Protein 3GAS (pdb70)

CATH classification: 3.20.180.10 (+1 more: 2.30.110.10)

InterPro domains:
  IPR011576 Pyridoxamine 5'-phosphate oxidase, N-terminal [PF01243] (88-221)
  IPR012349 FMN-binding split barrel [G3DSA:2.30.110.10] (81-251)
  IPR019595 Domain of unknown function DUF2470 [PF10615] (3-74)
  IPR026324 Haem oxygenase, HugZ [TIGR04109] (4-246)
  IPR037119 Haem oxygenase HugZ-like superfamily [G3DSA:3.20.180.10] (1-80)
  IPR052019 F420H(2)-dependent biliverdin reductase/Heme oxygenase [PTHR35176] (86-247)

Organism: Helicobacter pylori (strain ATCC 700392 / 26695) (NCBI:txid85962)

B-factor: mean 26.65, std 10.26, range [6.8, 74.03]

Foldseek 3Di:
DVVLQVCLVPQQVLCLCCCFAVVDNDWAPWTWDDWAQFWGWIDTDPGDIDTDGQLAGNPDPVCGSVSVVCSSCCSVVLFPVVVVVVVVVVQVVVAQKKWKWFAAPVGDIDIGMFGWDDVPWMKTKFFPVDRRVRRCVVVQQAMKMGWADCVVARHPVATKDKMFRKHKDWDDDDDVNCNRLVVSCVVVVNDDCSVVVVPPRMTIMIIDGAWMWTGHDVQRIWIDGVPDIDRDRPNHDPPPVPD/DVVLQVCLPPQQVLCLCCCFPVVDNDWAPWGWDDWAQFWGWIATDPRDIDTDGQLAGNPDPVCRSVSVVCSSVCSVVLVPVVVVLVVVVVQVVPAQKKWKWFQAPVRDIDIGMFGWDDVPWMKGKDFPVDRRVRRCVVVQQAMKMGWADCVVARHPVATKDKMFRWHKDWDDDDDVLVNRLVVSCVVVVNDDCSVVSVPPRMTIMIIDGAWMWTGHDVQRIWIDGDSDIDRDPPVHDPPPVD/DVVLQVVLPPQQVLCLCCCFAVVDNDWAPWTWDAWAQFWGWIATDPGDIDTDGQLAGNPDPVCRSVSHVVSSCCSVVLPPVVVVLVVVVVQVVPAQKKWKWFQAPVRDIDTGMFGWDDPPWMKTKDFPVDRRVRRCVPVQQAMKMGWADCVVASHPVATKDKMFRWHKDWDDDDDVNCSRLVVSCVVPVNDDCSVVSVPPRMTIMIIDGAWMWTGHDVQRIWIDGVSDIDRPAPSHDPPPVDD/DVLQVCLPPQQVLCLCCCFVVVDNDWDPWGWDDWAQFWTWIATDPRDIDTDGQLAGNPDPVCRSVSVVVNSCVSVVLPPVVVVVVVVVVQVVPAQKKWKWFAAPVGDIDIGMFGWDDPPWMKTKDFPVDRRVRRCVPVQQAMKMGWADCVVARHPVATKDKMFRKHKDWDDDDDVLVNVLVVSCVVVVNDDCSVVVSPPRMTIMIIDGAWMWTDHDDQRIWIDGDPDIDRDPPVHDPPPVDD/DVLQVCLPPQQVLCLCCCFAVVDNDWAPWGWDDWAQFWTWIATDDGDIDTDGQLAGRDDPVCRSVSVVVSSCCSVVLPPVVVVLVVVVVQVVVAQKKWKWFQAPVRDIDIGMFGWDQVPWMKTKDFPPDRRVRRCVPVQQAMKMGWADCVVARHPVATKDKMFRWHKDWDDDDDVNCSGLVVSCVVPVNDDCSVVSVPPRMTIMITDGAWMWTDHDVQRIWIDGDSDIDRDPPNHDPPPVD/DVVLQVVLPPQQVLCLCCCFVVVDNDWAPWGWDDFAQFWTWIATDDGDIDTDGQLAGNPDPVCRNVSVVCSSCCSVVLPPVVVVLVVVVVQVVVAQKKWKWFAAPVGDIDTGMFGWDDVPWMKTKFFPPDRRVRRCVPVQQAMKMGWADCVVARHPVATKDKMFRKHKDWDDDDDVLVNRLVVSCVSVVNDDCSVVSSPPRMTIMIIDGAWMWTDHDVQRIWIDGDSDIGRDPPVHDPPPVDD

Nearest PDB structures (foldseek):
  3gas-assembly1_B  TM=9.998E-01  e=1.143E-46  Helicobacter pylori NCTC 11639
  3swj-assembly1_A  TM=9.331E-01  e=2.039E-28  Campylobacter jejuni RM1221
  1vl7-assembly1_B  TM=8.869E-01  e=8.922E-11  Nostoc sp. PCC 7120 = FACHB-418
  3tgv-assembly2_D  TM=8.739E-01  e=3.429E-10  Vibrio cholerae O395
  5bnc-assembly1_B  TM=8.483E-01  e=2.459E-08  Mycolicibacterium smegmatis MC2 155

Secondary structure (DSSP, 8-state):
-HHHHH---S-S---HHHHHHH---S--S-EEEEEETTEEEEEETTTEEEEEE-SS----GGGHHHHHHHHHHHHHHTT-HHHHHHHHHHHHHT-SEEEEEEE-TTS-EEEEEEE--BTTBEEEEEETTSHHHHHHHHSTTSEE--B--TTTSSBTTB--EEEEEEEEEEE-SSHHHHHHHHHHHHHH-STTTHHHHH---EEEEEEEEEEEEEEEETTEEEEEETTEEEES-TT---GGG--/-HHHHH---S-S---HHHHHHH---S--S-EEEEEETTEEEEEETTTEEEEEE-SS----GGGHHHHHHHHHHHHHHTT-HHHHHHHHHHHHHT-SEEEEEEE-TTS-EEEEEEE--BTTBEEEEEETTSHHHHHHHHSTTSEE--B--TTTSSBTTB--EEEEEEEEEEE-SSHHHHHHHHHHHHHH-STTTHHHHH---EEEEEEEEEEEEEEEETTEEEEEETTEEEES-TT---TTT-/-HHHHH---S-S---HHHHHHH---S--S-EEEEEETTEEEEEETTTEEEEEE-SS---SGGGHHHHHHHHHHHHHHTT-HHHHHHHHHHHHHT-SEEEEEEE-TTS-EEEEEEE--BTTBEEEEEETTSHHHHHHHHSTTSEE--B--TTTSSBTTB--EEEEEEEEEEE-SSHHHHHHHHHHHHHH-STTTHHHHH---EEEEEEEEEEEEEEEETTEEEEEETTEEEES-TT---TTT--/-HHHH---S-S---HHHHHHH---S--S-EEEEEETTEEEEEETTTEEEEEE-SS---SGGGHHHHHHHHHHHHHHTT-HHHHHHHHHHHHHT-SEEEEEEE-TTS-EEEEEEE--BTTBEEEEEETTSTHHHHHHHSTTSEE--B--TTTSSBTTB--EEEEEEEEEEE-SSHHHHHHHHHHHHHH-STTTHHHHH---EEEEEEEEEEEEEEEETTEEEEEETTEEEES-TT----TT--/-HHHH---S-S---HHHHHHH---S--S-EEEEEETTEEEEEETTTEEEEEE-SS---SGGGHHHHHHHHHHHHHHTT-HHHHHHHHHHHHHT-SEEEEEEE-TTS-EEEEEEE--BTTBEEEEEETTSHHHHHHHHSTTSEE--B--TTTSSBTTB--EEEEEEEEEEE-SSHHHHHHHHHHHHHH-STTTHHHHH---EEEEEEEEEEEEEEEETTEEEEEETTEEEES-TT----TT-/-HHHHH---S-S---HHHHHHH---S--S-EEEEEETTEEEEEETTTEEEEEE-SS---SGGGHHHHHHHHHHHHHHTT-HHHHHHHHHHHHHT-SEEEEEEE-TTS-EEEEEEE--BTTBEEEEEETTSTHHHHHHHSTTSEE--B--TTTSSBTTB--EEEEEEEEEEE-SSHHHHHHHHHHHHHH-STTTHHHHH---EEEEEEEEEEEEEEEETTEEEEEETTEEEES-TT----TT--

GO terms:
  GO:0005737 cytoplasm (C, EXP)

Sequence (1454 aa):
LNRIIEHNAHHVEDKGLLKKFGQVHHAENVAFKSVDSQGIVIGYNNNQTLRIEFNHEVKDPKDYKNATIELCQSVEKTHDLKGVEEEVKAFKEGFDSVCLATLHPNGHVVCSYAPLSDGKQYYIYVSEVAEHFAGLKNNPHNVEVFLEDESKAKSAILRKRLRYKTNTRFIERGAEFDKAFDSFIEKTGGAGGIKTIRAQDFHLIALDFKEGRFVKGFGQAYDILGDKIAYVGDKGNPHNFAHLNRIIEHNAHHVEDKGLLKKFGQVHHAENVAFKSVDSQGIVIGYNNNQTLRIEFNHEVKDPKDYKNATIELCQSVEKTHDLKGVEEEVKAFKEGFDSVCLATLHPNGHVVCSYAPLSDGKQYYIYVSEVAEHFAGLKNNPHNVEVFLEDESKAKSAILRKRLRYKTNTRFIERGAEFDKAFDSFIEKTGGAGGIKTIRAQDFHLIALDFKEGRFVKGFGQAYDILGDKIAYVGDKGNPHNFALNRIIEHNAHHVEDKGLLKKFGQVHHAENVAFKSVDSQGIVIGYNNNQTLRIEFNHEVKDPKDYKNATIELCQSVEKTHDLKGVEEEVKAFKEGFDSVCLATLHPNGHVVCSYAPLSDGKQYYIYVSEVAEHFAGLKNNPHNVEVFLEDESKAKSAILRKRLRYKTNTRFIERGAEFDKAFDSFIEKTGGAGGIKTIRAQDFHLIALDFKEGRFVKGFGQAYDILGDKIAYVGDKGNPHNFAHNRIIEHNAHHVEDKGLLKKFGQVHHAENVAFKSVDSQGIVIGYNNNQTLRIEFNHEVKDPKDYKNATIELCQSVEKTHDLKGVEEEVKAFKEGFDSVCLATLHPNGHVVCSYAPLSDGKQYYIYVSEVAEHFAGLKNNPHNVEVFLEDESKAKSAILRKRLRYKTNTRFIERGAEFDKAFDSFIEKTGGAGGIKTIRAQDFHLIALDFKEGRFVKGFGQAYDILGDKIAYVGDKGNPHNFAHNRIIEHNAHHVEDKGLLKKFGQVHHAENVAFKSVDSQGIVIGYNNNQTLRIEFNHEVKDPKDYKNATIELCQSVEKTHDLKGVEEEVKAFKEGFDSVCLATLHPNGHVVCSYAPLSDGKQYYIYVSEVAEHFAGLKNNPHNVEVFLEDESKAKSAILRKRLRYKTNTRFIERGAEFDKAFDSFIEKTGGAGGIKTIRAQDFHLIALDFKEGRFVKGFGQAYDILGDKIAYVGDKGNPHNFALNRIIEHNAHHVEDKGLLKKFGQVHHAENVAFKSVDSQGIVIGYNNNQTLRIEFNHEVKDPKDYKNATIELCQSVEKTHDLKGVEEEVKAFKEGFDSVCLATLHPNGHVVCSYAPLSDGKQYYIYVSEVAEHFAGLKNNPHNVEVFLEDESKAKSAILRKRLRYKTNTRFIERGAEFDKAFDSFIEKTGGAGGIKTIRAQDFHLIALDFKEGRFVKGFGQAYDILGDKIAYVGDKGNPHNFAH

Structure (mmCIF, N/CA/C/O backbone):
data_3GAS
#
_entry.id   3GAS
#
_cell.length_a   88.330
_cell.length_b   139.340
_cell.length_c   152.900
_cell.angle_alpha   90.000
_cell.angle_beta   90.000
_cell.angle_gamma   90.000
#
_symmetry.space_group_name_H-M   'P 21 21 21'
#
loop_
_entity.id
_entity.type
_entity.pdbx_description
1 polymer 'heme oxygenase'
2 non-polymer 'PROTOPORPHYRIN IX CONTAINING FE'
3 non-polymer 'AZIDE ION'
4 non-polymer 1,2-ETHANEDIOL
5 water water
#
loop_
_atom_site.group_PDB
_atom_site.id
_atom_site.type_symbol
_atom_site.label_atom_id
_atom_site.label_alt_id
_atom_site.label_comp_id
_atom_site.label_asym_id
_atom_site.label_entity_id
_atom_site.label_seq_id
_atom_site.pdbx_PDB_ins_code
_atom_site.Cartn_x
_atom_site.Cartn_y
_atom_site.Cartn_z
_atom_site.occupancy
_atom_site.B_iso_or_equiv
_atom_site.auth_seq_id
_atom_site.auth_comp_id
_atom_site.auth_asym_id
_atom_site.auth_atom_id
_atom_site.pdbx_PDB_model_num
ATOM 1 N N . LEU A 1 2 ? 42.332 60.294 21.452 1.00 45.02 2 LEU A N 1
ATOM 2 C CA . LEU A 1 2 ? 40.934 60.653 21.074 1.00 44.14 2 LEU A CA 1
ATOM 3 C C . LEU A 1 2 ? 40.828 61.253 19.667 1.00 42.47 2 LEU A C 1
ATOM 4 O O . LEU A 1 2 ? 39.849 61.009 18.960 1.00 40.06 2 LEU A O 1
ATOM 9 N N . ASN A 1 3 ? 41.833 62.031 19.262 1.00 39.07 3 ASN A N 1
ATOM 10 C CA . ASN A 1 3 ? 41.828 62.651 17.935 1.00 36.42 3 ASN A CA 1
ATOM 11 C C . ASN A 1 3 ? 41.665 61.602 16.830 1.00 32.57 3 ASN A C 1
ATOM 12 O O . ASN A 1 3 ? 40.877 61.793 15.899 1.00 29.05 3 ASN A O 1
ATOM 17 N N . ARG A 1 4 ? 42.403 60.496 16.919 1.00 29.40 4 ARG A N 1
ATOM 18 C CA . ARG A 1 4 ? 42.293 59.472 15.875 1.00 28.97 4 ARG A CA 1
ATOM 19 C C . ARG A 1 4 ? 40.925 58.785 15.870 1.00 28.30 4 ARG A C 1
ATOM 20 O O . ARG A 1 4 ? 40.385 58.474 14.803 1.00 25.96 4 ARG A O 1
ATOM 28 N N . ILE A 1 5 ? 40.370 58.553 17.056 1.00 26.02 5 ILE A N 1
ATOM 29 C CA . ILE A 1 5 ? 39.065 57.911 17.138 1.00 26.88 5 ILE A CA 1
ATOM 30 C C . ILE A 1 5 ? 37.994 58.826 16.549 1.00 24.82 5 ILE A C 1
ATOM 31 O O . ILE A 1 5 ? 37.135 58.373 15.806 1.00 26.46 5 ILE A O 1
ATOM 36 N N . ILE A 1 6 ? 38.053 60.114 16.871 1.00 25.75 6 ILE A N 1
ATOM 37 C CA . ILE A 1 6 ? 37.070 61.058 16.349 1.00 26.53 6 ILE A CA 1
ATOM 38 C C . ILE A 1 6 ? 37.134 61.061 14.826 1.00 28.02 6 ILE A C 1
ATOM 39 O O . ILE A 1 6 ? 36.118 60.961 14.131 1.00 27.33 6 ILE A O 1
ATOM 44 N N . GLU A 1 7 ? 38.359 61.146 14.320 1.00 29.53 7 GLU A N 1
ATOM 45 C CA . GLU A 1 7 ? 38.623 61.178 12.890 1.00 29.21 7 GLU A CA 1
ATOM 46 C C . GLU A 1 7 ? 38.074 59.919 12.226 1.00 27.51 7 GLU A C 1
ATOM 47 O O . GLU A 1 7 ? 37.478 59.981 11.151 1.00 28.69 7 GLU A O 1
ATOM 53 N N . HIS A 1 8 ? 38.260 58.779 12.883 1.00 26.65 8 HIS A N 1
ATOM 54 C CA . HIS A 1 8 ? 37.791 57.516 12.340 1.00 27.01 8 HIS A CA 1
ATOM 55 C C . HIS A 1 8 ? 36.266 57.469 12.268 1.00 25.31 8 HIS A C 1
ATOM 56 O O . HIS A 1 8 ? 35.688 57.080 11.257 1.00 22.57 8 HIS A O 1
ATOM 71 N N . ASN A 1 10 ? 34.137 59.959 12.304 1.00 24.97 10 ASN A N 1
ATOM 72 C CA . ASN A 1 10 ? 33.612 60.977 11.399 1.00 26.00 10 ASN A CA 1
ATOM 73 C C . ASN A 1 10 ? 33.775 60.608 9.934 1.00 28.24 10 ASN A C 1
ATOM 74 O O . ASN A 1 10 ? 33.025 61.076 9.078 1.00 26.69 10 ASN A O 1
ATOM 79 N N . ALA A 1 11 ? 34.740 59.743 9.649 1.00 28.02 11 ALA A N 1
ATOM 80 C CA . ALA A 1 11 ? 34.981 59.316 8.283 1.00 30.76 11 ALA A CA 1
ATOM 81 C C . ALA A 1 11 ? 34.219 58.055 7.926 1.00 32.26 11 ALA A C 1
ATOM 82 O O . ALA A 1 11 ? 33.835 57.861 6.774 1.00 35.01 11 ALA A O 1
ATOM 84 N N . HIS A 1 12 ? 33.971 57.197 8.906 1.00 31.13 12 HIS A N 1
ATOM 85 C CA . HIS A 1 12 ? 33.339 55.929 8.588 1.00 31.10 12 HIS A CA 1
ATOM 86 C C . HIS A 1 12 ? 31.988 55.584 9.177 1.00 28.95 12 HIS A C 1
ATOM 87 O O . HIS A 1 12 ? 31.318 54.674 8.673 1.00 29.00 12 HIS A O 1
ATOM 94 N N . HIS A 1 13 ? 31.582 56.292 10.222 1.00 25.99 13 HIS A N 1
ATOM 95 C CA . HIS A 1 13 ? 30.322 55.979 10.884 1.00 25.84 13 HIS A CA 1
ATOM 96 C C . HIS A 1 13 ? 29.339 57.141 11.020 1.00 26.05 13 HIS A C 1
ATOM 97 O O . HIS A 1 13 ? 28.554 57.176 11.966 1.00 26.81 13 HIS A O 1
ATOM 104 N N . VAL A 1 14 ? 29.352 58.081 10.079 1.00 24.62 14 VAL A N 1
ATOM 105 C CA . VAL A 1 14 ? 28.416 59.191 10.204 1.00 25.86 14 VAL A CA 1
ATOM 106 C C . VAL A 1 14 ? 26.984 58.687 10.184 1.00 24.11 14 VAL A C 1
ATOM 107 O O . VAL A 1 14 ? 26.172 59.082 11.022 1.00 23.24 14 VAL A O 1
ATOM 111 N N . GLU A 1 15 ? 26.671 57.807 9.239 1.00 22.01 15 GLU A N 1
ATOM 112 C CA . GLU A 1 15 ? 25.309 57.278 9.156 1.00 25.80 15 GLU A CA 1
ATOM 113 C C . GLU A 1 15 ? 24.939 56.494 10.410 1.00 24.25 15 GLU A C 1
ATOM 114 O O . GLU A 1 15 ? 23.799 56.566 10.888 1.00 23.09 15 GLU A O 1
ATOM 120 N N . ASP A 1 16 ? 25.893 55.732 10.940 1.00 22.75 16 ASP A N 1
ATOM 121 C CA . ASP A 1 16 ? 25.622 54.981 12.164 1.00 23.00 16 ASP A CA 1
ATOM 122 C C . ASP A 1 16 ? 25.332 55.941 13.316 1.00 20.11 16 ASP A C 1
ATOM 123 O O . ASP A 1 16 ? 24.453 55.695 14.133 1.00 21.17 16 ASP A O 1
ATOM 136 N N . LYS A 1 18 ? 24.010 58.858 13.109 1.00 20.42 18 LYS A N 1
ATOM 137 C CA . LYS A 1 18 ? 22.667 59.399 12.929 1.00 22.59 18 LYS A CA 1
ATOM 138 C C . LYS A 1 18 ? 21.687 58.326 13.399 1.00 20.24 18 LYS A C 1
ATOM 139 O O . LYS A 1 18 ? 20.686 58.636 14.034 1.00 23.43 18 LYS A O 1
ATOM 145 N N . GLY A 1 19 ? 21.989 57.065 13.084 1.00 20.98 19 GLY A N 1
ATOM 146 C CA . GLY A 1 19 ? 21.137 55.960 13.505 1.00 19.22 19 GLY A CA 1
ATOM 147 C C . GLY A 1 19 ? 21.049 55.862 15.019 1.00 20.37 19 GLY A C 1
ATOM 148 O O . GLY A 1 19 ? 19.971 55.577 15.572 1.00 21.02 19 GLY A O 1
ATOM 149 N N . LEU A 1 20 ? 22.183 56.065 15.696 1.00 18.77 20 LEU A N 1
ATOM 150 C CA . LEU A 1 20 ? 22.211 56.025 17.159 1.00 19.16 20 LEU A CA 1
ATOM 151 C C . LEU A 1 20 ? 21.466 57.210 17.753 1.00 20.14 20 LEU A C 1
ATOM 152 O O . LEU A 1 20 ? 20.790 57.081 18.776 1.00 19.62 20 LEU A O 1
ATOM 157 N N . LEU A 1 21 ? 21.600 58.378 17.128 1.00 19.23 21 LEU A N 1
ATOM 158 C CA . LEU A 1 21 ? 20.896 59.548 17.636 1.00 19.67 21 LEU A CA 1
ATOM 159 C C . LEU A 1 21 ? 19.382 59.301 17.566 1.00 18.64 21 LEU A C 1
ATOM 160 O O . LEU A 1 21 ? 18.642 59.619 18.494 1.00 21.02 21 LEU A O 1
ATOM 165 N N . LYS A 1 22 ? 18.934 58.745 16.451 1.00 21.58 22 LYS A N 1
ATOM 166 C CA . LYS A 1 22 ? 17.516 58.465 16.261 1.00 21.14 22 LYS A CA 1
ATOM 167 C C . LYS A 1 22 ? 17.037 57.390 17.236 1.00 21.90 22 LYS A C 1
ATOM 168 O O . LYS A 1 22 ? 16.035 57.560 17.959 1.00 21.47 22 LYS A O 1
ATOM 174 N N . LYS A 1 23 ? 17.772 56.284 17.262 1.00 19.76 23 LYS A N 1
ATOM 175 C CA . LYS A 1 23 ? 17.403 55.156 18.113 1.00 20.30 23 LYS A CA 1
ATOM 176 C C . LYS A 1 23 ? 17.417 55.426 19.602 1.00 21.71 23 LYS A C 1
ATOM 177 O O . LYS A 1 23 ? 16.418 55.214 20.281 1.00 19.59 23 LYS A O 1
ATOM 183 N N . PHE A 1 24 ? 18.545 55.916 20.114 1.00 20.27 24 PHE A N 1
ATOM 184 C CA . PHE A 1 24 ? 18.673 56.157 21.533 1.00 21.80 24 PHE A CA 1
ATOM 185 C C . PHE A 1 24 ? 18.244 57.532 22.033 1.00 24.88 24 PHE A C 1
ATOM 186 O O . PHE A 1 24 ? 17.796 57.666 23.177 1.00 23.81 24 PHE A O 1
ATOM 194 N N . GLY A 1 25 ? 18.339 58.553 21.186 1.00 23.10 25 GLY A N 1
ATOM 195 C CA . GLY A 1 25 ? 17.939 59.865 21.659 1.00 25.55 25 GLY A CA 1
ATOM 196 C C . GLY A 1 25 ? 16.664 60.431 21.061 1.00 25.39 25 GLY A C 1
ATOM 197 O O . GLY A 1 25 ? 16.238 61.506 21.474 1.00 24.56 25 GLY A O 1
ATOM 198 N N . GLN A 1 26 ? 16.041 59.698 20.135 1.00 23.38 26 GLN A N 1
ATOM 199 C CA . GLN A 1 26 ? 14.843 60.160 19.432 1.00 24.85 26 GLN A CA 1
ATOM 200 C C . GLN A 1 26 ? 15.097 61.518 18.772 1.00 28.21 26 GLN A C 1
ATOM 201 O O . GLN A 1 26 ? 14.221 62.389 18.744 1.00 25.76 26 GLN A O 1
ATOM 207 N N . VAL A 1 27 ? 16.316 61.678 18.253 1.00 24.81 27 VAL A N 1
ATOM 208 C CA . VAL A 1 27 ? 16.734 62.882 17.539 1.00 27.17 27 VAL A CA 1
ATOM 209 C C . VAL A 1 27 ? 16.648 62.504 16.058 1.00 28.44 27 VAL A C 1
ATOM 210 O O . VAL A 1 27 ? 17.424 61.682 15.579 1.00 26.37 27 VAL A O 1
ATOM 214 N N . HIS A 1 28 ? 15.717 63.116 15.328 1.00 29.86 28 HIS A N 1
ATOM 215 C CA . HIS A 1 28 ? 15.517 62.748 13.935 1.00 34.39 28 HIS A CA 1
ATOM 216 C C . HIS A 1 28 ? 16.027 63.685 12.863 1.00 37.48 28 HIS A C 1
ATOM 217 O O . HIS A 1 28 ? 16.338 63.252 11.751 1.00 39.00 28 HIS A O 1
ATOM 224 N N . HIS A 1 29 ? 16.130 64.962 13.171 1.00 37.56 29 HIS A N 1
ATOM 225 C CA . HIS A 1 29 ? 16.592 65.863 12.138 1.00 42.76 29 HIS A CA 1
ATOM 226 C C . HIS A 1 29 ? 17.828 66.614 12.566 1.00 41.56 29 HIS A C 1
ATOM 227 O O . HIS A 1 29 ? 17.907 67.835 12.458 1.00 44.99 29 HIS A O 1
ATOM 234 N N . ALA A 1 30 ? 18.802 65.846 13.042 1.00 40.34 30 ALA A N 1
ATOM 235 C CA . ALA A 1 30 ? 20.064 66.394 13.503 1.00 35.72 30 ALA A CA 1
ATOM 236 C C . ALA A 1 30 ? 20.991 66.705 12.345 1.00 35.37 30 ALA A C 1
ATOM 237 O O . ALA A 1 30 ? 21.080 65.962 11.360 1.00 33.71 30 ALA A O 1
ATOM 239 N N . GLU A 1 31 ? 21.683 67.825 12.474 1.00 33.15 31 GLU A N 1
ATOM 240 C CA . GLU A 1 31 ? 22.647 68.231 11.478 1.00 31.92 31 GLU A CA 1
ATOM 241 C C . GLU A 1 31 ? 23.966 68.295 12.204 1.00 28.18 31 GLU A C 1
ATOM 242 O O . GLU A 1 31 ? 24.029 68.108 13.424 1.00 25.76 31 GLU A O 1
ATOM 248 N N . ASN A 1 32 ? 25.020 68.556 11.446 1.00 27.42 32 ASN A N 1
ATOM 249 C CA . ASN A 1 32 ? 26.336 68.710 12.029 1.00 27.01 32 ASN A CA 1
ATOM 250 C C . ASN A 1 32 ? 26.657 67.577 13.014 1.00 25.81 32 ASN A C 1
ATOM 251 O O . ASN A 1 32 ? 27.134 67.829 14.126 1.00 25.37 32 ASN A O 1
ATOM 256 N N . VAL A 1 33 ? 26.407 66.337 12.593 1.00 23.44 33 VAL A N 1
ATOM 257 C CA . VAL A 1 33 ? 26.661 65.168 13.437 1.00 23.53 33 VAL A CA 1
ATOM 258 C C . VAL A 1 33 ? 28.140 64.824 13.479 1.00 23.51 33 VAL A C 1
ATOM 259 O O . VAL A 1 33 ? 28.754 64.622 12.430 1.00 26.07 33 VAL A O 1
ATOM 263 N N . ALA A 1 34 ? 28.708 64.707 14.675 1.00 23.01 34 ALA A N 1
ATOM 264 C CA . ALA A 1 34 ? 30.130 64.360 14.791 1.00 22.49 34 ALA A CA 1
ATOM 265 C C . ALA A 1 34 ? 30.452 63.635 16.091 1.00 21.04 34 ALA A C 1
ATOM 266 O O . ALA A 1 34 ? 29.786 63.824 17.116 1.00 21.21 34 ALA A O 1
ATOM 268 N N . PHE A 1 35 ? 31.472 62.788 16.044 1.00 20.99 35 PHE A N 1
ATOM 269 C CA . PHE A 1 35 ? 31.857 62.046 17.232 1.00 20.64 35 PHE A CA 1
ATOM 270 C C . PHE A 1 35 ? 32.557 63.023 18.152 1.00 23.18 35 PHE A C 1
ATOM 271 O O . PHE A 1 35 ? 33.479 63.748 17.731 1.00 25.27 35 PHE A O 1
ATOM 279 N N . LYS A 1 36 ? 32.131 63.061 19.403 1.00 23.29 36 LYS A N 1
ATOM 280 C CA . LYS A 1 36 ? 32.745 63.982 20.346 1.00 23.80 36 LYS A CA 1
ATOM 281 C C . LYS A 1 36 ? 33.733 63.341 21.307 1.00 24.63 36 LYS A C 1
ATOM 282 O O . LYS A 1 36 ? 34.844 63.842 21.470 1.00 24.57 36 LYS A O 1
ATOM 288 N N . SER A 1 37 ? 33.367 62.236 21.946 1.00 23.23 37 SER A N 1
ATOM 289 C CA . SER A 1 37 ? 34.304 61.603 22.883 1.00 23.57 37 SER A CA 1
ATOM 290 C C . SER A 1 37 ? 33.897 60.196 23.246 1.00 24.41 37 SER A C 1
ATOM 291 O O . SER A 1 37 ? 32.787 59.769 22.958 1.00 25.64 37 SER A O 1
ATOM 294 N N . VAL A 1 38 ? 34.821 59.489 23.883 1.00 24.61 38 VAL A N 1
ATOM 295 C CA . VAL A 1 38 ? 34.589 58.133 24.350 1.00 24.44 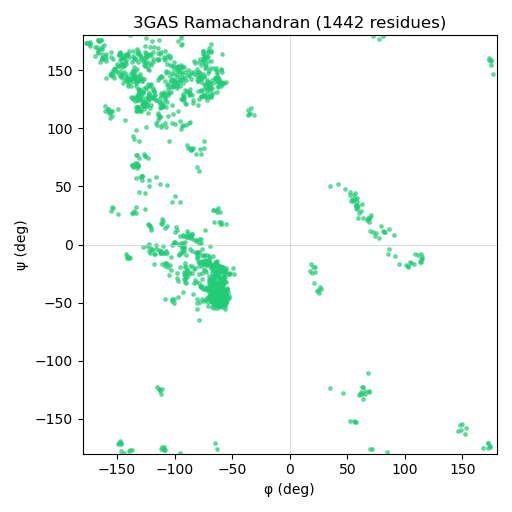38 VAL A CA 1
ATOM 296 C C . VAL A 1 38 ? 35.335 57.961 25.658 1.00 24.68 38 VAL A C 1
ATOM 297 O O . VAL A 1 38 ? 36.458 58.455 25.818 1.00 26.04 38 VAL A O 1
ATOM 301 N N . ASP A 1 39 ? 34.709 57.289 26.612 1.00 22.11 39 ASP A N 1
ATOM 302 C CA . ASP A 1 39 ? 35.347 57.053 27.900 1.00 24.15 39 ASP A CA 1
ATOM 303 C C . ASP A 1 39 ? 35.014 55.619 28.305 1.00 24.76 39 ASP A C 1
ATOM 304 O O . ASP A 1 39 ? 34.343 54.913 27.553 1.00 22.16 39 ASP A O 1
ATOM 309 N N . SER A 1 40 ? 35.498 55.175 29.462 1.00 23.89 40 SER A N 1
ATOM 310 C CA . SER A 1 40 ? 35.266 53.795 29.883 1.00 24.93 40 SER A CA 1
ATOM 311 C C . SER A 1 40 ? 33.795 53.384 29.955 1.00 25.06 40 SER A C 1
ATOM 312 O O . SER A 1 40 ? 33.485 52.193 29.869 1.00 23.41 40 SER A O 1
ATOM 315 N N . GLN A 1 41 ? 32.894 54.348 30.109 1.00 24.34 41 GLN A N 1
ATOM 316 C CA . GLN A 1 41 ? 31.485 54.005 30.227 1.00 25.24 41 GLN A CA 1
ATOM 317 C C . GLN A 1 41 ? 30.566 54.340 29.047 1.00 25.52 41 GLN A C 1
ATOM 318 O O . GLN A 1 41 ? 29.406 53.935 29.041 1.00 21.69 41 GLN A O 1
ATOM 324 N N . GLY A 1 42 ? 31.062 55.056 28.043 1.00 21.81 42 GLY A N 1
ATOM 325 C CA . GLY A 1 42 ? 30.180 55.354 26.923 1.00 22.26 42 GLY A CA 1
ATOM 326 C C . GLY A 1 42 ? 30.745 56.315 25.904 1.00 22.37 42 GLY A C 1
ATOM 327 O O . GLY A 1 42 ? 31.938 56.654 25.942 1.00 20.08 42 GLY A O 1
ATOM 328 N N . ILE A 1 43 ? 29.890 56.751 24.983 1.00 20.20 43 ILE A N 1
ATOM 329 C CA . ILE A 1 43 ? 30.315 57.702 23.961 1.00 19.20 43 ILE A CA 1
ATOM 330 C C . ILE A 1 43 ? 29.431 58.948 23.977 1.00 18.68 43 ILE A C 1
ATOM 331 O O . ILE A 1 43 ? 28.347 58.963 24.572 1.00 17.77 43 ILE A O 1
ATOM 336 N N . VAL A 1 44 ? 29.921 60.016 23.345 1.00 19.82 44 VAL A N 1
ATOM 337 C CA . VAL A 1 44 ? 29.164 61.260 23.245 1.00 20.64 44 VAL A CA 1
ATOM 338 C C . VAL A 1 44 ? 29.190 61.691 21.793 1.00 19.85 44 VAL A C 1
ATOM 339 O O . VAL A 1 44 ? 30.257 61.804 21.198 1.00 21.26 44 VAL A O 1
ATOM 343 N N . ILE A 1 45 ? 28.012 61.895 21.219 1.00 18.38 45 ILE A N 1
ATOM 344 C CA . ILE A 1 45 ? 27.883 62.330 19.831 1.00 17.90 45 ILE A CA 1
ATOM 345 C C . ILE A 1 45 ? 27.393 63.778 19.859 1.00 18.93 45 ILE A C 1
ATOM 346 O O . ILE A 1 45 ? 26.445 64.108 20.565 1.00 19.49 45 ILE A O 1
ATOM 351 N N . GLY A 1 46 ? 28.043 64.652 19.099 1.00 19.85 46 GLY A N 1
ATOM 352 C CA . GLY A 1 46 ? 27.601 66.032 19.073 1.00 18.83 46 GLY A CA 1
ATOM 353 C C . GLY A 1 46 ? 26.730 66.248 17.851 1.00 16.62 46 GLY A C 1
ATOM 354 O O . GLY A 1 46 ? 26.863 65.553 16.858 1.00 20.38 46 GLY A O 1
ATOM 355 N N . TYR A 1 47 ? 25.819 67.204 17.926 1.00 20.59 47 TYR A N 1
ATOM 356 C CA . TYR A 1 47 ? 24.966 67.487 16.790 1.00 18.73 47 TYR A CA 1
ATOM 357 C C . TYR A 1 47 ? 24.390 68.882 16.901 1.00 19.31 47 TYR A C 1
ATOM 358 O O . TYR A 1 47 ? 24.401 69.490 17.979 1.00 20.57 47 TYR A O 1
ATOM 367 N N . ASN A 1 48 ? 23.873 69.381 15.782 1.00 23.72 48 ASN A N 1
ATOM 368 C CA . ASN A 1 48 ? 23.329 70.738 15.715 1.00 22.93 48 ASN A CA 1
ATOM 369 C C . ASN A 1 48 ? 24.408 71.730 16.133 1.00 23.88 48 ASN A C 1
ATOM 370 O O . ASN A 1 48 ? 25.594 71.447 15.977 1.00 22.88 48 ASN A O 1
ATOM 375 N N . ASN A 1 49 ? 24.026 72.889 16.664 1.00 23.42 49 ASN A N 1
ATOM 376 C CA . ASN A 1 49 ? 25.052 73.863 17.040 1.00 25.10 49 ASN A CA 1
ATOM 377 C C . ASN A 1 49 ? 25.812 73.583 18.324 1.00 22.54 49 ASN A C 1
ATOM 378 O O . ASN A 1 49 ? 27.016 73.871 18.409 1.00 25.02 49 ASN A O 1
ATOM 383 N N . ASN A 1 50 ? 25.119 73.042 19.319 0.50 13.39 50 ASN A N 1
ATOM 384 C CA . ASN A 1 50 ? 25.719 72.872 20.626 0.50 10.39 50 ASN A CA 1
ATOM 385 C C . ASN A 1 50 ? 25.105 71.772 21.468 0.50 9.01 50 ASN A C 1
ATOM 386 O O . ASN A 1 50 ? 25.115 71.870 22.670 0.50 7.80 50 ASN A O 1
ATOM 391 N N . GLN A 1 51 ? 24.573 70.744 20.836 1.00 16.86 51 GLN A N 1
ATOM 392 C CA . GLN A 1 51 ? 23.938 69.656 21.586 1.00 18.84 51 GLN A CA 1
ATOM 393 C C . GLN A 1 51 ? 24.730 68.360 21.551 1.00 19.69 51 GLN A C 1
ATOM 394 O O . GLN A 1 51 ? 25.560 68.143 20.659 1.00 19.77 51 GLN A O 1
ATOM 400 N N . THR A 1 52 ? 24.465 67.478 22.521 1.00 18.38 52 THR A N 1
ATOM 401 C CA . THR A 1 52 ? 25.119 66.177 22.509 1.00 21.33 52 THR A CA 1
ATOM 402 C C . THR A 1 52 ? 24.147 65.149 23.064 1.00 21.06 52 THR A C 1
ATOM 403 O O . THR A 1 52 ? 23.180 65.491 23.746 1.00 20.04 52 THR A O 1
ATOM 407 N N . LEU A 1 53 ? 24.437 63.896 22.744 1.00 19.38 53 LEU A N 1
ATOM 408 C CA . LEU A 1 53 ? 23.698 62.746 23.239 1.00 16.33 53 LEU A CA 1
ATOM 409 C C . LEU A 1 53 ? 24.791 61.816 23.741 1.00 16.23 53 LEU A C 1
ATOM 410 O O . LEU A 1 53 ? 25.728 61.496 23.001 1.00 18.04 53 LEU A O 1
ATOM 415 N N . ARG A 1 54 ? 24.676 61.370 24.984 1.00 16.54 54 ARG A N 1
ATOM 416 C CA . ARG A 1 54 ? 25.628 60.419 25.525 1.00 16.53 54 ARG A CA 1
ATOM 417 C C . ARG A 1 54 ? 24.946 59.038 25.477 1.00 18.54 54 ARG A C 1
ATOM 418 O O . ARG A 1 54 ? 23.743 58.914 25.794 1.00 18.32 54 ARG A O 1
ATOM 426 N N . ILE A 1 55 ? 25.680 58.024 25.030 1.00 16.34 55 ILE A N 1
ATOM 427 C CA . ILE A 1 55 ? 25.144 56.661 25.006 1.00 18.38 55 ILE A CA 1
ATOM 428 C C . ILE A 1 55 ? 26.143 55.783 25.752 1.00 19.00 55 ILE A C 1
ATOM 429 O O . ILE A 1 55 ? 27.321 55.692 25.384 1.00 17.12 55 ILE A O 1
ATOM 434 N N . GLU A 1 56 ? 25.670 55.124 26.794 1.00 17.08 56 GLU A N 1
ATOM 435 C CA . GLU A 1 56 ? 26.546 54.267 27.581 1.00 18.87 56 GLU A CA 1
ATOM 436 C C . GLU A 1 56 ? 26.731 52.883 26.988 1.00 20.52 56 GLU A C 1
ATOM 437 O O . GLU A 1 56 ? 25.826 52.351 26.341 1.00 19.17 56 GLU A O 1
ATOM 443 N N . PHE A 1 57 ? 27.914 52.308 27.204 1.00 18.87 57 PHE A N 1
ATOM 444 C CA . PHE A 1 57 ? 28.198 50.947 26.774 1.00 18.28 57 PHE A CA 1
ATOM 445 C C . PHE A 1 57 ? 27.439 50.049 27.774 1.00 18.94 57 PHE A C 1
ATOM 446 O O . PHE A 1 57 ? 27.074 50.504 28.864 1.00 20.36 57 PHE A O 1
ATOM 454 N N . ASN A 1 58 ? 27.199 48.793 27.411 1.00 18.99 58 ASN A N 1
ATOM 455 C CA . ASN A 1 58 ? 26.475 47.907 28.337 1.00 18.39 58 ASN A CA 1
ATOM 456 C C . ASN A 1 58 ? 27.451 47.273 29.353 1.00 21.11 58 ASN A C 1
ATOM 457 O O . ASN A 1 58 ? 27.082 46.396 30.140 1.00 19.10 58 ASN A O 1
ATOM 462 N N . HIS A 1 59 ? 28.697 47.748 29.357 1.00 20.52 59 HIS A N 1
ATOM 463 C CA . HIS A 1 59 ? 29.697 47.267 30.316 1.00 25.29 59 HIS A CA 1
ATOM 464 C C . HIS A 1 59 ? 30.841 48.260 30.279 1.00 28.70 59 HIS A C 1
ATOM 465 O O . HIS A 1 59 ? 31.009 48.978 29.295 1.00 27.84 59 HIS A O 1
ATOM 472 N N . GLU A 1 60 ? 31.613 48.302 31.353 1.00 28.65 60 GLU A N 1
ATOM 473 C CA . GLU A 1 60 ? 32.736 49.220 31.420 1.00 30.23 60 GLU A CA 1
ATOM 474 C C . GLU A 1 60 ? 33.893 48.671 30.589 1.00 27.36 60 GLU A C 1
ATOM 475 O O . GLU A 1 60 ? 34.229 47.490 30.688 1.00 25.97 60 GLU A O 1
ATOM 481 N N . VAL A 1 61 ? 34.469 49.524 29.743 1.00 26.03 61 VAL A N 1
ATOM 482 C CA . VAL A 1 61 ? 35.596 49.141 28.904 1.00 28.72 61 VAL A CA 1
ATOM 483 C C . VAL A 1 61 ? 36.804 49.567 29.736 1.00 31.49 61 VAL A C 1
ATOM 484 O O . VAL A 1 61 ? 37.130 50.740 29.820 1.00 30.76 61 VAL A O 1
ATOM 488 N N . LYS A 1 62 ? 37.425 48.585 30.377 1.00 33.93 62 LYS A N 1
ATOM 489 C CA . LYS A 1 62 ? 38.549 48.806 31.278 1.00 36.54 62 LYS A CA 1
ATOM 490 C C . LYS A 1 62 ? 39.862 49.242 30.656 1.00 36.46 62 LYS A C 1
ATOM 491 O O . LYS A 1 62 ? 40.651 49.929 31.296 1.00 39.19 62 LYS A O 1
ATOM 497 N N . ASP A 1 63 ? 40.109 48.825 29.423 1.00 36.64 63 ASP A N 1
ATOM 498 C CA . ASP A 1 63 ? 41.352 49.171 28.749 1.00 37.72 63 ASP A CA 1
ATOM 499 C C . ASP A 1 63 ? 41.112 50.142 27.589 1.00 36.45 63 ASP A C 1
ATOM 500 O O . ASP A 1 63 ? 40.376 49.839 26.653 1.00 34.68 63 ASP A O 1
ATOM 505 N N . PRO A 1 64 ? 41.733 51.330 27.643 1.00 35.24 64 PRO A N 1
ATOM 506 C CA . PRO A 1 64 ? 41.558 52.312 26.572 1.00 34.34 64 PRO A CA 1
ATOM 507 C C . PRO A 1 64 ? 41.901 51.754 25.185 1.00 34.45 64 PRO A C 1
ATOM 508 O O . PRO A 1 64 ? 41.454 52.290 24.174 1.00 32.33 64 PRO A O 1
ATOM 512 N N . LYS A 1 65 ? 42.682 50.676 25.137 1.00 33.74 65 LYS A N 1
ATOM 513 C CA . LYS A 1 65 ? 43.045 50.059 23.862 1.00 35.10 65 LYS A CA 1
ATOM 514 C C . LYS A 1 65 ? 41.790 49.531 23.165 1.00 33.14 65 LYS A C 1
ATOM 515 O O . LYS A 1 65 ? 41.781 49.310 21.958 1.00 33.72 65 LYS A O 1
ATOM 521 N N . ASP A 1 66 ? 40.729 49.331 23.935 1.00 30.82 66 ASP A N 1
ATOM 522 C CA . ASP A 1 66 ? 39.486 48.786 23.392 1.00 31.20 66 ASP A CA 1
ATOM 523 C C . ASP A 1 66 ? 38.381 49.809 23.110 1.00 31.45 66 ASP A C 1
ATOM 524 O O . ASP A 1 66 ? 37.297 49.436 22.671 1.00 30.88 66 ASP A O 1
ATOM 529 N N . TYR A 1 67 ? 38.648 51.087 23.355 1.00 30.09 67 TYR A N 1
ATOM 530 C CA . TYR A 1 67 ? 37.633 52.110 23.137 1.00 29.94 67 TYR A CA 1
ATOM 531 C C . TYR A 1 67 ? 37.123 52.148 21.707 1.00 28.86 67 TYR A C 1
ATOM 532 O O . TYR A 1 67 ? 35.917 52.205 21.476 1.00 29.53 67 TYR A O 1
ATOM 541 N N . LYS A 1 68 ? 38.035 52.135 20.747 1.00 29.07 68 LYS A N 1
ATOM 542 C CA . LYS A 1 68 ? 37.642 52.192 19.342 1.00 29.59 68 LYS A CA 1
ATOM 543 C C . LYS A 1 68 ? 36.723 51.035 18.938 1.00 30.10 68 LYS A C 1
ATOM 544 O O . LYS A 1 68 ? 35.691 51.248 18.282 1.00 31.93 68 LYS A O 1
ATOM 550 N N . ASN A 1 69 ? 37.086 49.813 19.321 1.00 28.01 69 ASN A N 1
ATOM 551 C CA . ASN A 1 69 ? 36.265 48.656 18.979 1.00 26.59 69 ASN A CA 1
ATOM 552 C C . ASN A 1 69 ? 34.909 48.729 19.657 1.00 25.13 69 ASN A C 1
ATOM 553 O O . ASN A 1 69 ? 33.889 48.417 19.033 1.00 24.11 69 ASN A O 1
ATOM 558 N N . ALA A 1 70 ? 34.898 49.134 20.924 1.00 23.04 70 ALA A N 1
ATOM 559 C CA . ALA A 1 70 ? 33.650 49.245 21.675 1.00 23.01 70 ALA A CA 1
ATOM 560 C C . ALA A 1 70 ? 32.726 50.247 20.997 1.00 24.54 70 ALA A C 1
ATOM 561 O O . ALA A 1 70 ? 31.495 50.063 20.935 1.00 23.24 70 ALA A O 1
ATOM 563 N N . THR A 1 71 ? 33.333 51.319 20.507 1.00 21.25 71 THR A N 1
ATOM 564 C CA . THR A 1 71 ? 32.602 52.381 19.825 1.00 20.00 71 THR A CA 1
ATOM 565 C C . THR A 1 71 ? 32.089 51.873 18.499 1.00 21.70 71 THR A C 1
ATOM 566 O O . THR A 1 71 ? 30.936 52.126 18.135 1.00 21.89 71 THR A O 1
ATOM 570 N N . ILE A 1 72 ? 32.932 51.151 17.768 1.00 19.98 72 ILE A N 1
ATOM 571 C CA . ILE A 1 72 ? 32.519 50.610 16.483 1.00 22.39 72 ILE A CA 1
ATOM 572 C C . ILE A 1 72 ? 31.401 49.583 16.689 1.00 22.71 72 ILE A C 1
ATOM 573 O O . ILE A 1 72 ? 30.437 49.530 15.904 1.00 22.44 72 ILE A O 1
ATOM 578 N N . GLU A 1 73 ? 31.516 48.787 17.753 1.00 23.02 73 GLU A N 1
ATOM 579 C CA . GLU A 1 73 ? 30.498 47.783 18.048 1.00 24.08 73 GLU A CA 1
ATOM 580 C C . GLU A 1 73 ? 29.146 48.469 18.277 1.00 24.17 73 GLU A C 1
ATOM 581 O O . GLU A 1 73 ? 28.114 48.024 17.767 1.00 23.78 73 GLU A O 1
ATOM 587 N N . LEU A 1 74 ? 29.156 49.539 19.056 1.00 19.87 74 LEU A N 1
ATOM 588 C CA . LEU A 1 74 ? 27.936 50.274 19.330 1.00 21.50 74 LEU A CA 1
ATOM 589 C C . LEU A 1 74 ? 27.381 50.846 18.021 1.00 21.72 74 LEU A C 1
ATOM 590 O O . LEU A 1 74 ? 26.175 50.730 17.756 1.00 21.51 74 LEU A O 1
ATOM 595 N N . CYS A 1 75 ? 28.241 51.450 17.197 1.00 19.13 75 CYS A N 1
ATOM 596 C CA . CYS A 1 75 ? 27.781 52.000 15.917 1.00 20.49 75 CYS A CA 1
ATOM 597 C C . CYS A 1 75 ? 27.148 50.915 15.038 1.00 20.68 75 CYS A C 1
ATOM 598 O O . CYS A 1 75 ? 26.063 51.101 14.486 1.00 20.72 75 CYS A O 1
ATOM 601 N N . GLN A 1 76 ? 27.824 49.777 14.922 1.00 18.32 76 GLN A N 1
ATOM 602 C CA . GLN A 1 76 ? 27.336 48.688 14.086 1.00 18.91 76 GLN A CA 1
ATOM 603 C C . GLN A 1 76 ? 26.100 47.995 14.640 1.00 19.26 76 GLN A C 1
ATOM 604 O O . GLN A 1 76 ? 25.410 47.290 13.910 1.00 20.59 76 GLN A O 1
ATOM 610 N N . SER A 1 77 ? 25.815 48.202 15.918 1.00 19.86 77 SER A N 1
ATOM 611 C CA . SER A 1 77 ? 24.660 47.553 16.524 1.00 20.55 77 SER A CA 1
ATOM 612 C C . SER A 1 77 ? 23.343 48.033 15.924 1.00 19.54 77 SER A C 1
ATOM 613 O O . SER A 1 77 ? 22.375 47.282 15.895 1.00 19.76 77 SER A O 1
ATOM 616 N N . VAL A 1 78 ? 23.308 49.265 15.423 1.00 18.98 78 VAL A N 1
ATOM 617 C CA . VAL A 1 78 ? 22.068 49.799 14.851 1.00 18.88 78 VAL A CA 1
ATOM 618 C C . VAL A 1 78 ? 21.565 48.879 13.742 1.00 18.06 78 VAL A C 1
ATOM 619 O O . VAL A 1 78 ? 20.398 48.455 13.771 1.00 19.38 78 VAL A O 1
ATOM 623 N N . GLU A 1 79 ? 22.432 48.564 12.776 1.00 17.64 79 GLU A N 1
ATOM 624 C CA . GLU A 1 79 ? 22.017 47.668 11.697 1.00 18.72 79 GLU A CA 1
ATOM 625 C C . GLU A 1 79 ? 21.986 46.194 12.105 1.00 18.12 79 GLU A C 1
ATOM 626 O O . GLU A 1 79 ? 21.121 45.444 11.643 1.00 19.45 79 GLU A O 1
ATOM 632 N N . LYS A 1 80 ? 22.925 45.760 12.938 1.00 18.59 80 LYS A N 1
ATOM 633 C CA . LYS A 1 80 ? 22.950 44.357 13.349 1.00 19.95 80 LYS A CA 1
ATOM 634 C C . LYS A 1 80 ? 21.687 43.960 14.091 1.00 18.83 80 LYS A C 1
ATOM 635 O O . LYS A 1 80 ? 21.285 42.796 14.089 1.00 19.49 80 LYS A O 1
ATOM 641 N N . THR A 1 81 ? 21.063 44.931 14.733 1.00 16.70 81 THR A N 1
ATOM 642 C CA . THR A 1 81 ? 19.820 44.687 15.445 1.00 16.23 81 THR A CA 1
ATOM 643 C C . THR A 1 81 ? 18.766 44.075 14.486 1.00 17.00 81 THR A C 1
ATOM 644 O O . THR A 1 81 ? 17.947 43.254 14.893 1.00 15.39 81 THR A O 1
ATOM 648 N N . HIS A 1 82 ? 18.815 44.451 13.209 1.00 14.95 82 HIS A N 1
ATOM 649 C CA . HIS A 1 82 ? 17.820 43.972 12.239 1.00 16.51 82 HIS A CA 1
ATOM 650 C C . HIS A 1 82 ? 18.026 42.562 11.688 1.00 17.57 82 HIS A C 1
ATOM 651 O O . HIS A 1 82 ? 17.125 42.039 11.019 1.00 16.81 82 HIS A O 1
ATOM 658 N N . ASP A 1 83 ? 19.178 41.951 11.969 1.00 16.34 83 ASP A N 1
ATOM 659 C CA . ASP A 1 83 ? 19.486 40.619 11.431 1.00 18.35 83 ASP A CA 1
ATOM 660 C C . ASP A 1 83 ? 18.690 39.539 12.157 1.00 19.11 83 ASP A C 1
ATOM 661 O O . ASP A 1 83 ? 19.157 38.967 13.138 1.00 19.05 83 ASP A O 1
ATOM 666 N N . LEU A 1 84 ? 17.493 39.257 11.646 1.00 18.21 84 LEU A N 1
ATOM 667 C CA . LEU A 1 84 ? 16.595 38.279 12.245 1.00 20.09 84 LEU A CA 1
ATOM 668 C C . LEU A 1 84 ? 17.108 36.849 12.102 1.00 22.26 84 LEU A C 1
ATOM 669 O O . LEU A 1 84 ? 16.842 36.001 12.963 1.00 20.24 84 LEU A O 1
ATOM 674 N N . LYS A 1 85 ? 17.847 36.570 11.027 1.00 21.24 85 LYS A N 1
ATOM 675 C CA . LYS A 1 85 ? 18.404 35.228 10.850 1.00 19.33 85 LYS A CA 1
ATOM 676 C C . LYS A 1 85 ? 19.444 34.990 11.946 1.00 21.26 85 LYS A C 1
ATOM 677 O O . LYS A 1 85 ? 19.537 33.888 12.504 1.00 21.14 85 LYS A O 1
ATOM 683 N N . GLY A 1 86 ? 20.225 36.020 12.244 1.00 19.75 86 GLY A N 1
ATOM 684 C CA . GLY A 1 86 ? 21.214 35.932 13.308 1.00 21.59 86 GLY A CA 1
ATOM 685 C C . GLY A 1 86 ? 20.522 35.777 14.664 1.00 20.95 86 GLY A C 1
ATOM 686 O O . GLY A 1 86 ? 20.943 34.974 15.500 1.00 19.77 86 GLY A O 1
ATOM 687 N N . VAL A 1 87 ? 19.438 36.512 14.883 1.00 19.51 87 VAL A N 1
ATOM 688 C CA . VAL A 1 87 ? 18.711 36.397 16.149 1.00 19.62 87 VAL A CA 1
ATOM 689 C C . VAL A 1 87 ? 18.135 34.986 16.300 1.00 20.54 87 VAL A C 1
ATOM 690 O O . VAL A 1 87 ? 18.180 34.391 17.388 1.00 21.35 87 VAL A O 1
ATOM 694 N N . GLU A 1 88 ? 17.582 34.457 15.215 1.00 20.63 88 GLU A N 1
ATOM 695 C CA . GLU A 1 88 ? 17.021 33.109 15.217 1.00 23.62 88 GLU A CA 1
ATOM 696 C C . GLU A 1 88 ? 18.095 32.126 15.707 1.00 23.19 88 GLU A C 1
ATOM 697 O O . GLU A 1 88 ? 17.831 31.251 16.536 1.00 22.18 88 GLU A O 1
ATOM 703 N N . GLU A 1 89 ? 19.302 32.276 15.182 1.00 22.74 89 GLU A N 1
ATOM 704 C CA . GLU A 1 89 ? 20.443 31.449 15.566 1.00 23.38 89 GLU A CA 1
ATOM 705 C C . GLU A 1 89 ? 20.790 31.640 17.047 1.00 23.08 89 GLU A C 1
ATOM 706 O O . GLU A 1 89 ? 21.041 30.666 17.772 1.00 20.79 89 GLU A O 1
ATOM 712 N N . GLU A 1 90 ? 20.812 32.895 17.493 1.00 20.39 90 GLU A N 1
ATOM 713 C CA . GLU A 1 90 ? 21.143 33.180 18.889 1.00 20.32 90 GLU A CA 1
ATOM 714 C C . GLU A 1 90 ? 20.129 32.576 19.847 1.00 18.22 90 GLU A C 1
ATOM 715 O O . GLU A 1 90 ? 20.499 32.086 20.924 1.00 19.43 90 GLU A O 1
ATOM 721 N N . VAL A 1 91 ? 18.853 32.637 19.466 1.00 15.91 91 VAL A N 1
ATOM 722 C CA . VAL A 1 91 ? 17.788 32.109 20.313 1.00 16.94 91 VAL A CA 1
ATOM 723 C C . VAL A 1 91 ? 17.931 30.606 20.493 1.00 19.07 91 VAL A C 1
ATOM 724 O O . VAL A 1 91 ? 17.819 30.078 21.620 1.00 17.97 91 VAL A O 1
ATOM 728 N N . LYS A 1 92 ? 18.217 29.909 19.393 1.00 16.51 92 LYS A N 1
ATOM 729 C CA . LYS A 1 92 ? 18.381 28.466 19.463 1.00 19.70 92 LYS A CA 1
ATOM 730 C C . LYS A 1 92 ? 19.578 28.127 20.344 1.00 20.49 92 LYS A C 1
ATOM 731 O O . LYS A 1 92 ? 19.500 27.243 21.214 1.00 21.26 92 LYS A O 1
ATOM 737 N N . ALA A 1 93 ? 20.689 28.829 20.129 1.00 19.51 93 ALA A N 1
ATOM 738 C CA . ALA A 1 93 ? 21.891 28.579 20.896 1.00 19.82 93 ALA A CA 1
ATOM 739 C C . ALA A 1 93 ? 21.699 28.948 22.357 1.00 21.25 93 ALA A C 1
ATOM 740 O O . ALA A 1 93 ? 22.263 28.304 23.245 1.00 19.26 93 ALA A O 1
ATOM 742 N N . PHE A 1 94 ? 20.927 29.999 22.610 1.00 18.74 94 PHE A N 1
ATOM 743 C CA . PHE A 1 94 ? 20.682 30.421 23.989 1.00 18.40 94 PHE A CA 1
ATOM 744 C C . PHE A 1 94 ? 19.993 29.300 24.779 1.00 17.36 94 PHE A C 1
ATOM 745 O O . PHE A 1 94 ? 20.425 28.968 25.877 1.00 18.22 94 PHE A O 1
ATOM 753 N N . LYS A 1 95 ? 18.941 28.706 24.224 1.00 16.58 95 LYS A N 1
ATOM 754 C CA . LYS A 1 95 ? 18.217 27.638 24.917 1.00 15.91 95 LYS A CA 1
ATOM 755 C C . LYS A 1 95 ? 19.086 26.412 25.123 1.00 19.61 95 LYS A C 1
ATOM 756 O O . LYS A 1 95 ? 18.967 25.737 26.139 1.00 21.51 95 LYS A O 1
ATOM 762 N N . GLU A 1 96 ? 19.974 26.124 24.181 1.00 19.09 96 GLU A N 1
ATOM 763 C CA . GLU A 1 96 ? 20.850 24.950 24.337 1.00 21.82 96 GLU A CA 1
ATOM 764 C C . GLU A 1 96 ? 21.898 25.112 25.440 1.00 19.07 96 GLU A C 1
ATOM 765 O O . GLU A 1 96 ? 22.514 24.118 25.864 1.00 20.25 96 GLU A O 1
ATOM 771 N N . GLY A 1 97 ? 22.090 26.338 25.913 1.00 17.72 97 GLY A N 1
ATOM 772 C CA . GLY A 1 97 ? 23.086 26.599 26.943 1.00 18.29 97 GLY A CA 1
ATOM 773 C C . GLY A 1 97 ? 22.583 26.445 28.373 1.00 19.73 97 GLY A C 1
ATOM 774 O O . GLY A 1 97 ? 23.298 26.785 29.324 1.00 20.91 97 GLY A O 1
ATOM 775 N N . PHE A 1 98 ? 21.347 25.974 28.530 1.00 15.71 98 PHE A N 1
ATOM 776 C CA . PHE A 1 98 ? 20.756 25.782 29.867 1.00 16.81 98 PHE A CA 1
ATOM 777 C C . PHE A 1 98 ? 20.288 24.365 30.150 1.00 14.99 98 PHE A C 1
ATOM 778 O O . PHE A 1 98 ? 19.910 23.621 29.228 1.00 16.10 98 PHE A O 1
ATOM 786 N N . ASP A 1 99 ? 20.321 23.990 31.434 1.00 12.43 99 ASP A N 1
ATOM 787 C CA . ASP A 1 99 ? 19.800 22.703 31.850 1.00 15.08 99 ASP A CA 1
ATOM 788 C C . ASP A 1 99 ? 18.683 22.927 32.883 1.00 13.58 99 ASP A C 1
ATOM 789 O O . ASP A 1 99 ? 18.285 22.009 33.597 1.00 13.63 99 ASP A O 1
ATOM 794 N N . SER A 1 100 ? 18.181 24.160 32.949 1.00 15.03 100 SER A N 1
ATOM 795 C CA . SER A 1 100 ? 17.084 24.508 33.864 1.00 14.51 100 SER A CA 1
ATOM 796 C C . SER A 1 100 ? 16.487 25.837 33.400 1.00 14.18 100 SER A C 1
ATOM 797 O O . SER A 1 100 ? 17.140 26.593 32.650 1.00 13.83 100 SER A O 1
ATOM 800 N N . VAL A 1 101 ? 15.252 26.105 33.819 1.00 11.42 101 VAL A N 1
ATOM 801 C CA . VAL A 1 101 ? 14.554 27.348 33.463 1.00 10.86 101 VAL A CA 1
ATOM 802 C C . VAL A 1 101 ? 13.744 27.871 34.642 1.00 12.61 101 VAL A C 1
ATOM 803 O O . VAL A 1 101 ? 13.448 27.112 35.575 1.00 12.72 101 VAL A O 1
ATOM 807 N N . CYS A 1 102 ? 13.364 29.148 34.567 1.00 13.43 102 CYS A N 1
ATOM 808 C CA . CYS A 1 102 ? 12.515 29.774 35.587 1.00 13.57 102 CYS A CA 1
ATOM 809 C C . CYS A 1 102 ? 11.078 29.621 35.078 1.00 14.06 102 CYS A C 1
ATOM 810 O O . CYS A 1 102 ? 10.847 29.530 33.868 1.00 13.11 102 CYS A O 1
ATOM 813 N N . LEU A 1 103 ? 10.132 29.580 36.013 1.00 14.68 103 LEU A N 1
ATOM 814 C CA . LEU A 1 103 ? 8.718 29.388 35.674 1.00 12.18 103 LEU A CA 1
ATOM 815 C C . LEU A 1 103 ? 7.815 30.319 36.459 1.00 11.33 103 LEU A C 1
ATOM 816 O O . LEU A 1 103 ? 8.134 30.691 37.583 1.00 12.74 103 LEU A O 1
ATOM 821 N N . ALA A 1 104 ? 6.700 30.707 35.834 1.00 12.81 104 ALA A N 1
ATOM 822 C CA . ALA A 1 104 ? 5.635 31.417 36.538 1.00 13.06 104 ALA A CA 1
ATOM 823 C C . ALA A 1 104 ? 4.470 30.456 36.274 1.00 13.74 104 ALA A C 1
ATOM 824 O O . ALA A 1 104 ? 4.253 30.044 35.133 1.00 12.42 104 ALA A O 1
ATOM 826 N N . THR A 1 105 ? 3.742 30.086 37.325 1.00 13.91 105 THR A N 1
ATOM 827 C CA . THR A 1 105 ? 2.568 29.228 37.181 1.00 14.45 105 THR A CA 1
ATOM 828 C C . THR A 1 105 ? 1.454 29.878 37.997 1.00 13.86 105 THR A C 1
ATOM 829 O O . THR A 1 105 ? 1.708 30.780 38.808 1.00 12.90 105 THR A O 1
ATOM 833 N N . LEU A 1 106 ? 0.226 29.423 37.751 1.00 14.39 106 LEU A N 1
ATOM 834 C CA . LEU A 1 106 ? -0.938 29.962 38.462 1.00 13.19 106 LEU A CA 1
ATOM 835 C C . LEU A 1 106 ? -1.457 28.840 39.339 1.00 12.96 106 LEU A C 1
ATOM 836 O O . LEU A 1 106 ? -1.990 27.828 38.848 1.00 15.22 106 LEU A O 1
ATOM 841 N N . HIS A 1 107 ? -1.275 29.014 40.633 1.00 16.07 107 HIS A N 1
ATOM 842 C CA . HIS A 1 107 ? -1.712 28.001 41.591 1.00 16.15 107 HIS A CA 1
ATOM 843 C C . HIS A 1 107 ? -3.253 28.019 41.642 1.00 17.14 107 HIS A C 1
ATOM 844 O O . HIS A 1 107 ? -3.870 29.059 41.450 1.00 19.75 107 HIS A O 1
ATOM 851 N N . PRO A 1 108 ? -3.889 26.862 41.882 1.00 19.91 108 PRO A N 1
ATOM 852 C CA . PRO A 1 108 ? -5.357 26.818 41.946 1.00 21.66 108 PRO A CA 1
ATOM 853 C C . PRO A 1 108 ? -5.946 27.782 42.990 1.00 22.66 108 PRO A C 1
ATOM 854 O O . PRO A 1 108 ? -7.100 28.212 42.857 1.00 23.27 108 PRO A O 1
ATOM 858 N N . ASN A 1 109 ? -5.170 28.118 44.020 1.00 21.40 109 ASN A N 1
ATOM 859 C CA . ASN A 1 109 ? -5.654 29.040 45.046 1.00 21.47 109 ASN A CA 1
ATOM 860 C C . ASN A 1 109 ? -5.829 30.440 44.486 1.00 23.24 109 ASN A C 1
ATOM 861 O O . ASN A 1 109 ? -6.526 31.267 45.082 1.00 23.77 109 ASN A O 1
ATOM 866 N N . GLY A 1 110 ? -5.182 30.712 43.353 1.00 19.60 110 GLY A N 1
ATOM 867 C CA . GLY A 1 110 ? -5.307 32.008 42.720 1.00 19.07 110 GLY A CA 1
ATOM 868 C C . GLY A 1 110 ? -4.044 32.847 42.680 1.00 18.24 110 GLY A C 1
ATOM 869 O O . GLY A 1 110 ? -3.988 33.843 41.945 1.00 16.57 110 GLY A O 1
ATOM 870 N N . HIS A 1 111 ? -3.033 32.478 43.471 1.00 18.87 111 HIS A N 1
ATOM 871 C CA . HIS A 1 111 ? -1.797 33.267 43.485 1.00 20.04 111 HIS A CA 1
ATOM 872 C C . HIS A 1 111 ? -0.790 32.744 42.477 1.00 17.31 111 HIS A C 1
ATOM 873 O O . HIS A 1 111 ? -0.796 31.554 42.126 1.00 16.38 111 HIS A O 1
ATOM 880 N N . VAL A 1 112 ? 0.072 33.633 42.002 1.00 16.64 112 VAL A N 1
ATOM 881 C CA . VAL A 1 112 ? 1.090 33.205 41.061 1.00 15.28 112 VAL A CA 1
ATOM 882 C C . VAL A 1 112 ? 2.260 32.616 41.837 1.00 14.08 112 VAL A C 1
ATOM 883 O O . VAL A 1 112 ? 2.466 32.923 43.012 1.00 16.01 112 VAL A O 1
ATOM 887 N N . VAL A 1 113 ? 3.044 31.788 41.149 1.00 16.40 113 VAL A N 1
ATOM 888 C CA . VAL A 1 113 ? 4.184 31.113 41.759 1.00 15.46 113 VAL A CA 1
ATOM 889 C C . VAL A 1 113 ? 5.386 31.314 40.853 1.00 14.31 113 VAL A C 1
ATOM 890 O O . VAL A 1 113 ? 5.268 31.114 39.652 1.00 15.68 113 VAL A O 1
ATOM 894 N N . CYS A 1 114 ? 6.518 31.743 41.426 1.00 13.45 114 CYS A N 1
ATOM 895 C CA . CYS A 1 114 ? 7.771 31.961 40.665 1.00 12.83 114 CYS A CA 1
ATOM 896 C C . CYS A 1 114 ? 8.717 30.880 41.185 1.00 13.20 114 CYS A C 1
ATOM 897 O O . CYS A 1 114 ? 9.040 30.871 42.370 1.00 15.29 114 CYS A O 1
ATOM 900 N N . SER A 1 115 ? 9.142 29.979 40.307 1.00 13.34 115 SER A N 1
ATOM 901 C CA . SER A 1 115 ? 9.986 28.864 40.712 1.00 13.01 115 SER A CA 1
ATOM 902 C C . SER A 1 115 ? 10.944 28.505 39.580 1.00 14.14 115 SER A C 1
ATOM 903 O O . SER A 1 115 ? 11.089 29.260 38.623 1.00 14.15 115 SER A O 1
ATOM 906 N N . TYR A 1 116 ? 11.622 27.376 39.710 1.00 13.77 116 TYR A N 1
ATOM 907 C CA . TYR A 1 116 ? 12.512 26.952 38.634 1.00 14.43 116 TYR A CA 1
ATOM 908 C C . TYR A 1 116 ? 12.491 25.430 38.531 1.00 15.05 116 TYR A C 1
ATOM 909 O O . TYR A 1 116 ? 12.194 24.728 39.512 1.00 14.44 116 TYR A O 1
ATOM 918 N N . ALA A 1 117 ? 12.810 24.913 37.346 1.00 11.42 117 ALA A N 1
ATOM 919 C CA . ALA A 1 117 ? 12.819 23.472 37.136 1.00 14.16 117 ALA A CA 1
ATOM 920 C C . ALA A 1 117 ? 13.898 23.055 36.164 1.00 14.34 117 ALA A C 1
ATOM 921 O O . ALA A 1 117 ? 14.289 23.824 35.289 1.00 12.42 117 ALA A O 1
ATOM 923 N N . PRO A 1 118 ? 14.380 21.814 36.311 1.00 14.04 118 PRO A N 1
ATOM 924 C CA . PRO A 1 118 ? 15.396 21.206 35.448 1.00 15.28 118 PRO A CA 1
ATOM 925 C C . PRO A 1 118 ? 14.740 21.145 34.061 1.00 16.81 118 PRO A C 1
ATOM 926 O O . PRO A 1 118 ? 13.526 20.856 33.945 1.00 13.57 118 PRO A O 1
ATOM 930 N N . LEU A 1 119 ? 15.538 21.360 33.018 1.00 13.65 119 LEU A N 1
ATOM 931 C CA . LEU A 1 119 ? 15.058 21.369 31.641 1.00 13.05 119 LEU A CA 1
ATOM 932 C C . LEU A 1 119 ? 15.673 20.197 30.880 1.00 17.34 119 LEU A C 1
ATOM 933 O O . LEU A 1 119 ? 16.893 19.958 30.994 1.00 14.75 119 LEU A O 1
ATOM 946 N N . SER A 1 121 ? 15.265 17.678 26.963 1.00 19.14 121 SER A N 1
ATOM 947 C CA . SER A 1 121 ? 14.845 17.837 25.585 1.00 18.25 121 SER A CA 1
ATOM 948 C C . SER A 1 121 ? 15.109 16.605 24.727 1.00 21.52 121 SER A C 1
ATOM 949 O O . SER A 1 121 ? 15.898 15.733 25.083 1.00 20.21 121 SER A O 1
ATOM 952 N N . ASP A 1 122 ? 14.394 16.551 23.614 1.00 21.62 122 ASP A N 1
ATOM 953 C CA . ASP A 1 122 ? 14.566 15.511 22.609 1.00 24.19 122 ASP A CA 1
ATOM 954 C C . ASP A 1 122 ? 14.542 16.362 21.362 1.00 21.89 122 ASP A C 1
ATOM 955 O O . ASP A 1 122 ? 13.486 16.659 20.828 1.00 25.28 122 ASP A O 1
ATOM 960 N N . GLY A 1 123 ? 15.717 16.802 20.940 1.00 24.56 123 GLY A N 1
ATOM 961 C CA . GLY A 1 123 ? 15.810 17.659 19.769 1.00 23.77 123 GLY A CA 1
ATOM 962 C C . GLY A 1 123 ? 15.096 18.971 20.010 1.00 22.83 123 GLY A C 1
ATOM 963 O O . GLY A 1 123 ? 15.402 19.691 20.953 1.00 25.51 123 GLY A O 1
ATOM 964 N N . LYS A 1 124 ? 14.124 19.283 19.164 1.00 25.61 124 LYS A N 1
ATOM 965 C CA . LYS A 1 124 ? 13.374 20.530 19.292 1.00 24.33 124 LYS A CA 1
ATOM 966 C C . LYS A 1 124 ? 12.344 20.529 20.422 1.00 24.46 124 LYS A C 1
ATOM 967 O O . LYS A 1 124 ? 11.872 21.591 20.828 1.00 25.48 124 LYS A O 1
ATOM 973 N N . GLN A 1 125 ? 11.987 19.357 20.933 1.00 21.82 125 GLN A N 1
ATOM 974 C CA . GLN A 1 125 ? 11.000 19.293 22.012 1.00 19.90 125 GLN A CA 1
ATOM 975 C C . GLN A 1 125 ? 11.622 19.503 23.393 1.00 18.14 125 GLN A C 1
ATOM 976 O O . GLN A 1 125 ? 12.509 18.758 23.786 1.00 17.45 125 GLN A O 1
ATOM 982 N N . TYR A 1 126 ? 11.156 20.517 24.123 1.00 18.41 126 TYR A N 1
ATOM 983 C CA . TYR A 1 126 ? 11.683 20.777 25.468 1.00 17.45 126 TYR A CA 1
ATOM 984 C C . TYR A 1 126 ? 10.705 20.267 26.521 1.00 17.03 126 TYR A C 1
ATOM 985 O O . TYR A 1 126 ? 9.495 20.195 26.260 1.00 15.00 126 TYR A O 1
ATOM 994 N N . TYR A 1 127 ? 11.238 19.936 27.700 1.00 15.74 127 TYR A N 1
ATOM 995 C CA . TYR A 1 127 ? 10.440 19.404 28.825 1.00 15.89 127 TYR A CA 1
ATOM 996 C C . TYR A 1 127 ? 11.006 19.919 30.131 1.00 14.64 127 TYR A C 1
ATOM 997 O O . TYR A 1 127 ? 12.163 20.350 30.169 1.00 15.51 127 TYR A O 1
ATOM 1006 N N . ILE A 1 128 ? 10.199 19.864 31.203 1.00 14.91 128 ILE A N 1
ATOM 1007 C CA . ILE A 1 128 ? 10.722 20.155 32.543 1.00 12.13 128 ILE A CA 1
ATOM 1008 C C . ILE A 1 128 ? 10.411 18.887 33.340 1.00 13.16 128 ILE A C 1
ATOM 1009 O O . ILE A 1 128 ? 9.609 18.042 32.903 1.00 14.18 128 ILE A O 1
ATOM 1014 N N . TYR A 1 129 ? 11.066 18.735 34.481 1.00 12.75 129 TYR A N 1
ATOM 1015 C CA . TYR A 1 129 ? 10.877 17.552 35.317 1.00 14.71 129 TYR A CA 1
ATOM 1016 C C . TYR A 1 129 ? 10.667 18.111 36.713 1.00 13.42 129 TYR A C 1
ATOM 1017 O O . TYR A 1 129 ? 11.560 18.744 37.294 1.00 15.53 129 TYR A O 1
ATOM 1026 N N . VAL A 1 130 ? 9.486 17.867 37.264 1.00 13.29 130 VAL A N 1
ATOM 1027 C CA . VAL A 1 130 ? 9.133 18.461 38.551 1.00 10.39 130 VAL A CA 1
ATOM 1028 C C . VAL A 1 130 ? 8.398 17.471 39.441 1.00 14.97 130 VAL A C 1
ATOM 1029 O O . VAL A 1 130 ? 7.849 16.486 38.953 1.00 17.10 130 VAL A O 1
ATOM 1033 N N . SER A 1 131 ? 8.377 17.773 40.732 1.00 15.08 131 SER A N 1
ATOM 1034 C CA . SER A 1 131 ? 7.736 16.903 41.716 1.00 15.72 131 SER A CA 1
ATOM 1035 C C . SER A 1 131 ? 6.426 17.431 42.288 1.00 17.28 131 SER A C 1
ATOM 1036 O O . SER A 1 131 ? 6.244 18.637 42.450 1.00 17.22 131 SER A O 1
ATOM 1039 N N . GLU A 1 132 ? 5.544 16.493 42.635 1.00 18.55 132 GLU A N 1
ATOM 1040 C CA . GLU A 1 132 ? 4.259 16.802 43.241 1.00 19.43 132 GLU A CA 1
ATOM 1041 C C . GLU A 1 132 ? 4.425 17.461 44.612 1.00 20.77 132 GLU A C 1
ATOM 1042 O O . GLU A 1 132 ? 3.465 18.032 45.144 1.00 22.27 132 GLU A O 1
ATOM 1048 N N . VAL A 1 133 ? 5.620 17.388 45.195 1.00 19.28 133 VAL A N 1
ATOM 1049 C CA . VAL A 1 133 ? 5.848 18.010 46.496 1.00 19.93 133 VAL A CA 1
ATOM 1050 C C . VAL A 1 133 ? 6.085 19.513 46.374 1.00 20.68 133 VAL A C 1
ATOM 1051 O O . VAL A 1 133 ? 5.995 20.245 47.359 1.00 23.94 133 VAL A O 1
ATOM 1055 N N . ALA A 1 134 ? 6.336 19.984 45.153 1.00 17.80 134 ALA A N 1
ATOM 1056 C CA . ALA A 1 134 ? 6.616 21.400 44.942 1.00 17.61 134 ALA A CA 1
ATOM 1057 C C . ALA A 1 134 ? 5.365 22.190 44.588 1.00 15.72 134 ALA A C 1
ATOM 1058 O O . ALA A 1 134 ? 4.455 21.680 43.922 1.00 15.99 134 ALA A O 1
ATOM 1060 N N . GLU A 1 135 ? 5.345 23.443 45.034 1.00 17.35 135 GLU A N 1
ATOM 1061 C CA . GLU A 1 135 ? 4.224 24.354 44.810 1.00 16.36 135 GLU A CA 1
ATOM 1062 C C . GLU A 1 135 ? 3.864 24.587 43.342 1.00 18.46 135 GLU A C 1
ATOM 1063 O O . GLU A 1 135 ? 2.688 24.795 43.027 1.00 17.37 135 GLU A O 1
ATOM 1069 N N . HIS A 1 136 ? 4.847 24.548 42.440 1.00 17.03 136 HIS A N 1
ATOM 1070 C CA . HIS A 1 136 ? 4.511 24.762 41.042 1.00 16.70 136 HIS A CA 1
ATOM 1071 C C . HIS A 1 136 ? 3.726 23.604 40.417 1.00 15.57 136 HIS A C 1
ATOM 1072 O O . HIS A 1 136 ? 3.081 23.773 39.389 1.00 15.22 136 HIS A O 1
ATOM 1079 N N . PHE A 1 137 ? 3.738 22.434 41.052 1.00 16.02 137 PHE A N 1
ATOM 1080 C CA . PHE A 1 137 ? 3.009 21.314 40.480 1.00 16.04 137 PHE A CA 1
ATOM 1081 C C . PHE A 1 137 ? 1.505 21.583 40.367 1.00 14.84 137 PHE A C 1
ATOM 1082 O O . PHE A 1 137 ? 0.896 21.277 39.352 1.00 16.24 137 PHE A O 1
ATOM 1090 N N . ALA A 1 138 ? 0.912 22.166 41.401 1.00 16.99 138 ALA A N 1
ATOM 1091 C CA . ALA A 1 138 ? -0.530 22.378 41.367 1.00 17.24 138 ALA A CA 1
ATOM 1092 C C . ALA A 1 138 ? -0.944 23.273 40.206 1.00 17.79 138 ALA A C 1
ATOM 1093 O O . ALA A 1 138 ? -1.978 23.022 39.559 1.00 17.51 138 ALA A O 1
ATOM 1095 N N . GLY A 1 139 ? -0.120 24.281 39.914 1.00 15.73 139 GLY A N 1
ATOM 1096 C CA . GLY A 1 139 ? -0.422 25.180 38.804 1.00 15.17 139 GLY A CA 1
ATOM 1097 C C . GLY A 1 139 ? -0.194 24.495 37.470 1.00 14.73 139 GLY A C 1
ATOM 1098 O O . GLY A 1 139 ? -0.942 24.695 36.507 1.00 17.98 139 GLY A O 1
ATOM 1099 N N . LEU A 1 140 ? 0.854 23.677 37.384 1.00 16.30 140 LEU A N 1
ATOM 1100 C CA . LEU A 1 140 ? 1.122 22.970 36.145 1.00 16.71 140 LEU A CA 1
ATOM 1101 C C . LEU A 1 140 ? 0.013 21.950 35.859 1.00 16.77 140 LEU A C 1
ATOM 1102 O O . LEU A 1 140 ? -0.299 21.653 34.708 1.00 16.86 140 LEU A O 1
ATOM 1107 N N . LYS A 1 141 ? -0.575 21.400 36.913 1.00 18.54 141 LYS A N 1
ATOM 1108 C CA . LYS A 1 141 ? -1.629 20.399 36.717 1.00 18.79 141 LYS A CA 1
ATOM 1109 C C . LYS A 1 141 ? -2.997 21.019 36.478 1.00 19.15 141 LYS A C 1
ATOM 1110 O O . LYS A 1 141 ? -3.734 20.562 35.602 1.00 21.46 141 LYS A O 1
ATOM 1116 N N . ASN A 1 142 ? -3.320 22.058 37.244 1.00 17.02 142 ASN A N 1
ATOM 1117 C CA . ASN A 1 142 ? -4.628 22.707 37.146 1.00 21.77 142 ASN A CA 1
ATOM 1118 C C . ASN A 1 142 ? -4.761 23.874 36.167 1.00 21.77 142 ASN A C 1
ATOM 1119 O O . ASN A 1 142 ? -5.866 24.136 35.658 1.00 20.18 142 ASN A O 1
ATOM 1124 N N . ASN A 1 143 ? -3.648 24.555 35.879 1.00 18.27 143 ASN A N 1
ATOM 1125 C CA . ASN A 1 143 ? -3.638 25.662 34.917 1.00 18.50 143 ASN A CA 1
ATOM 1126 C C . ASN A 1 143 ? -2.515 25.375 33.920 1.00 19.55 143 ASN A C 1
ATOM 1127 O O . ASN A 1 143 ? -1.619 26.216 33.687 1.00 18.36 143 ASN A O 1
ATOM 1132 N N . PRO A 1 144 ? -2.567 24.192 33.281 1.00 19.62 144 PRO A N 1
ATOM 1133 C CA . PRO A 1 144 ? -1.535 23.797 32.325 1.00 17.51 144 PRO A CA 1
ATOM 1134 C C . PRO A 1 144 ? -1.290 24.683 31.132 1.00 18.22 144 PRO A C 1
ATOM 1135 O O . PRO A 1 144 ? -0.241 24.572 30.516 1.00 17.20 144 PRO A O 1
ATOM 1139 N N . HIS A 1 145 ? -2.252 25.542 30.794 1.00 16.77 145 HIS A N 1
ATOM 1140 C CA . HIS A 1 145 ? -2.063 26.438 29.666 1.00 17.72 145 HIS A CA 1
ATOM 1141 C C . HIS A 1 145 ? -1.915 27.887 30.077 1.00 18.12 145 HIS A C 1
ATOM 1142 O O . HIS A 1 145 ? -2.179 28.809 29.279 1.00 18.97 145 HIS A O 1
ATOM 1149 N N . ASN A 1 146 ? -1.531 28.087 31.335 1.00 16.15 146 ASN A N 1
ATOM 1150 C CA . ASN A 1 146 ? -1.263 29.428 31.840 1.00 16.35 146 ASN A CA 1
ATOM 1151 C C . ASN A 1 146 ? 0.067 29.324 32.567 1.00 15.11 146 ASN A C 1
ATOM 1152 O O . ASN A 1 146 ? 0.126 29.277 33.784 1.00 15.41 146 ASN A O 1
ATOM 1157 N N . VAL A 1 147 ? 1.133 29.278 31.769 1.00 15.66 147 VAL A N 1
ATOM 1158 C CA . VAL A 1 147 ? 2.488 29.103 32.277 1.00 14.49 147 VAL A CA 1
ATOM 1159 C C . VAL A 1 147 ? 3.423 29.959 31.445 1.00 13.32 147 VAL A C 1
ATOM 1160 O O . VAL A 1 147 ? 3.180 30.172 30.250 1.00 14.33 147 VAL A O 1
ATOM 1164 N N . GLU A 1 148 ? 4.468 30.491 32.071 1.00 13.00 148 GLU A N 1
ATOM 1165 C CA . GLU A 1 148 ? 5.460 31.213 31.293 1.00 13.54 148 GLU A CA 1
ATOM 1166 C C . GLU A 1 148 ? 6.806 30.649 31.709 1.00 14.11 148 GLU A C 1
ATOM 1167 O O . GLU A 1 148 ? 7.071 30.465 32.894 1.00 13.49 148 GLU A O 1
ATOM 1173 N N . VAL A 1 149 ? 7.628 30.345 30.712 1.00 12.10 149 VAL A N 1
ATOM 1174 C CA . VAL A 1 149 ? 8.948 29.784 30.917 1.00 11.55 149 VAL A CA 1
ATOM 1175 C C . VAL A 1 149 ? 9.961 30.852 30.572 1.00 13.35 149 VAL A C 1
ATOM 1176 O O . VAL A 1 149 ? 9.831 31.527 29.550 1.00 12.49 149 VAL A O 1
ATOM 1188 N N . PHE A 1 151 ? 14.152 31.611 30.102 1.00 12.53 151 PHE A N 1
ATOM 1189 C CA . PHE A 1 151 ? 15.546 31.193 30.048 1.00 13.81 151 PHE A CA 1
ATOM 1190 C C . PHE A 1 151 ? 16.239 32.502 30.431 1.00 14.89 151 PHE A C 1
ATOM 1191 O O . PHE A 1 151 ? 16.152 33.512 29.699 1.00 13.56 151 PHE A O 1
ATOM 1199 N N . LEU A 1 152 ? 16.912 32.503 31.580 1.00 12.97 152 LEU A N 1
ATOM 1200 C CA . LEU A 1 152 ? 17.569 33.713 32.063 1.00 12.17 152 LEU A CA 1
ATOM 1201 C C . LEU A 1 152 ? 19.086 33.543 32.223 1.00 16.21 152 LEU A C 1
ATOM 1202 O O . LEU A 1 152 ? 19.547 32.616 32.890 1.00 15.42 152 LEU A O 1
ATOM 1207 N N . GLU A 1 153 ? 19.857 34.437 31.600 1.00 14.79 153 GLU A N 1
ATOM 1208 C CA . GLU A 1 153 ? 21.317 34.353 31.688 1.00 15.21 153 GLU A CA 1
ATOM 1209 C C . GLU A 1 153 ? 21.780 34.520 33.135 1.00 13.17 153 GLU A C 1
ATOM 1210 O O . GLU A 1 153 ? 21.241 35.330 33.872 1.00 13.19 153 GLU A O 1
ATOM 1216 N N . ASP A 1 154 ? 22.797 33.763 33.540 1.00 13.92 154 ASP A N 1
ATOM 1217 C CA . ASP A 1 154 ? 23.326 33.884 34.898 1.00 14.11 154 ASP A CA 1
ATOM 1218 C C . ASP A 1 154 ? 23.800 35.311 35.158 1.00 14.61 154 ASP A C 1
ATOM 1219 O O . ASP A 1 154 ? 24.441 35.940 34.304 1.00 16.31 154 ASP A O 1
ATOM 1224 N N . GLU A 1 155 ? 23.501 35.824 36.345 1.00 15.46 155 GLU A N 1
ATOM 1225 C CA . GLU A 1 155 ? 23.909 37.175 36.680 1.00 18.45 155 GLU A CA 1
ATOM 1226 C C . GLU A 1 155 ? 25.432 37.329 36.561 1.00 21.27 155 GLU A C 1
ATOM 1227 O O . GLU A 1 155 ? 25.926 38.372 36.122 1.00 19.19 155 GLU A O 1
ATOM 1233 N N . SER A 1 156 ? 26.170 36.289 36.930 1.00 20.33 156 SER A N 1
ATOM 1234 C CA . SER A 1 156 ? 27.629 36.352 36.898 1.00 23.21 156 SER A CA 1
ATOM 1235 C C . SER A 1 156 ? 28.230 36.279 35.497 1.00 23.93 156 SER A C 1
ATOM 1236 O O . SER A 1 156 ? 29.441 36.505 35.326 1.00 24.17 156 SER A O 1
ATOM 1239 N N . LYS A 1 157 ? 27.400 35.969 34.493 1.00 19.87 157 LYS A N 1
ATOM 1240 C CA . LYS A 1 157 ? 27.862 35.906 33.116 1.00 19.49 157 LYS A CA 1
ATOM 1241 C C . LYS A 1 157 ? 27.352 37.096 32.301 1.00 18.86 157 LYS A C 1
ATOM 1242 O O . LYS A 1 157 ? 27.867 37.366 31.214 1.00 18.96 157 LYS A O 1
ATOM 1248 N N . ALA A 1 158 ? 26.354 37.796 32.828 1.00 16.05 158 ALA A N 1
ATOM 1249 C CA . ALA A 1 158 ? 25.723 38.907 32.114 1.00 16.64 158 ALA A CA 1
ATOM 1250 C C . ALA A 1 158 ? 26.541 40.179 32.021 1.00 18.37 158 ALA A C 1
ATOM 1251 O O . ALA A 1 158 ? 27.478 40.399 32.800 1.00 17.22 158 ALA A O 1
ATOM 1253 N N . LYS A 1 159 ? 26.166 41.038 31.078 1.00 17.54 159 LYS A N 1
ATOM 1254 C CA . LYS A 1 159 ? 26.863 42.310 30.936 1.00 17.29 159 LYS A CA 1
ATOM 1255 C C . LYS A 1 159 ? 26.749 43.133 32.209 1.00 18.55 159 LYS A C 1
ATOM 1256 O O . LYS A 1 159 ? 27.699 43.816 32.604 1.00 19.74 159 LYS A O 1
ATOM 1262 N N . SER A 1 160 ? 25.578 43.106 32.835 1.00 16.32 160 SER A N 1
ATOM 1263 C CA . SER A 1 160 ? 25.341 43.845 34.076 1.00 18.86 160 SER A CA 1
ATOM 1264 C C . SER A 1 160 ? 24.046 43.344 34.681 1.00 18.97 160 SER A C 1
ATOM 1265 O O . SER A 1 160 ? 23.345 42.545 34.075 1.00 19.39 160 SER A O 1
ATOM 1268 N N . ALA A 1 161 ? 23.717 43.853 35.857 1.00 18.22 161 ALA A N 1
ATOM 1269 C CA . ALA A 1 161 ? 22.502 43.446 36.547 1.00 17.23 161 ALA A CA 1
ATOM 1270 C C . ALA A 1 161 ? 21.249 43.888 35.805 1.00 17.64 161 ALA A C 1
ATOM 1271 O O . ALA A 1 161 ? 20.210 43.258 35.920 1.00 17.09 161 ALA A O 1
ATOM 1273 N N . ILE A 1 162 ? 21.348 44.976 35.048 1.00 13.83 162 ILE A N 1
ATOM 1274 C CA . ILE A 1 162 ? 20.182 45.473 34.350 1.00 15.59 162 ILE A CA 1
ATOM 1275 C C . ILE A 1 162 ? 20.073 44.929 32.930 1.00 15.34 162 ILE A C 1
ATOM 1276 O O . ILE A 1 162 ? 19.130 45.258 32.204 1.00 14.69 162 ILE A O 1
ATOM 1281 N N . LEU A 1 163 ? 21.048 44.117 32.537 1.00 13.48 163 LEU A N 1
ATOM 1282 C CA . LEU A 1 163 ? 21.035 43.501 31.215 1.00 15.66 163 LEU A CA 1
ATOM 1283 C C . LEU A 1 163 ? 21.419 42.022 31.252 1.00 17.77 163 LEU A C 1
ATOM 1284 O O . LEU A 1 163 ? 22.481 41.613 30.768 1.00 18.68 163 LEU A O 1
ATOM 1289 N N . ARG A 1 164 ? 20.562 41.211 31.866 1.00 15.06 164 ARG A N 1
ATOM 1290 C CA . ARG A 1 164 ? 20.777 39.770 31.844 1.00 13.36 164 ARG A CA 1
ATOM 1291 C C . ARG A 1 164 ? 19.966 39.360 30.612 1.00 14.06 164 ARG A C 1
ATOM 1292 O O . ARG A 1 164 ? 18.795 39.712 30.526 1.00 15.32 164 ARG A O 1
ATOM 1300 N N . LYS A 1 165 ? 20.557 38.631 29.674 1.00 14.57 165 LYS A N 1
ATOM 1301 C CA . LYS A 1 165 ? 19.802 38.226 28.489 1.00 15.29 165 LYS A CA 1
ATOM 1302 C C . LYS A 1 165 ? 18.693 37.297 28.931 1.00 16.58 165 LYS A C 1
ATOM 1303 O O . LYS A 1 165 ? 18.878 36.505 29.858 1.00 12.96 165 LYS A O 1
ATOM 1309 N N . ARG A 1 166 ? 17.527 37.403 28.290 1.00 14.99 166 ARG A N 1
ATOM 1310 C CA . ARG A 1 166 ? 16.429 36.539 28.703 1.00 14.92 166 ARG A CA 1
ATOM 1311 C C . ARG A 1 166 ? 15.505 36.247 27.531 1.00 15.71 166 ARG A C 1
ATOM 1312 O O . ARG A 1 166 ? 15.338 37.068 26.618 1.00 15.10 166 ARG A O 1
ATOM 1320 N N . LEU A 1 167 ? 14.903 35.067 27.586 1.00 14.02 167 LEU A N 1
ATOM 1321 C CA . LEU A 1 167 ? 13.991 34.570 26.559 1.00 12.81 167 LEU A CA 1
ATOM 1322 C C . LEU A 1 167 ? 12.776 34.018 27.317 1.00 11.17 167 LEU A C 1
ATOM 1323 O O . LEU A 1 167 ? 12.921 33.083 28.092 1.00 11.86 167 LEU A O 1
ATOM 1328 N N . ARG A 1 168 ? 11.598 34.597 27.083 1.00 12.17 168 ARG A N 1
ATOM 1329 C CA . ARG A 1 168 ? 10.385 34.184 27.799 1.00 10.77 168 ARG A CA 1
ATOM 1330 C C . ARG A 1 168 ? 9.321 33.712 26.826 1.00 13.04 168 ARG A C 1
ATOM 1331 O O . ARG A 1 168 ? 9.098 34.372 25.813 1.00 14.10 168 ARG A O 1
ATOM 1339 N N . TYR A 1 169 ? 8.645 32.613 27.160 1.00 11.64 169 TYR A N 1
ATOM 1340 C CA . TYR A 1 169 ? 7.591 32.094 26.283 1.00 11.93 169 TYR A CA 1
ATOM 1341 C C . TYR A 1 169 ? 6.309 31.787 27.031 1.00 13.80 169 TYR A C 1
ATOM 1342 O O . TYR A 1 169 ? 6.344 31.148 28.083 1.00 13.91 169 TYR A O 1
ATOM 1351 N N . LYS A 1 170 ? 5.179 32.254 26.498 1.00 14.11 170 LYS A N 1
ATOM 1352 C CA . LYS A 1 170 ? 3.894 31.839 27.049 1.00 14.14 170 LYS A CA 1
ATOM 1353 C C . LYS A 1 170 ? 3.948 30.384 26.633 1.00 15.19 170 LYS A C 1
ATOM 1354 O O . LYS A 1 170 ? 4.285 30.070 25.490 1.00 16.40 170 LYS A O 1
ATOM 1360 N N . THR A 1 171 ? 3.606 29.480 27.544 1.00 15.06 171 THR A N 1
ATOM 1361 C CA . THR A 1 171 ? 3.758 28.061 27.267 1.00 14.20 171 THR A CA 1
ATOM 1362 C C . THR A 1 171 ? 2.570 27.196 27.628 1.00 14.46 171 THR A C 1
ATOM 1363 O O . THR A 1 171 ? 1.936 27.410 28.654 1.00 16.56 171 THR A O 1
ATOM 1367 N N . ASN A 1 172 ? 2.259 26.233 26.762 1.00 17.10 172 ASN A N 1
ATOM 1368 C CA . ASN A 1 172 ? 1.209 25.260 27.075 1.00 16.85 172 ASN A CA 1
ATOM 1369 C C . ASN A 1 172 ? 1.963 24.007 27.515 1.00 14.15 172 ASN A C 1
ATOM 1370 O O . ASN A 1 172 ? 2.964 23.617 26.903 1.00 17.78 172 ASN A O 1
ATOM 1375 N N . THR A 1 173 ? 1.478 23.360 28.563 1.00 17.13 173 THR A N 1
ATOM 1376 C CA . THR A 1 173 ? 2.152 22.185 29.088 1.00 15.64 173 THR A CA 1
ATOM 1377 C C . THR A 1 173 ? 1.254 20.953 29.082 1.00 19.57 173 THR A C 1
ATOM 1378 O O . THR A 1 173 ? 0.037 21.065 29.084 1.00 19.27 173 THR A O 1
ATOM 1382 N N . ARG A 1 174 ? 1.881 19.786 29.072 1.00 20.02 174 ARG A N 1
ATOM 1383 C CA . ARG A 1 174 ? 1.148 18.525 29.114 1.00 21.95 174 ARG A CA 1
ATOM 1384 C C . ARG A 1 174 ? 2.042 17.454 29.740 1.00 20.21 174 ARG A C 1
ATOM 1385 O O . ARG A 1 174 ? 3.259 17.465 29.566 1.00 18.86 174 ARG A O 1
ATOM 1393 N N . PHE A 1 175 ? 1.437 16.528 30.473 1.00 17.68 175 PHE A N 1
ATOM 1394 C CA . PHE A 1 175 ? 2.221 15.495 31.139 1.00 18.96 175 PHE A CA 1
ATOM 1395 C C . PHE A 1 175 ? 2.652 14.378 30.212 1.00 22.41 175 PHE A C 1
ATOM 1396 O O . PHE A 1 175 ? 1.909 13.969 29.305 1.00 21.34 175 PHE A O 1
ATOM 1404 N N . ILE A 1 176 ? 3.865 13.883 30.439 1.00 18.25 176 ILE A N 1
ATOM 1405 C CA . ILE A 1 176 ? 4.393 12.781 29.658 1.00 21.56 176 ILE A CA 1
ATOM 1406 C C . ILE A 1 176 ? 4.490 11.577 30.605 1.00 23.05 176 ILE A C 1
ATOM 1407 O O . ILE A 1 176 ? 5.168 11.658 31.630 1.00 23.56 176 ILE A O 1
ATOM 1412 N N . GLU A 1 177 ? 3.836 10.466 30.260 1.00 23.00 177 GLU A N 1
ATOM 1413 C CA . GLU A 1 177 ? 3.905 9.259 31.105 1.00 24.57 177 GLU A CA 1
ATOM 1414 C C . GLU A 1 177 ? 5.283 8.602 30.956 1.00 21.91 177 GLU A C 1
ATOM 1415 O O . GLU A 1 177 ? 6.000 8.878 30.000 1.00 23.92 177 GLU A O 1
ATOM 1421 N N . ARG A 1 178 ? 5.651 7.732 31.898 1.00 23.78 178 ARG A N 1
ATOM 1422 C CA . ARG A 1 178 ? 6.936 7.030 31.818 1.00 23.17 178 ARG A CA 1
ATOM 1423 C C . ARG A 1 178 ? 6.862 6.154 30.567 1.00 22.88 178 ARG A C 1
ATOM 1424 O O . ARG A 1 178 ? 5.779 5.720 30.170 1.00 24.34 178 ARG A O 1
ATOM 1432 N N . GLY A 1 179 ? 7.997 5.875 29.953 1.00 22.79 179 GLY A N 1
ATOM 1433 C CA . GLY A 1 179 ? 7.974 5.084 28.731 1.00 23.83 179 GLY A CA 1
ATOM 1434 C C . GLY A 1 179 ? 9.108 5.500 27.810 1.00 23.92 179 GLY A C 1
ATOM 1435 O O . GLY A 1 179 ? 10.069 6.115 28.271 1.00 23.68 179 GLY A O 1
ATOM 1436 N N . ALA A 1 180 ? 8.993 5.198 26.516 1.00 22.79 180 ALA A N 1
ATOM 1437 C CA . ALA A 1 180 ? 10.067 5.510 25.573 1.00 22.95 180 ALA A CA 1
ATOM 1438 C C . ALA A 1 180 ? 10.391 6.996 25.401 1.00 24.28 180 ALA A C 1
ATOM 1439 O O . ALA A 1 180 ? 11.566 7.370 25.318 1.00 23.25 180 ALA A O 1
ATOM 1441 N N . GLU A 1 181 ? 9.370 7.842 25.326 1.00 24.16 181 GLU A N 1
ATOM 1442 C CA . GLU A 1 181 ? 9.625 9.274 25.157 1.00 22.99 181 GLU A CA 1
ATOM 1443 C C . GLU A 1 181 ? 10.336 9.809 26.413 1.00 22.39 181 GLU A C 1
ATOM 1444 O O . GLU A 1 181 ? 11.312 10.561 26.319 1.00 21.16 181 GLU A O 1
ATOM 1450 N N . PHE A 1 182 ? 9.850 9.392 27.578 1.00 20.13 182 PHE A N 1
ATOM 1451 C CA . PHE A 1 182 ? 10.432 9.804 28.869 1.00 22.98 182 PHE A CA 1
ATOM 1452 C C . PHE A 1 182 ? 11.900 9.395 28.896 1.00 22.52 182 PHE A C 1
ATOM 1453 O O . PHE A 1 182 ? 12.785 10.203 29.176 1.00 19.85 182 PHE A O 1
ATOM 1461 N N . ASP A 1 183 ? 12.165 8.131 28.594 1.00 21.88 183 ASP A N 1
ATOM 1462 C CA . ASP A 1 183 ? 13.539 7.653 28.604 1.00 21.89 183 ASP A CA 1
ATOM 1463 C C . ASP A 1 183 ? 14.462 8.374 27.635 1.00 22.84 183 ASP A C 1
ATOM 1464 O O . ASP A 1 183 ? 15.629 8.597 27.948 1.00 22.20 183 ASP A O 1
ATOM 1469 N N . LYS A 1 184 ? 13.959 8.735 26.459 1.00 22.91 184 LYS A N 1
ATOM 1470 C CA . LYS A 1 184 ? 14.809 9.419 25.484 1.00 22.55 184 LYS A CA 1
ATOM 1471 C C . LYS A 1 184 ? 15.264 10.778 25.997 1.00 21.98 184 LYS A C 1
ATOM 1472 O O . LYS A 1 184 ? 16.439 11.151 25.873 1.00 21.41 184 LYS A O 1
ATOM 1478 N N . ALA A 1 185 ? 14.318 11.517 26.558 1.00 20.51 185 ALA A N 1
ATOM 1479 C CA . ALA A 1 185 ? 14.611 12.832 27.119 1.00 19.98 185 ALA A CA 1
ATOM 1480 C C . ALA A 1 185 ? 15.507 12.714 28.356 1.00 18.42 185 ALA A C 1
ATOM 1481 O O . ALA A 1 185 ? 16.492 13.441 28.497 1.00 17.98 185 ALA A O 1
ATOM 1483 N N . PHE A 1 186 ? 15.185 11.780 29.245 1.00 19.66 186 PHE A N 1
ATOM 1484 C CA . PHE A 1 186 ? 15.985 11.608 30.462 1.00 18.90 186 PHE A CA 1
ATOM 1485 C C . PHE A 1 186 ? 17.402 11.103 30.169 1.00 20.05 186 PHE A C 1
ATOM 1486 O O . PHE A 1 186 ? 18.378 11.548 30.792 1.00 18.09 186 PHE A O 1
ATOM 1494 N N . ASP A 1 187 ? 17.522 10.179 29.220 1.00 18.81 187 ASP A N 1
ATOM 1495 C CA . ASP A 1 187 ? 18.850 9.660 28.854 1.00 21.39 187 ASP A CA 1
ATOM 1496 C C . ASP A 1 187 ? 19.691 10.781 28.242 1.00 19.13 187 ASP A C 1
ATOM 1497 O O . ASP A 1 187 ? 20.896 10.904 28.507 1.00 19.95 187 ASP A O 1
ATOM 1502 N N . SER A 1 188 ? 19.050 11.615 27.432 1.00 21.75 188 SER A N 1
ATOM 1503 C CA . SER A 1 188 ? 19.754 12.724 26.798 1.00 20.57 188 SER A CA 1
ATOM 1504 C C . SER A 1 188 ? 20.276 13.701 27.861 1.00 22.04 188 SER A C 1
ATOM 1505 O O . SER A 1 188 ? 21.395 14.217 27.752 1.00 21.33 188 SER A O 1
ATOM 1508 N N . PHE A 1 189 ? 19.465 13.936 28.890 1.00 20.42 189 PHE A N 1
ATOM 1509 C CA . PHE A 1 189 ? 19.813 14.840 29.989 1.00 19.32 189 PHE A CA 1
ATOM 1510 C C . PHE A 1 189 ? 21.005 14.289 30.775 1.00 19.71 189 PHE A C 1
ATOM 1511 O O . PHE A 1 189 ? 21.916 15.031 31.154 1.00 21.16 189 PHE A O 1
ATOM 1519 N N . ILE A 1 190 ? 20.993 12.987 31.046 1.00 18.02 190 ILE A N 1
ATOM 1520 C CA . ILE A 1 190 ? 22.103 12.386 31.762 1.00 20.20 190 ILE A CA 1
ATOM 1521 C C . ILE A 1 190 ? 23.392 12.496 30.926 1.00 23.72 190 ILE A C 1
ATOM 1522 O O . ILE A 1 190 ? 24.453 12.833 31.449 1.00 22.25 190 ILE A O 1
ATOM 1527 N N . GLU A 1 191 ? 23.296 12.205 29.637 1.00 23.47 191 GLU A N 1
ATOM 1528 C CA . GLU A 1 191 ? 24.479 12.268 28.786 1.00 27.15 191 GLU A CA 1
ATOM 1529 C C . GLU A 1 191 ? 25.010 13.698 28.666 1.00 28.05 191 GLU A C 1
ATOM 1530 O O . GLU A 1 191 ? 26.236 13.911 28.664 1.00 28.08 191 GLU A O 1
ATOM 1536 N N . LYS A 1 192 ? 24.106 14.674 28.590 1.00 25.56 192 LYS A N 1
ATOM 1537 C CA . LYS A 1 192 ? 24.522 16.076 28.477 1.00 25.37 192 LYS A CA 1
ATOM 1538 C C . LYS A 1 192 ? 25.141 16.615 29.765 1.00 26.32 192 LYS A C 1
ATOM 1539 O O . LYS A 1 192 ? 26.248 17.168 29.758 1.00 23.80 192 LYS A O 1
ATOM 1545 N N . THR A 1 193 ? 24.429 16.458 30.876 1.00 22.15 193 THR A N 1
ATOM 1546 C CA . THR A 1 193 ? 24.907 16.964 32.157 1.00 21.14 193 THR A CA 1
ATOM 1547 C C . THR A 1 193 ? 25.998 16.157 32.827 1.00 19.63 193 THR A C 1
ATOM 1548 O O . THR A 1 193 ? 26.663 16.668 33.722 1.00 23.13 193 THR A O 1
ATOM 1552 N N . GLY A 1 194 ? 26.175 14.899 32.433 1.00 19.74 194 GLY A N 1
ATOM 1553 C CA . GLY A 1 194 ? 27.159 14.058 33.099 1.00 23.42 194 GLY A CA 1
ATOM 1554 C C . GLY A 1 194 ? 26.414 13.146 34.073 1.00 22.16 194 GLY A C 1
ATOM 1555 O O . GLY A 1 194 ? 26.940 12.139 34.545 1.00 25.45 194 GLY A O 1
ATOM 1556 N N . GLY A 1 195 ? 25.183 13.527 34.387 1.00 21.29 195 GLY A N 1
ATOM 1557 C CA . GLY A 1 195 ? 24.329 12.721 35.256 1.00 20.52 195 GLY A CA 1
ATOM 1558 C C . GLY A 1 195 ? 24.632 12.555 36.738 1.00 20.02 195 GLY A C 1
ATOM 1559 O O . GLY A 1 195 ? 24.092 11.628 37.379 1.00 21.26 195 GLY A O 1
ATOM 1560 N N . ALA A 1 196 ? 25.441 13.446 37.308 1.00 19.42 196 ALA A N 1
ATOM 1561 C CA . ALA A 1 196 ? 25.788 13.356 38.722 1.00 19.51 196 ALA A CA 1
ATOM 1562 C C . ALA A 1 196 ? 24.906 14.255 39.564 1.00 21.41 196 ALA A C 1
ATOM 1563 O O . ALA A 1 196 ? 24.107 15.009 39.032 1.00 20.45 196 ALA A O 1
ATOM 1565 N N . GLY A 1 197 ? 25.077 14.170 40.881 1.00 18.51 197 GLY A N 1
ATOM 1566 C CA . GLY A 1 197 ? 24.362 15.051 41.781 1.00 18.50 197 GLY A CA 1
ATOM 1567 C C . GLY A 1 197 ? 22.936 14.761 42.226 1.00 17.14 197 GLY A C 1
ATOM 1568 O O . GLY A 1 197 ? 22.319 15.632 42.831 1.00 18.10 197 GLY A O 1
ATOM 1569 N N . GLY A 1 198 ? 22.414 13.578 41.950 1.00 16.93 198 GLY A N 1
ATOM 1570 C CA . GLY A 1 198 ? 21.051 13.289 42.381 1.00 15.91 198 GLY A CA 1
ATOM 1571 C C . GLY A 1 198 ? 20.089 13.086 41.234 1.00 16.63 198 GLY A C 1
ATOM 1572 O O . GLY A 1 198 ? 18.941 12.682 41.444 1.00 15.42 198 GLY A O 1
ATOM 1573 N N . ILE A 1 199 ? 20.543 13.405 40.021 1.00 15.06 199 ILE A N 1
ATOM 1574 C CA . ILE A 1 199 ? 19.722 13.222 38.826 1.00 17.01 199 ILE A CA 1
ATOM 1575 C C . ILE A 1 199 ? 19.277 11.776 38.681 1.00 18.40 199 ILE A C 1
ATOM 1576 O O . ILE A 1 199 ? 18.127 11.503 38.360 1.00 16.10 199 ILE A O 1
ATOM 1581 N N . LYS A 1 200 ? 20.180 10.836 38.965 1.00 18.15 200 LYS A N 1
ATOM 1582 C CA . LYS A 1 200 ? 19.849 9.436 38.848 1.00 18.38 200 LYS A CA 1
ATOM 1583 C C . LYS A 1 200 ? 18.824 9.005 39.894 1.00 18.66 200 LYS A C 1
ATOM 1584 O O . LYS A 1 200 ? 17.967 8.162 39.614 1.00 18.05 200 LYS A O 1
ATOM 1590 N N . THR A 1 201 ? 18.917 9.592 41.088 1.00 16.82 201 THR A N 1
ATOM 1591 C CA . THR A 1 201 ? 17.974 9.296 42.155 1.00 16.58 201 THR A CA 1
ATOM 1592 C C . THR A 1 201 ? 16.579 9.815 41.781 1.00 18.20 201 THR A C 1
ATOM 1593 O O . THR A 1 201 ? 15.603 9.069 41.859 1.00 17.40 201 THR A O 1
ATOM 1597 N N . ILE A 1 202 ? 16.474 11.068 41.342 1.00 17.99 202 ILE A N 1
ATOM 1598 C CA . ILE A 1 202 ? 15.128 11.570 41.037 1.00 16.55 202 ILE A CA 1
ATOM 1599 C C . ILE A 1 202 ? 14.444 10.898 39.854 1.00 16.88 202 ILE A C 1
ATOM 1600 O O . ILE A 1 202 ? 13.221 10.945 39.734 1.00 16.71 202 ILE A O 1
ATOM 1605 N N . ARG A 1 203 ? 15.209 10.233 38.996 1.00 15.55 203 ARG A N 1
ATOM 1606 C CA . ARG A 1 203 ? 14.588 9.542 37.870 1.00 16.49 203 ARG A CA 1
ATOM 1607 C C . ARG A 1 203 ? 13.641 8.457 38.404 1.00 18.66 203 ARG A C 1
ATOM 1608 O O . ARG A 1 203 ? 12.563 8.209 37.857 1.00 19.90 203 ARG A O 1
ATOM 1616 N N . ALA A 1 204 ? 14.051 7.827 39.489 1.00 19.56 204 ALA A N 1
ATOM 1617 C CA . ALA A 1 204 ? 13.264 6.749 40.089 1.00 22.05 204 ALA A CA 1
ATOM 1618 C C . ALA A 1 204 ? 12.149 7.203 41.036 1.00 23.09 204 ALA A C 1
ATOM 1619 O O . ALA A 1 204 ? 11.340 6.377 41.486 1.00 21.91 204 ALA A O 1
ATOM 1629 N N . GLN A 1 206 ? 8.782 8.413 41.811 1.00 22.60 206 GLN A N 1
ATOM 1630 C CA . GLN A 1 206 ? 7.507 8.469 41.110 1.00 22.96 206 GLN A CA 1
ATOM 1631 C C . GLN A 1 206 ? 6.674 9.733 41.326 1.00 18.46 206 GLN A C 1
ATOM 1632 O O . GLN A 1 206 ? 5.694 9.969 40.611 1.00 21.15 206 GLN A O 1
ATOM 1638 N N . ASP A 1 207 ? 7.046 10.549 42.295 1.00 20.49 207 ASP A N 1
ATOM 1639 C CA . ASP A 1 207 ? 6.317 11.792 42.502 1.00 19.76 207 ASP A CA 1
ATOM 1640 C C . ASP A 1 207 ? 6.779 12.855 41.486 1.00 19.59 207 ASP A C 1
ATOM 1641 O O . ASP A 1 207 ? 6.212 13.958 41.426 1.00 18.56 207 ASP A O 1
ATOM 1646 N N . PHE A 1 208 ? 7.817 12.531 40.710 1.00 17.84 208 PHE A N 1
ATOM 1647 C CA . PHE A 1 208 ? 8.319 13.475 39.698 1.00 16.33 208 PHE A CA 1
ATOM 1648 C C . PHE A 1 208 ? 7.695 13.157 38.347 1.00 18.28 208 PHE A C 1
ATOM 1649 O O . PHE A 1 208 ? 7.538 11.984 38.005 1.00 18.82 208 PHE A O 1
ATOM 1657 N N . HIS A 1 209 ? 7.365 14.190 37.569 1.00 15.46 209 HIS A N 1
ATOM 1658 C CA . HIS A 1 209 ? 6.774 13.996 36.245 1.00 17.79 209 HIS A CA 1
ATOM 1659 C C . HIS A 1 209 ? 7.498 14.806 35.186 1.00 17.31 209 HIS A C 1
ATOM 1660 O O . HIS A 1 209 ? 7.914 15.925 35.451 1.00 16.72 209 HIS A O 1
ATOM 1667 N N . LEU A 1 210 ? 7.632 14.231 33.994 1.00 17.75 210 LEU A N 1
ATOM 1668 C CA . LEU A 1 210 ? 8.221 14.926 32.857 1.00 15.89 210 LEU A CA 1
ATOM 1669 C C . LEU A 1 210 ? 7.008 15.652 32.248 1.00 18.55 210 LEU A C 1
ATOM 1670 O O . LEU A 1 210 ? 5.924 15.053 32.083 1.00 17.85 210 LEU A O 1
ATOM 1675 N N . ILE A 1 211 ? 7.189 16.928 31.924 1.00 15.25 211 ILE A N 1
ATOM 1676 C CA . ILE A 1 211 ? 6.109 17.738 31.372 1.00 15.25 211 ILE A CA 1
ATOM 1677 C C . ILE A 1 211 ? 6.615 18.392 30.105 1.00 16.92 211 ILE A C 1
ATOM 1678 O O . ILE A 1 211 ? 7.631 19.083 30.135 1.00 15.86 211 ILE A O 1
ATOM 1683 N N . ALA A 1 212 ? 5.930 18.179 28.986 1.00 16.00 212 ALA A N 1
ATOM 1684 C CA . ALA A 1 212 ? 6.374 18.789 27.731 1.00 16.93 212 ALA A CA 1
ATOM 1685 C C . ALA A 1 212 ? 5.962 20.253 27.686 1.00 17.53 212 ALA A C 1
ATOM 1686 O O . ALA A 1 212 ? 4.891 20.632 28.173 1.00 17.42 212 ALA A O 1
ATOM 1688 N N . LEU A 1 213 ? 6.823 21.067 27.078 1.00 16.99 213 LEU A N 1
ATOM 1689 C CA . LEU A 1 213 ? 6.582 22.497 26.913 1.00 16.48 213 LEU A CA 1
ATOM 1690 C C . LEU A 1 213 ? 6.286 22.792 25.435 1.00 18.09 213 LEU A C 1
ATOM 1691 O O . LEU A 1 213 ? 7.081 22.437 24.561 1.00 21.39 213 LEU A O 1
ATOM 1696 N N . ASP A 1 214 ? 5.142 23.408 25.152 1.00 15.10 214 ASP A N 1
ATOM 1697 C CA . ASP A 1 214 ? 4.825 23.819 23.779 1.00 17.44 214 ASP A CA 1
ATOM 1698 C C . ASP A 1 214 ? 4.876 25.350 23.834 1.00 15.30 214 ASP A C 1
ATOM 1699 O O . ASP A 1 214 ? 3.961 25.988 24.352 1.00 15.84 214 ASP A O 1
ATOM 1704 N N . PHE A 1 215 ? 5.958 25.931 23.325 1.00 13.95 215 PHE A N 1
ATOM 1705 C CA . PHE A 1 215 ? 6.108 27.376 23.351 1.00 16.01 215 PHE A CA 1
ATOM 1706 C C . PHE A 1 215 ? 5.213 28.068 22.354 1.00 16.50 215 PHE A C 1
ATOM 1707 O O . PHE A 1 215 ? 5.102 27.610 21.219 1.00 19.59 215 PHE A O 1
ATOM 1715 N N . LYS A 1 216 ? 4.603 29.160 22.791 1.00 16.10 216 LYS A N 1
ATOM 1716 C CA . LYS A 1 216 ? 3.755 29.994 21.944 1.00 16.41 216 LYS A CA 1
ATOM 1717 C C . LYS A 1 216 ? 4.492 31.338 21.814 1.00 14.84 216 LYS A C 1
ATOM 1718 O O . LYS A 1 216 ? 5.667 31.350 21.435 1.00 15.34 216 LYS A O 1
ATOM 1724 N N . GLU A 1 217 ? 3.848 32.454 22.157 1.00 17.47 217 GLU A N 1
ATOM 1725 C CA . GLU A 1 217 ? 4.495 33.765 22.041 1.00 16.33 217 GLU A CA 1
ATOM 1726 C C . GLU A 1 217 ? 5.763 33.856 22.890 1.00 15.70 217 GLU A C 1
ATOM 1727 O O . GLU A 1 217 ? 5.755 33.452 24.054 1.00 14.52 217 GLU A O 1
ATOM 1733 N N . GLY A 1 218 ? 6.816 34.427 22.312 1.00 15.61 218 GLY A N 1
ATOM 1734 C CA . GLY A 1 218 ? 8.074 34.586 23.030 1.00 16.84 218 GLY A CA 1
ATOM 1735 C C . GLY A 1 218 ? 8.621 35.994 22.897 1.00 17.22 218 GLY A C 1
ATOM 1736 O O . GLY A 1 218 ? 8.266 36.727 21.971 1.00 16.38 218 GLY A O 1
ATOM 1737 N N . ARG A 1 219 ? 9.462 36.394 23.846 1.00 15.89 219 ARG A N 1
ATOM 1738 C CA . ARG A 1 219 ? 10.085 37.711 23.835 1.00 14.09 219 ARG A CA 1
ATOM 1739 C C . ARG A 1 219 ? 11.541 37.449 24.186 1.00 14.57 219 ARG A C 1
ATOM 1740 O O . ARG A 1 219 ? 11.828 36.783 25.189 1.00 14.08 219 ARG A O 1
ATOM 1748 N N . PHE A 1 220 ? 12.452 37.938 23.350 1.00 14.53 220 PHE A N 1
ATOM 1749 C CA . PHE A 1 220 ? 13.877 37.746 23.582 1.00 14.30 220 PHE A CA 1
ATOM 1750 C C . PHE A 1 220 ? 14.493 39.123 23.748 1.00 15.21 220 PHE A C 1
ATOM 1751 O O . PHE A 1 220 ? 14.189 40.033 22.958 1.00 16.42 220 PHE A O 1
ATOM 1759 N N . VAL A 1 221 ? 15.322 39.298 24.780 1.00 13.39 221 VAL A N 1
ATOM 1760 C CA . VAL A 1 221 ? 16.003 40.578 24.970 1.00 13.41 221 VAL A CA 1
ATOM 1761 C C . VAL A 1 221 ? 17.482 40.253 25.086 1.00 15.36 221 VAL A C 1
ATOM 1762 O O . VAL A 1 221 ? 17.881 39.514 25.971 1.00 14.27 221 VAL A O 1
ATOM 1766 N N . LYS A 1 222 ? 18.294 40.808 24.181 1.00 15.21 222 LYS A N 1
ATOM 1767 C CA . LYS A 1 222 ? 19.733 40.529 24.179 1.00 17.32 222 LYS A CA 1
ATOM 1768 C C . LYS A 1 222 ? 20.610 41.768 24.325 1.00 17.40 222 LYS A C 1
ATOM 1769 O O . LYS A 1 222 ? 21.836 41.653 24.382 1.00 17.85 222 LYS A O 1
ATOM 1775 N N . GLY A 1 223 ? 19.992 42.939 24.367 1.00 15.23 223 GLY A N 1
ATOM 1776 C CA . GLY A 1 223 ? 20.754 44.172 24.504 1.00 16.43 223 GLY A CA 1
ATOM 1777 C C . GLY A 1 223 ? 19.793 45.325 24.621 1.00 17.12 223 GLY A C 1
ATOM 1778 O O . GLY A 1 223 ? 18.592 45.128 24.474 1.00 14.81 223 GLY A O 1
ATOM 1779 N N . PHE A 1 224 ? 20.294 46.526 24.897 1.00 16.09 224 PHE A N 1
ATOM 1780 C CA . PHE A 1 224 ? 19.420 47.682 25.014 1.00 16.77 224 PHE A CA 1
ATOM 1781 C C . PHE A 1 224 ? 18.884 48.019 23.618 1.00 17.82 224 PHE A C 1
ATOM 1782 O O . PHE A 1 224 ? 19.649 48.170 22.666 1.00 15.12 224 PHE A O 1
ATOM 1790 N N . GLY A 1 225 ? 17.568 48.116 23.497 1.00 16.31 225 GLY A N 1
ATOM 1791 C CA . GLY A 1 225 ? 17.017 48.367 22.180 1.00 17.04 225 GLY A CA 1
ATOM 1792 C C . GLY A 1 225 ? 17.180 47.167 21.263 1.00 17.46 225 GLY A C 1
ATOM 1793 O O . GLY A 1 225 ? 17.232 47.324 20.037 1.00 16.55 225 GLY A O 1
ATOM 1794 N N . GLN A 1 226 ? 17.317 45.971 21.850 1.00 15.28 226 GLN A N 1
ATOM 1795 C CA . GLN A 1 226 ? 17.400 44.758 21.063 1.00 16.72 226 GLN A CA 1
ATOM 1796 C C . GLN A 1 226 ? 16.442 43.717 21.650 1.00 14.64 226 GLN A C 1
ATOM 1797 O O . GLN A 1 226 ? 16.854 42.706 22.213 1.00 15.06 226 GLN A O 1
ATOM 1803 N N . ALA A 1 227 ? 15.151 44.006 21.535 1.00 14.48 227 ALA A N 1
ATOM 1804 C CA . ALA A 1 227 ? 14.094 43.105 22.011 1.00 14.70 227 ALA A CA 1
ATOM 1805 C C . ALA A 1 227 ? 13.320 42.593 20.779 1.00 15.21 227 ALA A C 1
ATOM 1806 O O . ALA A 1 227 ? 13.105 43.343 19.805 1.00 14.39 227 ALA A O 1
ATOM 1808 N N . TYR A 1 228 ? 12.903 41.327 20.822 1.00 14.13 228 TYR A N 1
ATOM 1809 C CA . TYR A 1 228 ? 12.218 40.704 19.708 1.00 13.62 228 TYR A CA 1
ATOM 1810 C C . TYR A 1 228 ? 11.027 39.889 20.133 1.00 17.95 228 TYR A C 1
ATOM 1811 O O . TYR A 1 228 ? 11.044 39.264 21.206 1.00 16.42 228 TYR A O 1
ATOM 1820 N N . ASP A 1 229 ? 10.011 39.883 19.273 1.00 18.05 229 ASP A N 1
ATOM 1821 C CA . ASP A 1 229 ? 8.822 39.071 19.503 1.00 18.98 229 ASP A CA 1
ATOM 1822 C C . ASP A 1 229 ? 8.964 37.840 18.619 1.00 17.50 229 ASP A C 1
ATOM 1823 O O . ASP A 1 229 ? 9.406 37.916 17.473 1.00 14.85 229 ASP A O 1
ATOM 1828 N N . ILE A 1 230 ? 8.556 36.705 19.156 1.00 14.93 230 ILE A N 1
ATOM 1829 C CA . ILE A 1 230 ? 8.637 35.429 18.465 1.00 16.67 230 ILE A CA 1
ATOM 1830 C C . ILE A 1 230 ? 7.296 34.682 18.537 1.00 18.12 230 ILE A C 1
ATOM 1831 O O . ILE A 1 230 ? 6.599 34.743 19.546 1.00 16.69 230 ILE A O 1
ATOM 1836 N N . LEU A 1 231 ? 6.940 33.980 17.462 1.00 20.15 231 LEU A N 1
ATOM 1837 C CA . LEU A 1 231 ? 5.754 33.122 17.475 1.00 22.15 231 LEU A CA 1
ATOM 1838 C C . LEU A 1 231 ? 6.020 32.083 16.396 1.00 24.16 231 LEU A C 1
ATOM 1839 O O . LEU A 1 231 ? 6.048 32.405 15.204 1.00 22.51 231 LEU A O 1
ATOM 1844 N N . GLY A 1 232 ? 6.275 30.855 16.832 1.00 23.39 232 GLY A N 1
ATOM 1845 C CA . GLY A 1 232 ? 6.569 29.777 15.911 1.00 26.78 232 GLY A CA 1
ATOM 1846 C C . GLY A 1 232 ? 7.849 30.090 15.152 1.00 29.91 232 GLY A C 1
ATOM 1847 O O . GLY A 1 232 ? 8.900 30.314 15.755 1.00 26.66 232 GLY A O 1
ATOM 1848 N N . ASP A 1 233 ? 7.753 30.126 13.823 1.00 27.88 233 ASP A N 1
ATOM 1849 C CA . ASP A 1 233 ? 8.907 30.421 12.980 1.00 30.01 233 ASP A CA 1
ATOM 1850 C C . ASP A 1 233 ? 9.053 31.906 12.629 1.00 29.52 233 ASP A C 1
ATOM 1851 O O . ASP A 1 233 ? 9.904 32.264 11.823 1.00 32.19 233 ASP A O 1
ATOM 1856 N N . LYS A 1 234 ? 8.243 32.773 13.222 1.00 27.02 234 LYS A N 1
ATOM 1857 C CA . LYS A 1 234 ? 8.327 34.192 12.900 1.00 24.90 234 LYS A CA 1
ATOM 1858 C C . LYS A 1 234 ? 8.975 34.980 14.035 1.00 25.81 234 LYS A C 1
ATOM 1859 O O . LYS A 1 234 ? 8.682 34.736 15.207 1.00 23.45 234 LYS A O 1
ATOM 1865 N N . ILE A 1 235 ? 9.863 35.904 13.680 1.00 21.31 235 ILE A N 1
ATOM 1866 C CA . ILE A 1 235 ? 10.522 36.753 14.681 1.00 21.65 235 ILE A CA 1
ATOM 1867 C C . ILE A 1 235 ? 10.447 38.155 14.133 1.00 22.51 235 ILE A C 1
ATOM 1868 O O . ILE A 1 235 ? 10.560 38.351 12.921 1.00 24.57 235 ILE A O 1
ATOM 1873 N N . ALA A 1 236 ? 10.254 39.128 15.017 1.00 19.21 236 ALA A N 1
ATOM 1874 C CA . ALA A 1 236 ? 10.178 40.515 14.586 1.00 20.87 236 ALA A CA 1
ATOM 1875 C C . ALA A 1 236 ? 10.845 41.389 15.643 1.00 21.33 236 ALA A C 1
ATOM 1876 O O . ALA A 1 236 ? 10.727 41.113 16.841 1.00 16.36 236 ALA A O 1
ATOM 1878 N N . TYR A 1 237 ? 11.559 42.418 15.177 1.00 18.81 237 TYR A N 1
ATOM 1879 C CA . TYR A 1 237 ? 12.218 43.388 16.043 1.00 21.45 237 TYR A CA 1
ATOM 1880 C C . TYR A 1 237 ? 11.127 44.280 16.599 1.00 21.64 237 TYR A C 1
ATOM 1881 O O . TYR A 1 237 ? 10.264 44.752 15.847 1.00 21.81 237 TYR A O 1
ATOM 1890 N N . VAL A 1 238 ? 11.172 44.532 17.904 1.00 18.06 238 VAL A N 1
ATOM 1891 C CA . VAL A 1 238 ? 10.168 45.343 18.582 1.00 22.68 238 VAL A CA 1
ATOM 1892 C C . VAL A 1 238 ? 10.390 46.861 18.548 1.00 25.50 238 VAL A C 1
ATOM 1893 O O . VAL A 1 238 ? 9.443 47.638 18.732 1.00 27.76 238 VAL A O 1
ATOM 1897 N N . GLY A 1 239 ? 11.606 47.301 18.265 1.00 26.37 239 GLY A N 1
ATOM 1898 C CA . GLY A 1 239 ? 11.863 48.733 18.326 1.00 25.80 239 GLY A CA 1
ATOM 1899 C C . GLY A 1 239 ? 11.953 49.657 17.121 1.00 29.03 239 GLY A C 1
ATOM 1900 O O . GLY A 1 239 ? 12.752 50.595 17.133 1.00 26.19 239 GLY A O 1
ATOM 1901 N N . ASP A 1 240 ? 11.133 49.428 16.102 1.00 29.35 240 ASP A N 1
ATOM 1902 C CA . ASP A 1 240 ? 11.163 50.290 14.923 1.00 32.94 240 ASP A CA 1
ATOM 1903 C C . ASP A 1 240 ? 10.989 51.765 15.271 1.00 33.06 240 ASP A C 1
ATOM 1904 O O . ASP A 1 240 ? 11.632 52.631 14.671 1.00 35.29 240 ASP A O 1
ATOM 1909 N N . LYS A 1 241 ? 10.137 52.045 16.252 1.00 34.44 241 LYS A N 1
ATOM 1910 C CA . LYS A 1 241 ? 9.853 53.416 16.664 1.00 33.15 241 LYS A CA 1
ATOM 1911 C C . LYS A 1 241 ? 10.960 54.054 17.507 1.00 32.66 241 LYS A C 1
ATOM 1912 O O . LYS A 1 241 ? 10.872 55.230 17.876 1.00 31.92 241 LYS A O 1
ATOM 1918 N N . GLY A 1 242 ? 11.994 53.284 17.824 1.00 29.66 242 GLY A N 1
ATOM 1919 C CA . GLY A 1 242 ? 13.068 53.837 18.632 1.00 27.66 242 GLY A CA 1
ATOM 1920 C C . GLY A 1 242 ? 12.762 53.854 20.126 1.00 27.35 242 GLY A C 1
ATOM 1921 O O . GLY A 1 242 ? 11.683 53.439 20.574 1.00 25.35 242 GLY A O 1
ATOM 1922 N N . ASN A 1 243 ? 13.733 54.337 20.896 1.00 24.47 243 ASN A N 1
ATOM 1923 C CA . ASN A 1 243 ? 13.640 54.432 22.344 1.00 24.37 243 ASN A CA 1
ATOM 1924 C C . ASN A 1 243 ? 12.208 54.741 22.807 1.00 27.77 243 ASN A C 1
ATOM 1925 O O . ASN A 1 243 ? 11.694 55.825 22.530 1.00 26.04 243 ASN A O 1
ATOM 1930 N N . PRO A 1 244 ? 11.544 53.792 23.511 1.00 26.79 244 PRO A N 1
ATOM 1931 C CA . PRO A 1 244 ? 10.169 53.965 24.008 1.00 26.25 244 PRO A CA 1
ATOM 1932 C C . PRO A 1 244 ? 10.166 54.477 25.439 1.00 28.00 244 PRO A C 1
ATOM 1933 O O . PRO A 1 244 ? 9.112 54.795 26.004 1.00 27.74 244 PRO A O 1
ATOM 1937 N N . HIS A 1 245 ? 11.352 54.544 26.030 1.00 26.58 245 HIS A N 1
ATOM 1938 C CA . HIS A 1 245 ? 11.473 55.028 27.390 1.00 27.49 245 HIS A CA 1
ATOM 1939 C C . HIS A 1 245 ? 11.161 56.526 27.479 1.00 29.75 245 HIS A C 1
ATOM 1940 O O . HIS A 1 245 ? 11.099 57.230 26.457 1.00 33.01 245 HIS A O 1
ATOM 1947 N N . ASN A 1 246 ? 10.953 57.006 28.699 1.00 30.66 246 ASN A N 1
ATOM 1948 C CA . ASN A 1 246 ? 10.621 58.407 28.915 1.00 34.98 246 ASN A CA 1
ATOM 1949 C C . ASN A 1 246 ? 9.329 58.814 28.218 1.00 36.76 246 ASN A C 1
ATOM 1950 O O . ASN A 1 246 ? 9.152 59.982 27.868 1.00 38.01 246 ASN A O 1
ATOM 1955 N N . PHE A 1 247 ? 8.434 57.849 28.023 1.00 37.87 247 PHE A N 1
ATOM 1956 C CA . PHE A 1 247 ? 7.140 58.096 27.393 1.00 42.15 247 PHE A CA 1
ATOM 1957 C C . PHE A 1 247 ? 7.254 58.749 26.015 1.00 45.23 247 PHE A C 1
ATOM 1958 O O . PHE A 1 247 ? 6.485 59.653 25.689 1.00 44.86 247 PHE A O 1
ATOM 1966 N N . ALA A 1 248 ? 8.197 58.270 25.205 1.00 47.22 248 ALA A N 1
ATOM 1967 C CA . ALA A 1 248 ? 8.436 58.812 23.873 1.00 49.06 248 ALA A CA 1
ATOM 1968 C C . ALA A 1 248 ? 7.208 58.914 22.965 1.00 52.34 248 ALA A C 1
ATOM 1969 O O . ALA A 1 248 ? 7.194 59.733 22.039 1.00 51.39 248 ALA A O 1
ATOM 1971 N N . HIS A 1 249 ? 6.184 58.099 23.216 1.00 54.56 249 HIS A N 1
ATOM 1972 C CA . HIS A 1 249 ? 4.980 58.123 22.379 1.00 58.03 249 HIS A CA 1
ATOM 1973 C C . HIS A 1 249 ? 4.591 59.539 21.938 1.00 59.93 249 HIS A C 1
ATOM 1974 O O . HIS A 1 249 ? 4.514 59.747 20.708 1.00 62.04 249 HIS A O 1
ATOM 1981 N N . LEU B 1 2 ? 39.660 3.051 49.939 1.00 70.77 2 LEU B N 1
ATOM 1982 C CA . LEU B 1 2 ? 38.387 3.205 50.702 1.00 70.70 2 LEU B CA 1
ATOM 1983 C C . LEU B 1 2 ? 38.425 2.451 52.030 1.00 70.29 2 LEU B C 1
ATOM 1984 O O . LEU B 1 2 ? 37.594 2.689 52.908 1.00 71.48 2 LEU B O 1
ATOM 1989 N N . ASN B 1 3 ? 39.389 1.547 52.176 1.00 69.44 3 ASN B N 1
ATOM 1990 C CA . ASN B 1 3 ? 39.517 0.754 53.396 1.00 68.26 3 ASN B CA 1
ATOM 1991 C C . ASN B 1 3 ? 39.674 1.639 54.637 1.00 67.00 3 ASN B C 1
ATOM 1992 O O . ASN B 1 3 ? 39.035 1.405 55.668 1.00 65.45 3 ASN B O 1
ATOM 1997 N N . ARG B 1 4 ? 40.529 2.653 54.530 1.00 65.95 4 ARG B N 1
ATOM 1998 C CA . ARG B 1 4 ? 40.759 3.577 55.634 1.00 64.22 4 ARG B CA 1
ATOM 1999 C C . ARG B 1 4 ? 39.493 4.385 55.892 1.00 62.00 4 ARG B C 1
ATOM 2000 O O . ARG B 1 4 ? 39.097 4.588 57.042 1.00 61.02 4 ARG B O 1
ATOM 2008 N N . ILE B 1 5 ? 38.857 4.842 54.817 1.00 59.55 5 ILE B N 1
ATOM 2009 C CA . ILE B 1 5 ? 37.623 5.611 54.944 1.00 56.82 5 ILE B CA 1
ATOM 2010 C C . ILE B 1 5 ? 36.584 4.768 55.675 1.00 54.47 5 ILE B C 1
ATOM 2011 O O . ILE B 1 5 ? 35.916 5.248 56.586 1.00 54.35 5 ILE B O 1
ATOM 2016 N N . ILE B 1 6 ? 36.459 3.505 55.274 1.00 53.54 6 ILE B N 1
ATOM 2017 C CA . ILE B 1 6 ? 35.504 2.597 55.897 1.00 51.89 6 ILE B CA 1
ATOM 2018 C C . ILE B 1 6 ? 35.742 2.525 57.400 1.00 51.93 6 ILE B C 1
ATOM 2019 O O . ILE B 1 6 ? 34.803 2.588 58.188 1.00 51.18 6 ILE B O 1
ATOM 2024 N N . GLU B 1 7 ? 37.003 2.394 57.798 1.00 53.30 7 GLU B N 1
ATOM 2025 C CA . GLU B 1 7 ? 37.329 2.316 59.216 1.00 53.06 7 GLU B CA 1
ATOM 2026 C C . GLU B 1 7 ? 36.928 3.615 59.900 1.00 51.96 7 GLU B C 1
ATOM 2027 O O . GLU B 1 7 ? 36.241 3.613 60.926 1.00 50.64 7 GLU B O 1
ATOM 2033 N N . HIS B 1 8 ? 37.348 4.726 59.307 1.00 51.18 8 HIS B N 1
ATOM 2034 C CA . HIS B 1 8 ? 37.050 6.045 59.848 1.00 51.69 8 HIS B CA 1
ATOM 2035 C C . HIS B 1 8 ? 35.556 6.279 60.058 1.00 49.90 8 HIS B C 1
ATOM 2036 O O . HIS B 1 8 ? 35.136 6.711 61.128 1.00 49.61 8 HIS B O 1
ATOM 2051 N N . ASN B 1 10 ? 33.074 4.056 60.217 1.00 48.01 10 ASN B N 1
ATOM 2052 C CA . ASN B 1 10 ? 32.527 3.095 61.170 1.00 48.21 10 ASN B CA 1
ATOM 2053 C C . ASN B 1 10 ? 32.909 3.437 62.604 1.00 47.60 10 ASN B C 1
ATOM 2054 O O . ASN B 1 10 ? 32.270 2.984 63.550 1.00 46.51 10 ASN B O 1
ATOM 2059 N N . ALA B 1 11 ? 33.945 4.247 62.761 1.00 48.47 11 ALA B N 1
ATOM 2060 C CA . ALA B 1 11 ? 34.407 4.611 64.094 1.00 49.06 11 ALA B CA 1
ATOM 2061 C C . ALA B 1 11 ? 33.891 5.949 64.587 1.00 49.06 11 ALA B C 1
ATOM 2062 O O . ALA B 1 11 ? 33.723 6.144 65.792 1.00 49.76 11 ALA B O 1
ATOM 2064 N N . HIS B 1 12 ? 33.619 6.868 63.666 1.00 48.91 12 HIS B N 1
ATOM 2065 C CA . HIS B 1 12 ? 33.167 8.198 64.060 1.00 47.83 12 HIS B CA 1
ATOM 2066 C C . HIS B 1 12 ? 31.841 8.696 63.492 1.00 46.91 12 HIS B C 1
ATOM 2067 O O . HIS B 1 12 ? 31.412 9.799 63.831 1.00 45.56 12 HIS B O 1
ATOM 2074 N N . HIS B 1 13 ? 31.182 7.912 62.646 1.00 45.15 13 HIS B N 1
ATOM 2075 C CA . HIS B 1 13 ? 29.937 8.398 62.057 1.00 44.38 13 HIS B CA 1
ATOM 2076 C C . HIS B 1 13 ? 28.795 7.411 61.992 1.00 43.29 13 HIS B C 1
ATOM 2077 O O . HIS B 1 13 ? 27.914 7.534 61.138 1.00 41.56 13 HIS B O 1
ATOM 2084 N N . VAL B 1 14 ? 28.792 6.448 62.907 1.00 41.15 14 VAL B N 1
ATOM 2085 C CA . VAL B 1 14 ? 27.753 5.437 62.926 1.00 40.34 14 VAL B CA 1
ATOM 2086 C C . VAL B 1 14 ? 26.372 6.017 63.195 1.00 39.74 14 VAL B C 1
ATOM 2087 O O . VAL B 1 14 ? 25.384 5.607 62.576 1.00 39.41 14 VAL B O 1
ATOM 2091 N N . GLU B 1 15 ? 26.291 6.964 64.117 1.00 38.33 15 GLU B N 1
ATOM 2092 C CA . GLU B 1 15 ? 25.007 7.571 64.420 1.00 38.89 15 GLU B CA 1
ATOM 2093 C C . GLU B 1 15 ? 24.546 8.446 63.251 1.00 36.15 15 GLU B C 1
ATOM 2094 O O . GLU B 1 15 ? 23.351 8.565 62.989 1.00 35.35 15 GLU B O 1
ATOM 2100 N N . ASP B 1 16 ? 25.494 9.060 62.557 1.00 35.75 16 ASP B N 1
ATOM 2101 C CA . ASP B 1 16 ? 25.138 9.886 61.409 1.00 36.02 16 ASP B CA 1
ATOM 2102 C C . ASP B 1 16 ? 24.576 8.987 60.313 1.00 34.68 16 ASP B C 1
ATOM 2103 O O . ASP B 1 16 ? 23.600 9.345 59.648 1.00 33.65 16 ASP B O 1
ATOM 2116 N N . LYS B 1 18 ? 22.994 6.264 60.692 1.00 31.73 18 LYS B N 1
ATOM 2117 C CA . LYS B 1 18 ? 21.642 5.870 61.054 1.00 30.70 18 LYS B CA 1
ATOM 2118 C C . LYS B 1 18 ? 20.713 7.020 60.665 1.00 28.91 18 LYS B C 1
ATOM 2119 O O . LYS B 1 18 ? 19.587 6.796 60.221 1.00 27.85 18 LYS B O 1
ATOM 2125 N N . GLY B 1 19 ? 21.205 8.245 60.830 1.00 29.57 19 GLY B N 1
ATOM 2126 C CA . GLY B 1 19 ? 20.423 9.423 60.483 1.00 30.37 19 GLY B CA 1
ATOM 2127 C C . GLY B 1 19 ? 20.154 9.498 58.985 1.00 27.25 19 GLY B C 1
ATOM 2128 O O . GLY B 1 19 ? 19.057 9.866 58.552 1.00 25.82 19 GLY B O 1
ATOM 2129 N N . LEU B 1 20 ? 21.169 9.168 58.194 1.00 26.46 20 LEU B N 1
ATOM 2130 C CA . LEU B 1 20 ? 21.039 9.166 56.744 1.00 26.96 20 LEU B CA 1
ATOM 2131 C C . LEU B 1 20 ? 20.090 8.054 56.306 1.00 28.72 20 LEU B C 1
ATOM 2132 O O . LEU B 1 20 ? 19.247 8.241 55.426 1.00 28.52 20 LEU B O 1
ATOM 2137 N N . LEU B 1 21 ? 20.217 6.883 56.920 1.00 26.12 21 LEU B N 1
ATOM 2138 C CA . LEU B 1 21 ? 19.347 5.779 56.555 1.00 25.77 21 LEU B CA 1
ATOM 2139 C C . LEU B 1 21 ? 17.892 6.134 56.794 1.00 25.49 21 LEU B C 1
ATOM 2140 O O . LEU B 1 21 ? 17.024 5.796 56.001 1.00 25.88 21 LEU B O 1
ATOM 2145 N N . LYS B 1 22 ? 17.626 6.837 57.886 1.00 25.97 22 LYS B N 1
ATOM 2146 C CA . LYS B 1 22 ? 16.256 7.211 58.201 1.00 27.57 22 LYS B CA 1
ATOM 2147 C C . LYS B 1 22 ? 15.741 8.335 57.301 1.00 26.18 22 LYS B C 1
ATOM 2148 O O . LYS B 1 22 ? 14.648 8.246 56.737 1.00 27.64 22 LYS B O 1
ATOM 2154 N N . LYS B 1 23 ? 16.544 9.379 57.177 1.00 25.24 23 LYS B N 1
ATOM 2155 C CA . LYS B 1 23 ? 16.172 10.556 56.395 1.00 25.98 23 LYS B CA 1
ATOM 2156 C C . LYS B 1 23 ? 16.005 10.292 54.905 1.00 25.92 23 LYS B C 1
ATOM 2157 O O . LYS B 1 23 ? 14.985 10.666 54.317 1.00 28.14 23 LYS B O 1
ATOM 2163 N N . PHE B 1 24 ? 16.988 9.639 54.292 1.00 25.52 24 PHE B N 1
ATOM 2164 C CA . PHE B 1 24 ? 16.946 9.391 52.856 1.00 25.45 24 PHE B CA 1
ATOM 2165 C C . PHE B 1 24 ? 16.405 8.055 52.408 1.00 27.41 24 PHE B C 1
ATOM 2166 O O . PHE B 1 24 ? 16.001 7.901 51.252 1.00 29.21 24 PHE B O 1
ATOM 2174 N N . GLY B 1 25 ? 16.382 7.072 53.298 1.00 28.28 25 GLY B N 1
ATOM 2175 C CA . GLY B 1 25 ? 15.869 5.787 52.876 1.00 28.98 25 GLY B CA 1
ATOM 2176 C C . GLY B 1 25 ? 14.619 5.347 53.603 1.00 29.88 25 GLY B C 1
ATOM 2177 O O . GLY B 1 25 ? 14.049 4.315 53.262 1.00 30.82 25 GLY B O 1
ATOM 2178 N N . GLN B 1 26 ? 14.189 6.136 54.582 1.00 31.37 26 GLN B N 1
ATOM 2179 C CA . GLN B 1 26 ? 13.026 5.809 55.399 1.00 34.29 26 GLN B CA 1
ATOM 2180 C C . GLN B 1 26 ? 13.257 4.454 56.076 1.00 36.16 26 GLN B C 1
ATOM 2181 O O . GLN B 1 26 ? 12.332 3.674 56.282 1.00 36.27 26 GLN B O 1
ATOM 2187 N N . VAL B 1 27 ? 14.517 4.188 56.396 1.00 35.81 27 VAL B N 1
ATOM 2188 C CA . VAL B 1 27 ? 14.923 2.960 57.073 1.00 38.28 27 VAL B CA 1
ATOM 2189 C C . VAL B 1 27 ? 14.955 3.363 58.536 1.00 39.83 27 VAL B C 1
ATOM 2190 O O . VAL B 1 27 ? 15.869 4.068 58.966 1.00 38.65 27 VAL B O 1
ATOM 2194 N N . HIS B 1 28 ? 13.963 2.914 59.301 1.00 42.96 28 HIS B N 1
ATOM 2195 C CA . HIS B 1 28 ? 13.860 3.310 60.703 1.00 47.15 28 HIS B CA 1
ATOM 2196 C C . HIS B 1 28 ? 14.517 2.476 61.795 1.00 48.93 28 HIS B C 1
ATOM 2197 O O . HIS B 1 28 ? 14.961 3.014 62.815 1.00 49.60 28 HIS B O 1
ATOM 2204 N N . HIS B 1 29 ? 14.590 1.172 61.608 1.00 49.93 29 HIS B N 1
ATOM 2205 C CA . HIS B 1 29 ? 15.224 0.365 62.632 1.00 51.85 29 HIS B CA 1
ATOM 2206 C C . HIS B 1 29 ? 16.309 -0.459 61.990 1.00 51.73 29 HIS B C 1
ATOM 2207 O O . HIS B 1 29 ? 16.146 -1.653 61.747 1.00 54.23 29 HIS B O 1
ATOM 2214 N N . ALA B 1 30 ? 17.420 0.203 61.700 1.00 49.85 30 ALA B N 1
ATOM 2215 C CA . ALA B 1 30 ? 18.543 -0.459 61.071 1.00 48.00 30 ALA B CA 1
ATOM 2216 C C . ALA B 1 30 ? 19.530 -0.963 62.111 1.00 46.74 30 ALA B C 1
ATOM 2217 O O . ALA B 1 30 ? 19.817 -0.278 63.091 1.00 43.30 30 ALA B O 1
ATOM 2219 N N . GLU B 1 31 ? 20.036 -2.170 61.879 1.00 44.75 31 GLU B N 1
ATOM 2220 C CA . GLU B 1 31 ? 21.026 -2.796 62.740 1.00 45.10 31 GLU B CA 1
ATOM 2221 C C . GLU B 1 31 ? 22.267 -2.999 61.872 1.00 44.14 31 GLU B C 1
ATOM 2222 O O . GLU B 1 31 ? 22.219 -2.845 60.647 1.00 41.29 31 GLU B O 1
ATOM 2228 N N . ASN B 1 32 ? 23.370 -3.368 62.511 1.00 42.75 32 ASN B N 1
ATOM 2229 C CA . ASN B 1 32 ? 24.625 -3.607 61.815 1.00 41.22 32 ASN B CA 1
ATOM 2230 C C . ASN B 1 32 ? 24.899 -2.571 60.737 1.00 39.03 32 ASN B C 1
ATOM 2231 O O . ASN B 1 32 ? 25.170 -2.918 59.590 1.00 35.12 32 ASN B O 1
ATOM 2236 N N . VAL B 1 33 ? 24.829 -1.304 61.125 1.00 38.89 33 VAL B N 1
ATOM 2237 C CA . VAL B 1 33 ? 25.080 -0.191 60.220 1.00 37.17 33 VAL B CA 1
ATOM 2238 C C . VAL B 1 33 ? 26.579 0.001 60.051 1.00 38.51 33 VAL B C 1
ATOM 2239 O O . VAL B 1 33 ? 27.294 0.250 61.031 1.00 38.40 33 VAL B O 1
ATOM 2243 N N . ALA B 1 34 ? 27.053 -0.113 58.812 1.00 35.81 34 ALA B N 1
ATOM 2244 C CA . ALA B 1 34 ? 28.469 0.040 58.502 1.00 37.79 34 ALA B CA 1
ATOM 2245 C C . ALA B 1 34 ? 28.677 0.653 57.123 1.00 37.89 34 ALA B C 1
ATOM 2246 O O . ALA B 1 34 ? 27.914 0.379 56.195 1.00 40.82 34 ALA B O 1
ATOM 2248 N N . PHE B 1 35 ? 29.720 1.465 56.992 1.00 37.21 35 PHE B N 1
ATOM 2249 C CA . PHE B 1 35 ? 30.059 2.120 55.731 1.00 35.75 35 PHE B CA 1
ATOM 2250 C C . PHE B 1 35 ? 30.607 1.102 54.732 1.00 36.85 35 PHE B C 1
ATOM 2251 O O . PHE B 1 35 ? 31.582 0.401 55.027 1.00 35.35 35 PHE B O 1
ATOM 2259 N N . LYS B 1 36 ? 29.991 1.014 53.555 1.00 32.84 36 LYS B N 1
ATOM 2260 C CA . LYS B 1 36 ? 30.431 0.050 52.548 1.00 34.39 36 LYS B CA 1
ATOM 2261 C C . LYS B 1 36 ? 31.354 0.616 51.479 1.00 35.46 36 LYS B C 1
ATOM 2262 O O . LYS B 1 36 ? 32.356 -0.002 51.134 1.00 35.14 36 LYS B O 1
ATOM 2268 N N . SER B 1 37 ? 31.030 1.786 50.936 1.00 31.26 37 SER B N 1
ATOM 2269 C CA . SER B 1 37 ? 31.880 2.355 49.904 1.00 31.20 37 SER B CA 1
ATOM 2270 C C . SER B 1 37 ? 31.543 3.788 49.576 1.00 31.89 37 SER B C 1
ATOM 2271 O O . SER B 1 37 ? 30.520 4.331 50.005 1.00 29.44 37 SER B O 1
ATOM 2274 N N . VAL B 1 38 ? 32.431 4.381 48.798 1.00 30.43 38 VAL B N 1
ATOM 2275 C CA . VAL B 1 38 ? 32.276 5.739 48.337 1.00 30.36 38 VAL B CA 1
ATOM 2276 C C . VAL B 1 38 ? 32.888 5.775 46.944 1.00 30.95 38 VAL B C 1
ATOM 2277 O O . VAL B 1 38 ? 33.851 5.045 46.645 1.00 29.12 38 VAL B O 1
ATOM 2281 N N . ASP B 1 39 ? 32.286 6.573 46.073 1.00 25.44 39 ASP B N 1
ATOM 2282 C CA . ASP B 1 39 ? 32.770 6.728 44.715 1.00 24.48 39 ASP B CA 1
ATOM 2283 C C . ASP B 1 39 ? 32.524 8.186 44.367 1.00 23.75 39 ASP B C 1
ATOM 2284 O O . ASP B 1 39 ? 32.019 8.935 45.194 1.00 24.42 39 ASP B O 1
ATOM 2289 N N . SER B 1 40 ? 32.874 8.591 43.158 1.00 24.84 40 SER B N 1
ATOM 2290 C CA . SER B 1 40 ? 32.736 9.991 42.781 1.00 26.28 40 SER B CA 1
ATOM 2291 C C . SER B 1 40 ? 31.331 10.567 42.861 1.00 25.89 40 SER B C 1
ATOM 2292 O O . SER B 1 40 ? 31.174 11.780 42.937 1.00 25.52 40 SER B O 1
ATOM 2295 N N . GLN B 1 41 ? 30.323 9.707 42.863 1.00 23.47 41 GLN B N 1
ATOM 2296 C CA . GLN B 1 41 ? 28.951 10.193 42.858 1.00 22.22 41 GLN B CA 1
ATOM 2297 C C . GLN B 1 41 ? 28.148 9.930 44.119 1.00 23.00 41 GLN B C 1
ATOM 2298 O O . GLN B 1 41 ? 27.033 10.414 44.250 1.00 21.66 41 GLN B O 1
ATOM 2304 N N . GLY B 1 42 ? 28.718 9.186 45.066 1.00 20.69 42 GLY B N 1
ATOM 2305 C CA . GLY B 1 42 ? 27.965 8.919 46.273 1.00 21.23 42 GLY B CA 1
ATOM 2306 C C . GLY B 1 42 ? 28.540 7.844 47.180 1.00 23.30 42 GLY B C 1
ATOM 2307 O O . GLY B 1 42 ? 29.614 7.312 46.919 1.00 21.14 42 GLY B O 1
ATOM 2308 N N . ILE B 1 43 ? 27.796 7.521 48.232 1.00 23.30 43 ILE B N 1
ATOM 2309 C CA . ILE B 1 43 ? 28.224 6.511 49.202 1.00 24.72 43 ILE B CA 1
ATOM 2310 C C . ILE B 1 43 ? 27.231 5.354 49.297 1.00 26.06 43 ILE B C 1
ATOM 2311 O O . ILE B 1 43 ? 26.088 5.456 48.852 1.00 24.64 43 ILE B O 1
ATOM 2316 N N . VAL B 1 44 ? 27.680 4.236 49.865 1.00 22.39 44 VAL B N 1
ATOM 2317 C CA . VAL B 1 44 ? 26.813 3.091 50.051 1.00 22.53 44 VAL B CA 1
ATOM 2318 C C . VAL B 1 44 ? 26.920 2.711 51.528 1.00 24.76 44 VAL B C 1
ATOM 2319 O O . VAL B 1 44 ? 28.026 2.545 52.049 1.00 25.35 44 VAL B O 1
ATOM 2323 N N . ILE B 1 45 ? 25.777 2.623 52.196 1.00 23.53 45 ILE B N 1
ATOM 2324 C CA . ILE B 1 45 ? 25.727 2.279 53.613 1.00 25.03 45 ILE B CA 1
ATOM 2325 C C . ILE B 1 45 ? 25.087 0.908 53.740 1.00 25.27 45 ILE B C 1
ATOM 2326 O O . ILE B 1 45 ? 24.015 0.663 53.188 1.00 26.89 45 ILE B O 1
ATOM 2331 N N . GLY B 1 46 ? 25.740 -0.004 54.461 1.00 26.42 46 GLY B N 1
ATOM 2332 C CA . GLY B 1 46 ? 25.148 -1.315 54.631 1.00 26.10 46 GLY B CA 1
ATOM 2333 C C . GLY B 1 46 ? 24.405 -1.393 55.948 1.00 26.92 46 GLY B C 1
ATOM 2334 O O . GLY B 1 46 ? 24.753 -0.690 56.912 1.00 25.61 46 GLY B O 1
ATOM 2335 N N . TYR B 1 47 ? 23.384 -2.239 55.993 1.00 26.80 47 TYR B N 1
ATOM 2336 C CA . TYR B 1 47 ? 22.597 -2.411 57.198 1.00 31.57 47 TYR B CA 1
ATOM 2337 C C . TYR B 1 47 ? 21.753 -3.696 57.171 1.00 34.35 47 TYR B C 1
ATOM 2338 O O . TYR B 1 47 ? 21.571 -4.321 56.122 1.00 34.56 47 TYR B O 1
ATOM 2347 N N . ASN B 1 48 ? 21.270 -4.101 58.346 1.00 36.10 48 ASN B N 1
ATOM 2348 C CA . ASN B 1 48 ? 20.401 -5.272 58.499 1.00 36.37 48 ASN B CA 1
ATOM 2349 C C . ASN B 1 48 ? 20.762 -6.573 57.810 1.00 38.09 48 ASN B C 1
ATOM 2350 O O . ASN B 1 48 ? 21.880 -7.092 57.941 1.00 39.49 48 ASN B O 1
ATOM 2355 N N . ASN B 1 49 ? 19.783 -7.091 57.066 1.00 38.71 49 ASN B N 1
ATOM 2356 C CA . ASN B 1 49 ? 19.921 -8.357 56.350 1.00 39.21 49 ASN B CA 1
ATOM 2357 C C . ASN B 1 49 ? 20.705 -8.308 55.030 1.00 34.36 49 ASN B C 1
ATOM 2358 O O . ASN B 1 49 ? 20.114 -8.603 53.992 1.00 36.49 49 ASN B O 1
ATOM 2363 N N . ASN B 1 50 ? 22.005 -7.965 55.061 1.00 30.50 50 ASN B N 1
ATOM 2364 C CA . ASN B 1 50 ? 22.849 -7.911 53.846 1.00 27.96 50 ASN B CA 1
ATOM 2365 C C . ASN B 1 50 ? 22.288 -6.843 52.884 1.00 25.96 50 ASN B C 1
ATOM 2366 O O . ASN B 1 50 ? 22.335 -7.010 51.669 1.00 25.47 50 ASN B O 1
ATOM 2371 N N . GLN B 1 51 ? 21.753 -5.769 53.436 1.00 26.10 51 GLN B N 1
ATOM 2372 C CA . GLN B 1 51 ? 21.133 -4.709 52.621 1.00 24.30 51 GLN B CA 1
ATOM 2373 C C . GLN B 1 51 ? 21.990 -3.461 52.534 1.00 24.44 51 GLN B C 1
ATOM 2374 O O . GLN B 1 51 ? 22.927 -3.282 53.317 1.00 21.96 51 GLN B O 1
ATOM 2380 N N . THR B 1 52 ? 21.700 -2.597 51.558 1.00 23.77 52 THR B N 1
ATOM 2381 C CA . THR B 1 52 ? 22.440 -1.354 51.460 1.00 23.51 52 THR B CA 1
ATOM 2382 C C . THR B 1 52 ? 21.502 -0.257 50.975 1.00 21.77 52 THR B C 1
ATOM 2383 O O . THR B 1 52 ? 20.442 -0.544 50.416 1.00 20.27 52 THR B O 1
ATOM 2387 N N . LEU B 1 53 ? 21.913 0.979 51.229 1.00 20.83 53 LEU B N 1
ATOM 2388 C CA . LEU B 1 53 ? 21.204 2.169 50.747 1.00 20.15 53 LEU B CA 1
ATOM 2389 C C . LEU B 1 53 ? 22.290 3.024 50.129 1.00 21.65 53 LEU B C 1
ATOM 2390 O O . LEU B 1 53 ? 23.317 3.280 50.758 1.00 21.43 53 LEU B O 1
ATOM 2395 N N . ARG B 1 54 ? 22.087 3.453 48.889 1.00 19.19 54 ARG B N 1
ATOM 2396 C CA . ARG B 1 54 ? 23.062 4.318 48.237 1.00 19.48 54 ARG B CA 1
ATOM 2397 C C . ARG B 1 54 ? 22.485 5.733 48.343 1.00 19.12 54 ARG B C 1
ATOM 2398 O O . ARG B 1 54 ? 21.278 5.921 48.191 1.00 18.32 54 ARG B O 1
ATOM 2406 N N . ILE B 1 55 ? 23.341 6.697 48.658 1.00 18.96 55 ILE B N 1
ATOM 2407 C CA . ILE B 1 55 ? 22.941 8.095 48.767 1.00 20.70 55 ILE B CA 1
ATOM 2408 C C . ILE B 1 55 ? 23.908 8.880 47.900 1.00 20.61 55 ILE B C 1
ATOM 2409 O O . ILE B 1 55 ? 25.115 8.865 48.125 1.00 19.54 55 ILE B O 1
ATOM 2414 N N . GLU B 1 56 ? 23.398 9.566 46.887 1.00 19.95 56 GLU B N 1
ATOM 2415 C CA . GLU B 1 56 ? 24.302 10.328 46.038 1.00 20.08 56 GLU B CA 1
ATOM 2416 C C . GLU B 1 56 ? 24.698 11.669 46.640 1.00 20.06 56 GLU B C 1
ATOM 2417 O O . GLU B 1 56 ? 23.939 12.283 47.387 1.00 21.95 56 GLU B O 1
ATOM 2423 N N . PHE B 1 57 ? 25.895 12.131 46.291 1.00 18.30 57 PHE B N 1
ATOM 2424 C CA . PHE B 1 57 ? 26.364 13.444 46.716 1.00 16.78 57 PHE B CA 1
ATOM 2425 C C . PHE B 1 57 ? 25.595 14.434 45.839 1.00 18.95 57 PHE B C 1
ATOM 2426 O O . PHE B 1 57 ? 25.010 14.023 44.836 1.00 17.78 57 PHE B O 1
ATOM 2434 N N . ASN B 1 58 ? 25.623 15.715 46.190 1.00 16.73 58 ASN B N 1
ATOM 2435 C CA . ASN B 1 58 ? 24.910 16.713 45.367 1.00 19.47 58 ASN B CA 1
ATOM 2436 C C . ASN B 1 58 ? 25.757 17.228 44.199 1.00 21.70 58 ASN B C 1
ATOM 2437 O O . ASN B 1 58 ? 25.362 18.137 43.472 1.00 20.66 58 ASN B O 1
ATOM 2442 N N . HIS B 1 59 ? 26.911 16.601 43.995 1.00 22.02 59 HIS B N 1
ATOM 2443 C CA . HIS B 1 59 ? 27.797 16.950 42.891 1.00 25.47 59 HIS B CA 1
ATOM 2444 C C . HIS B 1 59 ? 28.769 15.794 42.715 1.00 26.49 59 HIS B C 1
ATOM 2445 O O . HIS B 1 59 ? 28.822 14.883 43.551 1.00 24.96 59 HIS B O 1
ATOM 2452 N N . GLU B 1 60 ? 29.512 15.797 41.618 1.00 25.70 60 GLU B N 1
ATOM 2453 C CA . GLU B 1 60 ? 30.471 14.730 41.400 1.00 26.79 60 GLU B CA 1
ATOM 2454 C C . GLU B 1 60 ? 31.759 15.162 42.083 1.00 26.50 60 GLU B C 1
ATOM 2455 O O . GLU B 1 60 ? 32.210 16.294 41.891 1.00 25.14 60 GLU B O 1
ATOM 2461 N N . VAL B 1 61 ? 32.341 14.274 42.882 1.00 25.97 61 VAL B N 1
ATOM 2462 C CA . VAL B 1 61 ? 33.595 14.581 43.581 1.00 27.56 61 VAL B CA 1
ATOM 2463 C C . VAL B 1 61 ? 34.692 14.194 42.581 1.00 28.62 61 VAL B C 1
ATOM 2464 O O . VAL B 1 61 ? 34.970 13.012 42.359 1.00 27.23 61 VAL B O 1
ATOM 2468 N N . LYS B 1 62 ? 35.289 15.212 41.966 1.00 32.56 62 LYS B N 1
ATOM 2469 C CA . LYS B 1 62 ? 36.288 15.023 40.919 1.00 33.79 62 LYS B CA 1
ATOM 2470 C C . LYS B 1 62 ? 37.621 14.397 41.315 1.00 34.23 62 LYS B C 1
ATOM 2471 O O . LYS B 1 62 ? 38.255 13.739 40.498 1.00 33.17 62 LYS B O 1
ATOM 2477 N N . ASP B 1 63 ? 38.037 14.593 42.559 1.00 34.96 63 ASP B N 1
ATOM 2478 C CA . ASP B 1 63 ? 39.313 14.048 43.031 1.00 35.47 63 ASP B CA 1
ATOM 2479 C C . ASP B 1 63 ? 39.093 13.016 44.138 1.00 33.73 63 ASP B C 1
ATOM 2480 O O . ASP B 1 63 ? 38.466 13.309 45.157 1.00 34.80 63 ASP B O 1
ATOM 2485 N N . PRO B 1 64 ? 39.608 11.793 43.957 1.00 34.83 64 PRO B N 1
ATOM 2486 C CA . PRO B 1 64 ? 39.431 10.762 44.981 1.00 34.40 64 PRO B CA 1
ATOM 2487 C C . PRO B 1 64 ? 39.959 11.229 46.326 1.00 35.86 64 PRO B C 1
ATOM 2488 O O . PRO B 1 64 ? 39.557 10.715 47.374 1.00 35.29 64 PRO B O 1
ATOM 2492 N N . LYS B 1 65 ? 40.853 12.218 46.298 1.00 37.60 65 LYS B N 1
ATOM 2493 C CA . LYS B 1 65 ? 41.419 12.750 47.535 1.00 40.22 65 LYS B CA 1
ATOM 2494 C C . LYS B 1 65 ? 40.333 13.436 48.368 1.00 39.42 65 LYS B C 1
ATOM 2495 O O . LYS B 1 65 ? 40.469 13.554 49.579 1.00 39.76 65 LYS B O 1
ATOM 2501 N N . ASP B 1 66 ? 39.247 13.871 47.728 1.00 38.86 66 ASP B N 1
ATOM 2502 C CA . ASP B 1 66 ? 38.177 14.551 48.462 1.00 37.51 66 ASP B CA 1
ATOM 2503 C C . ASP B 1 66 ? 36.995 13.664 48.862 1.00 35.96 66 ASP B C 1
ATOM 2504 O O . ASP B 1 66 ? 36.041 14.146 49.475 1.00 35.10 66 ASP B O 1
ATOM 2509 N N . TYR B 1 67 ? 37.050 12.377 48.528 1.00 36.54 67 TYR B N 1
ATOM 2510 C CA . TYR B 1 67 ? 35.959 11.462 48.870 1.00 34.86 67 TYR B CA 1
ATOM 2511 C C . TYR B 1 67 ? 35.651 11.472 50.355 1.00 36.30 67 TYR B C 1
ATOM 2512 O O . TYR B 1 67 ? 34.490 11.487 50.761 1.00 35.01 67 TYR B O 1
ATOM 2521 N N . LYS B 1 68 ? 36.698 11.469 51.170 1.00 36.84 68 LYS B N 1
ATOM 2522 C CA . LYS B 1 68 ? 36.524 11.448 52.614 1.00 37.68 68 LYS B CA 1
ATOM 2523 C C . LYS B 1 68 ? 35.771 12.661 53.151 1.00 37.54 68 LYS B C 1
ATOM 2524 O O . LYS B 1 68 ? 34.829 12.517 53.936 1.00 38.10 68 LYS B O 1
ATOM 2530 N N . ASN B 1 69 ? 36.177 13.856 52.731 1.00 36.96 69 ASN B N 1
ATOM 2531 C CA . ASN B 1 69 ? 35.520 15.067 53.199 1.00 36.81 69 ASN B CA 1
ATOM 2532 C C . ASN B 1 69 ? 34.072 15.184 52.726 1.00 34.97 69 ASN B C 1
ATOM 2533 O O . ASN B 1 69 ? 33.203 15.637 53.475 1.00 31.34 69 ASN B O 1
ATOM 2538 N N . ALA B 1 70 ? 33.823 14.762 51.491 1.00 32.72 70 ALA B N 1
ATOM 2539 C CA . ALA B 1 70 ? 32.482 14.818 50.922 1.00 31.27 70 ALA B CA 1
ATOM 2540 C C . ALA B 1 70 ? 31.575 13.890 51.718 1.00 31.41 70 ALA B C 1
ATOM 2541 O O . ALA B 1 70 ? 30.412 14.221 52.002 1.00 28.23 70 ALA B O 1
ATOM 2543 N N . THR B 1 71 ? 32.122 12.733 52.097 1.00 29.65 71 THR B N 1
ATOM 2544 C CA . THR B 1 71 ? 31.379 11.756 52.876 1.00 28.30 71 THR B CA 1
ATOM 2545 C C . THR B 1 71 ? 31.073 12.307 54.257 1.00 29.86 71 THR B C 1
ATOM 2546 O O . THR B 1 71 ? 29.972 12.134 54.775 1.00 29.12 71 THR B O 1
ATOM 2550 N N . ILE B 1 72 ? 32.051 12.972 54.859 1.00 29.05 72 ILE B N 1
ATOM 2551 C CA . ILE B 1 72 ? 31.847 13.547 56.181 1.00 32.19 72 ILE B CA 1
ATOM 2552 C C . ILE B 1 72 ? 30.787 14.640 56.094 1.00 30.79 72 ILE B C 1
ATOM 2553 O O . ILE B 1 72 ? 29.865 14.683 56.907 1.00 29.30 72 ILE B O 1
ATOM 2558 N N . GLU B 1 73 ? 30.910 15.507 55.092 1.00 32.93 73 GLU B N 1
ATOM 2559 C CA . GLU B 1 73 ? 29.935 16.582 54.924 1.00 32.34 73 GLU B CA 1
ATOM 2560 C C . GLU B 1 73 ? 28.524 16.005 54.827 1.00 29.83 73 GLU B C 1
ATOM 2561 O O . GLU B 1 73 ? 27.593 16.532 55.435 1.00 28.86 73 GLU B O 1
ATOM 2567 N N . LEU B 1 74 ? 28.367 14.925 54.068 1.00 28.46 74 LEU B N 1
ATOM 2568 C CA . LEU B 1 74 ? 27.051 14.299 53.918 1.00 27.87 74 LEU B CA 1
ATOM 2569 C C . LEU B 1 74 ? 26.563 13.768 55.271 1.00 29.14 74 LEU B C 1
ATOM 2570 O O . LEU B 1 74 ? 25.421 13.997 55.669 1.00 27.38 74 LEU B O 1
ATOM 2575 N N . CYS B 1 75 ? 27.432 13.081 56.005 1.00 29.99 75 CYS B N 1
ATOM 2576 C CA . CYS B 1 75 ? 27.032 12.575 57.308 1.00 31.86 75 CYS B CA 1
ATOM 2577 C C . CYS B 1 75 ? 26.622 13.697 58.258 1.00 30.24 75 CYS B C 1
ATOM 2578 O O . CYS B 1 75 ? 25.635 13.578 58.986 1.00 33.84 75 CYS B O 1
ATOM 2581 N N . GLN B 1 76 ? 27.385 14.781 58.253 1.00 32.44 76 GLN B N 1
ATOM 2582 C CA . GLN B 1 76 ? 27.112 15.908 59.137 1.00 32.68 76 GLN B CA 1
ATOM 2583 C C . GLN B 1 76 ? 25.911 16.752 58.742 1.00 32.80 76 GLN B C 1
ATOM 2584 O O . GLN B 1 76 ? 25.395 17.536 59.556 1.00 29.02 76 GLN B O 1
ATOM 2590 N N . SER B 1 77 ? 25.470 16.593 57.500 1.00 30.12 77 SER B N 1
ATOM 2591 C CA . SER B 1 77 ? 24.335 17.363 57.005 1.00 28.50 77 SER B CA 1
ATOM 2592 C C . SER B 1 77 ? 23.052 17.034 57.760 1.00 29.27 77 SER B C 1
ATOM 2593 O O . SER B 1 77 ? 22.132 17.847 57.828 1.00 31.16 77 SER B O 1
ATOM 2596 N N . VAL B 1 78 ? 22.981 15.845 58.348 1.00 30.54 78 VAL B N 1
ATOM 2597 C CA . VAL B 1 78 ? 21.765 15.470 59.050 1.00 29.44 78 VAL B CA 1
ATOM 2598 C C . VAL B 1 78 ? 21.457 16.425 60.193 1.00 28.39 78 VAL B C 1
ATOM 2599 O O . VAL B 1 78 ? 20.330 16.885 60.329 1.00 29.48 78 VAL B O 1
ATOM 2603 N N . GLU B 1 79 ? 22.458 16.719 61.014 1.00 29.38 79 GLU B N 1
ATOM 2604 C CA . GLU B 1 79 ? 22.249 17.621 62.138 1.00 31.49 79 GLU B CA 1
ATOM 2605 C C . GLU B 1 79 ? 22.348 19.087 61.746 1.00 30.73 79 GLU B C 1
ATOM 2606 O O . GLU B 1 79 ? 21.663 19.945 62.314 1.00 29.49 79 GLU B O 1
ATOM 2612 N N . LYS B 1 80 ? 23.201 19.372 60.774 1.00 28.70 80 LYS B N 1
ATOM 2613 C CA . LYS B 1 80 ? 23.390 20.738 60.317 1.00 30.13 80 LYS B CA 1
ATOM 2614 C C . LYS B 1 80 ? 22.089 21.300 59.749 1.00 27.85 80 LYS B C 1
ATOM 2615 O O . LYS B 1 80 ? 21.888 22.516 59.722 1.00 27.76 80 LYS B O 1
ATOM 2621 N N . THR B 1 81 ? 21.215 20.403 59.304 1.00 27.08 81 THR B N 1
ATOM 2622 C CA . THR B 1 81 ? 19.920 20.781 58.737 1.00 27.31 81 THR B CA 1
ATOM 2623 C C . THR B 1 81 ? 19.132 21.543 59.792 1.00 29.22 81 THR B C 1
ATOM 2624 O O . THR B 1 81 ? 18.320 22.413 59.482 1.00 27.20 81 THR B O 1
ATOM 2628 N N . HIS B 1 82 ? 19.401 21.220 61.051 1.00 27.98 82 HIS B N 1
ATOM 2629 C CA . HIS B 1 82 ? 18.687 21.825 62.158 1.00 28.44 82 HIS B CA 1
ATOM 2630 C C . HIS B 1 82 ? 19.335 23.061 62.769 1.00 30.41 82 HIS B C 1
ATOM 2631 O O . HIS B 1 82 ? 18.803 23.638 63.719 1.00 30.96 82 HIS B O 1
ATOM 2638 N N . ASP B 1 83 ? 20.470 23.482 62.223 1.00 28.07 83 ASP B N 1
ATOM 2639 C CA . ASP B 1 83 ? 21.117 24.675 62.727 1.00 30.88 83 ASP B CA 1
ATOM 2640 C C . ASP B 1 83 ? 20.336 25.875 62.172 1.00 32.18 83 ASP B C 1
ATOM 2641 O O . ASP B 1 83 ? 20.773 26.526 61.221 1.00 32.85 83 ASP B O 1
ATOM 2646 N N . LEU B 1 84 ? 19.180 26.169 62.767 1.00 32.13 84 LEU B N 1
ATOM 2647 C CA . LEU B 1 84 ? 18.347 27.270 62.276 1.00 32.98 84 LEU B CA 1
ATOM 2648 C C . LEU B 1 84 ? 19.005 28.637 62.313 1.00 33.84 84 LEU B C 1
ATOM 2649 O O . LEU B 1 84 ? 18.716 29.498 61.470 1.00 32.30 84 LEU B O 1
ATOM 2654 N N . LYS B 1 85 ? 19.886 28.849 63.281 1.00 33.47 85 LYS B N 1
ATOM 2655 C CA . LYS B 1 85 ? 20.584 30.121 63.368 1.00 33.33 85 LYS B CA 1
ATOM 2656 C C . LYS B 1 85 ? 21.454 30.237 62.122 1.00 30.62 85 LYS B C 1
ATOM 2657 O O . LYS B 1 85 ? 21.520 31.295 61.503 1.00 28.53 85 LYS B O 1
ATOM 2663 N N . GLY B 1 86 ? 22.124 29.141 61.769 1.00 29.50 86 GLY B N 1
ATOM 2664 C CA . GLY B 1 86 ? 22.988 29.137 60.594 1.00 28.54 86 GLY B CA 1
ATOM 2665 C C . GLY B 1 86 ? 22.205 29.339 59.302 1.00 26.85 86 GLY B C 1
ATOM 2666 O O . GLY B 1 86 ? 22.652 30.057 58.409 1.00 28.73 86 GLY B O 1
ATOM 2667 N N . VAL B 1 87 ? 21.037 28.714 59.204 1.00 25.87 87 VAL B N 1
ATOM 2668 C CA . VAL B 1 87 ? 20.206 28.859 58.008 1.00 26.94 87 VAL B CA 1
ATOM 2669 C C . VAL B 1 87 ? 19.749 30.317 57.903 1.00 27.87 87 VAL B C 1
ATOM 2670 O O . VAL B 1 87 ? 19.755 30.906 56.824 1.00 27.12 87 VAL B O 1
ATOM 2674 N N . GLU B 1 88 ? 19.376 30.911 59.032 1.00 27.10 88 GLU B N 1
ATOM 2675 C CA . GLU B 1 88 ? 18.956 32.302 59.036 1.00 29.85 88 GLU B CA 1
ATOM 2676 C C . GLU B 1 88 ? 20.077 33.193 58.493 1.00 28.75 88 GLU B C 1
ATOM 2677 O O . GLU B 1 88 ? 19.824 34.110 57.704 1.00 29.33 88 GLU B O 1
ATOM 2683 N N . GLU B 1 89 ? 21.313 32.925 58.909 1.00 28.44 89 GLU B N 1
ATOM 2684 C CA . GLU B 1 89 ? 22.470 33.698 58.438 1.00 28.84 89 GLU B CA 1
ATOM 2685 C C . GLU B 1 89 ? 22.710 33.446 56.935 1.00 26.60 89 GLU B C 1
ATOM 2686 O O . GLU B 1 89 ? 23.153 34.337 56.213 1.00 25.89 89 GLU B O 1
ATOM 2692 N N . GLU B 1 90 ? 22.446 32.225 56.478 1.00 25.69 90 GLU B N 1
ATOM 2693 C CA . GLU B 1 90 ? 22.646 31.909 55.064 1.00 24.76 90 GLU B CA 1
ATOM 2694 C C . GLU B 1 90 ? 21.625 32.664 54.234 1.00 24.60 90 GLU B C 1
ATOM 2695 O O . GLU B 1 90 ? 21.933 33.172 53.154 1.00 22.87 90 GLU B O 1
ATOM 2701 N N . VAL B 1 91 ? 20.400 32.723 54.738 1.00 21.86 91 VAL B N 1
ATOM 2702 C CA . VAL B 1 91 ? 19.343 33.422 54.025 1.00 23.33 91 VAL B CA 1
ATOM 2703 C C . VAL B 1 91 ? 19.698 34.891 53.853 1.00 23.42 91 VAL B C 1
ATOM 2704 O O . VAL B 1 91 ? 19.544 35.453 52.768 1.00 22.12 91 VAL B O 1
ATOM 2708 N N . LYS B 1 92 ? 20.184 35.520 54.923 1.00 22.29 92 LYS B N 1
ATOM 2709 C CA . LYS B 1 92 ? 20.562 36.927 54.849 1.00 23.52 92 LYS B CA 1
ATOM 2710 C C . LYS B 1 92 ? 21.690 37.141 53.845 1.00 23.12 92 LYS B C 1
ATOM 2711 O O . LYS B 1 92 ? 21.644 38.063 53.026 1.00 25.10 92 LYS B O 1
ATOM 2717 N N . ALA B 1 93 ? 22.713 36.300 53.917 1.00 24.02 93 ALA B N 1
ATOM 2718 C CA . ALA B 1 93 ? 23.856 36.411 53.022 1.00 23.30 93 ALA B CA 1
ATOM 2719 C C . ALA B 1 93 ? 23.485 36.054 51.585 1.00 22.58 93 ALA B C 1
ATOM 2720 O O . ALA B 1 93 ? 24.065 36.589 50.642 1.00 23.04 93 ALA B O 1
ATOM 2722 N N . PHE B 1 94 ? 22.531 35.144 51.433 1.00 22.58 94 PHE B N 1
ATOM 2723 C CA . PHE B 1 94 ? 22.120 34.716 50.094 1.00 22.55 94 PHE B CA 1
ATOM 2724 C C . PHE B 1 94 ? 21.558 35.932 49.372 1.00 22.11 94 PHE B C 1
ATOM 2725 O O . PHE B 1 94 ? 21.996 36.262 48.261 1.00 21.69 94 PHE B O 1
ATOM 2733 N N . LYS B 1 95 ? 20.600 36.600 50.006 1.00 19.64 95 LYS B N 1
ATOM 2734 C CA . LYS B 1 95 ? 19.991 37.779 49.421 1.00 22.82 95 LYS B CA 1
ATOM 2735 C C . LYS B 1 95 ? 20.985 38.885 49.106 1.00 25.20 95 LYS B C 1
ATOM 2736 O O . LYS B 1 95 ? 20.808 39.605 48.122 1.00 23.61 95 LYS B O 1
ATOM 2742 N N . GLU B 1 96 ? 22.025 39.024 49.932 1.00 23.40 96 GLU B N 1
ATOM 2743 C CA . GLU B 1 96 ? 23.038 40.054 49.725 1.00 25.34 96 GLU B CA 1
ATOM 2744 C C . GLU B 1 96 ? 23.946 39.766 48.528 1.00 21.87 96 GLU B C 1
ATOM 2745 O O . GLU B 1 96 ? 24.642 40.664 48.029 1.00 26.04 96 GLU B O 1
ATOM 2751 N N . GLY B 1 97 ? 23.915 38.533 48.040 1.00 19.92 97 GLY B N 1
ATOM 2752 C CA . GLY B 1 97 ? 24.757 38.167 46.924 1.00 21.81 97 GLY B CA 1
ATOM 2753 C C . GLY B 1 97 ? 24.150 38.410 45.548 1.00 21.97 97 GLY B C 1
ATOM 2754 O O . GLY B 1 97 ? 24.724 37.992 44.536 1.00 21.58 97 GLY B O 1
ATOM 2755 N N . PHE B 1 98 ? 22.982 39.039 45.500 1.00 19.59 98 PHE B N 1
ATOM 2756 C CA . PHE B 1 98 ? 22.361 39.322 44.199 1.00 20.24 98 PHE B CA 1
ATOM 2757 C C . PHE B 1 98 ? 22.123 40.801 43.957 1.00 19.07 98 PHE B C 1
ATOM 2758 O O . PHE B 1 98 ? 21.999 41.581 44.906 1.00 20.01 98 PHE B O 1
ATOM 2766 N N . ASP B 1 99 ? 22.082 41.186 42.678 1.00 16.53 99 ASP B N 1
ATOM 2767 C CA . ASP B 1 99 ? 21.744 42.542 42.291 1.00 16.39 99 ASP B CA 1
ATOM 2768 C C . ASP B 1 99 ? 20.494 42.483 41.392 1.00 15.75 99 ASP B C 1
ATOM 2769 O O . ASP B 1 99 ? 20.120 43.462 40.761 1.00 15.70 99 ASP B O 1
ATOM 2774 N N . SER B 1 100 ? 19.850 41.314 41.366 1.00 15.93 100 SER B N 1
ATOM 2775 C CA . SER B 1 100 ? 18.616 41.129 40.594 1.00 16.23 100 SER B CA 1
ATOM 2776 C C . SER B 1 100 ? 17.866 39.898 41.112 1.00 15.33 100 SER B C 1
ATOM 2777 O O . SER B 1 100 ? 18.467 39.044 41.787 1.00 15.13 100 SER B O 1
ATOM 2780 N N . VAL B 1 101 ? 16.573 39.813 40.781 1.00 13.84 101 VAL B N 1
ATOM 2781 C CA . VAL B 1 101 ? 15.704 38.703 41.203 1.00 14.18 101 VAL B CA 1
ATOM 2782 C C . VAL B 1 101 ? 14.737 38.315 40.080 1.00 13.98 101 VAL B C 1
ATOM 2783 O O . VAL B 1 101 ? 14.522 39.098 39.134 1.00 15.62 101 VAL B O 1
ATOM 2787 N N . CYS B 1 102 ? 14.153 37.123 40.189 1.00 12.28 102 CYS B N 1
ATOM 2788 C CA . CYS B 1 102 ? 13.148 36.675 39.210 1.00 13.50 102 CYS B CA 1
ATOM 2789 C C . CYS B 1 102 ? 11.799 36.970 39.832 1.00 14.84 102 CYS B C 1
ATOM 2790 O O . CYS B 1 102 ? 11.676 37.033 41.058 1.00 14.90 102 CYS B O 1
ATOM 2793 N N . LEU B 1 103 ? 10.791 37.161 38.981 1.00 14.55 103 LEU B N 1
ATOM 2794 C CA . LEU B 1 103 ? 9.450 37.475 39.429 1.00 12.84 103 LEU B CA 1
ATOM 2795 C C . LEU B 1 103 ? 8.371 36.683 38.704 1.00 12.45 103 LEU B C 1
ATOM 2796 O O . LEU B 1 103 ? 8.561 36.278 37.557 1.00 12.85 103 LEU B O 1
ATOM 2801 N N . ALA B 1 104 ? 7.253 36.474 39.394 1.00 13.89 104 ALA B N 1
ATOM 2802 C CA . ALA B 1 104 ? 6.046 35.907 38.797 1.00 12.01 104 ALA B CA 1
ATOM 2803 C C . ALA B 1 104 ? 5.024 37.014 39.088 1.00 12.43 104 ALA B C 1
ATOM 2804 O O . ALA B 1 104 ? 4.919 37.480 40.238 1.00 15.08 104 ALA B O 1
ATOM 2806 N N . THR B 1 105 ? 4.297 37.452 38.069 1.00 12.53 105 THR B N 1
ATOM 2807 C CA . THR B 1 105 ? 3.265 38.483 38.251 1.00 12.72 105 THR B CA 1
ATOM 2808 C C . THR B 1 105 ? 2.057 38.026 37.467 1.00 15.03 105 THR B C 1
ATOM 2809 O O . THR B 1 105 ? 2.155 37.099 36.661 1.00 12.65 105 THR B O 1
ATOM 2813 N N . LEU B 1 106 ? 0.907 38.660 37.711 1.00 15.57 106 LEU B N 1
ATOM 2814 C CA . LEU B 1 106 ? -0.316 38.310 36.976 1.00 16.11 106 LEU B CA 1
ATOM 2815 C C . LEU B 1 106 ? -0.675 39.539 36.146 1.00 15.88 106 LEU B C 1
ATOM 2816 O O . LEU B 1 106 ? -1.026 40.605 36.679 1.00 15.64 106 LEU B O 1
ATOM 2821 N N . HIS B 1 107 ? -0.573 39.392 34.834 1.00 15.92 107 HIS B N 1
ATOM 2822 C CA . HIS B 1 107 ? -0.837 40.499 33.919 1.00 18.75 107 HIS B CA 1
ATOM 2823 C C . HIS B 1 107 ? -2.347 40.716 33.775 1.00 19.49 107 HIS B C 1
ATOM 2824 O O . HIS B 1 107 ? -3.127 39.789 33.976 1.00 19.28 107 HIS B O 1
ATOM 2831 N N . PRO B 1 108 ? -2.767 41.950 33.437 1.00 21.96 108 PRO B N 1
ATOM 2832 C CA . PRO B 1 108 ? -4.197 42.253 33.256 1.00 22.47 108 PRO B CA 1
ATOM 2833 C C . PRO B 1 108 ? -4.825 41.368 32.172 1.00 20.95 108 PRO B C 1
ATOM 2834 O O . PRO B 1 108 ? -6.044 41.181 32.155 1.00 22.25 108 PRO B O 1
ATOM 2838 N N . ASN B 1 109 ? -4.016 40.817 31.262 1.00 18.82 109 ASN B N 1
ATOM 2839 C CA . ASN B 1 109 ? -4.567 39.934 30.241 1.00 18.68 109 ASN B CA 1
ATOM 2840 C C . ASN B 1 109 ? -4.874 38.533 30.795 1.00 17.56 109 ASN B C 1
ATOM 2841 O O . ASN B 1 109 ? -5.274 37.630 30.053 1.00 19.69 109 ASN B O 1
ATOM 2846 N N . GLY B 1 110 ? -4.690 38.363 32.100 1.00 16.87 110 GLY B N 1
ATOM 2847 C CA . GLY B 1 110 ? -4.988 37.089 32.735 1.00 14.92 110 GLY B CA 1
ATOM 2848 C C . GLY B 1 110 ? -3.889 36.039 32.717 1.00 16.83 110 GLY B C 1
ATOM 2849 O O . GLY B 1 110 ? -4.026 34.988 33.323 1.00 18.04 110 GLY B O 1
ATOM 2850 N N . HIS B 1 111 ? -2.784 36.344 32.056 1.00 18.87 111 HIS B N 1
ATOM 2851 C CA . HIS B 1 111 ? -1.689 35.386 31.935 1.00 15.30 111 HIS B CA 1
ATOM 2852 C C . HIS B 1 111 ? -0.601 35.664 32.967 1.00 14.65 111 HIS B C 1
ATOM 2853 O O . HIS B 1 111 ? -0.335 36.818 33.321 1.00 15.45 111 HIS B O 1
ATOM 2860 N N . VAL B 1 112 ? 0.004 34.605 33.478 1.00 14.11 112 VAL B N 1
ATOM 2861 C CA . VAL B 1 112 ? 1.098 34.787 34.404 1.00 15.47 112 VAL B CA 1
ATOM 2862 C C . VAL B 1 112 ? 2.287 35.267 33.573 1.00 12.90 112 VAL B C 1
ATOM 2863 O O . VAL B 1 112 ? 2.390 34.961 32.373 1.00 13.13 112 VAL B O 1
ATOM 2867 N N . VAL B 1 113 ? 3.195 35.984 34.232 1.00 14.74 113 VAL B N 1
ATOM 2868 C CA . VAL B 1 113 ? 4.410 36.514 33.587 1.00 13.90 113 VAL B CA 1
ATOM 2869 C C . VAL B 1 113 ? 5.614 36.065 34.425 1.00 13.74 113 VAL B C 1
ATOM 2870 O O . VAL B 1 113 ? 5.598 36.210 35.648 1.00 12.41 113 VAL B O 1
ATOM 2874 N N . CYS B 1 114 ? 6.617 35.502 33.759 1.00 13.42 114 CYS B N 1
ATOM 2875 C CA . CYS B 1 114 ? 7.845 35.090 34.449 1.00 14.09 114 CYS B CA 1
ATOM 2876 C C . CYS B 1 114 ? 8.885 36.049 33.908 1.00 12.39 114 CYS B C 1
ATOM 2877 O O . CYS B 1 114 ? 9.148 36.041 32.701 1.00 13.69 114 CYS B O 1
ATOM 2880 N N . SER B 1 115 ? 9.478 36.855 34.788 1.00 11.20 115 SER B N 1
ATOM 2881 C CA . SER B 1 115 ? 10.456 37.863 34.351 1.00 12.85 115 SER B CA 1
ATOM 2882 C C . SER B 1 115 ? 11.557 38.075 35.409 1.00 15.16 115 SER B C 1
ATOM 2883 O O . SER B 1 115 ? 11.676 37.308 36.374 1.00 14.27 115 SER B O 1
ATOM 2886 N N . TYR B 1 116 ? 12.399 39.076 35.199 1.00 13.79 116 TYR B N 1
ATOM 2887 C CA . TYR B 1 116 ? 13.424 39.373 36.200 1.00 15.23 116 TYR B CA 1
ATOM 2888 C C . TYR B 1 116 ? 13.581 40.882 36.275 1.00 14.17 116 TYR B C 1
ATOM 2889 O O . TYR B 1 116 ? 13.277 41.608 35.310 1.00 13.31 116 TYR B O 1
ATOM 2898 N N . ALA B 1 117 ? 14.046 41.373 37.419 1.00 14.15 117 ALA B N 1
ATOM 2899 C CA . ALA B 1 117 ? 14.264 42.801 37.562 1.00 13.95 117 ALA B CA 1
ATOM 2900 C C . ALA B 1 117 ? 15.454 43.073 38.466 1.00 16.52 117 ALA B C 1
ATOM 2901 O O . ALA B 1 117 ? 15.829 42.233 39.286 1.00 15.80 117 ALA B O 1
ATOM 2903 N N . PRO B 1 118 ? 16.081 44.246 38.296 1.00 16.73 118 PRO B N 1
ATOM 2904 C CA . PRO B 1 118 ? 17.232 44.707 39.087 1.00 16.92 118 PRO B CA 1
ATOM 2905 C C . PRO B 1 118 ? 16.713 44.812 40.527 1.00 17.39 118 PRO B C 1
ATOM 2906 O O . PRO B 1 118 ? 15.557 45.199 40.731 1.00 15.65 118 PRO B O 1
ATOM 2910 N N . LEU B 1 119 ? 17.569 44.464 41.496 1.00 16.89 119 LEU B N 1
ATOM 2911 C CA . LEU B 1 119 ? 17.248 44.489 42.917 1.00 15.42 119 LEU B CA 1
ATOM 2912 C C . LEU B 1 119 ? 18.070 45.562 43.635 1.00 16.10 119 LEU B C 1
ATOM 2913 O O . LEU B 1 119 ? 19.279 45.668 43.439 1.00 16.69 119 LEU B O 1
ATOM 2926 N N . SER B 1 121 ? 18.320 47.987 47.561 1.00 24.74 121 SER B N 1
ATOM 2927 C CA . SER B 1 121 ? 17.954 47.906 48.963 1.00 25.80 121 SER B CA 1
ATOM 2928 C C . SER B 1 121 ? 18.501 49.047 49.794 1.00 25.36 121 SER B C 1
ATOM 2929 O O . SER B 1 121 ? 19.460 49.698 49.415 1.00 25.28 121 SER B O 1
ATOM 2932 N N . ASP B 1 122 ? 17.862 49.262 50.934 1.00 28.76 122 ASP B N 1
ATOM 2933 C CA . ASP B 1 122 ? 18.270 50.281 51.888 1.00 31.76 122 ASP B CA 1
ATOM 2934 C C . ASP B 1 122 ? 17.990 49.626 53.223 1.00 33.25 122 ASP B C 1
ATOM 2935 O O . ASP B 1 122 ? 16.836 49.461 53.607 1.00 32.44 122 ASP B O 1
ATOM 2940 N N . GLY B 1 123 ? 19.047 49.233 53.919 1.00 36.01 123 GLY B N 1
ATOM 2941 C CA . GLY B 1 123 ? 18.860 48.576 55.201 1.00 39.13 123 GLY B CA 1
ATOM 2942 C C . GLY B 1 123 ? 18.248 47.213 54.954 1.00 38.47 123 GLY B C 1
ATOM 2943 O O . GLY B 1 123 ? 18.774 46.434 54.159 1.00 39.45 123 GLY B O 1
ATOM 2944 N N . LYS B 1 124 ? 17.128 46.930 55.611 1.00 38.61 124 LYS B N 1
ATOM 2945 C CA . LYS B 1 124 ? 16.441 45.644 55.454 1.00 38.64 124 LYS B CA 1
ATOM 2946 C C . LYS B 1 124 ? 15.342 45.721 54.391 1.00 33.85 124 LYS B C 1
ATOM 2947 O O . LYS B 1 124 ? 14.634 44.750 54.156 1.00 34.93 124 LYS B O 1
ATOM 2953 N N . GLN B 1 125 ? 15.193 46.880 53.764 1.00 32.48 125 GLN B N 1
ATOM 2954 C CA . GLN B 1 125 ? 14.166 47.053 52.744 1.00 30.98 125 GLN B CA 1
ATOM 2955 C C . GLN B 1 125 ? 14.703 46.770 51.341 1.00 27.99 125 GLN B C 1
ATOM 2956 O O . GLN B 1 125 ? 15.693 47.373 50.916 1.00 26.19 125 GLN B O 1
ATOM 2962 N N . TYR B 1 126 ? 14.044 45.849 50.640 1.00 26.77 126 TYR B N 1
ATOM 2963 C CA . TYR B 1 126 ? 14.415 45.503 49.269 1.00 22.85 126 TYR B CA 1
ATOM 2964 C C . TYR B 1 126 ? 13.407 46.133 48.293 1.00 22.60 126 TYR B C 1
ATOM 2965 O O . TYR B 1 126 ? 12.241 46.401 48.644 1.00 23.39 126 TYR B O 1
ATOM 2974 N N . TYR B 1 127 ? 13.873 46.367 47.071 1.00 20.26 127 TYR B N 1
ATOM 2975 C CA . TYR B 1 127 ? 13.056 46.989 46.027 1.00 18.99 127 TYR B CA 1
ATOM 2976 C C . TYR B 1 127 ? 13.486 46.418 44.676 1.00 17.45 127 TYR B C 1
ATOM 2977 O O . TYR B 1 127 ? 14.548 45.804 44.566 1.00 17.95 127 TYR B O 1
ATOM 2986 N N . ILE B 1 128 ? 12.650 46.644 43.661 1.00 18.76 128 ILE B N 1
ATOM 2987 C CA . ILE B 1 128 ? 12.997 46.296 42.290 1.00 17.15 128 ILE B CA 1
ATOM 2988 C C . ILE B 1 128 ? 12.843 47.613 41.536 1.00 16.33 128 ILE B C 1
ATOM 2989 O O . ILE B 1 128 ? 12.159 48.519 42.000 1.00 18.19 128 ILE B O 1
ATOM 2994 N N . TYR B 1 129 ? 13.523 47.733 40.410 1.00 16.85 129 TYR B N 1
ATOM 2995 C CA . TYR B 1 129 ? 13.462 48.945 39.587 1.00 17.47 129 TYR B CA 1
ATOM 2996 C C . TYR B 1 129 ? 13.009 48.460 38.217 1.00 15.61 129 TYR B C 1
ATOM 2997 O O . TYR B 1 129 ? 13.747 47.742 37.547 1.00 15.20 129 TYR B O 1
ATOM 3006 N N . VAL B 1 130 ? 11.800 48.847 37.812 1.00 15.79 130 VAL B N 1
ATOM 3007 C CA . VAL B 1 130 ? 11.235 48.362 36.544 1.00 15.93 130 VAL B CA 1
ATOM 3008 C C . VAL B 1 130 ? 10.602 49.440 35.662 1.00 17.71 130 VAL B C 1
ATOM 3009 O O . VAL B 1 130 ? 10.201 50.504 36.141 1.00 18.33 130 VAL B O 1
ATOM 3013 N N . SER B 1 131 ? 10.482 49.119 34.380 1.00 17.31 131 SER B N 1
ATOM 3014 C CA . SER B 1 131 ? 9.915 50.039 33.399 1.00 17.66 131 SER B CA 1
ATOM 3015 C C . SER B 1 131 ? 8.484 49.735 32.960 1.00 17.66 131 SER B C 1
ATOM 3016 O O . SER B 1 131 ? 8.090 48.579 32.798 1.00 16.29 131 SER B O 1
ATOM 3019 N N . GLU B 1 132 ? 7.721 50.794 32.710 1.00 18.55 132 GLU B N 1
ATOM 3020 C CA . GLU B 1 132 ? 6.356 50.633 32.243 1.00 18.74 132 GLU B CA 1
ATOM 3021 C C . GLU B 1 132 ? 6.350 49.953 30.875 1.00 20.21 132 GLU B C 1
ATOM 3022 O O . GLU B 1 132 ? 5.314 49.422 30.438 1.00 20.84 132 GLU B O 1
ATOM 3028 N N . VAL B 1 133 ? 7.491 49.968 30.182 1.00 18.22 133 VAL B N 1
ATOM 3029 C CA . VAL B 1 133 ? 7.569 49.326 28.870 1.00 19.92 133 VAL B CA 1
ATOM 3030 C C . VAL B 1 133 ? 7.562 47.789 28.973 1.00 18.09 133 VAL B C 1
ATOM 3031 O O . VAL B 1 133 ? 7.182 47.086 28.016 1.00 18.73 133 VAL B O 1
ATOM 3035 N N . ALA B 1 134 ? 7.974 47.270 30.130 1.00 15.12 134 ALA B N 1
ATOM 3036 C CA . ALA B 1 134 ? 8.067 45.820 30.344 1.00 16.33 134 ALA B CA 1
ATOM 3037 C C . ALA B 1 134 ? 6.741 45.198 30.743 1.00 17.52 134 ALA B C 1
ATOM 3038 O O . ALA B 1 134 ? 5.927 45.819 31.445 1.00 16.71 134 ALA B O 1
ATOM 3040 N N . GLU B 1 135 ? 6.548 43.955 30.297 1.00 17.13 135 GLU B N 1
ATOM 3041 C CA . GLU B 1 135 ? 5.313 43.201 30.537 1.00 17.30 135 GLU B CA 1
ATOM 3042 C C . GLU B 1 135 ? 4.998 42.973 32.010 1.00 20.78 135 GLU B C 1
ATOM 3043 O O . GLU B 1 135 ? 3.824 42.852 32.380 1.00 18.01 135 GLU B O 1
ATOM 3049 N N . HIS B 1 136 ? 6.022 42.915 32.867 1.00 17.56 136 HIS B N 1
ATOM 3050 C CA . HIS B 1 136 ? 5.726 42.712 34.277 1.00 15.54 136 HIS B CA 1
ATOM 3051 C C . HIS B 1 136 ? 5.176 43.968 34.954 1.00 17.40 136 HIS B C 1
ATOM 3052 O O . HIS B 1 136 ? 4.577 43.883 36.024 1.00 17.60 136 HIS B O 1
ATOM 3059 N N . PHE B 1 137 ? 5.315 45.125 34.310 1.00 15.21 137 PHE B N 1
ATOM 3060 C CA . PHE B 1 137 ? 4.832 46.346 34.943 1.00 16.61 137 PHE B CA 1
ATOM 3061 C C . PHE B 1 137 ? 3.325 46.345 35.174 1.00 15.62 137 PHE B C 1
ATOM 3062 O O . PHE B 1 137 ? 2.869 46.663 36.260 1.00 17.26 137 PHE B O 1
ATOM 3070 N N . ALA B 1 138 ? 2.565 45.974 34.149 1.00 16.38 138 ALA B N 1
ATOM 3071 C CA . ALA B 1 138 ? 1.097 45.941 34.227 1.00 16.43 138 ALA B CA 1
ATOM 3072 C C . ALA B 1 138 ? 0.605 45.090 35.392 1.00 19.87 138 ALA B C 1
ATOM 3073 O O . ALA B 1 138 ? -0.367 45.448 36.077 1.00 19.14 138 ALA B O 1
ATOM 3075 N N . GLY B 1 139 ? 1.282 43.966 35.623 1.00 17.55 139 GLY B N 1
ATOM 3076 C CA . GLY B 1 139 ? 0.914 43.105 36.731 1.00 20.61 139 GLY B CA 1
ATOM 3077 C C . GLY B 1 139 ? 1.292 43.700 38.082 1.00 19.50 139 GLY B C 1
ATOM 3078 O O . GLY B 1 139 ? 0.563 43.547 39.073 1.00 18.44 139 GLY B O 1
ATOM 3079 N N . LEU B 1 140 ? 2.448 44.355 38.151 1.00 18.21 140 LEU B N 1
ATOM 3080 C CA . LEU B 1 140 ? 2.882 44.971 39.401 1.00 17.35 140 LEU B CA 1
ATOM 3081 C C . LEU B 1 140 ? 1.954 46.131 39.761 1.00 20.20 140 LEU B C 1
ATOM 3082 O O . LEU B 1 140 ? 1.726 46.409 40.927 1.00 21.75 140 LEU B O 1
ATOM 3087 N N . LYS B 1 141 ? 1.406 46.786 38.752 1.00 21.32 141 LYS B N 1
ATOM 3088 C CA . LYS B 1 141 ? 0.514 47.917 38.975 1.00 23.68 141 LYS B CA 1
ATOM 3089 C C . LYS B 1 141 ? -0.914 47.495 39.329 1.00 24.10 141 LYS B C 1
ATOM 3090 O O . LYS B 1 141 ? -1.480 47.982 40.322 1.00 25.93 141 LYS B O 1
ATOM 3096 N N . ASN B 1 142 ? -1.474 46.598 38.516 1.00 22.57 142 ASN B N 1
ATOM 3097 C CA . ASN B 1 142 ? -2.847 46.115 38.667 1.00 22.80 142 ASN B CA 1
ATOM 3098 C C . ASN B 1 142 ? -3.064 45.003 39.692 1.00 23.94 142 ASN B C 1
ATOM 3099 O O . ASN B 1 142 ? -4.144 44.921 40.274 1.00 23.66 142 ASN B O 1
ATOM 3104 N N . ASN B 1 143 ? -2.059 44.144 39.902 1.00 21.39 143 ASN B N 1
ATOM 3105 C CA . ASN B 1 143 ? -2.156 43.047 40.890 1.00 20.78 143 ASN B CA 1
ATOM 3106 C C . ASN B 1 143 ? -0.926 43.112 41.804 1.00 21.86 143 ASN B C 1
ATOM 3107 O O . ASN B 1 143 ? -0.157 42.140 41.921 1.00 20.93 143 ASN B O 1
ATOM 3112 N N . PRO B 1 144 ? -0.741 44.249 42.497 1.00 20.48 144 PRO B N 1
ATOM 3113 C CA . PRO B 1 144 ? 0.388 44.493 43.399 1.00 20.28 144 PRO B CA 1
ATOM 3114 C C . PRO B 1 144 ? 0.596 43.532 44.544 1.00 20.16 144 PRO B C 1
ATOM 3115 O O . PRO B 1 144 ? 1.699 43.446 45.064 1.00 22.05 144 PRO B O 1
ATOM 3119 N N . HIS B 1 145 ? -0.455 42.824 44.949 1.00 19.13 145 HIS B N 1
ATOM 3120 C CA . HIS B 1 145 ? -0.340 41.866 46.041 1.00 20.56 145 HIS B CA 1
ATOM 3121 C C . HIS B 1 145 ? -0.408 40.414 45.595 1.00 21.12 145 HIS B C 1
ATOM 3122 O O . HIS B 1 145 ? -0.608 39.509 46.417 1.00 21.19 145 HIS B O 1
ATOM 3129 N N . ASN B 1 146 ? -0.266 40.186 44.291 1.00 18.85 146 ASN B N 1
ATOM 3130 C CA . ASN B 1 146 ? -0.246 38.813 43.771 1.00 19.32 146 ASN B CA 1
ATOM 3131 C C . ASN B 1 146 ? 1.094 38.717 43.025 1.00 18.63 146 ASN B C 1
ATOM 3132 O O . ASN B 1 146 ? 1.153 38.750 41.801 1.00 19.53 146 ASN B O 1
ATOM 3137 N N . VAL B 1 147 ? 2.168 38.625 43.795 1.00 19.25 147 VAL B N 1
ATOM 3138 C CA . VAL B 1 147 ? 3.521 38.599 43.242 1.00 17.71 147 VAL B CA 1
ATOM 3139 C C . VAL B 1 147 ? 4.387 37.636 44.032 1.00 18.76 147 VAL B C 1
ATOM 3140 O O . VAL B 1 147 ? 4.218 37.501 45.243 1.00 19.58 147 VAL B O 1
ATOM 3144 N N . GLU B 1 148 ? 5.295 36.952 43.346 1.00 16.30 148 GLU B N 1
ATOM 3145 C CA . GLU B 1 148 ? 6.243 36.109 44.044 1.00 15.70 148 GLU B CA 1
ATOM 3146 C C . GLU B 1 148 ? 7.623 36.486 43.543 1.00 16.76 148 GLU B C 1
ATOM 3147 O O . GLU B 1 148 ? 7.845 36.630 42.340 1.00 15.12 148 GLU B O 1
ATOM 3153 N N . VAL B 1 149 ? 8.539 36.679 44.490 1.00 14.60 149 VAL B N 1
ATOM 3154 C CA . VAL B 1 149 ? 9.913 37.053 44.202 1.00 15.84 149 VAL B CA 1
ATOM 3155 C C . VAL B 1 149 ? 10.831 35.876 44.474 1.00 16.96 149 VAL B C 1
ATOM 3156 O O . VAL B 1 149 ? 10.686 35.198 45.499 1.00 18.44 149 VAL B O 1
ATOM 3168 N N . PHE B 1 151 ? 14.955 34.582 44.544 1.00 15.25 151 PHE B N 1
ATOM 3169 C CA . PHE B 1 151 ? 16.392 34.790 44.506 1.00 16.65 151 PHE B CA 1
ATOM 3170 C C . PHE B 1 151 ? 16.835 33.403 44.063 1.00 16.61 151 PHE B C 1
ATOM 3171 O O . PHE B 1 151 ? 16.611 32.423 44.790 1.00 17.49 151 PHE B O 1
ATOM 3179 N N . LEU B 1 152 ? 17.439 33.298 42.882 1.00 14.06 152 LEU B N 1
ATOM 3180 C CA . LEU B 1 152 ? 17.836 31.986 42.373 1.00 14.17 152 LEU B CA 1
ATOM 3181 C C . LEU B 1 152 ? 19.313 31.963 42.064 1.00 14.27 152 LEU B C 1
ATOM 3182 O O . LEU B 1 152 ? 19.800 32.823 41.331 1.00 14.76 152 LEU B O 1
ATOM 3187 N N . GLU B 1 153 ? 20.015 30.984 42.622 1.00 13.83 153 GLU B N 1
ATOM 3188 C CA . GLU B 1 153 ? 21.450 30.846 42.396 1.00 16.02 153 GLU B CA 1
ATOM 3189 C C . GLU B 1 153 ? 21.768 30.608 40.917 1.00 14.70 153 GLU B C 1
ATOM 3190 O O . GLU B 1 153 ? 21.041 29.875 40.232 1.00 13.84 153 GLU B O 1
ATOM 3196 N N . ASP B 1 154 ? 22.853 31.217 40.430 1.00 15.05 154 ASP B N 1
ATOM 3197 C CA . ASP B 1 154 ? 23.252 31.017 39.031 1.00 15.96 154 ASP B CA 1
ATOM 3198 C C . ASP B 1 154 ? 23.494 29.545 38.756 1.00 16.33 154 ASP B C 1
ATOM 3199 O O . ASP B 1 154 ? 24.092 28.832 39.582 1.00 16.40 154 ASP B O 1
ATOM 3204 N N . GLU B 1 155 ? 23.061 29.090 37.582 1.00 14.02 155 GLU B N 1
ATOM 3205 C CA . GLU B 1 155 ? 23.211 27.707 37.213 1.00 16.99 155 GLU B CA 1
ATOM 3206 C C . GLU B 1 155 ? 24.683 27.343 37.209 1.00 17.73 155 GLU B C 1
ATOM 3207 O O . GLU B 1 155 ? 25.041 26.258 37.662 1.00 17.00 155 GLU B O 1
ATOM 3213 N N . SER B 1 156 ? 25.534 28.260 36.747 1.00 17.70 156 SER B N 1
ATOM 3214 C CA . SER B 1 156 ? 26.970 27.998 36.681 1.00 20.05 156 SER B CA 1
ATOM 3215 C C . SER B 1 156 ? 27.655 27.957 38.062 1.00 22.81 156 SER B C 1
ATOM 3216 O O . SER B 1 156 ? 28.797 27.492 38.178 1.00 23.79 156 SER B O 1
ATOM 3219 N N . LYS B 1 157 ? 26.962 28.421 39.104 1.00 20.77 157 LYS B N 1
ATOM 3220 C CA . LYS B 1 157 ? 27.506 28.404 40.461 1.00 20.25 157 LYS B CA 1
ATOM 3221 C C . LYS B 1 157 ? 26.909 27.296 41.326 1.00 21.20 157 LYS B C 1
ATOM 3222 O O . LYS B 1 157 ? 27.474 26.929 42.363 1.00 20.27 157 LYS B O 1
ATOM 3228 N N . ALA B 1 158 ? 25.777 26.759 40.890 1.00 16.46 158 ALA B N 1
ATOM 3229 C CA . ALA B 1 158 ? 25.049 25.712 41.616 1.00 16.91 158 ALA B CA 1
ATOM 3230 C C . ALA B 1 158 ? 25.686 24.314 41.640 1.00 16.64 158 ALA B C 1
ATOM 3231 O O . ALA B 1 158 ? 26.504 23.967 40.792 1.00 16.09 158 ALA B O 1
ATOM 3233 N N . LYS B 1 159 ? 25.305 23.507 42.630 1.00 15.95 159 LYS B N 1
ATOM 3234 C CA . LYS B 1 159 ? 25.819 22.151 42.706 1.00 16.74 159 LYS B CA 1
ATOM 3235 C C . LYS B 1 159 ? 25.451 21.342 41.454 1.00 17.40 159 LYS B C 1
ATOM 3236 O O . LYS B 1 159 ? 26.241 20.533 40.972 1.00 18.97 159 LYS B O 1
ATOM 3242 N N . SER B 1 160 ? 24.240 21.543 40.939 1.00 17.55 160 SER B N 1
ATOM 3243 C CA . SER B 1 160 ? 23.796 20.845 39.732 1.00 16.61 160 SER B CA 1
ATOM 3244 C C . SER B 1 160 ? 22.550 21.550 39.229 1.00 15.46 160 SER B C 1
ATOM 3245 O O . SER B 1 160 ? 22.017 22.447 39.888 1.00 15.45 160 SER B O 1
ATOM 3248 N N . ALA B 1 161 ? 22.077 21.108 38.081 1.00 14.87 161 ALA B N 1
ATOM 3249 C CA . ALA B 1 161 ? 20.892 21.700 37.488 1.00 13.53 161 ALA B CA 1
ATOM 3250 C C . ALA B 1 161 ? 19.665 21.401 38.336 1.00 14.74 161 ALA B C 1
ATOM 3251 O O . ALA B 1 161 ? 18.702 22.155 38.294 1.00 18.89 161 ALA B O 1
ATOM 3253 N N . ILE B 1 162 ? 19.689 20.322 39.116 1.00 14.98 162 ILE B N 1
ATOM 3254 C CA . ILE B 1 162 ? 18.503 20.015 39.924 1.00 14.32 162 ILE B CA 1
ATOM 3255 C C . ILE B 1 162 ? 18.555 20.578 41.336 1.00 17.32 162 ILE B C 1
ATOM 3256 O O . ILE B 1 162 ? 17.595 20.416 42.127 1.00 16.68 162 ILE B O 1
ATOM 3261 N N . LEU B 1 163 ? 19.677 21.213 41.666 1.00 15.19 163 LEU B N 1
ATOM 3262 C CA . LEU B 1 163 ? 19.819 21.830 42.966 1.00 15.99 163 LEU B CA 1
ATOM 3263 C C . LEU B 1 163 ? 20.413 23.232 42.865 1.00 17.14 163 LEU B C 1
ATOM 3264 O O . LEU B 1 163 ? 21.570 23.472 43.211 1.00 16.58 163 LEU B O 1
ATOM 3269 N N . ARG B 1 164 ? 19.632 24.172 42.332 1.00 15.03 164 ARG B N 1
ATOM 3270 C CA . ARG B 1 164 ? 20.101 25.552 42.357 1.00 13.98 164 ARG B CA 1
ATOM 3271 C C . ARG B 1 164 ? 19.477 26.056 43.665 1.00 15.37 164 ARG B C 1
ATOM 3272 O O . ARG B 1 164 ? 18.283 25.873 43.878 1.00 14.89 164 ARG B O 1
ATOM 3280 N N . LYS B 1 165 ? 20.251 26.680 44.546 1.00 14.29 165 LYS B N 1
ATOM 3281 C CA . LYS B 1 165 ? 19.654 27.185 45.786 1.00 16.44 165 LYS B CA 1
ATOM 3282 C C . LYS B 1 165 ? 18.672 28.281 45.411 1.00 16.00 165 LYS B C 1
ATOM 3283 O O . LYS B 1 165 ? 18.922 29.049 44.471 1.00 15.66 165 LYS B O 1
ATOM 3289 N N . ARG B 1 166 ? 17.555 28.354 46.130 1.00 14.27 166 ARG B N 1
ATOM 3290 C CA . ARG B 1 166 ? 16.558 29.372 45.816 1.00 16.39 166 ARG B CA 1
ATOM 3291 C C . ARG B 1 166 ? 15.842 29.821 47.067 1.00 17.32 166 ARG B C 1
ATOM 3292 O O . ARG B 1 166 ? 15.681 29.046 48.025 1.00 18.51 166 ARG B O 1
ATOM 3300 N N . LEU B 1 167 ? 15.430 31.084 47.053 1.00 16.92 167 LEU B N 1
ATOM 3301 C CA . LEU B 1 167 ? 14.698 31.703 48.155 1.00 15.81 167 LEU B CA 1
ATOM 3302 C C . LEU B 1 167 ? 13.508 32.425 47.509 1.00 17.04 167 LEU B C 1
ATOM 3303 O O . LEU B 1 167 ? 13.691 33.343 46.712 1.00 16.08 167 LEU B O 1
ATOM 3308 N N . ARG B 1 168 ? 12.305 32.016 47.869 1.00 18.13 168 ARG B N 1
ATOM 3309 C CA . ARG B 1 168 ? 11.098 32.581 47.276 1.00 16.37 168 ARG B CA 1
ATOM 3310 C C . ARG B 1 168 ? 10.161 33.157 48.319 1.00 19.62 168 ARG B C 1
ATOM 3311 O O . ARG B 1 168 ? 9.936 32.534 49.354 1.00 21.46 168 ARG B O 1
ATOM 3319 N N . TYR B 1 169 ? 9.591 34.322 48.027 1.00 18.26 169 TYR B N 1
ATOM 3320 C CA . TYR B 1 169 ? 8.653 34.961 48.951 1.00 17.29 169 TYR B CA 1
ATOM 3321 C C . TYR B 1 169 ? 7.383 35.429 48.256 1.00 19.73 169 TYR B C 1
ATOM 3322 O O . TYR B 1 169 ? 7.448 36.059 47.183 1.00 20.03 169 TYR B O 1
ATOM 3331 N N . LYS B 1 170 ? 6.237 35.135 48.861 1.00 19.82 170 LYS B N 1
ATOM 3332 C CA . LYS B 1 170 ? 4.967 35.664 48.372 1.00 19.50 170 LYS B CA 1
ATOM 3333 C C . LYS B 1 170 ? 5.224 37.117 48.774 1.00 19.62 170 LYS B C 1
ATOM 3334 O O . LYS B 1 170 ? 5.704 37.374 49.874 1.00 21.24 170 LYS B O 1
ATOM 3340 N N . THR B 1 171 ? 4.915 38.066 47.898 1.00 18.99 171 THR B N 1
ATOM 3341 C CA . THR B 1 171 ? 5.269 39.450 48.161 1.00 19.72 171 THR B CA 1
ATOM 3342 C C . THR B 1 171 ? 4.175 40.467 47.881 1.00 21.11 171 THR B C 1
ATOM 3343 O O . THR B 1 171 ? 3.368 40.299 46.953 1.00 21.22 171 THR B O 1
ATOM 3347 N N . ASN B 1 172 ? 4.122 41.503 48.716 1.00 20.30 172 ASN B N 1
ATOM 3348 C CA . ASN B 1 172 ? 3.177 42.592 48.509 1.00 21.76 172 ASN B CA 1
ATOM 3349 C C . ASN B 1 172 ? 4.056 43.736 48.002 1.00 21.68 172 ASN B C 1
ATOM 3350 O O . ASN B 1 172 ? 5.109 44.028 48.574 1.00 23.41 172 ASN B O 1
ATOM 3355 N N . THR B 1 173 ? 3.656 44.362 46.912 1.00 21.20 173 THR B N 1
ATOM 3356 C CA . THR B 1 173 ? 4.480 45.430 46.370 1.00 21.01 173 THR B CA 1
ATOM 3357 C C . THR B 1 173 ? 3.782 46.787 46.461 1.00 22.84 173 THR B C 1
ATOM 3358 O O . THR B 1 173 ? 2.557 46.859 46.590 1.00 21.62 173 THR B O 1
ATOM 3362 N N . ARG B 1 174 ? 4.582 47.846 46.411 1.00 20.88 174 ARG B N 1
ATOM 3363 C CA . ARG B 1 174 ? 4.079 49.220 46.444 1.00 25.35 174 ARG B CA 1
ATOM 3364 C C . ARG B 1 174 ? 5.093 50.152 45.796 1.00 22.85 174 ARG B C 1
ATOM 3365 O O . ARG B 1 174 ? 6.304 49.947 45.906 1.00 24.36 174 ARG B O 1
ATOM 3373 N N . PHE B 1 175 ? 4.588 51.182 45.119 1.00 24.56 175 PHE B N 1
ATOM 3374 C CA . PHE B 1 175 ? 5.444 52.138 44.423 1.00 24.11 175 PHE B CA 1
ATOM 3375 C C . PHE B 1 175 ? 6.106 53.160 45.340 1.00 26.18 175 PHE B C 1
ATOM 3376 O O . PHE B 1 175 ? 5.521 53.626 46.319 1.00 26.17 175 PHE B O 1
ATOM 3384 N N . ILE B 1 176 ? 7.335 53.509 45.004 1.00 25.46 176 ILE B N 1
ATOM 3385 C CA . ILE B 1 176 ? 8.082 54.497 45.764 1.00 27.37 176 ILE B CA 1
ATOM 3386 C C . ILE B 1 176 ? 8.238 55.703 44.834 1.00 28.38 176 ILE B C 1
ATOM 3387 O O . ILE B 1 176 ? 8.698 55.567 43.702 1.00 29.49 176 ILE B O 1
ATOM 3392 N N . GLU B 1 177 ? 7.832 56.880 45.293 1.00 29.87 177 GLU B N 1
ATOM 3393 C CA . GLU B 1 177 ? 7.964 58.067 44.463 1.00 27.44 177 GLU B CA 1
ATOM 3394 C C . GLU B 1 177 ? 9.418 58.511 44.450 1.00 26.81 177 GLU B C 1
ATOM 3395 O O . GLU B 1 177 ? 10.225 58.076 45.285 1.00 27.08 177 GLU B O 1
ATOM 3401 N N . ARG B 1 178 ? 9.761 59.362 43.491 1.00 27.94 178 ARG B N 1
ATOM 3402 C CA . ARG B 1 178 ? 11.124 59.874 43.393 1.00 31.13 178 ARG B CA 1
ATOM 3403 C C . ARG B 1 178 ? 11.367 60.701 44.662 1.00 30.23 178 ARG B C 1
ATOM 3404 O O . ARG B 1 178 ? 10.430 61.246 45.225 1.00 29.99 178 ARG B O 1
ATOM 3412 N N . GLY B 1 179 ? 12.607 60.769 45.128 1.00 31.82 179 GLY B N 1
ATOM 3413 C CA . GLY B 1 179 ? 12.873 61.532 46.335 1.00 32.77 179 GLY B CA 1
ATOM 3414 C C . GLY B 1 179 ? 13.996 60.955 47.165 1.00 31.89 179 GLY B C 1
ATOM 3415 O O . GLY B 1 179 ? 14.849 60.245 46.648 1.00 32.48 179 GLY B O 1
ATOM 3416 N N . ALA B 1 180 ? 13.986 61.242 48.464 1.00 31.91 180 ALA B N 1
ATOM 3417 C CA . ALA B 1 180 ? 15.034 60.778 49.367 1.00 31.65 180 ALA B CA 1
ATOM 3418 C C . ALA B 1 180 ? 15.204 59.267 49.453 1.00 30.91 180 ALA B C 1
ATOM 3419 O O . ALA B 1 180 ? 16.331 58.760 49.351 1.00 31.18 180 ALA B O 1
ATOM 3421 N N . GLU B 1 181 ? 14.103 58.553 49.671 1.00 29.74 181 GLU B N 1
ATOM 3422 C CA . GLU B 1 181 ? 14.154 57.097 49.775 1.00 30.74 181 GLU B CA 1
ATOM 3423 C C . GLU B 1 181 ? 14.711 56.518 48.472 1.00 29.35 181 GLU B C 1
ATOM 3424 O O . GLU B 1 181 ? 15.589 55.660 48.487 1.00 29.48 181 GLU B O 1
ATOM 3430 N N . PHE B 1 182 ? 14.192 57.009 47.355 1.00 30.03 182 PHE B N 1
ATOM 3431 C CA . PHE B 1 182 ? 14.623 56.576 46.030 1.00 29.44 182 PHE B CA 1
ATOM 3432 C C . PHE B 1 182 ? 16.148 56.769 45.881 1.00 30.72 182 PHE B C 1
ATOM 3433 O O . PHE B 1 182 ? 16.890 55.826 45.582 1.00 27.71 182 PHE B O 1
ATOM 3441 N N . ASP B 1 183 ? 16.628 57.987 46.109 1.00 30.38 183 ASP B N 1
ATOM 3442 C CA . ASP B 1 183 ? 18.059 58.238 45.962 1.00 30.41 183 ASP B CA 1
ATOM 3443 C C . ASP B 1 183 ? 18.956 57.387 46.850 1.00 29.74 183 ASP B C 1
ATOM 3444 O O . ASP B 1 183 ? 20.041 56.987 46.429 1.00 30.08 183 ASP B O 1
ATOM 3449 N N . LYS B 1 184 ? 18.517 57.101 48.072 1.00 31.41 184 LYS B N 1
ATOM 3450 C CA . LYS B 1 184 ? 19.334 56.296 48.980 1.00 33.26 184 LYS B CA 1
ATOM 3451 C C . LYS B 1 184 ? 19.491 54.871 48.420 1.00 32.65 184 LYS B C 1
ATOM 3452 O O . LYS B 1 184 ? 20.592 54.297 48.417 1.00 32.60 184 LYS B O 1
ATOM 3458 N N . ALA B 1 185 ? 18.385 54.299 47.958 1.00 29.06 185 ALA B N 1
ATOM 3459 C CA . ALA B 1 185 ? 18.422 52.959 47.368 1.00 28.82 185 ALA B CA 1
ATOM 3460 C C . ALA B 1 185 ? 19.281 52.946 46.094 1.00 25.05 185 ALA B C 1
ATOM 3461 O O . ALA B 1 185 ? 20.143 52.079 45.919 1.00 27.08 185 ALA B O 1
ATOM 3463 N N . PHE B 1 186 ? 19.053 53.911 45.205 1.00 25.96 186 PHE B N 1
ATOM 3464 C CA . PHE B 1 186 ? 19.797 53.963 43.949 1.00 24.93 186 PHE B CA 1
ATOM 3465 C C . PHE B 1 186 ? 21.287 54.253 44.140 1.00 25.25 186 PHE B C 1
ATOM 3466 O O . PHE B 1 186 ? 22.118 53.640 43.477 1.00 24.05 186 PHE B O 1
ATOM 3474 N N . ASP B 1 187 ? 21.637 55.185 45.036 1.00 25.60 187 ASP B N 1
ATOM 3475 C CA . ASP B 1 187 ? 23.056 55.471 45.265 1.00 26.92 187 ASP B CA 1
ATOM 3476 C C . ASP B 1 187 ? 23.731 54.215 45.781 1.00 25.37 187 ASP B C 1
ATOM 3477 O O . ASP B 1 187 ? 24.861 53.898 45.411 1.00 24.67 187 ASP B O 1
ATOM 3482 N N . SER B 1 188 ? 23.032 53.498 46.646 1.00 26.41 188 SER B N 1
ATOM 3483 C CA . SER B 1 188 ? 23.578 52.269 47.192 1.00 25.62 188 SER B CA 1
ATOM 3484 C C . SER B 1 188 ? 23.827 51.245 46.071 1.00 25.62 188 SER B C 1
ATOM 3485 O O . SER B 1 188 ? 24.862 50.567 46.038 1.00 23.70 188 SER B O 1
ATOM 3488 N N . PHE B 1 189 ? 22.881 51.158 45.141 1.00 24.93 189 PHE B N 1
ATOM 3489 C CA . PHE B 1 189 ? 22.991 50.235 44.005 1.00 24.71 189 PHE B CA 1
ATOM 3490 C C . PHE B 1 189 ? 24.202 50.625 43.155 1.00 23.23 189 PHE B C 1
ATOM 3491 O O . PHE B 1 189 ? 24.997 49.772 42.731 1.00 25.41 189 PHE B O 1
ATOM 3499 N N . ILE B 1 190 ? 24.334 51.918 42.879 1.00 23.12 190 ILE B N 1
ATOM 3500 C CA . ILE B 1 190 ? 25.465 52.386 42.088 1.00 23.54 190 ILE B CA 1
ATOM 3501 C C . ILE B 1 190 ? 26.780 52.010 42.793 1.00 23.89 190 ILE B C 1
ATOM 3502 O O . ILE B 1 190 ? 27.700 51.476 42.173 1.00 26.21 190 ILE B O 1
ATOM 3507 N N . GLU B 1 191 ? 26.861 52.244 44.095 1.00 24.65 191 GLU B N 1
ATOM 3508 C CA . GLU B 1 191 ? 28.096 51.929 44.807 1.00 28.00 191 GLU B CA 1
ATOM 3509 C C . GLU B 1 191 ? 28.447 50.441 44.748 1.00 27.47 191 GLU B C 1
ATOM 3510 O O . GLU B 1 191 ? 29.587 50.056 44.439 1.00 29.84 191 GLU B O 1
ATOM 3516 N N . LYS B 1 192 ? 27.461 49.602 45.027 1.00 26.92 192 LYS B N 1
ATOM 3517 C CA . LYS B 1 192 ? 27.667 48.157 45.016 1.00 28.11 192 LYS B CA 1
ATOM 3518 C C . LYS B 1 192 ? 28.045 47.582 43.655 1.00 28.18 192 LYS B C 1
ATOM 3519 O O . LYS B 1 192 ? 29.031 46.844 43.535 1.00 28.35 192 LYS B O 1
ATOM 3525 N N . THR B 1 193 ? 27.278 47.937 42.626 1.00 25.24 193 THR B N 1
ATOM 3526 C CA . THR B 1 193 ? 27.520 47.428 41.283 1.00 23.44 193 THR B CA 1
ATOM 3527 C C . THR B 1 193 ? 28.685 48.074 40.562 1.00 23.74 193 THR B C 1
ATOM 3528 O O . THR B 1 193 ? 29.268 47.475 39.660 1.00 24.06 193 THR B O 1
ATOM 3532 N N . GLY B 1 194 ? 29.024 49.300 40.950 1.00 24.29 194 GLY B N 1
ATOM 3533 C CA . GLY B 1 194 ? 30.086 50.001 40.257 1.00 26.63 194 GLY B CA 1
ATOM 3534 C C . GLY B 1 194 ? 29.447 51.057 39.357 1.00 27.31 194 GLY B C 1
ATOM 3535 O O . GLY B 1 194 ? 30.136 51.943 38.859 1.00 28.10 194 GLY B O 1
ATOM 3536 N N . GLY B 1 195 ? 28.136 50.933 39.130 1.00 23.24 195 GLY B N 1
ATOM 3537 C CA . GLY B 1 195 ? 27.383 51.913 38.343 1.00 24.81 195 GLY B CA 1
ATOM 3538 C C . GLY B 1 195 ? 27.564 52.062 36.837 1.00 21.52 195 GLY B C 1
ATOM 3539 O O . GLY B 1 195 ? 27.065 53.032 36.246 1.00 22.39 195 GLY B O 1
ATOM 3540 N N . ALA B 1 196 ? 28.257 51.129 36.201 1.00 21.09 196 ALA B N 1
ATOM 3541 C CA . ALA B 1 196 ? 28.456 51.210 34.761 1.00 21.15 196 ALA B CA 1
ATOM 3542 C C . ALA B 1 196 ? 27.369 50.392 34.049 1.00 22.18 196 ALA B C 1
ATOM 3543 O O . ALA B 1 196 ? 26.486 49.834 34.701 1.00 24.53 196 ALA B O 1
ATOM 3545 N N . GLY B 1 197 ? 27.420 50.371 32.719 1.00 17.57 197 GLY B N 1
ATOM 3546 C CA . GLY B 1 197 ? 26.492 49.543 31.949 1.00 20.39 197 GLY B CA 1
ATOM 3547 C C . GLY B 1 197 ? 25.079 50.009 31.635 1.00 20.08 197 GLY B C 1
ATOM 3548 O O . GLY B 1 197 ? 24.266 49.209 31.153 1.00 21.40 197 GLY B O 1
ATOM 3549 N N . GLY B 1 198 ? 24.772 51.272 31.890 1.00 19.43 198 GLY B N 1
ATOM 3550 C CA . GLY B 1 198 ? 23.430 51.757 31.586 1.00 20.11 198 GLY B CA 1
ATOM 3551 C C . GLY B 1 198 ? 22.620 52.090 32.808 1.00 19.19 198 GLY B C 1
ATOM 3552 O O . GLY B 1 198 ? 21.530 52.640 32.711 1.00 16.25 198 GLY B O 1
ATOM 3553 N N . ILE B 1 199 ? 23.148 51.726 33.977 1.00 21.74 199 ILE B N 1
ATOM 3554 C CA . ILE B 1 199 ? 22.475 51.998 35.242 1.00 19.19 199 ILE B CA 1
ATOM 3555 C C . ILE B 1 199 ? 22.218 53.493 35.431 1.00 21.27 199 ILE B C 1
ATOM 3556 O O . ILE B 1 199 ? 21.138 53.903 35.882 1.00 19.19 199 ILE B O 1
ATOM 3561 N N . LYS B 1 200 ? 23.201 54.310 35.060 1.00 20.93 200 LYS B N 1
ATOM 3562 C CA . LYS B 1 200 ? 23.071 55.763 35.175 1.00 21.07 200 LYS B CA 1
ATOM 3563 C C . LYS B 1 200 ? 22.014 56.295 34.219 1.00 19.82 200 LYS B C 1
ATOM 3564 O O . LYS B 1 200 ? 21.304 57.241 34.534 1.00 19.88 200 LYS B O 1
ATOM 3570 N N . THR B 1 201 ? 21.898 55.668 33.054 1.00 19.42 201 THR B N 1
ATOM 3571 C CA . THR B 1 201 ? 20.892 56.091 32.078 1.00 18.19 201 THR B CA 1
ATOM 3572 C C . THR B 1 201 ? 19.489 55.783 32.590 1.00 20.03 201 THR B C 1
ATOM 3573 O O . THR B 1 201 ? 18.617 56.653 32.584 1.00 20.45 201 THR B O 1
ATOM 3577 N N . ILE B 1 202 ? 19.253 54.557 33.066 1.00 18.38 202 ILE B N 1
ATOM 3578 C CA . ILE B 1 202 ? 17.902 54.250 33.514 1.00 18.40 202 ILE B CA 1
ATOM 3579 C C . ILE B 1 202 ? 17.452 54.987 34.761 1.00 17.47 202 ILE B C 1
ATOM 3580 O O . ILE B 1 202 ? 16.258 55.126 35.012 1.00 18.78 202 ILE B O 1
ATOM 3585 N N . ARG B 1 203 ? 18.390 55.486 35.552 1.00 20.80 203 ARG B N 1
ATOM 3586 C CA . ARG B 1 203 ? 17.987 56.243 36.722 1.00 18.93 203 ARG B CA 1
ATOM 3587 C C . ARG B 1 203 ? 17.188 57.472 36.267 1.00 20.85 203 ARG B C 1
ATOM 3588 O O . ARG B 1 203 ? 16.248 57.893 36.935 1.00 22.16 203 ARG B O 1
ATOM 3596 N N . ALA B 1 204 ? 17.560 58.036 35.117 1.00 24.88 204 ALA B N 1
ATOM 3597 C CA . ALA B 1 204 ? 16.894 59.246 34.609 1.00 27.08 204 ALA B CA 1
ATOM 3598 C C . ALA B 1 204 ? 15.666 59.006 33.738 1.00 27.90 204 ALA B C 1
ATOM 3599 O O . ALA B 1 204 ? 14.968 59.962 33.351 1.00 28.86 204 ALA B O 1
ATOM 3609 N N . GLN B 1 206 ? 12.093 58.340 33.289 1.00 24.62 206 GLN B N 1
ATOM 3610 C CA . GLN B 1 206 ? 10.898 58.456 34.112 1.00 26.70 206 GLN B CA 1
ATOM 3611 C C . GLN B 1 206 ? 9.857 57.355 34.003 1.00 24.11 206 GLN B C 1
ATOM 3612 O O . GLN B 1 206 ? 8.936 57.312 34.825 1.00 25.30 206 GLN B O 1
ATOM 3618 N N . ASP B 1 207 ? 9.988 56.486 33.002 1.00 21.71 207 ASP B N 1
ATOM 3619 C CA . ASP B 1 207 ? 9.061 55.362 32.849 1.00 21.85 207 ASP B CA 1
ATOM 3620 C C . ASP B 1 207 ? 9.488 54.238 33.798 1.00 20.68 207 ASP B C 1
ATOM 3621 O O . ASP B 1 207 ? 8.789 53.225 33.925 1.00 20.77 207 ASP B O 1
ATOM 3626 N N . PHE B 1 208 ? 10.638 54.404 34.450 1.00 20.35 208 PHE B N 1
ATOM 3627 C CA . PHE B 1 208 ? 11.096 53.390 35.418 1.00 20.28 208 PHE B CA 1
ATOM 3628 C C . PHE B 1 208 ? 10.606 53.777 36.799 1.00 22.05 208 PHE B C 1
ATOM 3629 O O . PHE B 1 208 ? 10.555 54.963 37.135 1.00 20.60 208 PHE B O 1
ATOM 3637 N N . HIS B 1 209 ? 10.243 52.775 37.596 1.00 21.64 209 HIS B N 1
ATOM 3638 C CA . HIS B 1 209 ? 9.743 52.989 38.955 1.00 22.46 209 HIS B CA 1
ATOM 3639 C C . HIS B 1 209 ? 10.438 52.090 39.960 1.00 23.14 209 HIS B C 1
ATOM 3640 O O . HIS B 1 209 ? 10.734 50.927 39.662 1.00 18.01 209 HIS B O 1
ATOM 3647 N N . LEU B 1 210 ? 10.707 52.633 41.146 1.00 20.34 210 LEU B N 1
ATOM 3648 C CA . LEU B 1 210 ? 11.305 51.836 42.208 1.00 20.91 210 LEU B CA 1
ATOM 3649 C C . LEU B 1 210 ? 10.074 51.298 42.937 1.00 21.48 210 LEU B C 1
ATOM 3650 O O . LEU B 1 210 ? 9.123 52.039 43.240 1.00 23.37 210 LEU B O 1
ATOM 3655 N N . ILE B 1 211 ? 10.084 50.002 43.205 1.00 20.57 211 ILE B N 1
ATOM 3656 C CA . ILE B 1 211 ? 8.964 49.351 43.848 1.00 19.75 211 ILE B CA 1
ATOM 3657 C C . ILE B 1 211 ? 9.470 48.585 45.050 1.00 21.15 211 ILE B C 1
ATOM 3658 O O . ILE B 1 211 ? 10.318 47.702 44.919 1.00 19.79 211 ILE B O 1
ATOM 3663 N N . ALA B 1 212 ? 8.941 48.916 46.229 1.00 21.71 212 ALA B N 1
ATOM 3664 C CA . ALA B 1 212 ? 9.348 48.235 47.451 1.00 21.29 212 ALA B CA 1
ATOM 3665 C C . ALA B 1 212 ? 8.741 46.835 47.508 1.00 21.23 212 ALA B C 1
ATOM 3666 O O . ALA B 1 212 ? 7.607 46.604 47.060 1.00 19.85 212 ALA B O 1
ATOM 3668 N N . LEU B 1 213 ? 9.503 45.903 48.068 1.00 20.53 213 LEU B N 1
ATOM 3669 C CA . LEU B 1 213 ? 9.046 44.534 48.204 1.00 21.51 213 LEU B CA 1
ATOM 3670 C C . LEU B 1 213 ? 8.789 44.256 49.694 1.00 22.90 213 LEU B C 1
ATOM 3671 O O . LEU B 1 213 ? 9.702 44.358 50.520 1.00 22.79 213 LEU B O 1
ATOM 3676 N N . ASP B 1 214 ? 7.551 43.930 50.040 1.00 21.75 214 ASP B N 1
ATOM 3677 C CA . ASP B 1 214 ? 7.252 43.571 51.422 1.00 24.77 214 ASP B CA 1
ATOM 3678 C C . ASP B 1 214 ? 7.014 42.049 51.435 1.00 22.45 214 ASP B C 1
ATOM 3679 O O . ASP B 1 214 ? 5.943 41.565 51.030 1.00 22.55 214 ASP B O 1
ATOM 3684 N N . PHE B 1 215 ? 8.029 41.294 51.862 1.00 22.09 215 PHE B N 1
ATOM 3685 C CA . PHE B 1 215 ? 7.930 39.830 51.892 1.00 23.55 215 PHE B CA 1
ATOM 3686 C C . PHE B 1 215 ? 6.991 39.264 52.943 1.00 24.36 215 PHE B C 1
ATOM 3687 O O . PHE B 1 215 ? 6.958 39.743 54.071 1.00 26.04 215 PHE B O 1
ATOM 3695 N N . LYS B 1 216 ? 6.242 38.235 52.561 1.00 23.18 216 LYS B N 1
ATOM 3696 C CA . LYS B 1 216 ? 5.343 37.534 53.473 1.00 22.86 216 LYS B CA 1
ATOM 3697 C C . LYS B 1 216 ? 5.911 36.109 53.590 1.00 22.82 216 LYS B C 1
ATOM 3698 O O . LYS B 1 216 ? 7.073 35.950 53.956 1.00 24.63 216 LYS B O 1
ATOM 3704 N N . GLU B 1 217 ? 5.136 35.073 53.277 1.00 22.99 217 GLU B N 1
ATOM 3705 C CA . GLU B 1 217 ? 5.663 33.708 53.394 1.00 22.45 217 GLU B CA 1
ATOM 3706 C C . GLU B 1 217 ? 6.864 33.426 52.473 1.00 23.15 217 GLU B C 1
ATOM 3707 O O . GLU B 1 217 ? 6.855 33.800 51.295 1.00 22.16 217 GLU B O 1
ATOM 3713 N N . GLY B 1 218 ? 7.883 32.762 53.017 1.00 21.90 218 GLY B N 1
ATOM 3714 C CA . GLY B 1 218 ? 9.061 32.427 52.231 1.00 21.13 218 GLY B CA 1
ATOM 3715 C C . GLY B 1 218 ? 9.390 30.947 52.273 1.00 21.37 218 GLY B C 1
ATOM 3716 O O . GLY B 1 218 ? 8.987 30.234 53.190 1.00 20.75 218 GLY B O 1
ATOM 3717 N N . ARG B 1 219 ? 10.111 30.474 51.265 1.00 20.44 219 ARG B N 1
ATOM 3718 C CA . ARG B 1 219 ? 10.534 29.079 51.187 1.00 19.34 219 ARG B CA 1
ATOM 3719 C C . ARG B 1 219 ? 11.992 29.151 50.737 1.00 20.29 219 ARG B C 1
ATOM 3720 O O . ARG B 1 219 ? 12.297 29.799 49.748 1.00 17.55 219 ARG B O 1
ATOM 3728 N N . PHE B 1 220 ? 12.886 28.525 51.498 1.00 17.51 220 PHE B N 1
ATOM 3729 C CA . PHE B 1 220 ? 14.316 28.494 51.196 1.00 19.05 220 PHE B CA 1
ATOM 3730 C C . PHE B 1 220 ? 14.725 27.045 50.965 1.00 19.75 220 PHE B C 1
ATOM 3731 O O . PHE B 1 220 ? 14.361 26.161 51.756 1.00 18.79 220 PHE B O 1
ATOM 3739 N N . VAL B 1 221 ? 15.450 26.781 49.885 1.00 16.50 221 VAL B N 1
ATOM 3740 C CA . VAL B 1 221 ? 15.923 25.424 49.639 1.00 16.73 221 VAL B CA 1
ATOM 3741 C C . VAL B 1 221 ? 17.422 25.540 49.396 1.00 19.60 221 VAL B C 1
ATOM 3742 O O . VAL B 1 221 ? 17.855 26.225 48.481 1.00 17.85 221 VAL B O 1
ATOM 3746 N N . LYS B 1 222 ? 18.219 24.859 50.221 1.00 18.75 222 LYS B N 1
ATOM 3747 C CA . LYS B 1 222 ? 19.667 24.931 50.110 1.00 19.79 222 LYS B CA 1
ATOM 3748 C C . LYS B 1 222 ? 20.326 23.570 49.869 1.00 20.64 222 LYS B C 1
ATOM 3749 O O . LYS B 1 222 ? 21.531 23.487 49.602 1.00 21.88 222 LYS B O 1
ATOM 3755 N N . GLY B 1 223 ? 19.539 22.508 49.945 1.00 18.23 223 GLY B N 1
ATOM 3756 C CA . GLY B 1 223 ? 20.080 21.173 49.730 1.00 19.60 223 GLY B CA 1
ATOM 3757 C C . GLY B 1 223 ? 18.970 20.139 49.715 1.00 18.93 223 GLY B C 1
ATOM 3758 O O . GLY B 1 223 ? 17.831 20.467 50.001 1.00 18.93 223 GLY B O 1
ATOM 3759 N N . PHE B 1 224 ? 19.277 18.899 49.353 1.00 17.74 224 PHE B N 1
ATOM 3760 C CA . PHE B 1 224 ? 18.256 17.859 49.326 1.00 18.00 224 PHE B CA 1
ATOM 3761 C C . PHE B 1 224 ? 17.812 17.613 50.768 1.00 22.79 224 PHE B C 1
ATOM 3762 O O . PHE B 1 224 ? 18.641 17.434 51.671 1.00 20.27 224 PHE B O 1
ATOM 3770 N N . GLY B 1 225 ? 16.507 17.621 50.984 1.00 21.05 225 GLY B N 1
ATOM 3771 C CA . GLY B 1 225 ? 16.018 17.418 52.329 1.00 23.80 225 GLY B CA 1
ATOM 3772 C C . GLY B 1 225 ? 16.387 18.575 53.229 1.00 23.41 225 GLY B C 1
ATOM 3773 O O . GLY B 1 225 ? 16.424 18.435 54.455 1.00 23.77 225 GLY B O 1
ATOM 3774 N N . GLN B 1 226 ? 16.682 19.730 52.631 1.00 20.28 226 GLN B N 1
ATOM 3775 C CA . GLN B 1 226 ? 17.005 20.908 53.409 1.00 18.75 226 GLN B CA 1
ATOM 3776 C C . GLN B 1 226 ? 16.196 22.105 52.896 1.00 19.51 226 GLN B C 1
ATOM 3777 O O . GLN B 1 226 ? 16.748 23.048 52.338 1.00 19.60 226 GLN B O 1
ATOM 3783 N N . ALA B 1 227 ? 14.887 22.031 53.106 1.00 19.34 227 ALA B N 1
ATOM 3784 C CA . ALA B 1 227 ? 13.941 23.073 52.720 1.00 21.63 227 ALA B CA 1
ATOM 3785 C C . ALA B 1 227 ? 13.366 23.699 53.989 1.00 22.67 227 ALA B C 1
ATOM 3786 O O . ALA B 1 227 ? 13.115 23.000 54.983 1.00 21.83 227 ALA B O 1
ATOM 3788 N N . TYR B 1 228 ? 13.125 25.005 53.941 1.00 20.54 228 TYR B N 1
ATOM 3789 C CA . TYR B 1 228 ? 12.621 25.735 55.105 1.00 21.30 228 TYR B CA 1
ATOM 3790 C C . TYR B 1 228 ? 11.514 26.712 54.783 1.00 24.06 228 TYR B C 1
ATOM 3791 O O . TYR B 1 228 ? 11.527 27.330 53.716 1.00 21.80 228 TYR B O 1
ATOM 3800 N N . ASP B 1 229 ? 10.572 26.863 55.724 1.00 23.54 229 ASP B N 1
ATOM 3801 C CA . ASP B 1 229 ? 9.481 27.826 55.605 1.00 22.77 229 ASP B CA 1
ATOM 3802 C C . ASP B 1 229 ? 9.875 29.038 56.444 1.00 24.27 229 ASP B C 1
ATOM 3803 O O . ASP B 1 229 ? 10.451 28.900 57.529 1.00 23.62 229 ASP B O 1
ATOM 3808 N N . ILE B 1 230 ? 9.576 30.225 55.934 1.00 22.79 230 ILE B N 1
ATOM 3809 C CA . ILE B 1 230 ? 9.932 31.464 56.610 1.00 25.26 230 ILE B CA 1
ATOM 3810 C C . ILE B 1 230 ? 8.735 32.400 56.721 1.00 25.61 230 ILE B C 1
ATOM 3811 O O . ILE B 1 230 ? 7.876 32.426 55.849 1.00 25.01 230 ILE B O 1
ATOM 3816 N N . LEU B 1 231 ? 8.672 33.161 57.806 1.00 29.05 231 LEU B N 1
ATOM 3817 C CA . LEU B 1 231 ? 7.618 34.154 57.976 1.00 29.51 231 LEU B CA 1
ATOM 3818 C C . LEU B 1 231 ? 8.145 35.112 59.020 1.00 29.95 231 LEU B C 1
ATOM 3819 O O . LEU B 1 231 ? 8.378 34.728 60.155 1.00 28.24 231 LEU B O 1
ATOM 3824 N N . GLY B 1 232 ? 8.365 36.356 58.617 1.00 31.07 232 GLY B N 1
ATOM 3825 C CA . GLY B 1 232 ? 8.892 37.326 59.553 1.00 33.91 232 GLY B CA 1
ATOM 3826 C C . GLY B 1 232 ? 10.256 36.839 59.963 1.00 34.67 232 GLY B C 1
ATOM 3827 O O . GLY B 1 232 ? 11.075 36.509 59.109 1.00 34.49 232 GLY B O 1
ATOM 3828 N N . ASP B 1 233 ? 10.499 36.758 61.265 1.00 35.84 233 ASP B N 1
ATOM 3829 C CA . ASP B 1 233 ? 11.794 36.317 61.763 1.00 39.06 233 ASP B CA 1
ATOM 3830 C C . ASP B 1 233 ? 11.786 34.849 62.197 1.00 38.45 233 ASP B C 1
ATOM 3831 O O . ASP B 1 233 ? 12.733 34.372 62.824 1.00 40.83 233 ASP B O 1
ATOM 3836 N N . LYS B 1 234 ? 10.715 34.137 61.863 1.00 37.61 234 LYS B N 1
ATOM 3837 C CA . LYS B 1 234 ? 10.595 32.730 62.217 1.00 36.82 234 LYS B CA 1
ATOM 3838 C C . LYS B 1 234 ? 10.988 31.859 61.023 1.00 36.05 234 LYS B C 1
ATOM 3839 O O . LYS B 1 234 ? 10.656 32.173 59.883 1.00 32.06 234 LYS B O 1
ATOM 3845 N N . ILE B 1 235 ? 11.701 30.773 61.288 1.00 33.42 235 ILE B N 1
ATOM 3846 C CA . ILE B 1 235 ? 12.092 29.860 60.225 1.00 33.64 235 ILE B CA 1
ATOM 3847 C C . ILE B 1 235 ? 11.957 28.451 60.764 1.00 34.16 235 ILE B C 1
ATOM 3848 O O . ILE B 1 235 ? 12.317 28.175 61.915 1.00 36.62 235 ILE B O 1
ATOM 3853 N N . ALA B 1 236 ? 11.388 27.570 59.952 1.00 31.75 236 ALA B N 1
ATOM 3854 C CA . ALA B 1 236 ? 11.199 26.190 60.356 1.00 30.84 236 ALA B CA 1
ATOM 3855 C C . ALA B 1 236 ? 11.572 25.227 59.245 1.00 31.73 236 ALA B C 1
ATOM 3856 O O . ALA B 1 236 ? 11.333 25.491 58.056 1.00 28.97 236 ALA B O 1
ATOM 3858 N N . TYR B 1 237 ? 12.164 24.104 59.645 1.00 29.44 237 TYR B N 1
ATOM 3859 C CA . TYR B 1 237 ? 12.549 23.064 58.709 1.00 29.01 237 TYR B CA 1
ATOM 3860 C C . TYR B 1 237 ? 11.253 22.389 58.245 1.00 31.07 237 TYR B C 1
ATOM 3861 O O . TYR B 1 237 ? 10.316 22.206 59.030 1.00 28.38 237 TYR B O 1
ATOM 3870 N N . VAL B 1 238 ? 11.190 22.031 56.968 1.00 28.62 238 VAL B N 1
ATOM 3871 C CA . VAL B 1 238 ? 9.995 21.426 56.403 1.00 32.08 238 VAL B CA 1
ATOM 3872 C C . VAL B 1 238 ? 9.915 19.897 56.446 1.00 35.96 238 VAL B C 1
ATOM 3873 O O . VAL B 1 238 ? 8.837 19.334 56.306 1.00 37.20 238 VAL B O 1
ATOM 3877 N N . GLY B 1 239 ? 11.025 19.214 56.686 1.00 39.37 239 GLY B N 1
ATOM 3878 C CA . GLY B 1 239 ? 10.955 17.762 56.658 1.00 41.60 239 GLY B CA 1
ATOM 3879 C C . GLY B 1 239 ? 11.228 16.921 57.889 1.00 44.55 239 GLY B C 1
ATOM 3880 O O . GLY B 1 239 ? 12.110 16.051 57.865 1.00 43.96 239 GLY B O 1
ATOM 3881 N N . ASP B 1 240 ? 10.476 17.149 58.960 1.00 45.70 240 ASP B N 1
ATOM 3882 C CA . ASP B 1 240 ? 10.670 16.352 60.164 1.00 48.80 240 ASP B CA 1
ATOM 3883 C C . ASP B 1 240 ? 10.242 14.908 59.878 1.00 49.99 240 ASP B C 1
ATOM 3884 O O . ASP B 1 240 ? 10.775 13.957 60.466 1.00 50.96 240 ASP B O 1
ATOM 3889 N N . LYS B 1 241 ? 9.300 14.750 58.948 1.00 50.11 241 LYS B N 1
ATOM 3890 C CA . LYS B 1 241 ? 8.786 13.431 58.579 1.00 50.13 241 LYS B CA 1
ATOM 3891 C C . LYS B 1 241 ? 9.708 12.644 57.644 1.00 49.19 241 LYS B C 1
ATOM 3892 O O . LYS B 1 241 ? 9.442 11.478 57.341 1.00 49.56 241 LYS B O 1
ATOM 3898 N N . GLY B 1 242 ? 10.781 13.278 57.179 1.00 47.72 242 GLY B N 1
ATOM 3899 C CA . GLY B 1 242 ? 11.707 12.601 56.286 1.00 46.95 242 GLY B CA 1
ATOM 3900 C C . GLY B 1 242 ? 11.288 12.642 54.824 1.00 45.46 242 GLY B C 1
ATOM 3901 O O . GLY B 1 242 ? 10.259 13.229 54.477 1.00 45.23 242 GLY B O 1
ATOM 3902 N N . ASN B 1 243 ? 12.096 12.006 53.975 1.00 43.93 243 ASN B N 1
ATOM 3903 C CA . ASN B 1 243 ? 11.864 11.944 52.532 1.00 42.57 243 ASN B CA 1
ATOM 3904 C C . ASN B 1 243 ? 10.379 11.838 52.192 1.00 41.92 243 ASN B C 1
ATOM 3905 O O . ASN B 1 243 ? 9.733 10.849 52.541 1.00 43.49 243 ASN B O 1
ATOM 3910 N N . PRO B 1 244 ? 9.814 12.854 51.514 1.00 39.04 244 PRO B N 1
ATOM 3911 C CA . PRO B 1 244 ? 8.396 12.835 51.147 1.00 38.17 244 PRO B CA 1
ATOM 3912 C C . PRO B 1 244 ? 8.194 12.330 49.726 1.00 36.75 244 PRO B C 1
ATOM 3913 O O . PRO B 1 244 ? 7.068 12.080 49.297 1.00 35.09 244 PRO B O 1
ATOM 3917 N N . HIS B 1 245 ? 9.298 12.179 49.000 1.00 35.43 245 HIS B N 1
ATOM 3918 C CA . HIS B 1 245 ? 9.250 11.695 47.628 1.00 35.10 245 HIS B CA 1
ATOM 3919 C C . HIS B 1 245 ? 8.812 10.222 47.590 1.00 37.01 245 HIS B C 1
ATOM 3920 O O . HIS B 1 245 ? 8.795 9.537 48.623 1.00 35.55 245 HIS B O 1
ATOM 3927 N N . ASN B 1 246 ? 8.454 9.743 46.401 1.00 37.09 246 ASN B N 1
ATOM 3928 C CA . ASN B 1 246 ? 7.981 8.374 46.240 1.00 41.83 246 ASN B CA 1
ATOM 3929 C C . ASN B 1 246 ? 6.706 8.116 47.022 1.00 43.86 246 ASN B C 1
ATOM 3930 O O . ASN B 1 246 ? 6.443 6.989 47.446 1.00 44.22 246 ASN B O 1
ATOM 3935 N N . PHE B 1 247 ? 5.920 9.171 47.215 1.00 46.22 247 PHE B N 1
ATOM 3936 C CA . PHE B 1 247 ? 4.653 9.075 47.932 1.00 48.73 247 PHE B CA 1
ATOM 3937 C C . PHE B 1 247 ? 4.830 8.496 49.337 1.00 51.30 247 PHE B C 1
ATOM 3938 O O . PHE B 1 247 ? 4.058 7.634 49.780 1.00 51.44 247 PHE B O 1
ATOM 3946 N N . ALA B 1 248 ? 5.852 8.980 50.037 1.00 52.73 248 ALA B N 1
ATOM 3947 C CA . ALA B 1 248 ? 6.131 8.522 51.391 1.00 55.43 248 ALA B CA 1
ATOM 3948 C C . ALA B 1 248 ? 4.990 8.920 52.335 1.00 56.81 248 ALA B C 1
ATOM 3949 O O . ALA B 1 248 ? 4.058 9.624 51.882 1.00 58.01 248 ALA B O 1
ATOM 3951 N N . LEU C 1 2 ? 31.039 59.633 48.590 1.00 60.25 2 LEU C N 1
ATOM 3952 C CA . LEU C 1 2 ? 31.786 60.222 49.740 1.00 61.09 2 LEU C CA 1
ATOM 3953 C C . LEU C 1 2 ? 30.847 61.020 50.647 1.00 60.72 2 LEU C C 1
ATOM 3954 O O . LEU C 1 2 ? 30.911 60.912 51.873 1.00 59.27 2 LEU C O 1
ATOM 3959 N N . ASN C 1 3 ? 29.980 61.827 50.042 1.00 60.18 3 ASN C N 1
ATOM 3960 C CA . ASN C 1 3 ? 29.031 62.611 50.818 1.00 57.98 3 ASN C CA 1
ATOM 3961 C C . ASN C 1 3 ? 28.098 61.655 51.567 1.00 56.37 3 ASN C C 1
ATOM 3962 O O . ASN C 1 3 ? 27.669 61.940 52.686 1.00 54.67 3 ASN C O 1
ATOM 3967 N N . ARG C 1 4 ? 27.803 60.513 50.949 1.00 53.49 4 ARG C N 1
ATOM 3968 C CA . ARG C 1 4 ? 26.939 59.506 51.566 1.00 52.25 4 ARG C CA 1
ATOM 3969 C C . ARG C 1 4 ? 27.654 58.851 52.749 1.00 49.79 4 ARG C C 1
ATOM 3970 O O . ARG C 1 4 ? 27.014 58.361 53.679 1.00 47.73 4 ARG C O 1
ATOM 3978 N N . ILE C 1 5 ? 28.984 58.834 52.699 1.00 47.68 5 ILE C N 1
ATOM 3979 C CA . ILE C 1 5 ? 29.781 58.246 53.772 1.00 46.02 5 ILE C CA 1
ATOM 3980 C C . ILE C 1 5 ? 29.776 59.166 54.992 1.00 42.76 5 ILE C C 1
ATOM 3981 O O . ILE C 1 5 ? 29.556 58.723 56.115 1.00 39.33 5 ILE C O 1
ATOM 3986 N N . ILE C 1 6 ? 30.017 60.450 54.764 1.00 41.88 6 ILE C N 1
ATOM 3987 C CA . ILE C 1 6 ? 30.020 61.429 55.848 1.00 42.38 6 ILE C CA 1
ATOM 3988 C C . ILE C 1 6 ? 28.651 61.420 56.516 1.00 43.68 6 ILE C C 1
ATOM 3989 O O . ILE C 1 6 ? 28.532 61.423 57.747 1.00 42.19 6 ILE C O 1
ATOM 3994 N N . GLU C 1 7 ? 27.621 61.397 55.676 1.00 44.27 7 GLU C N 1
ATOM 3995 C CA . GLU C 1 7 ? 26.237 61.371 56.122 1.00 44.72 7 GLU C CA 1
ATOM 3996 C C . GLU C 1 7 ? 25.972 60.120 56.958 1.00 44.54 7 GLU C C 1
ATOM 3997 O O . GLU C 1 7 ? 25.426 60.203 58.056 1.00 43.71 7 GLU C O 1
ATOM 4003 N N . HIS C 1 8 ? 26.378 58.965 56.441 1.00 44.13 8 HIS C N 1
ATOM 4004 C CA . HIS C 1 8 ? 26.168 57.707 57.149 1.00 45.23 8 HIS C CA 1
ATOM 4005 C C . HIS C 1 8 ? 26.875 57.678 58.504 1.00 45.08 8 HIS C C 1
ATOM 4006 O O . HIS C 1 8 ? 26.283 57.282 59.509 1.00 45.13 8 HIS C O 1
ATOM 4021 N N . ASN C 1 10 ? 27.994 60.263 60.373 1.00 44.18 10 ASN C N 1
ATOM 4022 C CA . ASN C 1 10 ? 27.460 61.249 61.305 1.00 45.17 10 ASN C CA 1
ATOM 4023 C C . ASN C 1 10 ? 26.092 60.843 61.847 1.00 45.21 10 ASN C C 1
ATOM 4024 O O . ASN C 1 10 ? 25.684 61.294 62.919 1.00 44.46 10 ASN C O 1
ATOM 4029 N N . ALA C 1 11 ? 25.390 59.986 61.112 1.00 44.93 11 ALA C N 1
ATOM 4030 C CA . ALA C 1 11 ? 24.064 59.549 61.528 1.00 45.14 11 ALA C CA 1
ATOM 4031 C C . ALA C 1 11 ? 24.062 58.292 62.390 1.00 46.69 11 ALA C C 1
ATOM 4032 O O . ALA C 1 11 ? 23.179 58.112 63.239 1.00 46.82 11 ALA C O 1
ATOM 4034 N N . HIS C 1 12 ? 25.042 57.417 62.200 1.00 46.14 12 HIS C N 1
ATOM 4035 C CA . HIS C 1 12 ? 25.036 56.187 62.977 1.00 46.35 12 HIS C CA 1
ATOM 4036 C C . HIS C 1 12 ? 26.305 55.852 63.744 1.00 45.30 12 HIS C C 1
ATOM 4037 O O . HIS C 1 12 ? 26.335 54.861 64.473 1.00 45.19 12 HIS C O 1
ATOM 4044 N N . HIS C 1 13 ? 27.339 56.677 63.615 1.00 45.60 13 HIS C N 1
ATOM 4045 C CA . HIS C 1 13 ? 28.594 56.380 64.299 1.00 43.05 13 HIS C CA 1
ATOM 4046 C C . HIS C 1 13 ? 29.263 57.519 65.062 1.00 41.72 13 HIS C C 1
ATOM 4047 O O . HIS C 1 13 ? 30.482 57.515 65.235 1.00 39.81 13 HIS C O 1
ATOM 4054 N N . VAL C 1 14 ? 28.477 58.485 65.532 1.00 39.63 14 VAL C N 1
ATOM 4055 C CA . VAL C 1 14 ? 29.048 59.607 66.273 1.00 38.46 14 VAL C CA 1
ATOM 4056 C C . VAL C 1 14 ? 29.702 59.123 67.561 1.00 36.74 14 VAL C C 1
ATOM 4057 O O . VAL C 1 14 ? 30.782 59.583 67.940 1.00 35.66 14 VAL C O 1
ATOM 4061 N N . GLU C 1 15 ? 29.043 58.186 68.227 1.00 36.63 15 GLU C N 1
ATOM 4062 C CA . GLU C 1 15 ? 29.557 57.633 69.473 1.00 38.70 15 GLU C CA 1
ATOM 4063 C C . GLU C 1 15 ? 30.874 56.900 69.205 1.00 36.61 15 GLU C C 1
ATOM 4064 O O . GLU C 1 15 ? 31.849 57.068 69.944 1.00 34.49 15 GLU C O 1
ATOM 4070 N N . ASP C 1 16 ? 30.900 56.091 68.143 1.00 35.61 16 ASP C N 1
ATOM 4071 C CA . ASP C 1 16 ? 32.119 55.359 67.789 1.00 33.07 16 ASP C CA 1
ATOM 4072 C C . ASP C 1 16 ? 33.241 56.342 67.448 1.00 31.16 16 ASP C C 1
ATOM 4073 O O . ASP C 1 16 ? 34.388 56.137 67.828 1.00 30.27 16 ASP C O 1
ATOM 4086 N N . LYS C 1 18 ? 33.728 59.263 68.659 1.00 28.58 18 LYS C N 1
ATOM 4087 C CA . LYS C 1 18 ? 34.256 59.829 69.901 1.00 28.73 18 LYS C CA 1
ATOM 4088 C C . LYS C 1 18 ? 35.113 58.755 70.560 1.00 29.39 18 LYS C C 1
ATOM 4089 O O . LYS C 1 18 ? 36.109 59.049 71.225 1.00 27.26 18 LYS C O 1
ATOM 4095 N N . GLY C 1 19 ? 34.706 57.503 70.371 1.00 27.78 19 GLY C N 1
ATOM 4096 C CA . GLY C 1 19 ? 35.459 56.396 70.931 1.00 27.99 19 GLY C CA 1
ATOM 4097 C C . GLY C 1 19 ? 36.826 56.307 70.258 1.00 25.94 19 GLY C C 1
ATOM 4098 O O . GLY C 1 19 ? 37.828 56.051 70.925 1.00 25.65 19 GLY C O 1
ATOM 4099 N N . LEU C 1 20 ? 36.860 56.523 68.944 1.00 24.73 20 LEU C N 1
ATOM 4100 C CA . LEU C 1 20 ? 38.112 56.478 68.183 1.00 24.29 20 LEU C CA 1
ATOM 4101 C C . LEU C 1 20 ? 39.015 57.632 68.588 1.00 25.55 20 LEU C C 1
ATOM 4102 O O . LEU C 1 20 ? 40.224 57.463 68.734 1.00 25.06 20 LEU C O 1
ATOM 4107 N N . LEU C 1 21 ? 38.429 58.818 68.761 1.00 24.82 21 LEU C N 1
ATOM 4108 C CA . LEU C 1 21 ? 39.230 59.975 69.155 1.00 25.56 21 LEU C CA 1
ATOM 4109 C C . LEU C 1 21 ? 39.937 59.710 70.473 1.00 23.61 21 LEU C C 1
ATOM 4110 O O . LEU C 1 21 ? 41.104 60.041 70.640 1.00 26.09 21 LEU C O 1
ATOM 4115 N N . LYS C 1 22 ? 39.205 59.130 71.412 1.00 25.24 22 LYS C N 1
ATOM 4116 C CA . LYS C 1 22 ? 39.724 58.817 72.739 1.00 26.27 22 LYS C CA 1
ATOM 4117 C C . LYS C 1 22 ? 40.784 57.734 72.691 1.00 25.44 22 LYS C C 1
ATOM 4118 O O . LYS C 1 22 ? 41.895 57.904 73.189 1.00 26.56 22 LYS C O 1
ATOM 4124 N N . LYS C 1 23 ? 40.420 56.617 72.078 1.00 25.07 23 LYS C N 1
ATOM 4125 C CA . LYS C 1 23 ? 41.323 55.468 71.997 1.00 25.17 23 LYS C CA 1
ATOM 4126 C C . LYS C 1 23 ? 42.634 55.733 71.264 1.00 23.56 23 LYS C C 1
ATOM 4127 O O . LYS C 1 23 ? 43.713 55.516 71.808 1.00 25.03 23 LYS C O 1
ATOM 4133 N N . PHE C 1 24 ? 42.541 56.232 70.041 1.00 24.06 24 PHE C N 1
ATOM 4134 C CA . PHE C 1 24 ? 43.727 56.465 69.236 1.00 25.25 24 PHE C CA 1
ATOM 4135 C C . PHE C 1 24 ? 44.368 57.836 69.324 1.00 27.04 24 PHE C C 1
ATOM 4136 O O . PHE C 1 24 ? 45.572 57.975 69.099 1.00 26.39 24 PHE C O 1
ATOM 4144 N N . GLY C 1 25 ? 43.579 58.855 69.650 1.00 27.26 25 GLY C N 1
ATOM 4145 C CA . GLY C 1 25 ? 44.152 60.185 69.724 1.00 29.19 25 GLY C CA 1
ATOM 4146 C C . GLY C 1 25 ? 44.338 60.729 71.119 1.00 31.24 25 GLY C C 1
ATOM 4147 O O . GLY C 1 25 ? 44.973 61.770 71.291 1.00 31.85 25 GLY C O 1
ATOM 4148 N N . GLN C 1 26 ? 43.817 60.009 72.112 1.00 32.50 26 GLN C N 1
ATOM 4149 C CA . GLN C 1 26 ? 43.864 60.450 73.501 1.00 33.70 26 GLN C CA 1
ATOM 4150 C C . GLN C 1 26 ? 43.200 61.825 73.582 1.00 33.69 26 GLN C C 1
ATOM 4151 O O . GLN C 1 26 ? 43.650 62.721 74.287 1.00 33.13 26 GLN C O 1
ATOM 4157 N N . VAL C 1 27 ? 42.122 61.974 72.822 1.00 34.15 27 VAL C N 1
ATOM 4158 C CA . VAL C 1 27 ? 41.327 63.199 72.799 1.00 35.41 27 VAL C CA 1
ATOM 4159 C C . VAL C 1 27 ? 40.065 62.826 73.578 1.00 35.93 27 VAL C C 1
ATOM 4160 O O . VAL C 1 27 ? 39.252 62.043 73.099 1.00 35.01 27 VAL C O 1
ATOM 4164 N N . HIS C 1 28 ? 39.902 63.392 74.772 1.00 38.60 28 HIS C N 1
ATOM 4165 C CA . HIS C 1 28 ? 38.775 63.041 75.635 1.00 42.17 28 HIS C CA 1
ATOM 4166 C C . HIS C 1 28 ? 37.587 63.969 75.772 1.00 45.27 28 HIS C C 1
ATOM 4167 O O . HIS C 1 28 ? 36.501 63.534 76.165 1.00 46.70 28 HIS C O 1
ATOM 4174 N N . HIS C 1 29 ? 37.773 65.241 75.471 1.00 46.30 29 HIS C N 1
ATOM 4175 C CA . HIS C 1 29 ? 36.675 66.171 75.631 1.00 48.13 29 HIS C CA 1
ATOM 4176 C C . HIS C 1 29 ? 36.396 66.940 74.352 1.00 48.22 29 HIS C C 1
ATOM 4177 O O . HIS C 1 29 ? 36.182 68.154 74.369 1.00 48.62 29 HIS C O 1
ATOM 4184 N N . ALA C 1 30 ? 36.392 66.215 73.241 1.00 45.73 30 ALA C N 1
ATOM 4185 C CA . ALA C 1 30 ? 36.132 66.829 71.953 1.00 44.48 30 ALA C CA 1
ATOM 4186 C C . ALA C 1 30 ? 34.640 67.041 71.726 1.00 43.44 30 ALA C C 1
ATOM 4187 O O . ALA C 1 30 ? 33.808 66.227 72.123 1.00 42.35 30 ALA C O 1
ATOM 4189 N N . GLU C 1 31 ? 34.305 68.159 71.098 1.00 41.21 31 GLU C N 1
ATOM 4190 C CA . GLU C 1 31 ? 32.924 68.429 70.759 1.00 39.63 31 GLU C CA 1
ATOM 4191 C C . GLU C 1 31 ? 32.934 68.682 69.271 1.00 35.95 31 GLU C C 1
ATOM 4192 O O . GLU C 1 31 ? 33.999 68.644 68.641 1.00 32.74 31 GLU C O 1
ATOM 4198 N N . ASN C 1 32 ? 31.759 68.906 68.701 1.00 32.40 32 ASN C N 1
ATOM 4199 C CA . ASN C 1 32 ? 31.656 69.176 67.279 1.00 30.45 32 ASN C CA 1
ATOM 4200 C C . ASN C 1 32 ? 32.333 68.075 66.458 1.00 29.94 32 ASN C C 1
ATOM 4201 O O . ASN C 1 32 ? 32.974 68.354 65.442 1.00 29.33 32 ASN C O 1
ATOM 4206 N N . VAL C 1 33 ? 32.168 66.835 66.916 1.00 27.70 33 VAL C N 1
ATOM 4207 C CA . VAL C 1 33 ? 32.744 65.655 66.265 1.00 28.61 33 VAL C CA 1
ATOM 4208 C C . VAL C 1 33 ? 31.972 65.305 64.989 1.00 30.74 33 VAL C C 1
ATOM 4209 O O . VAL C 1 33 ? 30.746 65.150 65.006 1.00 30.39 33 VAL C O 1
ATOM 4213 N N . ALA C 1 34 ? 32.695 65.162 63.885 1.00 28.80 34 ALA C N 1
ATOM 4214 C CA . ALA C 1 34 ? 32.060 64.840 62.621 1.00 31.85 34 ALA C CA 1
ATOM 4215 C C . ALA C 1 34 ? 33.029 64.117 61.707 1.00 31.28 34 ALA C C 1
ATOM 4216 O O . ALA C 1 34 ? 34.236 64.366 61.740 1.00 33.88 34 ALA C O 1
ATOM 4218 N N . PHE C 1 35 ? 32.501 63.231 60.876 1.00 32.21 35 PHE C N 1
ATOM 4219 C CA . PHE C 1 35 ? 33.368 62.530 59.946 1.00 32.44 35 PHE C CA 1
ATOM 4220 C C . PHE C 1 35 ? 33.788 63.547 58.889 1.00 31.51 35 PHE C C 1
ATOM 4221 O O . PHE C 1 35 ? 32.944 64.239 58.321 1.00 32.67 35 PHE C O 1
ATOM 4229 N N . LYS C 1 36 ? 35.088 63.642 58.633 1.00 30.33 36 LYS C N 1
ATOM 4230 C CA . LYS C 1 36 ? 35.616 64.591 57.661 1.00 29.90 36 LYS C CA 1
ATOM 4231 C C . LYS C 1 36 ? 35.952 63.962 56.311 1.00 31.80 36 LYS C C 1
ATOM 4232 O O . LYS C 1 36 ? 35.526 64.469 55.263 1.00 30.96 36 LYS C O 1
ATOM 4238 N N . SER C 1 37 ? 36.702 62.862 56.312 1.00 29.92 37 SER C N 1
ATOM 4239 C CA . SER C 1 37 ? 37.046 62.209 55.046 1.00 30.84 37 SER C CA 1
ATOM 4240 C C . SER C 1 37 ? 37.614 60.809 55.193 1.00 30.74 37 SER C C 1
ATOM 4241 O O . SER C 1 37 ? 37.964 60.365 56.288 1.00 28.34 37 SER C O 1
ATOM 4244 N N . VAL C 1 38 ? 37.685 60.117 54.063 1.00 31.17 38 VAL C N 1
ATOM 4245 C CA . VAL C 1 38 ? 38.234 58.768 54.016 1.00 30.53 38 VAL C CA 1
ATOM 4246 C C . VAL C 1 38 ? 39.026 58.646 52.727 1.00 31.65 38 VAL C C 1
ATOM 4247 O O . VAL C 1 38 ? 38.613 59.188 51.696 1.00 29.47 38 VAL C O 1
ATOM 4251 N N . ASP C 1 39 ? 40.170 57.958 52.787 1.00 29.54 39 ASP C N 1
ATOM 4252 C CA . ASP C 1 39 ? 40.996 57.723 51.601 1.00 29.35 39 ASP C CA 1
ATOM 4253 C C . ASP C 1 39 ? 41.434 56.260 51.668 1.00 27.59 39 ASP C C 1
ATOM 4254 O O . ASP C 1 39 ? 41.015 55.539 52.571 1.00 26.11 39 ASP C O 1
ATOM 4259 N N . SER C 1 40 ? 42.254 55.817 50.720 1.00 28.62 40 SER C N 1
ATOM 4260 C CA . SER C 1 40 ? 42.671 54.416 50.705 1.00 28.46 40 SER C CA 1
ATOM 4261 C C . SER C 1 40 ? 43.440 53.944 51.933 1.00 28.30 40 SER C C 1
ATOM 4262 O O . SER C 1 40 ? 43.518 52.749 52.174 1.00 27.58 40 SER C O 1
ATOM 4265 N N . GLN C 1 41 ? 44.012 54.867 52.704 1.00 28.36 41 GLN C N 1
ATOM 4266 C CA . GLN C 1 41 ? 44.805 54.486 53.874 1.00 27.07 41 GLN C CA 1
ATOM 4267 C C . GLN C 1 41 ? 44.237 54.834 55.255 1.00 26.74 41 GLN C C 1
ATOM 4268 O O . GLN C 1 41 ? 44.784 54.403 56.276 1.00 24.04 41 GLN C O 1
ATOM 4274 N N . GLY C 1 42 ? 43.140 55.588 55.300 1.00 24.03 42 GLY C N 1
ATOM 4275 C CA . GLY C 1 42 ? 42.575 55.935 56.596 1.00 24.70 42 GLY C CA 1
ATOM 4276 C C . GLY C 1 42 ? 41.442 56.954 56.553 1.00 27.00 42 GLY C C 1
ATOM 4277 O O . GLY C 1 42 ? 40.942 57.315 55.477 1.00 25.67 42 GLY C O 1
ATOM 4278 N N . ILE C 1 43 ? 41.045 57.422 57.730 1.00 26.30 43 ILE C N 1
ATOM 4279 C CA . ILE C 1 43 ? 39.958 58.387 57.841 1.00 26.55 43 ILE C CA 1
ATOM 4280 C C . ILE C 1 43 ? 40.427 59.603 58.633 1.00 27.24 43 ILE C C 1
ATOM 4281 O O . ILE C 1 43 ? 41.483 59.585 59.274 1.00 22.83 43 ILE C O 1
ATOM 4286 N N . VAL C 1 44 ? 39.641 60.676 58.565 1.00 26.88 44 VAL C N 1
ATOM 4287 C CA . VAL C 1 44 ? 39.951 61.878 59.312 1.00 24.92 44 VAL C CA 1
ATOM 4288 C C . VAL C 1 44 ? 38.666 62.280 60.015 1.00 24.89 44 VAL C C 1
ATOM 4289 O O . VAL C 1 44 ? 37.603 62.342 59.391 1.00 26.19 44 VAL C O 1
ATOM 4293 N N . ILE C 1 45 ? 38.767 62.514 61.316 1.00 23.21 45 ILE C N 1
ATOM 4294 C CA . ILE C 1 45 ? 37.619 62.908 62.121 1.00 22.97 45 ILE C CA 1
ATOM 4295 C C . ILE C 1 45 ? 37.882 64.337 62.525 1.00 23.70 45 ILE C C 1
ATOM 4296 O O . ILE C 1 45 ? 38.974 64.669 62.978 1.00 25.23 45 ILE C O 1
ATOM 4301 N N . GLY C 1 46 ? 36.896 65.202 62.324 1.00 24.17 46 GLY C N 1
ATOM 4302 C CA . GLY C 1 46 ? 37.095 66.586 62.698 1.00 23.55 46 GLY C CA 1
ATOM 4303 C C . GLY C 1 46 ? 36.499 66.776 64.068 1.00 23.13 46 GLY C C 1
ATOM 4304 O O . GLY C 1 46 ? 35.547 66.083 64.431 1.00 24.94 46 GLY C O 1
ATOM 4305 N N . TYR C 1 47 ? 37.080 67.681 64.846 1.00 23.90 47 TYR C N 1
ATOM 4306 C CA . TYR C 1 47 ? 36.562 67.951 66.172 1.00 25.30 47 TYR C CA 1
ATOM 4307 C C . TYR C 1 47 ? 36.911 69.369 66.598 1.00 25.51 47 TYR C C 1
ATOM 4308 O O . TYR C 1 47 ? 37.820 70.008 66.046 1.00 24.66 47 TYR C O 1
ATOM 4317 N N . ASN C 1 48 ? 36.157 69.864 67.574 1.00 27.06 48 ASN C N 1
ATOM 4318 C CA . ASN C 1 48 ? 36.325 71.224 68.080 1.00 26.02 48 ASN C CA 1
ATOM 4319 C C . ASN C 1 48 ? 36.167 72.218 66.933 1.00 23.91 48 ASN C C 1
ATOM 4320 O O . ASN C 1 48 ? 35.481 71.927 65.960 1.00 23.92 48 ASN C O 1
ATOM 4325 N N . ASN C 1 49 ? 36.790 73.383 67.019 1.00 25.61 49 ASN C N 1
ATOM 4326 C CA . ASN C 1 49 ? 36.615 74.374 65.952 1.00 26.37 49 ASN C CA 1
ATOM 4327 C C . ASN C 1 49 ? 37.262 74.059 64.612 1.00 26.77 49 ASN C C 1
ATOM 4328 O O . ASN C 1 49 ? 36.653 74.235 63.539 1.00 24.61 49 ASN C O 1
ATOM 4333 N N . ASN C 1 50 ? 38.498 73.583 64.679 1.00 21.47 50 ASN C N 1
ATOM 4334 C CA . ASN C 1 50 ? 39.259 73.355 63.474 1.00 20.88 50 ASN C CA 1
ATOM 4335 C C . ASN C 1 50 ? 40.323 72.285 63.646 1.00 20.92 50 ASN C C 1
ATOM 4336 O O . ASN C 1 50 ? 41.370 72.398 63.042 1.00 21.48 50 ASN C O 1
ATOM 4341 N N . GLN C 1 51 ? 40.080 71.282 64.473 1.00 21.03 51 GLN C N 1
ATOM 4342 C CA . GLN C 1 51 ? 41.111 70.240 64.659 1.00 22.44 51 GLN C CA 1
ATOM 4343 C C . GLN C 1 51 ? 40.714 68.952 63.977 1.00 22.50 51 GLN C C 1
ATOM 4344 O O . GLN C 1 51 ? 39.543 68.754 63.635 1.00 23.30 51 GLN C O 1
ATOM 4350 N N . THR C 1 52 ? 41.701 68.081 63.749 1.00 22.06 52 THR C N 1
ATOM 4351 C CA . THR C 1 52 ? 41.431 66.785 63.160 1.00 23.49 52 THR C CA 1
ATOM 4352 C C . THR C 1 52 ? 42.403 65.761 63.735 1.00 21.20 52 THR C C 1
ATOM 4353 O O . THR C 1 52 ? 43.470 66.112 64.255 1.00 19.87 52 THR C O 1
ATOM 4357 N N . LEU C 1 53 ? 41.995 64.508 63.618 1.00 22.57 53 LEU C N 1
ATOM 4358 C CA . LEU C 1 53 ? 42.781 63.347 64.028 1.00 22.85 53 LEU C CA 1
ATOM 4359 C C . LEU C 1 53 ? 42.657 62.383 62.867 1.00 22.11 53 LEU C C 1
ATOM 4360 O O . LEU C 1 53 ? 41.542 62.029 62.477 1.00 25.41 53 LEU C O 1
ATOM 4365 N N . ARG C 1 54 ? 43.785 61.970 62.303 1.00 19.40 54 ARG C N 1
ATOM 4366 C CA . ARG C 1 54 ? 43.757 60.983 61.220 1.00 18.29 54 ARG C CA 1
ATOM 4367 C C . ARG C 1 54 ? 43.987 59.611 61.855 1.00 20.43 54 ARG C C 1
ATOM 4368 O O . ARG C 1 54 ? 44.822 59.487 62.750 1.00 20.72 54 ARG C O 1
ATOM 4376 N N . ILE C 1 55 ? 43.219 58.610 61.433 1.00 18.90 55 ILE C N 1
ATOM 4377 C CA . ILE C 1 55 ? 43.398 57.250 61.935 1.00 21.19 55 ILE C CA 1
ATOM 4378 C C . ILE C 1 55 ? 43.567 56.349 60.709 1.00 22.28 55 ILE C C 1
ATOM 4379 O O . ILE C 1 55 ? 42.652 56.234 59.887 1.00 23.98 55 ILE C O 1
ATOM 4384 N N . GLU C 1 56 ? 44.733 55.716 60.578 1.00 22.22 56 GLU C N 1
ATOM 4385 C CA . GLU C 1 56 ? 44.982 54.822 59.449 1.00 22.35 56 GLU C CA 1
ATOM 4386 C C . GLU C 1 56 ? 44.289 53.456 59.555 1.00 23.96 56 GLU C C 1
ATOM 4387 O O . GLU C 1 56 ? 44.124 52.907 60.645 1.00 22.96 56 GLU C O 1
ATOM 4393 N N . PHE C 1 57 ? 43.882 52.906 58.410 1.00 22.37 57 PHE C N 1
ATOM 4394 C CA . PHE C 1 57 ? 43.274 51.583 58.385 1.00 23.07 57 PHE C CA 1
ATOM 4395 C C . PHE C 1 57 ? 44.464 50.627 58.573 1.00 23.27 57 PHE C C 1
ATOM 4396 O O . PHE C 1 57 ? 45.600 51.063 58.441 1.00 22.45 57 PHE C O 1
ATOM 4404 N N . ASN C 1 58 ? 44.222 49.349 58.867 1.00 22.78 58 ASN C N 1
ATOM 4405 C CA . ASN C 1 58 ? 45.359 48.433 59.043 1.00 23.15 58 ASN C CA 1
ATOM 4406 C C . ASN C 1 58 ? 45.860 47.809 57.736 1.00 26.33 58 ASN C C 1
ATOM 4407 O O . ASN C 1 58 ? 46.734 46.930 57.735 1.00 22.90 58 ASN C O 1
ATOM 4412 N N . HIS C 1 59 ? 45.323 48.301 56.623 1.00 26.53 59 HIS C N 1
ATOM 4413 C CA . HIS C 1 59 ? 45.720 47.860 55.295 1.00 31.15 59 HIS C CA 1
ATOM 4414 C C . HIS C 1 59 ? 45.207 48.930 54.338 1.00 33.62 59 HIS C C 1
ATOM 4415 O O . HIS C 1 59 ? 44.448 49.814 54.738 1.00 35.00 59 HIS C O 1
ATOM 4422 N N . GLU C 1 60 ? 45.613 48.860 53.082 1.00 31.72 60 GLU C N 1
ATOM 4423 C CA . GLU C 1 60 ? 45.157 49.835 52.118 1.00 33.93 60 GLU C CA 1
ATOM 4424 C C . GLU C 1 60 ? 43.903 49.342 51.401 1.00 34.37 60 GLU C C 1
ATOM 4425 O O . GLU C 1 60 ? 43.875 48.224 50.890 1.00 32.98 60 GLU C O 1
ATOM 4431 N N . VAL C 1 61 ? 42.858 50.172 51.392 1.00 35.72 61 VAL C N 1
ATOM 4432 C CA . VAL C 1 61 ? 41.601 49.832 50.718 1.00 36.38 61 VAL C CA 1
ATOM 4433 C C . VAL C 1 61 ? 41.827 50.293 49.289 1.00 39.23 61 VAL C C 1
ATOM 4434 O O . VAL C 1 61 ? 41.823 51.494 49.008 1.00 37.84 61 VAL C O 1
ATOM 4438 N N . LYS C 1 62 ? 42.040 49.335 48.395 1.00 41.27 62 LYS C N 1
ATOM 4439 C CA . LYS C 1 62 ? 42.343 49.652 47.010 1.00 45.31 62 LYS C CA 1
ATOM 4440 C C . LYS C 1 62 ? 41.162 50.030 46.131 1.00 44.84 62 LYS C C 1
ATOM 4441 O O . LYS C 1 62 ? 41.354 50.593 45.061 1.00 46.19 62 LYS C O 1
ATOM 4447 N N . ASP C 1 63 ? 39.946 49.737 46.575 1.00 45.71 63 ASP C N 1
ATOM 4448 C CA . ASP C 1 63 ? 38.774 50.104 45.787 1.00 46.53 63 ASP C CA 1
ATOM 4449 C C . ASP C 1 63 ? 37.863 51.025 46.592 1.00 45.22 63 ASP C C 1
ATOM 4450 O O . ASP C 1 63 ? 37.368 50.651 47.657 1.00 46.22 63 ASP C O 1
ATOM 4455 N N . PRO C 1 64 ? 37.626 52.245 46.088 1.00 44.98 64 PRO C N 1
ATOM 4456 C CA . PRO C 1 64 ? 36.769 53.206 46.782 1.00 42.88 64 PRO C CA 1
ATOM 4457 C C . PRO C 1 64 ? 35.387 52.685 47.170 1.00 43.24 64 PRO C C 1
ATOM 4458 O O . PRO C 1 64 ? 34.784 53.182 48.127 1.00 41.01 64 PRO C O 1
ATOM 4462 N N . LYS C 1 65 ? 34.885 51.686 46.448 1.00 41.35 65 LYS C N 1
ATOM 4463 C CA . LYS C 1 65 ? 33.561 51.145 46.765 1.00 43.09 65 LYS C CA 1
ATOM 4464 C C . LYS C 1 65 ? 33.601 50.456 48.111 1.00 41.94 65 LYS C C 1
ATOM 4465 O O . LYS C 1 65 ? 32.564 50.088 48.659 1.00 42.57 65 LYS C O 1
ATOM 4471 N N . ASP C 1 66 ? 34.807 50.282 48.642 1.00 41.33 66 ASP C N 1
ATOM 4472 C CA . ASP C 1 66 ? 34.977 49.608 49.924 1.00 41.21 66 ASP C CA 1
ATOM 4473 C C . ASP C 1 66 ? 35.264 50.540 51.117 1.00 40.64 66 ASP C C 1
ATOM 4474 O O . ASP C 1 66 ? 35.226 50.100 52.270 1.00 40.94 66 ASP C O 1
ATOM 4479 N N . TYR C 1 67 ? 35.547 51.815 50.849 1.00 39.88 67 TYR C N 1
ATOM 4480 C CA . TYR C 1 67 ? 35.844 52.767 51.924 1.00 37.56 67 TYR C CA 1
ATOM 4481 C C . TYR C 1 67 ? 34.767 52.785 53.000 1.00 37.81 67 TYR C C 1
ATOM 4482 O O . TYR C 1 67 ? 35.068 52.781 54.194 1.00 36.25 67 TYR C O 1
ATOM 4491 N N . LYS C 1 68 ? 33.508 52.826 52.582 1.00 34.55 68 LYS C N 1
ATOM 4492 C CA . LYS C 1 68 ? 32.429 52.866 53.554 1.00 37.36 68 LYS C CA 1
ATOM 4493 C C . LYS C 1 68 ? 32.491 51.699 54.529 1.00 36.57 68 LYS C C 1
ATOM 4494 O O . LYS C 1 68 ? 32.390 51.893 55.736 1.00 36.59 68 LYS C O 1
ATOM 4500 N N . ASN C 1 69 ? 32.676 50.488 54.021 1.00 36.30 69 ASN C N 1
ATOM 4501 C CA . ASN C 1 69 ? 32.725 49.335 54.910 1.00 36.54 69 ASN C CA 1
ATOM 4502 C C . ASN C 1 69 ? 33.963 49.261 55.779 1.00 33.75 69 ASN C C 1
ATOM 4503 O O . ASN C 1 69 ? 33.898 48.752 56.897 1.00 33.05 69 ASN C O 1
ATOM 4508 N N . ALA C 1 70 ? 35.080 49.759 55.266 1.00 30.88 70 ALA C N 1
ATOM 4509 C CA . ALA C 1 70 ? 36.326 49.767 56.020 1.00 32.76 70 ALA C CA 1
ATOM 4510 C C . ALA C 1 70 ? 36.170 50.761 57.175 1.00 32.51 70 ALA C C 1
ATOM 4511 O O . ALA C 1 70 ? 36.604 50.506 58.305 1.00 29.35 70 ALA C O 1
ATOM 4513 N N . THR C 1 71 ? 35.545 51.895 56.871 1.00 32.67 71 THR C N 1
ATOM 4514 C CA . THR C 1 71 ? 35.316 52.937 57.867 1.00 31.51 71 THR C CA 1
ATOM 4515 C C . THR C 1 71 ? 34.411 52.408 58.961 1.00 31.41 71 THR C C 1
ATOM 4516 O O . THR C 1 71 ? 34.676 52.617 60.147 1.00 32.38 71 THR C O 1
ATOM 4520 N N . ILE C 1 72 ? 33.348 51.713 58.561 1.00 29.54 72 ILE C N 1
ATOM 4521 C CA . ILE C 1 72 ? 32.415 51.130 59.508 1.00 31.27 72 ILE C CA 1
ATOM 4522 C C . ILE C 1 72 ? 33.160 50.109 60.366 1.00 31.53 72 ILE C C 1
ATOM 4523 O O . ILE C 1 72 ? 32.957 50.039 61.576 1.00 31.97 72 ILE C O 1
ATOM 4528 N N . GLU C 1 73 ? 34.023 49.323 59.727 1.00 30.96 73 GLU C N 1
ATOM 4529 C CA . GLU C 1 73 ? 34.818 48.317 60.430 1.00 31.80 73 GLU C CA 1
ATOM 4530 C C . GLU C 1 73 ? 35.649 49.007 61.506 1.00 29.69 73 GLU C C 1
ATOM 4531 O O . GLU C 1 73 ? 35.671 48.584 62.665 1.00 30.57 73 GLU C O 1
ATOM 4537 N N . LEU C 1 74 ? 36.340 50.072 61.122 1.00 29.17 74 LEU C N 1
ATOM 4538 C CA . LEU C 1 74 ? 37.170 50.804 62.072 1.00 29.43 74 LEU C CA 1
ATOM 4539 C C . LEU C 1 74 ? 36.337 51.326 63.257 1.00 30.06 74 LEU C C 1
ATOM 4540 O O . LEU C 1 74 ? 36.766 51.256 64.418 1.00 27.17 74 LEU C O 1
ATOM 4545 N N . CYS C 1 75 ? 35.146 51.846 62.965 1.00 30.06 75 CYS C N 1
ATOM 4546 C CA . CYS C 1 75 ? 34.267 52.347 64.021 1.00 31.08 75 CYS C CA 1
ATOM 4547 C C . CYS C 1 75 ? 33.814 51.240 64.968 1.00 30.46 75 CYS C C 1
ATOM 4548 O O . CYS C 1 75 ? 33.956 51.355 66.183 1.00 29.40 75 CYS C O 1
ATOM 4551 N N . GLN C 1 76 ? 33.273 50.159 64.412 1.00 32.29 76 GLN C N 1
ATOM 4552 C CA . GLN C 1 76 ? 32.796 49.059 65.248 1.00 32.33 76 GLN C CA 1
ATOM 4553 C C . GLN C 1 76 ? 33.915 48.361 66.033 1.00 31.30 76 GLN C C 1
ATOM 4554 O O . GLN C 1 76 ? 33.643 47.650 67.007 1.00 31.28 76 GLN C O 1
ATOM 4560 N N . SER C 1 77 ? 35.168 48.580 65.631 1.00 30.52 77 SER C N 1
ATOM 4561 C CA . SER C 1 77 ? 36.301 47.953 66.317 1.00 29.64 77 SER C CA 1
ATOM 4562 C C . SER C 1 77 ? 36.416 48.438 67.754 1.00 29.80 77 SER C C 1
ATOM 4563 O O . SER C 1 77 ? 36.991 47.757 68.608 1.00 29.17 77 SER C O 1
ATOM 4566 N N . VAL C 1 78 ? 35.865 49.614 68.038 1.00 29.69 78 VAL C N 1
ATOM 4567 C CA . VAL C 1 78 ? 35.937 50.130 69.402 1.00 29.86 78 VAL C CA 1
ATOM 4568 C C . VAL C 1 78 ? 35.204 49.214 70.379 1.00 29.36 78 VAL C C 1
ATOM 4569 O O . VAL C 1 78 ? 35.769 48.812 71.395 1.00 30.91 78 VAL C O 1
ATOM 4573 N N . GLU C 1 79 ? 33.951 48.894 70.071 1.00 28.45 79 GLU C N 1
ATOM 4574 C CA . GLU C 1 79 ? 33.156 48.013 70.925 1.00 31.97 79 GLU C CA 1
ATOM 4575 C C . GLU C 1 79 ? 33.581 46.544 70.770 1.00 31.25 79 GLU C C 1
ATOM 4576 O O . GLU C 1 79 ? 33.617 45.792 71.745 1.00 31.27 79 GLU C O 1
ATOM 4582 N N . LYS C 1 80 ? 33.913 46.135 69.551 1.00 31.37 80 LYS C N 1
ATOM 4583 C CA . LYS C 1 80 ? 34.300 44.746 69.343 1.00 30.43 80 LYS C CA 1
ATOM 4584 C C . LYS C 1 80 ? 35.536 44.351 70.139 1.00 28.00 80 LYS C C 1
ATOM 4585 O O . LYS C 1 80 ? 35.728 43.172 70.447 1.00 26.71 80 LYS C O 1
ATOM 4591 N N . THR C 1 81 ? 36.363 45.333 70.492 1.00 27.25 81 THR C N 1
ATOM 4592 C CA . THR C 1 81 ? 37.570 45.075 71.276 1.00 25.98 81 THR C CA 1
ATOM 4593 C C . THR C 1 81 ? 37.220 44.440 72.619 1.00 26.50 81 THR C C 1
ATOM 4594 O O . THR C 1 81 ? 37.964 43.618 73.136 1.00 22.90 81 THR C O 1
ATOM 4598 N N . HIS C 1 82 ? 36.073 44.820 73.173 1.00 26.41 82 HIS C N 1
ATOM 4599 C CA . HIS C 1 82 ? 35.662 44.323 74.481 1.00 28.53 82 HIS C CA 1
ATOM 4600 C C . HIS C 1 82 ? 34.937 42.974 74.535 1.00 28.82 82 HIS C C 1
ATOM 4601 O O . HIS C 1 82 ? 34.672 42.460 75.618 1.00 27.83 82 HIS C O 1
ATOM 4608 N N . ASP C 1 83 ? 34.628 42.403 73.376 1.00 27.51 83 ASP C N 1
ATOM 4609 C CA . ASP C 1 83 ? 33.939 41.117 73.323 1.00 27.65 83 ASP C CA 1
ATOM 4610 C C . ASP C 1 83 ? 34.916 40.003 73.681 1.00 28.50 83 ASP C C 1
ATOM 4611 O O . ASP C 1 83 ? 35.490 39.354 72.798 1.00 30.28 83 ASP C O 1
ATOM 4616 N N . LEU C 1 84 ? 35.112 39.779 74.973 1.00 28.87 84 LEU C N 1
ATOM 4617 C CA . LEU C 1 84 ? 36.050 38.751 75.420 1.00 30.97 84 LEU C CA 1
ATOM 4618 C C . LEU C 1 84 ? 35.691 37.300 75.063 1.00 33.13 84 LEU C C 1
ATOM 4619 O O . LEU C 1 84 ? 36.582 36.451 74.954 1.00 34.14 84 LEU C O 1
ATOM 4624 N N . LYS C 1 85 ? 34.405 36.988 74.894 1.00 33.51 85 LYS C N 1
ATOM 4625 C CA . LYS C 1 85 ? 34.026 35.618 74.521 1.00 31.97 85 LYS C CA 1
ATOM 4626 C C . LYS C 1 85 ? 34.454 35.403 73.071 1.00 31.75 85 LYS C C 1
ATOM 4627 O O . LYS C 1 85 ? 34.954 34.330 72.696 1.00 30.70 85 LYS C O 1
ATOM 4633 N N . GLY C 1 86 ? 34.251 36.434 72.256 1.00 28.07 86 GLY C N 1
ATOM 4634 C CA . GLY C 1 86 ? 34.643 36.358 70.863 1.00 31.12 86 GLY C CA 1
ATOM 4635 C C . GLY C 1 86 ? 36.162 36.221 70.765 1.00 30.07 86 GLY C C 1
ATOM 4636 O O . GLY C 1 86 ? 36.676 35.454 69.953 1.00 28.01 86 GLY C O 1
ATOM 4637 N N . VAL C 1 87 ? 36.884 36.968 71.593 1.00 29.50 87 VAL C N 1
ATOM 4638 C CA . VAL C 1 87 ? 38.345 36.904 71.586 1.00 31.09 87 VAL C CA 1
ATOM 4639 C C . VAL C 1 87 ? 38.796 35.513 72.043 1.00 31.27 87 VAL C C 1
ATOM 4640 O O . VAL C 1 87 ? 39.666 34.889 71.419 1.00 28.55 87 VAL C O 1
ATOM 4644 N N . GLU C 1 88 ? 38.182 35.017 73.115 1.00 29.05 88 GLU C N 1
ATOM 4645 C CA . GLU C 1 88 ? 38.510 33.693 73.629 1.00 30.93 88 GLU C CA 1
ATOM 4646 C C . GLU C 1 88 ? 38.353 32.671 72.497 1.00 28.88 88 GLU C C 1
ATOM 4647 O O . GLU C 1 88 ? 39.163 31.745 72.367 1.00 30.69 88 GLU C O 1
ATOM 4653 N N . GLU C 1 89 ? 37.329 32.848 71.665 1.00 29.25 89 GLU C N 1
ATOM 4654 C CA . GLU C 1 89 ? 37.100 31.938 70.540 1.00 32.33 89 GLU C CA 1
ATOM 4655 C C . GLU C 1 89 ? 38.119 32.181 69.425 1.00 31.58 89 GLU C C 1
ATOM 4656 O O . GLU C 1 89 ? 38.588 31.233 68.772 1.00 29.74 89 GLU C O 1
ATOM 4662 N N . GLU C 1 90 ? 38.464 33.441 69.189 1.00 29.28 90 GLU C N 1
ATOM 4663 C CA . GLU C 1 90 ? 39.467 33.736 68.161 1.00 27.72 90 GLU C CA 1
ATOM 4664 C C . GLU C 1 90 ? 40.793 33.088 68.538 1.00 25.61 90 GLU C C 1
ATOM 4665 O O . GLU C 1 90 ? 41.522 32.603 67.677 1.00 26.24 90 GLU C O 1
ATOM 4671 N N . VAL C 1 91 ? 41.119 33.111 69.824 1.00 24.24 91 VAL C N 1
ATOM 4672 C CA . VAL C 1 91 ? 42.364 32.517 70.291 1.00 25.89 91 VAL C CA 1
ATOM 4673 C C . VAL C 1 91 ? 42.377 31.003 70.014 1.00 28.92 91 VAL C C 1
ATOM 4674 O O . VAL C 1 91 ? 43.366 30.445 69.510 1.00 27.11 91 VAL C O 1
ATOM 4678 N N . LYS C 1 92 ? 41.270 30.338 70.329 1.00 28.33 92 LYS C N 1
ATOM 4679 C CA . LYS C 1 92 ? 41.171 28.896 70.111 1.00 28.14 92 LYS C CA 1
ATOM 4680 C C . LYS C 1 92 ? 41.351 28.564 68.642 1.00 25.96 92 LYS C C 1
ATOM 4681 O O . LYS C 1 92 ? 42.132 27.672 68.291 1.00 25.93 92 LYS C O 1
ATOM 4687 N N . ALA C 1 93 ? 40.625 29.284 67.795 1.00 23.14 93 ALA C N 1
ATOM 4688 C CA . ALA C 1 93 ? 40.678 29.097 66.358 1.00 24.93 93 ALA C CA 1
ATOM 4689 C C . ALA C 1 93 ? 42.061 29.430 65.796 1.00 26.48 93 ALA C C 1
ATOM 4690 O O . ALA C 1 93 ? 42.524 28.784 64.837 1.00 26.68 93 ALA C O 1
ATOM 4692 N N . PHE C 1 94 ? 42.715 30.429 66.388 1.00 24.43 94 PHE C N 1
ATOM 4693 C CA . PHE C 1 94 ? 44.047 30.837 65.934 1.00 23.67 94 PHE C CA 1
ATOM 4694 C C . PHE C 1 94 ? 45.035 29.673 66.071 1.00 21.35 94 PHE C C 1
ATOM 4695 O O . PHE C 1 94 ? 45.765 29.355 65.130 1.00 18.70 94 PHE C O 1
ATOM 4703 N N . LYS C 1 95 ? 45.051 29.057 67.246 1.00 19.07 95 LYS C N 1
ATOM 4704 C CA . LYS C 1 95 ? 45.950 27.944 67.514 1.00 24.53 95 LYS C CA 1
ATOM 4705 C C . LYS C 1 95 ? 45.669 26.750 66.610 1.00 27.00 95 LYS C C 1
ATOM 4706 O O . LYS C 1 95 ? 46.595 26.054 66.164 1.00 24.71 95 LYS C O 1
ATOM 4712 N N . GLU C 1 96 ? 44.396 26.525 66.325 1.00 26.84 96 GLU C N 1
ATOM 4713 C CA . GLU C 1 96 ? 44.016 25.405 65.472 1.00 27.12 96 GLU C CA 1
ATOM 4714 C C . GLU C 1 96 ? 44.444 25.647 64.034 1.00 25.51 96 GLU C C 1
ATOM 4715 O O . GLU C 1 96 ? 44.494 24.712 63.240 1.00 27.37 96 GLU C O 1
ATOM 4721 N N . GLY C 1 97 ? 44.776 26.894 63.702 1.00 22.40 97 GLY C N 1
ATOM 4722 C CA . GLY C 1 97 ? 45.163 27.215 62.341 1.00 20.89 97 GLY C CA 1
ATOM 4723 C C . GLY C 1 97 ? 46.630 26.996 62.004 1.00 22.64 97 GLY C C 1
ATOM 4724 O O . GLY C 1 97 ? 47.082 27.329 60.899 1.00 22.65 97 GLY C O 1
ATOM 4725 N N . PHE C 1 98 ? 47.379 26.433 62.943 1.00 20.35 98 PHE C N 1
ATOM 4726 C CA . PHE C 1 98 ? 48.800 26.203 62.694 1.00 21.56 98 PHE C CA 1
ATOM 4727 C C . PHE C 1 98 ? 49.238 24.773 62.926 1.00 18.36 98 PHE C C 1
ATOM 4728 O O . PHE C 1 98 ? 48.634 24.043 63.704 1.00 19.28 98 PHE C O 1
ATOM 4736 N N . ASP C 1 99 ? 50.311 24.379 62.246 1.00 18.60 99 ASP C N 1
ATOM 4737 C CA . ASP C 1 99 ? 50.865 23.057 62.485 1.00 16.07 99 ASP C CA 1
ATOM 4738 C C . ASP C 1 99 ? 52.332 23.222 62.923 1.00 15.80 99 ASP C C 1
ATOM 4739 O O . ASP C 1 99 ? 53.105 22.272 62.915 1.00 16.04 99 ASP C O 1
ATOM 4744 N N . SER C 1 100 ? 52.703 24.429 63.333 1.00 15.36 100 SER C N 1
ATOM 4745 C CA . SER C 1 100 ? 54.058 24.693 63.817 1.00 15.98 100 SER C CA 1
ATOM 4746 C C . SER C 1 100 ? 54.044 26.008 64.600 1.00 15.87 100 SER C C 1
ATOM 4747 O O . SER C 1 100 ? 53.130 26.820 64.435 1.00 16.67 100 SER C O 1
ATOM 4750 N N . VAL C 1 101 ? 55.052 26.214 65.434 1.00 15.05 101 VAL C N 1
ATOM 4751 C CA . VAL C 1 101 ? 55.142 27.428 66.264 1.00 14.02 101 VAL C CA 1
ATOM 4752 C C . VAL C 1 101 ? 56.569 27.912 66.315 1.00 14.17 101 VAL C C 1
ATOM 4753 O O . VAL C 1 101 ? 57.482 27.171 65.957 1.00 17.04 101 VAL C O 1
ATOM 4757 N N . CYS C 1 102 ? 56.769 29.143 66.784 1.00 13.90 102 CYS C N 1
ATOM 4758 C CA . CYS C 1 102 ? 58.108 29.691 66.920 1.00 14.52 102 CYS C CA 1
ATOM 4759 C C . CYS C 1 102 ? 58.487 29.552 68.386 1.00 15.79 102 CYS C C 1
ATOM 4760 O O . CYS C 1 102 ? 57.619 29.576 69.269 1.00 15.98 102 CYS C O 1
ATOM 4763 N N . LEU C 1 103 ? 59.783 29.420 68.638 1.00 16.96 103 LEU C N 1
ATOM 4764 C CA . LEU C 1 103 ? 60.276 29.259 70.003 1.00 18.03 103 LEU C CA 1
ATOM 4765 C C . LEU C 1 103 ? 61.445 30.142 70.360 1.00 16.69 103 LEU C C 1
ATOM 4766 O O . LEU C 1 103 ? 62.259 30.515 69.504 1.00 16.67 103 LEU C O 1
ATOM 4771 N N . ALA C 1 104 ? 61.516 30.475 71.645 1.00 17.06 104 ALA C N 1
ATOM 4772 C CA . ALA C 1 104 ? 62.678 31.171 72.175 1.00 16.23 104 ALA C CA 1
ATOM 4773 C C . ALA C 1 104 ? 63.107 30.191 73.282 1.00 15.67 104 ALA C C 1
ATOM 4774 O O . ALA C 1 104 ? 62.273 29.792 74.093 1.00 17.03 104 ALA C O 1
ATOM 4776 N N . THR C 1 105 ? 64.374 29.780 73.277 1.00 17.51 105 THR C N 1
ATOM 4777 C CA . THR C 1 105 ? 64.901 28.894 74.322 1.00 19.04 105 THR C CA 1
ATOM 4778 C C . THR C 1 105 ? 66.237 29.478 74.796 1.00 19.14 105 THR C C 1
ATOM 4779 O O . THR C 1 105 ? 66.768 30.397 74.166 1.00 19.32 105 THR C O 1
ATOM 4783 N N . LEU C 1 106 ? 66.759 28.947 75.902 1.00 20.35 106 LEU C N 1
ATOM 4784 C CA . LEU C 1 106 ? 68.045 29.376 76.457 1.00 20.40 106 LEU C CA 1
ATOM 4785 C C . LEU C 1 106 ? 69.032 28.212 76.348 1.00 20.43 106 LEU C C 1
ATOM 4786 O O . LEU C 1 106 ? 68.919 27.215 77.061 1.00 21.90 106 LEU C O 1
ATOM 4791 N N . HIS C 1 107 ? 69.988 28.328 75.435 1.00 18.84 107 HIS C N 1
ATOM 4792 C CA . HIS C 1 107 ? 70.970 27.274 75.195 1.00 22.97 107 HIS C CA 1
ATOM 4793 C C . HIS C 1 107 ? 71.979 27.204 76.347 1.00 24.73 107 HIS C C 1
ATOM 4794 O O . HIS C 1 107 ? 72.224 28.209 77.030 1.00 24.80 107 HIS C O 1
ATOM 4801 N N . PRO C 1 108 ? 72.549 26.011 76.605 1.00 25.45 108 PRO C N 1
ATOM 4802 C CA . PRO C 1 108 ? 73.519 25.912 77.704 1.00 25.17 108 PRO C CA 1
ATOM 4803 C C . PRO C 1 108 ? 74.721 26.854 77.563 1.00 26.08 108 PRO C C 1
ATOM 4804 O O . PRO C 1 108 ? 75.395 27.141 78.549 1.00 29.12 108 PRO C O 1
ATOM 4808 N N . ASN C 1 109 ? 75.001 27.319 76.349 1.00 25.38 109 ASN C N 1
ATOM 4809 C CA . ASN C 1 109 ? 76.112 28.236 76.151 1.00 25.54 109 ASN C CA 1
ATOM 4810 C C . ASN C 1 109 ? 75.730 29.654 76.571 1.00 24.43 109 ASN C C 1
ATOM 4811 O O . ASN C 1 109 ? 76.504 30.587 76.385 1.00 28.37 109 ASN C O 1
ATOM 4816 N N . GLY C 1 110 ? 74.532 29.800 77.131 1.00 25.92 110 GLY C N 1
ATOM 4817 C CA . GLY C 1 110 ? 74.058 31.090 77.610 1.00 27.69 110 GLY C CA 1
ATOM 4818 C C . GLY C 1 110 ? 73.397 32.014 76.603 1.00 27.43 110 GLY C C 1
ATOM 4819 O O . GLY C 1 110 ? 72.837 33.036 76.982 1.00 27.26 110 GLY C O 1
ATOM 4820 N N . HIS C 1 111 ? 73.453 31.656 75.328 1.00 25.89 111 HIS C N 1
ATOM 4821 C CA . HIS C 1 111 ? 72.869 32.487 74.277 1.00 25.45 111 HIS C CA 1
ATOM 4822 C C . HIS C 1 111 ? 71.412 32.114 74.048 1.00 25.46 111 HIS C C 1
ATOM 4823 O O . HIS C 1 111 ? 71.033 30.952 74.174 1.00 22.02 111 HIS C O 1
ATOM 4830 N N . VAL C 1 112 ? 70.585 33.100 73.719 1.00 23.24 112 VAL C N 1
ATOM 4831 C CA . VAL C 1 112 ? 69.193 32.802 73.450 1.00 22.88 112 VAL C CA 1
ATOM 4832 C C . VAL C 1 112 ? 69.147 32.137 72.089 1.00 19.40 112 VAL C C 1
ATOM 4833 O O . VAL C 1 112 ? 70.071 32.282 71.284 1.00 19.16 112 VAL C O 1
ATOM 4837 N N . VAL C 1 113 ? 68.070 31.403 71.834 1.00 21.08 113 VAL C N 1
ATOM 4838 C CA . VAL C 1 113 ? 67.897 30.704 70.567 1.00 19.10 113 VAL C CA 1
ATOM 4839 C C . VAL C 1 113 ? 66.499 30.983 70.036 1.00 17.51 113 VAL C C 1
ATOM 4840 O O . VAL C 1 113 ? 65.513 30.818 70.759 1.00 18.26 113 VAL C O 1
ATOM 4844 N N . CYS C 1 114 ? 66.422 31.431 68.783 1.00 16.60 114 CYS C N 1
ATOM 4845 C CA . CYS C 1 114 ? 65.116 31.699 68.158 1.00 17.18 114 CYS C CA 1
ATOM 4846 C C . CYS C 1 114 ? 64.982 30.638 67.086 1.00 15.64 114 CYS C C 1
ATOM 4847 O O . CYS C 1 114 ? 65.776 30.611 66.165 1.00 16.71 114 CYS C O 1
ATOM 4850 N N . SER C 1 115 ? 63.965 29.787 67.197 1.00 16.59 115 SER C N 1
ATOM 4851 C CA . SER C 1 115 ? 63.765 28.696 66.255 1.00 14.95 115 SER C CA 1
ATOM 4852 C C . SER C 1 115 ? 62.272 28.403 66.068 1.00 13.94 115 SER C C 1
ATOM 4853 O O . SER C 1 115 ? 61.409 29.167 66.507 1.00 15.52 115 SER C O 1
ATOM 4856 N N . TYR C 1 116 ? 61.989 27.307 65.375 1.00 13.65 116 TYR C N 1
ATOM 4857 C CA . TYR C 1 116 ? 60.617 26.891 65.170 1.00 13.89 116 TYR C CA 1
ATOM 4858 C C . TYR C 1 116 ? 60.517 25.385 65.215 1.00 16.32 116 TYR C C 1
ATOM 4859 O O . TYR C 1 116 ? 61.509 24.666 64.977 1.00 16.53 116 TYR C O 1
ATOM 4868 N N . ALA C 1 117 ? 59.322 24.893 65.516 1.00 15.07 117 ALA C N 1
ATOM 4869 C CA . ALA C 1 117 ? 59.116 23.457 65.564 1.00 16.26 117 ALA C CA 1
ATOM 4870 C C . ALA C 1 117 ? 57.703 23.059 65.198 1.00 15.36 117 ALA C C 1
ATOM 4871 O O . ALA C 1 117 ? 56.769 23.835 65.347 1.00 16.74 117 ALA C O 1
ATOM 4873 N N . PRO C 1 118 ? 57.533 21.822 64.716 1.00 17.01 118 PRO C N 1
ATOM 4874 C CA . PRO C 1 118 ? 56.230 21.270 64.337 1.00 16.12 118 PRO C CA 1
ATOM 4875 C C . PRO C 1 118 ? 55.399 21.247 65.622 1.00 17.72 118 PRO C C 1
ATOM 4876 O O . PRO C 1 118 ? 55.926 20.942 66.712 1.00 18.17 118 PRO C O 1
ATOM 4880 N N . LEU C 1 119 ? 54.120 21.566 65.482 1.00 16.60 119 LEU C N 1
ATOM 4881 C CA . LEU C 1 119 ? 53.165 21.607 66.589 1.00 18.67 119 LEU C CA 1
ATOM 4882 C C . LEU C 1 119 ? 52.177 20.438 66.502 1.00 17.49 119 LEU C C 1
ATOM 4883 O O . LEU C 1 119 ? 51.634 20.181 65.432 1.00 17.46 119 LEU C O 1
ATOM 4896 N N . SER C 1 121 ? 48.971 18.106 68.919 1.00 22.71 121 SER C N 1
ATOM 4897 C CA . SER C 1 121 ? 48.046 18.239 70.027 1.00 24.64 121 SER C CA 1
ATOM 4898 C C . SER C 1 121 ? 47.136 17.053 70.250 1.00 27.12 121 SER C C 1
ATOM 4899 O O . SER C 1 121 ? 46.920 16.219 69.376 1.00 26.02 121 SER C O 1
ATOM 4902 N N . ASP C 1 122 ? 46.637 16.997 71.472 1.00 31.84 122 ASP C N 1
ATOM 4903 C CA . ASP C 1 122 ? 45.667 16.000 71.896 1.00 35.55 122 ASP C CA 1
ATOM 4904 C C . ASP C 1 122 ? 44.737 16.915 72.656 1.00 36.04 122 ASP C C 1
ATOM 4905 O O . ASP C 1 122 ? 44.988 17.232 73.818 1.00 36.40 122 ASP C O 1
ATOM 4910 N N . GLY C 1 123 ? 43.712 17.395 71.965 1.00 37.73 123 GLY C N 1
ATOM 4911 C CA . GLY C 1 123 ? 42.764 18.303 72.578 1.00 40.46 123 GLY C CA 1
ATOM 4912 C C . GLY C 1 123 ? 43.369 19.657 72.880 1.00 40.36 123 GLY C C 1
ATOM 4913 O O . GLY C 1 123 ? 43.952 20.314 72.010 1.00 41.14 123 GLY C O 1
ATOM 4914 N N . LYS C 1 124 ? 43.229 20.079 74.129 1.00 39.69 124 LYS C N 1
ATOM 4915 C CA . LYS C 1 124 ? 43.754 21.359 74.569 1.00 41.03 124 LYS C CA 1
ATOM 4916 C C . LYS C 1 124 ? 45.245 21.234 74.857 1.00 37.84 124 LYS C C 1
ATOM 4917 O O . LYS C 1 124 ? 45.922 22.242 75.043 1.00 39.28 124 LYS C O 1
ATOM 4923 N N . GLN C 1 125 ? 45.751 20.000 74.904 1.00 35.40 125 GLN C N 1
ATOM 4924 C CA . GLN C 1 125 ? 47.169 19.778 75.183 1.00 31.70 125 GLN C CA 1
ATOM 4925 C C . GLN C 1 125 ? 48.010 19.908 73.924 1.00 29.06 125 GLN C C 1
ATOM 4926 O O . GLN C 1 125 ? 47.759 19.216 72.940 1.00 28.55 125 GLN C O 1
ATOM 4932 N N . TYR C 1 126 ? 49.004 20.789 73.959 1.00 27.16 126 TYR C N 1
ATOM 4933 C CA . TYR C 1 126 ? 49.871 20.977 72.801 1.00 24.64 126 TYR C CA 1
ATOM 4934 C C . TYR C 1 126 ? 51.245 20.401 73.058 1.00 25.69 126 TYR C C 1
ATOM 4935 O O . TYR C 1 126 ? 51.642 20.215 74.217 1.00 26.07 126 TYR C O 1
ATOM 4944 N N . TYR C 1 127 ? 51.963 20.108 71.973 1.00 23.31 127 TYR C N 1
ATOM 4945 C CA . TYR C 1 127 ? 53.307 19.542 72.056 1.00 22.89 127 TYR C CA 1
ATOM 4946 C C . TYR C 1 127 ? 54.086 20.036 70.857 1.00 18.65 127 TYR C C 1
ATOM 4947 O O . TYR C 1 127 ? 53.500 20.519 69.899 1.00 20.08 127 TYR C O 1
ATOM 4956 N N . ILE C 1 128 ? 55.405 19.897 70.920 1.00 21.04 128 ILE C N 1
ATOM 4957 C CA . ILE C 1 128 ? 56.246 20.186 69.754 1.00 19.58 128 ILE C CA 1
ATOM 4958 C C . ILE C 1 128 ? 57.009 18.891 69.574 1.00 18.74 128 ILE C C 1
ATOM 4959 O O . ILE C 1 128 ? 57.069 18.064 70.496 1.00 19.78 128 ILE C O 1
ATOM 4964 N N . TYR C 1 129 ? 57.582 18.705 68.396 1.00 18.14 129 TYR C N 1
ATOM 4965 C CA . TYR C 1 129 ? 58.330 17.494 68.088 1.00 17.43 129 TYR C CA 1
ATOM 4966 C C . TYR C 1 129 ? 59.653 18.001 67.527 1.00 18.62 129 TYR C C 1
ATOM 4967 O O . TYR C 1 129 ? 59.697 18.643 66.474 1.00 17.44 129 TYR C O 1
ATOM 4976 N N . VAL C 1 130 ? 60.734 17.723 68.247 1.00 15.11 130 VAL C N 1
ATOM 4977 C CA . VAL C 1 130 ? 62.052 18.237 67.879 1.00 15.13 130 VAL C CA 1
ATOM 4978 C C . VAL C 1 130 ? 63.177 17.216 67.954 1.00 17.42 130 VAL C C 1
ATOM 4979 O O . VAL C 1 130 ? 63.060 16.221 68.663 1.00 19.44 130 VAL C O 1
ATOM 4983 N N . SER C 1 131 ? 64.271 17.494 67.247 1.00 16.37 131 SER C N 1
ATOM 4984 C CA . SER C 1 131 ? 65.436 16.597 67.224 1.00 20.28 131 SER C CA 1
ATOM 4985 C C . SER C 1 131 ? 66.606 17.037 68.085 1.00 21.37 131 SER C C 1
ATOM 4986 O O . SER C 1 131 ? 66.874 18.220 68.215 1.00 18.17 131 SER C O 1
ATOM 4989 N N . GLU C 1 132 ? 67.338 16.065 68.621 1.00 22.18 132 GLU C N 1
ATOM 4990 C CA . GLU C 1 132 ? 68.527 16.347 69.420 1.00 21.80 132 GLU C CA 1
ATOM 4991 C C . GLU C 1 132 ? 69.610 16.998 68.554 1.00 23.13 132 GLU C C 1
ATOM 4992 O O . GLU C 1 132 ? 70.586 17.556 69.073 1.00 23.98 132 GLU C O 1
ATOM 4998 N N . VAL C 1 133 ? 69.456 16.921 67.238 1.00 19.19 133 VAL C N 1
ATOM 4999 C CA . VAL C 1 133 ? 70.441 17.500 66.337 1.00 22.11 133 VAL C CA 1
ATOM 5000 C C . VAL C 1 133 ? 70.299 19.014 66.207 1.00 21.72 133 VAL C C 1
ATOM 5001 O O . VAL C 1 133 ? 71.238 19.695 65.784 1.00 22.43 133 VAL C O 1
ATOM 5005 N N . ALA C 1 134 ? 69.132 19.531 66.582 1.00 20.03 134 ALA C N 1
ATOM 5006 C CA . ALA C 1 134 ? 68.832 20.961 66.480 1.00 22.04 134 ALA C CA 1
ATOM 5007 C C . ALA C 1 134 ? 69.280 21.752 67.712 1.00 19.92 134 ALA C C 1
ATOM 5008 O O . ALA C 1 134 ? 69.210 21.265 68.841 1.00 19.11 134 ALA C O 1
ATOM 5010 N N . GLU C 1 135 ? 69.719 22.983 67.477 1.00 22.26 135 GLU C N 1
ATOM 5011 C CA . GLU C 1 135 ? 70.185 23.857 68.555 1.00 23.14 135 GLU C CA 1
ATOM 5012 C C . GLU C 1 135 ? 69.173 24.121 69.662 1.00 23.19 135 GLU C C 1
ATOM 5013 O O . GLU C 1 135 ? 69.574 24.339 70.810 1.00 22.26 135 GLU C O 1
ATOM 5019 N N . HIS C 1 136 ? 67.872 24.125 69.356 1.00 19.41 136 HIS C N 1
ATOM 5020 C CA . HIS C 1 136 ? 66.914 24.352 70.430 1.00 18.10 136 HIS C CA 1
ATOM 5021 C C . HIS C 1 136 ? 66.785 23.149 71.364 1.00 19.89 136 HIS C C 1
ATOM 5022 O O . HIS C 1 136 ? 66.276 23.276 72.471 1.00 18.01 136 HIS C O 1
ATOM 5029 N N . PHE C 1 137 ? 67.256 21.983 70.953 1.00 20.89 137 PHE C N 1
ATOM 5030 C CA . PHE C 1 137 ? 67.101 20.844 71.852 1.00 19.98 137 PHE C CA 1
ATOM 5031 C C . PHE C 1 137 ? 67.818 21.030 73.192 1.00 18.41 137 PHE C C 1
ATOM 5032 O O . PHE C 1 137 ? 67.234 20.775 74.243 1.00 20.89 137 PHE C O 1
ATOM 5040 N N . ALA C 1 138 ? 69.063 21.485 73.149 1.00 21.43 138 ALA C N 1
ATOM 5041 C CA . ALA C 1 138 ? 69.856 21.649 74.381 1.00 21.42 138 ALA C CA 1
ATOM 5042 C C . ALA C 1 138 ? 69.162 22.569 75.399 1.00 23.81 138 ALA C C 1
ATOM 5043 O O . ALA C 1 138 ? 69.156 22.293 76.618 1.00 22.68 138 ALA C O 1
ATOM 5045 N N . GLY C 1 139 ? 68.546 23.638 74.897 1.00 24.00 139 GLY C N 1
ATOM 5046 C CA . GLY C 1 139 ? 67.830 24.562 75.760 1.00 22.15 139 GLY C CA 1
ATOM 5047 C C . GLY C 1 139 ? 66.555 23.950 76.298 1.00 22.65 139 GLY C C 1
ATOM 5048 O O . GLY C 1 139 ? 66.176 24.170 77.450 1.00 24.39 139 GLY C O 1
ATOM 5049 N N . LEU C 1 140 ? 65.878 23.161 75.477 1.00 20.53 140 LEU C N 1
ATOM 5050 C CA . LEU C 1 140 ? 64.647 22.531 75.928 1.00 19.82 140 LEU C CA 1
ATOM 5051 C C . LEU C 1 140 ? 64.972 21.504 76.994 1.00 23.18 140 LEU C C 1
ATOM 5052 O O . LEU C 1 140 ? 64.156 21.232 77.883 1.00 22.64 140 LEU C O 1
ATOM 5057 N N . LYS C 1 141 ? 66.163 20.936 76.886 1.00 22.33 141 LYS C N 1
ATOM 5058 C CA . LYS C 1 141 ? 66.577 19.928 77.849 1.00 26.06 141 LYS C CA 1
ATOM 5059 C C . LYS C 1 141 ? 67.094 20.527 79.149 1.00 25.63 141 LYS C C 1
ATOM 5060 O O . LYS C 1 141 ? 66.596 20.196 80.223 1.00 28.02 141 LYS C O 1
ATOM 5066 N N . ASN C 1 142 ? 68.089 21.403 79.042 1.00 26.59 142 ASN C N 1
ATOM 5067 C CA . ASN C 1 142 ? 68.704 22.023 80.219 1.00 26.56 142 ASN C CA 1
ATOM 5068 C C . ASN C 1 142 ? 67.900 23.136 80.894 1.00 29.17 142 ASN C C 1
ATOM 5069 O O . ASN C 1 142 ? 68.015 23.335 82.105 1.00 27.39 142 ASN C O 1
ATOM 5074 N N . ASN C 1 143 ? 67.095 23.870 80.125 1.00 27.23 143 ASN C N 1
ATOM 5075 C CA . ASN C 1 143 ? 66.281 24.953 80.685 1.00 25.26 143 ASN C CA 1
ATOM 5076 C C . ASN C 1 143 ? 64.835 24.787 80.252 1.00 27.78 143 ASN C C 1
ATOM 5077 O O . ASN C 1 143 ? 64.255 25.695 79.654 1.00 24.78 143 ASN C O 1
ATOM 5082 N N . PRO C 1 144 ? 64.221 23.643 80.598 1.00 26.51 144 PRO C N 1
ATOM 5083 C CA . PRO C 1 144 ? 62.839 23.303 80.253 1.00 26.79 144 PRO C CA 1
ATOM 5084 C C . PRO C 1 144 ? 61.754 24.263 80.687 1.00 24.57 144 PRO C C 1
ATOM 5085 O O . PRO C 1 144 ? 60.683 24.250 80.118 1.00 24.02 144 PRO C O 1
ATOM 5089 N N . HIS C 1 145 ? 62.014 25.089 81.696 1.00 25.21 145 HIS C N 1
ATOM 5090 C CA . HIS C 1 145 ? 60.979 26.018 82.135 1.00 25.54 145 HIS C CA 1
ATOM 5091 C C . HIS C 1 145 ? 61.288 27.482 81.824 1.00 25.49 145 HIS C C 1
ATOM 5092 O O . HIS C 1 145 ? 60.713 28.395 82.425 1.00 26.16 145 HIS C O 1
ATOM 5099 N N . ASN C 1 146 ? 62.220 27.701 80.907 1.00 20.95 146 ASN C N 1
ATOM 5100 C CA . ASN C 1 146 ? 62.538 29.055 80.477 1.00 21.94 146 ASN C CA 1
ATOM 5101 C C . ASN C 1 146 ? 62.362 28.971 78.948 1.00 17.95 146 ASN C C 1
ATOM 5102 O O . ASN C 1 146 ? 63.326 28.901 78.193 1.00 20.12 146 ASN C O 1
ATOM 5107 N N . VAL C 1 147 ? 61.107 28.970 78.529 1.00 20.86 147 VAL C N 1
ATOM 5108 C CA . VAL C 1 147 ? 60.743 28.838 77.116 1.00 21.02 147 VAL C CA 1
ATOM 5109 C C . VAL C 1 147 ? 59.562 29.724 76.761 1.00 20.24 147 VAL C C 1
ATOM 5110 O O . VAL C 1 147 ? 58.652 29.881 77.566 1.00 21.53 147 VAL C O 1
ATOM 5114 N N . GLU C 1 148 ? 59.572 30.334 75.576 1.00 19.80 148 GLU C N 1
ATOM 5115 C CA . GLU C 1 148 ? 58.388 31.079 75.183 1.00 18.98 148 GLU C CA 1
ATOM 5116 C C . GLU C 1 148 ? 57.966 30.521 73.836 1.00 18.45 148 GLU C C 1
ATOM 5117 O O . GLU C 1 148 ? 58.804 30.303 72.972 1.00 19.23 148 GLU C O 1
ATOM 5123 N N . VAL C 1 149 ? 56.667 30.293 73.670 1.00 18.53 149 VAL C N 1
ATOM 5124 C CA . VAL C 1 149 ? 56.121 29.756 72.431 1.00 19.36 149 VAL C CA 1
ATOM 5125 C C . VAL C 1 149 ? 55.280 30.828 71.735 1.00 18.74 149 VAL C C 1
ATOM 5126 O O . VAL C 1 149 ? 54.452 31.495 72.379 1.00 19.13 149 VAL C O 1
ATOM 5138 N N . PHE C 1 151 ? 52.690 31.665 68.390 1.00 16.02 151 PHE C N 1
ATOM 5139 C CA . PHE C 1 151 ? 51.894 31.302 67.228 1.00 18.00 151 PHE C CA 1
ATOM 5140 C C . PHE C 1 151 ? 51.935 32.637 66.452 1.00 18.75 151 PHE C C 1
ATOM 5141 O O . PHE C 1 151 ? 51.402 33.644 66.930 1.00 19.24 151 PHE C O 1
ATOM 5149 N N . LEU C 1 152 ? 52.561 32.661 65.283 1.00 16.03 152 LEU C N 1
ATOM 5150 C CA . LEU C 1 152 ? 52.679 33.898 64.502 1.00 14.99 152 LEU C CA 1
ATOM 5151 C C . LEU C 1 152 ? 52.022 33.778 63.129 1.00 14.81 152 LEU C C 1
ATOM 5152 O O . LEU C 1 152 ? 52.302 32.846 62.353 1.00 17.62 152 LEU C O 1
ATOM 5157 N N . GLU C 1 153 ? 51.133 34.710 62.820 1.00 14.17 153 GLU C N 1
ATOM 5158 C CA . GLU C 1 153 ? 50.435 34.687 61.527 1.00 15.52 153 GLU C CA 1
ATOM 5159 C C . GLU C 1 153 ? 51.425 34.846 60.383 1.00 14.47 153 GLU C C 1
ATOM 5160 O O . GLU C 1 153 ? 52.350 35.629 60.497 1.00 15.09 153 GLU C O 1
ATOM 5166 N N . ASP C 1 154 ? 51.226 34.111 59.287 1.00 15.21 154 ASP C N 1
ATOM 5167 C CA . ASP C 1 154 ? 52.114 34.223 58.127 1.00 16.13 154 ASP C CA 1
ATOM 5168 C C . ASP C 1 154 ? 52.183 35.652 57.652 1.00 18.45 154 ASP C C 1
ATOM 5169 O O . ASP C 1 154 ? 51.178 36.356 57.630 1.00 19.07 154 ASP C O 1
ATOM 5174 N N . GLU C 1 155 ? 53.364 36.102 57.262 1.00 16.47 155 GLU C N 1
ATOM 5175 C CA . GLU C 1 155 ? 53.461 37.484 56.811 1.00 17.70 155 GLU C CA 1
ATOM 5176 C C . GLU C 1 155 ? 52.544 37.733 55.609 1.00 18.96 155 GLU C C 1
ATOM 5177 O O . GLU C 1 155 ? 51.922 38.794 55.500 1.00 17.99 155 GLU C O 1
ATOM 5183 N N . SER C 1 156 ? 52.477 36.757 54.705 1.00 19.49 156 SER C N 1
ATOM 5184 C CA . SER C 1 156 ? 51.677 36.883 53.499 1.00 20.15 156 SER C CA 1
ATOM 5185 C C . SER C 1 156 ? 50.171 36.875 53.740 1.00 21.07 156 SER C C 1
ATOM 5186 O O . SER C 1 156 ? 49.398 37.189 52.822 1.00 23.05 156 SER C O 1
ATOM 5189 N N . LYS C 1 157 ? 49.743 36.521 54.951 1.00 16.92 157 LYS C N 1
ATOM 5190 C CA . LYS C 1 157 ? 48.322 36.496 55.278 1.00 19.88 157 LYS C CA 1
ATOM 5191 C C . LYS C 1 157 ? 47.924 37.659 56.177 1.00 22.49 157 LYS C C 1
ATOM 5192 O O . LYS C 1 157 ? 46.738 37.979 56.296 1.00 21.68 157 LYS C O 1
ATOM 5198 N N . ALA C 1 158 ? 48.918 38.292 56.790 1.00 18.83 158 ALA C N 1
ATOM 5199 C CA . ALA C 1 158 ? 48.669 39.392 57.714 1.00 18.81 158 ALA C CA 1
ATOM 5200 C C . ALA C 1 158 ? 48.266 40.721 57.068 1.00 20.29 158 ALA C C 1
ATOM 5201 O O . ALA C 1 158 ? 48.528 40.986 55.884 1.00 19.32 158 ALA C O 1
ATOM 5203 N N . LYS C 1 159 ? 47.654 41.575 57.879 1.00 19.82 159 LYS C N 1
ATOM 5204 C CA . LYS C 1 159 ? 47.231 42.891 57.413 1.00 22.13 159 LYS C CA 1
ATOM 5205 C C . LYS C 1 159 ? 48.409 43.681 56.843 1.00 21.52 159 LYS C C 1
ATOM 5206 O O . LYS C 1 159 ? 48.283 44.324 55.808 1.00 21.63 159 LYS C O 1
ATOM 5212 N N . SER C 1 160 ? 49.550 43.611 57.529 1.00 19.97 160 SER C N 1
ATOM 5213 C CA . SER C 1 160 ? 50.779 44.293 57.111 1.00 19.34 160 SER C CA 1
ATOM 5214 C C . SER C 1 160 ? 51.947 43.715 57.912 1.00 17.99 160 SER C C 1
ATOM 5215 O O . SER C 1 160 ? 51.754 42.900 58.831 1.00 18.79 160 SER C O 1
ATOM 5218 N N . ALA C 1 161 ? 53.148 44.155 57.570 1.00 18.83 161 ALA C N 1
ATOM 5219 C CA . ALA C 1 161 ? 54.350 43.697 58.252 1.00 17.47 161 ALA C CA 1
ATOM 5220 C C . ALA C 1 161 ? 54.365 44.118 59.712 1.00 18.40 161 ALA C C 1
ATOM 5221 O O . ALA C 1 161 ? 54.998 43.456 60.541 1.00 18.25 161 ALA C O 1
ATOM 5223 N N . ILE C 1 162 ? 53.678 45.215 60.046 1.00 17.92 162 ILE C N 1
ATOM 5224 C CA . ILE C 1 162 ? 53.694 45.664 61.433 1.00 16.21 162 ILE C CA 1
ATOM 5225 C C . ILE C 1 162 ? 52.518 45.145 62.256 1.00 17.03 162 ILE C C 1
ATOM 5226 O O . ILE C 1 162 ? 52.427 45.438 63.454 1.00 19.99 162 ILE C O 1
ATOM 5231 N N . LEU C 1 163 ? 51.629 44.385 61.619 1.00 17.00 163 LEU C N 1
ATOM 5232 C CA . LEU C 1 163 ? 50.501 43.801 62.323 1.00 17.41 163 LEU C CA 1
ATOM 5233 C C . LEU C 1 163 ? 50.314 42.343 61.928 1.00 17.71 163 LEU C C 1
ATOM 5234 O O . LEU C 1 163 ? 49.357 41.977 61.239 1.00 17.99 163 LEU C O 1
ATOM 5239 N N . ARG C 1 164 ? 51.273 41.506 62.309 1.00 18.09 164 ARG C N 1
ATOM 5240 C CA . ARG C 1 164 ? 51.111 40.071 62.079 1.00 18.22 164 ARG C CA 1
ATOM 5241 C C . ARG C 1 164 ? 50.471 39.653 63.402 1.00 18.22 164 ARG C C 1
ATOM 5242 O O . ARG C 1 164 ? 51.019 39.962 64.458 1.00 18.37 164 ARG C O 1
ATOM 5250 N N . LYS C 1 165 ? 49.315 38.999 63.365 1.00 18.17 165 LYS C N 1
ATOM 5251 C CA . LYS C 1 165 ? 48.684 38.576 64.622 1.00 17.53 165 LYS C CA 1
ATOM 5252 C C . LYS C 1 165 ? 49.577 37.575 65.324 1.00 20.22 165 LYS C C 1
ATOM 5253 O O . LYS C 1 165 ? 50.244 36.771 64.667 1.00 19.15 165 LYS C O 1
ATOM 5259 N N . ARG C 1 166 ? 49.623 37.628 66.650 1.00 19.17 166 ARG C N 1
ATOM 5260 C CA . ARG C 1 166 ? 50.446 36.664 67.361 1.00 19.71 166 ARG C CA 1
ATOM 5261 C C . ARG C 1 166 ? 49.875 36.311 68.717 1.00 20.65 166 ARG C C 1
ATOM 5262 O O . ARG C 1 166 ? 49.138 37.097 69.326 1.00 20.46 166 ARG C O 1
ATOM 5270 N N . LEU C 1 167 ? 50.209 35.110 69.159 1.00 19.55 167 LEU C N 1
ATOM 5271 C CA . LEU C 1 167 ? 49.786 34.589 70.454 1.00 17.97 167 LEU C CA 1
ATOM 5272 C C . LEU C 1 167 ? 51.053 34.012 71.070 1.00 19.14 167 LEU C C 1
ATOM 5273 O O . LEU C 1 167 ? 51.620 33.062 70.534 1.00 17.67 167 LEU C O 1
ATOM 5278 N N . ARG C 1 168 ? 51.512 34.600 72.177 1.00 18.53 168 ARG C N 1
ATOM 5279 C CA . ARG C 1 168 ? 52.747 34.180 72.837 1.00 20.33 168 ARG C CA 1
ATOM 5280 C C . ARG C 1 168 ? 52.476 33.695 74.269 1.00 22.87 168 ARG C C 1
ATOM 5281 O O . ARG C 1 168 ? 51.757 34.366 75.016 1.00 21.69 168 ARG C O 1
ATOM 5289 N N . TYR C 1 169 ? 53.068 32.559 74.647 1.00 22.81 169 TYR C N 1
ATOM 5290 C CA . TYR C 1 169 ? 52.878 31.980 75.986 1.00 21.89 169 TYR C CA 1
ATOM 5291 C C . TYR C 1 169 ? 54.185 31.642 76.674 1.00 22.68 169 TYR C C 1
ATOM 5292 O O . TYR C 1 169 ? 55.038 30.968 76.082 1.00 22.03 169 TYR C O 1
ATOM 5301 N N . LYS C 1 170 ? 54.355 32.104 77.916 1.00 22.52 170 LYS C N 1
ATOM 5302 C CA . LYS C 1 170 ? 55.541 31.731 78.691 1.00 22.77 170 LYS C CA 1
ATOM 5303 C C . LYS C 1 170 ? 55.182 30.259 78.902 1.00 22.65 170 LYS C C 1
ATOM 5304 O O . LYS C 1 170 ? 54.057 29.937 79.254 1.00 23.32 170 LYS C O 1
ATOM 5310 N N . THR C 1 171 ? 56.131 29.366 78.697 1.00 23.80 171 THR C N 1
ATOM 5311 C CA . THR C 1 171 ? 55.769 27.951 78.744 1.00 24.14 171 THR C CA 1
ATOM 5312 C C . THR C 1 171 ? 56.679 27.039 79.547 1.00 23.19 171 THR C C 1
ATOM 5313 O O . THR C 1 171 ? 57.889 27.236 79.567 1.00 23.61 171 THR C O 1
ATOM 5317 N N . ASN C 1 172 ? 56.093 26.050 80.226 1.00 24.40 172 ASN C N 1
ATOM 5318 C CA . ASN C 1 172 ? 56.890 25.045 80.923 1.00 26.72 172 ASN C CA 1
ATOM 5319 C C . ASN C 1 172 ? 56.830 23.806 80.027 1.00 23.96 172 ASN C C 1
ATOM 5320 O O . ASN C 1 172 ? 55.751 23.407 79.603 1.00 24.95 172 ASN C O 1
ATOM 5325 N N . THR C 1 173 ? 57.980 23.207 79.738 1.00 25.95 173 THR C N 1
ATOM 5326 C CA . THR C 1 173 ? 58.012 22.038 78.857 1.00 25.50 173 THR C CA 1
ATOM 5327 C C . THR C 1 173 ? 58.431 20.766 79.591 1.00 26.74 173 THR C C 1
ATOM 5328 O O . THR C 1 173 ? 59.042 20.819 80.652 1.00 24.83 173 THR C O 1
ATOM 5332 N N . ARG C 1 174 ? 58.099 19.622 79.009 1.00 28.61 174 ARG C N 1
ATOM 5333 C CA . ARG C 1 174 ? 58.471 18.339 79.600 1.00 27.52 174 ARG C CA 1
ATOM 5334 C C . ARG C 1 174 ? 58.429 17.267 78.520 1.00 26.43 174 ARG C C 1
ATOM 5335 O O . ARG C 1 174 ? 57.565 17.298 77.645 1.00 26.46 174 ARG C O 1
ATOM 5343 N N . PHE C 1 175 ? 59.358 16.320 78.589 1.00 25.37 175 PHE C N 1
ATOM 5344 C CA . PHE C 1 175 ? 59.434 15.249 77.602 1.00 26.16 175 PHE C CA 1
ATOM 5345 C C . PHE C 1 175 ? 58.358 14.189 77.752 1.00 28.31 175 PHE C C 1
ATOM 5346 O O . PHE C 1 175 ? 57.956 13.834 78.861 1.00 27.64 175 PHE C O 1
ATOM 5354 N N . ILE C 1 176 ? 57.897 13.683 76.616 1.00 27.16 176 ILE C N 1
ATOM 5355 C CA . ILE C 1 176 ? 56.873 12.655 76.582 1.00 28.41 176 ILE C CA 1
ATOM 5356 C C . ILE C 1 176 ? 57.535 11.435 75.958 1.00 29.33 176 ILE C C 1
ATOM 5357 O O . ILE C 1 176 ? 58.087 11.520 74.863 1.00 31.66 176 ILE C O 1
ATOM 5362 N N . GLU C 1 177 ? 57.507 10.309 76.659 1.00 28.16 177 GLU C N 1
ATOM 5363 C CA . GLU C 1 177 ? 58.091 9.078 76.129 1.00 30.75 177 GLU C CA 1
ATOM 5364 C C . GLU C 1 177 ? 57.183 8.468 75.056 1.00 28.20 177 GLU C C 1
ATOM 5365 O O . GLU C 1 177 ? 55.983 8.737 75.023 1.00 29.73 177 GLU C O 1
ATOM 5371 N N . ARG C 1 178 ? 57.758 7.651 74.174 1.00 29.29 178 ARG C N 1
ATOM 5372 C CA . ARG C 1 178 ? 56.958 7.005 73.136 1.00 31.24 178 ARG C CA 1
ATOM 5373 C C . ARG C 1 178 ? 55.925 6.169 73.884 1.00 31.80 178 ARG C C 1
ATOM 5374 O O . ARG C 1 178 ? 56.196 5.699 74.995 1.00 34.19 178 ARG C O 1
ATOM 5382 N N . GLY C 1 179 ? 54.754 5.991 73.281 1.00 32.27 179 GLY C N 1
ATOM 5383 C CA . GLY C 1 179 ? 53.690 5.228 73.914 1.00 32.46 179 GLY C CA 1
ATOM 5384 C C . GLY C 1 179 ? 52.343 5.693 73.401 1.00 31.10 179 GLY C C 1
ATOM 5385 O O . GLY C 1 179 ? 52.266 6.291 72.331 1.00 31.80 179 GLY C O 1
ATOM 5386 N N . ALA C 1 180 ? 51.285 5.452 74.171 1.00 29.61 180 ALA C N 1
ATOM 5387 C CA . ALA C 1 180 ? 49.930 5.828 73.775 1.00 28.74 180 ALA C CA 1
ATOM 5388 C C . ALA C 1 180 ? 49.689 7.329 73.654 1.00 29.29 180 ALA C C 1
ATOM 5389 O O . ALA C 1 180 ? 49.011 7.781 72.734 1.00 30.39 180 ALA C O 1
ATOM 5391 N N . GLU C 1 181 ? 50.203 8.107 74.597 1.00 29.38 181 GLU C N 1
ATOM 5392 C CA . GLU C 1 181 ? 50.004 9.554 74.510 1.00 27.38 181 GLU C CA 1
ATOM 5393 C C . GLU C 1 181 ? 50.707 10.046 73.238 1.00 26.40 181 GLU C C 1
ATOM 5394 O O . GLU C 1 181 ? 50.152 10.820 72.456 1.00 27.51 181 GLU C O 1
ATOM 5400 N N . PHE C 1 182 ? 51.932 9.576 73.039 1.00 27.38 182 PHE C N 1
ATOM 5401 C CA . PHE C 1 182 ? 52.715 9.945 71.860 1.00 25.31 182 PHE C CA 1
ATOM 5402 C C . PHE C 1 182 ? 51.955 9.617 70.574 1.00 26.44 182 PHE C C 1
ATOM 5403 O O . PHE C 1 182 ? 51.796 10.472 69.698 1.00 21.97 182 PHE C O 1
ATOM 5411 N N . ASP C 1 183 ? 51.470 8.384 70.453 1.00 25.49 183 ASP C N 1
ATOM 5412 C CA . ASP C 1 183 ? 50.745 7.997 69.247 1.00 26.36 183 ASP C CA 1
ATOM 5413 C C . ASP C 1 183 ? 49.460 8.773 68.997 1.00 25.05 183 ASP C C 1
ATOM 5414 O O . ASP C 1 183 ? 49.112 9.020 67.853 1.00 24.44 183 ASP C O 1
ATOM 5419 N N . LYS C 1 184 ? 48.750 9.156 70.057 1.00 24.44 184 LYS C N 1
ATOM 5420 C CA . LYS C 1 184 ? 47.507 9.902 69.869 1.00 22.96 184 LYS C CA 1
ATOM 5421 C C . LYS C 1 184 ? 47.799 11.283 69.257 1.00 24.04 184 LYS C C 1
ATOM 5422 O O . LYS C 1 184 ? 47.101 11.756 68.361 1.00 21.85 184 LYS C O 1
ATOM 5428 N N . ALA C 1 185 ? 48.850 11.921 69.742 1.00 22.89 185 ALA C N 1
ATOM 5429 C CA . ALA C 1 185 ? 49.236 13.231 69.223 1.00 23.19 185 ALA C CA 1
ATOM 5430 C C . ALA C 1 185 ? 49.753 13.093 67.796 1.00 21.78 185 ALA C C 1
ATOM 5431 O O . ALA C 1 185 ? 49.388 13.862 66.903 1.00 22.11 185 ALA C O 1
ATOM 5433 N N . PHE C 1 186 ? 50.623 12.112 67.583 1.00 21.63 186 PHE C N 1
ATOM 5434 C CA . PHE C 1 186 ? 51.202 11.916 66.271 1.00 21.61 186 PHE C CA 1
ATOM 5435 C C . PHE C 1 186 ? 50.183 11.433 65.233 1.00 22.29 186 PHE C C 1
ATOM 5436 O O . PHE C 1 186 ? 50.197 11.890 64.094 1.00 20.01 186 PHE C O 1
ATOM 5444 N N . ASP C 1 187 ? 49.274 10.540 65.605 1.00 22.91 187 ASP C N 1
ATOM 5445 C CA . ASP C 1 187 ? 48.282 10.106 64.621 1.00 24.29 187 ASP C CA 1
ATOM 5446 C C . ASP C 1 187 ? 47.393 11.288 64.253 1.00 22.89 187 ASP C C 1
ATOM 5447 O O . ASP C 1 187 ? 47.003 11.457 63.095 1.00 23.01 187 ASP C O 1
ATOM 5452 N N . SER C 1 188 ? 47.087 12.116 65.246 1.00 23.00 188 SER C N 1
ATOM 5453 C CA . SER C 1 188 ? 46.249 13.292 65.023 1.00 22.45 188 SER C CA 1
ATOM 5454 C C . SER C 1 188 ? 46.914 14.261 64.054 1.00 21.96 188 SER C C 1
ATOM 5455 O O . SER C 1 188 ? 46.255 14.853 63.208 1.00 22.75 188 SER C O 1
ATOM 5458 N N . PHE C 1 189 ? 48.229 14.417 64.186 1.00 22.13 189 PHE C N 1
ATOM 5459 C CA . PHE C 1 189 ? 49.012 15.303 63.318 1.00 21.54 189 PHE C CA 1
ATOM 5460 C C . PHE C 1 189 ? 49.008 14.741 61.895 1.00 22.71 189 PHE C C 1
ATOM 5461 O O . PHE C 1 189 ? 48.828 15.480 60.925 1.00 21.42 189 PHE C O 1
ATOM 5469 N N . ILE C 1 190 ? 49.181 13.426 61.755 1.00 23.10 190 ILE C N 1
ATOM 5470 C CA . ILE C 1 190 ? 49.153 12.846 60.410 1.00 21.21 190 ILE C CA 1
ATOM 5471 C C . ILE C 1 190 ? 47.774 13.050 59.778 1.00 23.28 190 ILE C C 1
ATOM 5472 O O . ILE C 1 190 ? 47.667 13.411 58.607 1.00 23.59 190 ILE C O 1
ATOM 5477 N N . GLU C 1 191 ? 46.725 12.837 60.562 1.00 23.31 191 GLU C N 1
ATOM 5478 C CA . GLU C 1 191 ? 45.359 13.020 60.073 1.00 26.41 191 GLU C CA 1
ATOM 5479 C C . GLU C 1 191 ? 45.134 14.472 59.628 1.00 27.26 191 GLU C C 1
ATOM 5480 O O . GLU C 1 191 ? 44.653 14.737 58.520 1.00 26.94 191 GLU C O 1
ATOM 5486 N N . LYS C 1 192 ? 45.513 15.419 60.472 1.00 25.33 192 LYS C N 1
ATOM 5487 C CA . LYS C 1 192 ? 45.306 16.814 60.135 1.00 26.15 192 LYS C CA 1
ATOM 5488 C C . LYS C 1 192 ? 46.110 17.340 58.945 1.00 26.70 192 LYS C C 1
ATOM 5489 O O . LYS C 1 192 ? 45.556 17.999 58.063 1.00 26.26 192 LYS C O 1
ATOM 5495 N N . THR C 1 193 ? 47.407 17.041 58.911 1.00 22.83 193 THR C N 1
ATOM 5496 C CA . THR C 1 193 ? 48.285 17.517 57.843 1.00 21.75 193 THR C CA 1
ATOM 5497 C C . THR C 1 193 ? 48.205 16.744 56.539 1.00 19.70 193 THR C C 1
ATOM 5498 O O . THR C 1 193 ? 48.503 17.280 55.481 1.00 23.28 193 THR C O 1
ATOM 5502 N N . GLY C 1 194 ? 47.807 15.483 56.612 1.00 23.01 194 GLY C N 1
ATOM 5503 C CA . GLY C 1 194 ? 47.783 14.671 55.411 1.00 22.52 194 GLY C CA 1
ATOM 5504 C C . GLY C 1 194 ? 48.932 13.677 55.512 1.00 21.66 194 GLY C C 1
ATOM 5505 O O . GLY C 1 194 ? 48.973 12.685 54.794 1.00 24.66 194 GLY C O 1
ATOM 5506 N N . GLY C 1 195 ? 49.881 13.954 56.402 1.00 22.49 195 GLY C N 1
ATOM 5507 C CA . GLY C 1 195 ? 51.002 13.040 56.620 1.00 20.92 195 GLY C CA 1
ATOM 5508 C C . GLY C 1 195 ? 52.101 12.910 55.582 1.00 20.10 195 GLY C C 1
ATOM 5509 O O . GLY C 1 195 ? 52.937 12.002 55.695 1.00 19.89 195 GLY C O 1
ATOM 5510 N N . ALA C 1 196 ? 52.143 13.787 54.588 1.00 19.28 196 ALA C N 1
ATOM 5511 C CA . ALA C 1 196 ? 53.191 13.689 53.561 1.00 20.17 196 ALA C CA 1
ATOM 5512 C C . ALA C 1 196 ? 54.381 14.576 53.881 1.00 19.83 196 ALA C C 1
ATOM 5513 O O . ALA C 1 196 ? 54.342 15.352 54.820 1.00 20.21 196 ALA C O 1
ATOM 5515 N N . GLY C 1 197 ? 55.451 14.438 53.117 1.00 15.97 197 GLY C N 1
ATOM 5516 C CA . GLY C 1 197 ? 56.580 15.338 53.307 1.00 15.52 197 GLY C CA 1
ATOM 5517 C C . GLY C 1 197 ? 57.713 15.010 54.269 1.00 15.29 197 GLY C C 1
ATOM 5518 O O . GLY C 1 197 ? 58.567 15.857 54.503 1.00 15.75 197 GLY C O 1
ATOM 5519 N N . GLY C 1 198 ? 57.737 13.807 54.814 1.00 17.73 198 GLY C N 1
ATOM 5520 C CA . GLY C 1 198 ? 58.806 13.454 55.730 1.00 16.18 198 GLY C CA 1
ATOM 5521 C C . GLY C 1 198 ? 58.285 13.213 57.123 1.00 18.10 198 GLY C C 1
ATOM 5522 O O . GLY C 1 198 ? 58.996 12.703 57.967 1.00 17.52 198 GLY C O 1
ATOM 5523 N N . ILE C 1 199 ? 57.036 13.585 57.373 1.00 15.73 199 ILE C N 1
ATOM 5524 C CA . ILE C 1 199 ? 56.445 13.383 58.684 1.00 17.36 199 ILE C CA 1
ATOM 5525 C C . ILE C 1 199 ? 56.488 11.925 59.137 1.00 18.53 199 ILE C C 1
ATOM 5526 O O . ILE C 1 199 ? 56.767 11.627 60.315 1.00 17.04 199 ILE C O 1
ATOM 5531 N N . LYS C 1 200 ? 56.205 11.017 58.205 1.00 17.84 200 LYS C N 1
ATOM 5532 C CA . LYS C 1 200 ? 56.224 9.589 58.505 1.00 17.84 200 LYS C CA 1
ATOM 5533 C C . LYS C 1 200 ? 57.642 9.133 58.828 1.00 16.19 200 LYS C C 1
ATOM 5534 O O . LYS C 1 200 ? 57.838 8.269 59.691 1.00 16.92 200 LYS C O 1
ATOM 5540 N N . THR C 1 201 ? 58.621 9.692 58.110 1.00 15.24 201 THR C N 1
ATOM 5541 C CA . THR C 1 201 ? 60.019 9.363 58.352 1.00 17.01 201 THR C CA 1
ATOM 5542 C C . THR C 1 201 ? 60.465 9.830 59.736 1.00 17.78 201 THR C C 1
ATOM 5543 O O . THR C 1 201 ? 61.025 9.031 60.508 1.00 16.18 201 THR C O 1
ATOM 5547 N N . ILE C 1 202 ? 60.216 11.105 60.077 1.00 18.74 202 ILE C N 1
ATOM 5548 C CA . ILE C 1 202 ? 60.696 11.587 61.375 1.00 18.80 202 ILE C CA 1
ATOM 5549 C C . ILE C 1 202 ? 60.015 10.921 62.557 1.00 19.20 202 ILE C C 1
ATOM 5550 O O . ILE C 1 202 ? 60.555 10.913 63.661 1.00 17.79 202 ILE C O 1
ATOM 5555 N N . ARG C 1 203 ? 58.852 10.324 62.334 1.00 18.28 203 ARG C N 1
ATOM 5556 C CA . ARG C 1 203 ? 58.182 9.631 63.422 1.00 20.25 203 ARG C CA 1
ATOM 5557 C C . ARG C 1 203 ? 59.067 8.509 63.945 1.00 20.46 203 ARG C C 1
ATOM 5558 O O . ARG C 1 203 ? 59.103 8.256 65.145 1.00 22.12 203 ARG C O 1
ATOM 5566 N N . ALA C 1 204 ? 59.781 7.851 63.035 1.00 21.39 204 ALA C N 1
ATOM 5567 C CA . ALA C 1 204 ? 60.644 6.729 63.396 1.00 23.01 204 ALA C CA 1
ATOM 5568 C C . ALA C 1 204 ? 62.048 7.080 63.874 1.00 24.12 204 ALA C C 1
ATOM 5569 O O . ALA C 1 204 ? 62.767 6.204 64.371 1.00 24.77 204 ALA C O 1
ATOM 5579 N N . GLN C 1 206 ? 64.572 8.126 66.364 1.00 23.05 206 GLN C N 1
ATOM 5580 C CA . GLN C 1 206 ? 64.567 8.206 67.820 1.00 25.75 206 GLN C CA 1
ATOM 5581 C C . GLN C 1 206 ? 65.287 9.415 68.406 1.00 24.62 206 GLN C C 1
ATOM 5582 O O . GLN C 1 206 ? 65.196 9.652 69.607 1.00 25.90 206 GLN C O 1
ATOM 5588 N N . ASP C 1 207 ? 66.009 10.164 67.573 1.00 23.81 207 ASP C N 1
ATOM 5589 C CA . ASP C 1 207 ? 66.661 11.388 68.050 1.00 24.25 207 ASP C CA 1
ATOM 5590 C C . ASP C 1 207 ? 65.593 12.492 68.201 1.00 23.62 207 ASP C C 1
ATOM 5591 O O . ASP C 1 207 ? 65.878 13.571 68.750 1.00 23.14 207 ASP C O 1
ATOM 5596 N N . PHE C 1 208 ? 64.372 12.232 67.712 1.00 22.47 208 PHE C N 1
ATOM 5597 C CA . PHE C 1 208 ? 63.274 13.205 67.832 1.00 21.60 208 PHE C CA 1
ATOM 5598 C C . PHE C 1 208 ? 62.460 12.891 69.072 1.00 23.22 208 PHE C C 1
ATOM 5599 O O . PHE C 1 208 ? 62.214 11.712 69.391 1.00 23.56 208 PHE C O 1
ATOM 5607 N N . HIS C 1 209 ? 62.031 13.944 69.759 1.00 20.73 209 HIS C N 1
ATOM 5608 C CA . HIS C 1 209 ? 61.241 13.817 70.973 1.00 22.47 209 HIS C CA 1
ATOM 5609 C C . HIS C 1 209 ? 59.986 14.668 70.968 1.00 23.37 209 HIS C C 1
ATOM 5610 O O . HIS C 1 209 ? 60.003 15.805 70.487 1.00 21.18 209 HIS C O 1
ATOM 5617 N N . LEU C 1 210 ? 58.907 14.123 71.529 1.00 22.05 210 LEU C N 1
ATOM 5618 C CA . LEU C 1 210 ? 57.651 14.853 71.665 1.00 19.92 210 LEU C CA 1
ATOM 5619 C C . LEU C 1 210 ? 57.795 15.563 73.024 1.00 23.32 210 LEU C C 1
ATOM 5620 O O . LEU C 1 210 ? 58.154 14.933 74.026 1.00 24.56 210 LEU C O 1
ATOM 5625 N N . ILE C 1 211 ? 57.515 16.861 73.055 1.00 21.12 211 ILE C N 1
ATOM 5626 C CA . ILE C 1 211 ? 57.659 17.671 74.261 1.00 21.34 211 ILE C CA 1
ATOM 5627 C C . ILE C 1 211 ? 56.342 18.398 74.504 1.00 23.06 211 ILE C C 1
ATOM 5628 O O . ILE C 1 211 ? 55.861 19.123 73.637 1.00 21.41 211 ILE C O 1
ATOM 5633 N N . ALA C 1 212 ? 55.735 18.177 75.666 1.00 21.20 212 ALA C N 1
ATOM 5634 C CA . ALA C 1 212 ? 54.475 18.826 75.984 1.00 25.25 212 ALA C CA 1
ATOM 5635 C C . ALA C 1 212 ? 54.702 20.274 76.399 1.00 24.16 212 ALA C C 1
ATOM 5636 O O . ALA C 1 212 ? 55.703 20.602 77.045 1.00 25.42 212 ALA C O 1
ATOM 5638 N N . LEU C 1 213 ? 53.764 21.121 76.005 1.00 25.44 213 LEU C N 1
ATOM 5639 C CA . LEU C 1 213 ? 53.806 22.547 76.307 1.00 25.61 213 LEU C CA 1
ATOM 5640 C C . LEU C 1 213 ? 52.760 22.863 77.368 1.00 26.34 213 LEU C C 1
ATOM 5641 O O . LEU C 1 213 ? 51.570 22.665 77.139 1.00 27.18 213 LEU C O 1
ATOM 5646 N N . ASP C 1 214 ? 53.191 23.346 78.525 1.00 26.19 214 ASP C N 1
ATOM 5647 C CA . ASP C 1 214 ? 52.224 23.728 79.545 1.00 26.27 214 ASP C CA 1
ATOM 5648 C C . ASP C 1 214 ? 52.276 25.254 79.554 1.00 26.37 214 ASP C C 1
ATOM 5649 O O . ASP C 1 214 ? 53.242 25.853 80.036 1.00 26.91 214 ASP C O 1
ATOM 5654 N N . PHE C 1 215 ? 51.251 25.868 78.970 1.00 26.53 215 PHE C N 1
ATOM 5655 C CA . PHE C 1 215 ? 51.178 27.327 78.860 1.00 28.61 215 PHE C CA 1
ATOM 5656 C C . PHE C 1 215 ? 50.918 28.025 80.185 1.00 30.70 215 PHE C C 1
ATOM 5657 O O . PHE C 1 215 ? 50.115 27.566 80.995 1.00 31.87 215 PHE C O 1
ATOM 5665 N N . LYS C 1 216 ? 51.618 29.128 80.395 1.00 28.66 216 LYS C N 1
ATOM 5666 C CA . LYS C 1 216 ? 51.434 29.940 81.588 1.00 29.12 216 LYS C CA 1
ATOM 5667 C C . LYS C 1 216 ? 50.819 31.251 81.080 1.00 28.36 216 LYS C C 1
ATOM 5668 O O . LYS C 1 216 ? 49.802 31.219 80.384 1.00 29.98 216 LYS C O 1
ATOM 5674 N N . GLU C 1 217 ? 51.414 32.391 81.400 1.00 28.82 217 GLU C N 1
ATOM 5675 C CA . GLU C 1 217 ? 50.865 33.670 80.941 1.00 29.23 217 GLU C CA 1
ATOM 5676 C C . GLU C 1 217 ? 50.976 33.799 79.419 1.00 27.60 217 GLU C C 1
ATOM 5677 O O . GLU C 1 217 ? 51.977 33.411 78.826 1.00 27.08 217 GLU C O 1
ATOM 5683 N N . GLY C 1 218 ? 49.931 34.335 78.803 1.00 24.98 218 GLY C N 1
ATOM 5684 C CA . GLY C 1 218 ? 49.926 34.529 77.367 1.00 25.72 218 GLY C CA 1
ATOM 5685 C C . GLY C 1 218 ? 49.538 35.956 77.004 1.00 25.99 218 GLY C C 1
ATOM 5686 O O . GLY C 1 218 ? 48.964 36.692 77.810 1.00 23.25 218 GLY C O 1
ATOM 5687 N N . ARG C 1 219 ? 49.873 36.349 75.781 1.00 24.55 219 ARG C N 1
ATOM 5688 C CA . ARG C 1 219 ? 49.581 37.677 75.260 1.00 23.41 219 ARG C CA 1
ATOM 5689 C C . ARG C 1 219 ? 49.108 37.452 73.829 1.00 24.08 219 ARG C C 1
ATOM 5690 O O . ARG C 1 219 ? 49.771 36.755 73.052 1.00 21.19 219 ARG C O 1
ATOM 5698 N N . PHE C 1 220 ? 47.943 38.002 73.505 1.00 21.05 220 PHE C N 1
ATOM 5699 C CA . PHE C 1 220 ? 47.363 37.883 72.169 1.00 20.36 220 PHE C CA 1
ATOM 5700 C C . PHE C 1 220 ? 47.237 39.289 71.572 1.00 21.38 220 PHE C C 1
ATOM 5701 O O . PHE C 1 220 ? 46.748 40.218 72.230 1.00 21.06 220 PHE C O 1
ATOM 5709 N N . VAL C 1 221 ? 47.701 39.469 70.344 1.00 19.51 221 VAL C N 1
ATOM 5710 C CA . VAL C 1 221 ? 47.553 40.769 69.691 1.00 19.05 221 VAL C CA 1
ATOM 5711 C C . VAL C 1 221 ? 46.881 40.479 68.368 1.00 19.03 221 VAL C C 1
ATOM 5712 O O . VAL C 1 221 ? 47.419 39.733 67.544 1.00 20.37 221 VAL C O 1
ATOM 5716 N N . LYS C 1 222 ? 45.697 41.048 68.161 1.00 19.99 222 LYS C N 1
ATOM 5717 C CA . LYS C 1 222 ? 44.946 40.802 66.923 1.00 19.97 222 LYS C CA 1
ATOM 5718 C C . LYS C 1 222 ? 44.748 42.052 66.106 1.00 20.59 222 LYS C C 1
ATOM 5719 O O . LYS C 1 222 ? 44.264 41.978 64.990 1.00 23.06 222 LYS C O 1
ATOM 5725 N N . GLY C 1 223 ? 45.102 43.205 66.655 1.00 21.14 223 GLY C N 1
ATOM 5726 C CA . GLY C 1 223 ? 44.900 44.449 65.926 1.00 20.54 223 GLY C CA 1
ATOM 5727 C C . GLY C 1 223 ? 45.479 45.606 66.714 1.00 18.14 223 GLY C C 1
ATOM 5728 O O . GLY C 1 223 ? 45.927 45.414 67.844 1.00 18.20 223 GLY C O 1
ATOM 5729 N N . PHE C 1 224 ? 45.503 46.796 66.126 1.00 17.43 224 PHE C N 1
ATOM 5730 C CA . PHE C 1 224 ? 46.056 47.945 66.826 1.00 18.84 224 PHE C CA 1
ATOM 5731 C C . PHE C 1 224 ? 45.126 48.282 67.978 1.00 20.52 224 PHE C C 1
ATOM 5732 O O . PHE C 1 224 ? 43.926 48.478 67.780 1.00 21.54 224 PHE C O 1
ATOM 5740 N N . GLY C 1 225 ? 45.686 48.363 69.177 1.00 19.76 225 GLY C N 1
ATOM 5741 C CA . GLY C 1 225 ? 44.847 48.643 70.316 1.00 21.26 225 GLY C CA 1
ATOM 5742 C C . GLY C 1 225 ? 43.959 47.456 70.645 1.00 24.34 225 GLY C C 1
ATOM 5743 O O . GLY C 1 225 ? 42.873 47.621 71.214 1.00 22.09 225 GLY C O 1
ATOM 5744 N N . GLN C 1 226 ? 44.392 46.249 70.259 1.00 22.93 226 GLN C N 1
ATOM 5745 C CA . GLN C 1 226 ? 43.619 45.061 70.590 1.00 21.12 226 GLN C CA 1
ATOM 5746 C C . GLN C 1 226 ? 44.577 43.979 71.057 1.00 22.93 226 GLN C C 1
ATOM 5747 O O . GLN C 1 226 ? 44.787 42.946 70.384 1.00 23.20 226 GLN C O 1
ATOM 5753 N N . ALA C 1 227 ? 45.159 44.249 72.223 1.00 22.45 227 ALA C N 1
ATOM 5754 C CA . ALA C 1 227 ? 46.085 43.348 72.895 1.00 23.41 227 ALA C CA 1
ATOM 5755 C C . ALA C 1 227 ? 45.396 42.764 74.129 1.00 24.77 227 ALA C C 1
ATOM 5756 O O . ALA C 1 227 ? 44.687 43.480 74.846 1.00 24.93 227 ALA C O 1
ATOM 5758 N N . TYR C 1 228 ? 45.631 41.480 74.399 1.00 20.96 228 TYR C N 1
ATOM 5759 C CA . TYR C 1 228 ? 45.019 40.811 75.543 1.00 22.01 228 TYR C CA 1
ATOM 5760 C C . TYR C 1 228 ? 45.999 39.970 76.350 1.00 26.68 228 TYR C C 1
ATOM 5761 O O . TYR C 1 228 ? 46.945 39.372 75.800 1.00 22.57 228 TYR C O 1
ATOM 5770 N N . ASP C 1 229 ? 45.779 39.937 77.663 1.00 25.56 229 ASP C N 1
ATOM 5771 C CA . ASP C 1 229 ? 46.592 39.134 78.552 1.00 27.66 229 ASP C CA 1
ATOM 5772 C C . ASP C 1 229 ? 45.756 37.885 78.839 1.00 30.11 229 ASP C C 1
ATOM 5773 O O . ASP C 1 229 ? 44.524 37.956 78.964 1.00 25.99 229 ASP C O 1
ATOM 5778 N N . ILE C 1 230 ? 46.435 36.744 78.924 1.00 28.98 230 ILE C N 1
ATOM 5779 C CA . ILE C 1 230 ? 45.781 35.469 79.163 1.00 31.04 230 ILE C CA 1
ATOM 5780 C C . ILE C 1 230 ? 46.475 34.692 80.272 1.00 30.60 230 ILE C C 1
ATOM 5781 O O . ILE C 1 230 ? 47.692 34.708 80.386 1.00 29.40 230 ILE C O 1
ATOM 5786 N N . LEU C 1 231 ? 45.685 34.036 81.113 1.00 36.02 231 LEU C N 1
ATOM 5787 C CA . LEU C 1 231 ? 46.239 33.186 82.164 1.00 37.08 231 LEU C CA 1
ATOM 5788 C C . LEU C 1 231 ? 45.163 32.169 82.452 1.00 37.57 231 LEU C C 1
ATOM 5789 O O . LEU C 1 231 ? 44.102 32.501 82.982 1.00 35.81 231 LEU C O 1
ATOM 5794 N N . GLY C 1 232 ? 45.435 30.927 82.077 1.00 37.71 232 GLY C N 1
ATOM 5795 C CA . GLY C 1 232 ? 44.453 29.887 82.280 1.00 39.26 232 GLY C CA 1
ATOM 5796 C C . GLY C 1 232 ? 43.232 30.215 81.451 1.00 40.32 232 GLY C C 1
ATOM 5797 O O . GLY C 1 232 ? 43.338 30.573 80.278 1.00 38.97 232 GLY C O 1
ATOM 5798 N N . ASP C 1 233 ? 42.064 30.116 82.070 1.00 41.10 233 ASP C N 1
ATOM 5799 C CA . ASP C 1 233 ? 40.811 30.394 81.380 1.00 43.86 233 ASP C CA 1
ATOM 5800 C C . ASP C 1 233 ? 40.423 31.866 81.486 1.00 43.64 233 ASP C C 1
ATOM 5801 O O . ASP C 1 233 ? 39.309 32.247 81.136 1.00 44.93 233 ASP C O 1
ATOM 5806 N N . LYS C 1 234 ? 41.353 32.692 81.952 1.00 43.09 234 LYS C N 1
ATOM 5807 C CA . LYS C 1 234 ? 41.086 34.112 82.114 1.00 42.74 234 LYS C CA 1
ATOM 5808 C C . LYS C 1 234 ? 41.756 34.970 81.045 1.00 41.64 234 LYS C C 1
ATOM 5809 O O . LYS C 1 234 ? 42.934 34.785 80.735 1.00 39.47 234 LYS C O 1
ATOM 5815 N N . ILE C 1 235 ? 40.991 35.907 80.492 1.00 39.57 235 ILE C N 1
ATOM 5816 C CA . ILE C 1 235 ? 41.495 36.817 79.471 1.00 39.34 235 ILE C CA 1
ATOM 5817 C C . ILE C 1 235 ? 41.020 38.240 79.772 1.00 39.64 235 ILE C C 1
ATOM 5818 O O . ILE C 1 235 ? 39.880 38.447 80.201 1.00 37.61 235 ILE C O 1
ATOM 5823 N N . ALA C 1 236 ? 41.902 39.212 79.558 1.00 37.33 236 ALA C N 1
ATOM 5824 C CA . ALA C 1 236 ? 41.578 40.612 79.811 1.00 36.91 236 ALA C CA 1
ATOM 5825 C C . ALA C 1 236 ? 42.270 41.541 78.812 1.00 36.94 236 ALA C C 1
ATOM 5826 O O . ALA C 1 236 ? 43.393 41.291 78.370 1.00 34.85 236 ALA C O 1
ATOM 5828 N N . TYR C 1 237 ? 41.572 42.620 78.481 1.00 34.98 237 TYR C N 1
ATOM 5829 C CA . TYR C 1 237 ? 42.055 43.643 77.565 1.00 33.32 237 TYR C CA 1
ATOM 5830 C C . TYR C 1 237 ? 43.179 44.447 78.238 1.00 33.58 237 TYR C C 1
ATOM 5831 O O . TYR C 1 237 ? 43.086 44.827 79.410 1.00 30.59 237 TYR C O 1
ATOM 5840 N N . VAL C 1 238 ? 44.249 44.704 77.503 1.00 31.14 238 VAL C N 1
ATOM 5841 C CA . VAL C 1 238 ? 45.361 45.453 78.063 1.00 34.14 238 VAL C CA 1
ATOM 5842 C C . VAL C 1 238 ? 45.228 46.969 77.835 1.00 38.03 238 VAL C C 1
ATOM 5843 O O . VAL C 1 238 ? 45.845 47.767 78.545 1.00 36.57 238 VAL C O 1
ATOM 5847 N N . GLY C 1 239 ? 44.389 47.375 76.884 1.00 41.21 239 GLY C N 1
ATOM 5848 C CA . GLY C 1 239 ? 44.276 48.797 76.581 1.00 42.51 239 GLY C CA 1
ATOM 5849 C C . GLY C 1 239 ? 43.207 49.705 77.178 1.00 45.70 239 GLY C C 1
ATOM 5850 O O . GLY C 1 239 ? 42.730 50.621 76.492 1.00 44.35 239 GLY C O 1
ATOM 5851 N N . ASP C 1 240 ? 42.842 49.499 78.440 1.00 45.47 240 ASP C N 1
ATOM 5852 C CA . ASP C 1 240 ? 41.820 50.346 79.055 1.00 47.22 240 ASP C CA 1
ATOM 5853 C C . ASP C 1 240 ? 42.166 51.836 78.988 1.00 46.72 240 ASP C C 1
ATOM 5854 O O . ASP C 1 240 ? 41.336 52.645 78.566 1.00 47.52 240 ASP C O 1
ATOM 5859 N N . LYS C 1 241 ? 43.389 52.192 79.377 1.00 46.32 241 LYS C N 1
ATOM 5860 C CA . LYS C 1 241 ? 43.821 53.595 79.370 1.00 45.87 241 LYS C CA 1
ATOM 5861 C C . LYS C 1 241 ? 44.098 54.182 77.978 1.00 44.25 241 LYS C C 1
ATOM 5862 O O . LYS C 1 241 ? 44.678 55.266 77.858 1.00 43.22 241 LYS C O 1
ATOM 5868 N N . GLY C 1 242 ? 43.691 53.471 76.930 1.00 42.97 242 GLY C N 1
ATOM 5869 C CA . GLY C 1 242 ? 43.910 53.970 75.583 1.00 41.08 242 GLY C CA 1
ATOM 5870 C C . GLY C 1 242 ? 45.365 53.970 75.142 1.00 39.63 242 GLY C C 1
ATOM 5871 O O . GLY C 1 242 ? 46.257 53.504 75.853 1.00 37.95 242 GLY C O 1
ATOM 5872 N N . ASN C 1 243 ? 45.593 54.507 73.949 1.00 39.15 243 ASN C N 1
ATOM 5873 C CA . ASN C 1 243 ? 46.918 54.582 73.340 1.00 39.05 243 ASN C CA 1
ATOM 5874 C C . ASN C 1 243 ? 48.066 54.816 74.344 1.00 38.98 243 ASN C C 1
ATOM 5875 O O . ASN C 1 243 ? 48.160 55.889 74.945 1.00 38.80 243 ASN C O 1
ATOM 5880 N N . PRO C 1 244 ? 48.950 53.810 74.543 1.00 37.91 244 PRO C N 1
ATOM 5881 C CA . PRO C 1 244 ? 50.082 53.912 75.469 1.00 36.09 244 PRO C CA 1
ATOM 5882 C C . PRO C 1 244 ? 51.350 54.377 74.761 1.00 33.82 244 PRO C C 1
ATOM 5883 O O . PRO C 1 244 ? 52.373 54.626 75.392 1.00 31.69 244 PRO C O 1
ATOM 5887 N N . HIS C 1 245 ? 51.283 54.475 73.439 1.00 33.35 245 HIS C N 1
ATOM 5888 C CA . HIS C 1 245 ? 52.429 54.930 72.664 1.00 33.77 245 HIS C CA 1
ATOM 5889 C C . HIS C 1 245 ? 52.653 56.430 72.919 1.00 35.38 245 HIS C C 1
ATOM 5890 O O . HIS C 1 245 ? 51.810 57.096 73.532 1.00 34.40 245 HIS C O 1
ATOM 5897 N N . ASN C 1 246 ? 53.784 56.952 72.460 1.00 36.85 246 ASN C N 1
ATOM 5898 C CA . ASN C 1 246 ? 54.104 58.368 72.645 1.00 41.31 246 ASN C CA 1
ATOM 5899 C C . ASN C 1 246 ? 54.252 58.697 74.121 1.00 43.23 246 ASN C C 1
ATOM 5900 O O . ASN C 1 246 ? 54.081 59.850 74.534 1.00 41.79 246 ASN C O 1
ATOM 5905 N N . PHE C 1 247 ? 54.549 57.677 74.916 1.00 44.59 247 PHE C N 1
ATOM 5906 C CA . PHE C 1 247 ? 54.730 57.866 76.344 1.00 47.43 247 PHE C CA 1
ATOM 5907 C C . PHE C 1 247 ? 53.487 58.461 76.974 1.00 49.71 247 PHE C C 1
ATOM 5908 O O . PHE C 1 247 ? 53.582 59.331 77.843 1.00 49.91 247 PHE C O 1
ATOM 5916 N N . ALA C 1 248 ? 52.324 58.000 76.524 1.00 52.24 248 ALA C N 1
ATOM 5917 C CA . ALA C 1 248 ? 51.064 58.476 77.069 1.00 55.30 248 ALA C CA 1
ATOM 5918 C C . ALA C 1 248 ? 51.025 58.023 78.520 1.00 58.90 248 ALA C C 1
ATOM 5919 O O . ALA C 1 248 ? 52.024 57.530 79.050 1.00 59.97 248 ALA C O 1
ATOM 5921 N N . HIS C 1 249 ? 49.877 58.180 79.166 1.00 62.32 249 HIS C N 1
ATOM 5922 C CA . HIS C 1 249 ? 49.754 57.766 80.554 1.00 64.84 249 HIS C CA 1
ATOM 5923 C C . HIS C 1 249 ? 50.941 58.352 81.323 1.00 66.20 249 HIS C C 1
ATOM 5924 O O . HIS C 1 249 ? 51.757 57.559 81.848 1.00 66.72 249 HIS C O 1
ATOM 5931 N N . ASN D 1 3 ? 57.263 1.878 35.130 1.00 70.31 3 ASN D N 1
ATOM 5932 C CA . ASN D 1 3 ? 58.421 1.112 34.578 1.00 70.21 3 ASN D CA 1
ATOM 5933 C C . ASN D 1 3 ? 59.239 1.986 33.635 1.00 69.39 3 ASN D C 1
ATOM 5934 O O . ASN D 1 3 ? 60.448 1.793 33.481 1.00 68.97 3 ASN D O 1
ATOM 5939 N N . ARG D 1 4 ? 58.570 2.941 32.994 1.00 68.45 4 ARG D N 1
ATOM 5940 C CA . ARG D 1 4 ? 59.248 3.858 32.085 1.00 66.99 4 ARG D CA 1
ATOM 5941 C C . ARG D 1 4 ? 60.235 4.628 32.956 1.00 65.17 4 ARG D C 1
ATOM 5942 O O . ARG D 1 4 ? 61.400 4.811 32.596 1.00 64.92 4 ARG D O 1
ATOM 5950 N N . ILE D 1 5 ? 59.753 5.071 34.113 1.00 62.67 5 ILE D N 1
ATOM 5951 C CA . ILE D 1 5 ? 60.585 5.804 35.054 1.00 59.75 5 ILE D CA 1
ATOM 5952 C C . ILE D 1 5 ? 61.672 4.868 35.570 1.00 57.46 5 ILE D C 1
ATOM 5953 O O . ILE D 1 5 ? 62.835 5.253 35.659 1.00 56.48 5 ILE D O 1
ATOM 5958 N N . ILE D 1 6 ? 61.291 3.634 35.896 1.00 55.61 6 ILE D N 1
ATOM 5959 C CA . ILE D 1 6 ? 62.252 2.659 36.399 1.00 54.56 6 ILE D CA 1
ATOM 5960 C C . ILE D 1 6 ? 63.415 2.534 35.437 1.00 53.99 6 ILE D C 1
ATOM 5961 O O . ILE D 1 6 ? 64.575 2.531 35.846 1.00 52.82 6 ILE D O 1
ATOM 5966 N N . GLU D 1 7 ? 63.103 2.439 34.150 1.00 54.98 7 GLU D N 1
ATOM 5967 C CA . GLU D 1 7 ? 64.143 2.309 33.137 1.00 55.15 7 GLU D CA 1
ATOM 5968 C C . GLU D 1 7 ? 64.951 3.586 33.002 1.00 54.02 7 GLU D C 1
ATOM 5969 O O . GLU D 1 7 ? 66.180 3.545 32.899 1.00 53.64 7 GLU D O 1
ATOM 5975 N N . HIS D 1 8 ? 64.259 4.720 33.017 1.00 53.47 8 HIS D N 1
ATOM 5976 C CA . HIS D 1 8 ? 64.919 6.014 32.899 1.00 51.94 8 HIS D CA 1
ATOM 5977 C C . HIS D 1 8 ? 65.915 6.228 34.034 1.00 51.55 8 HIS D C 1
ATOM 5978 O O . HIS D 1 8 ? 67.044 6.659 33.805 1.00 51.19 8 HIS D O 1
ATOM 5993 N N . ASN D 1 10 ? 67.346 3.919 36.077 1.00 50.35 10 ASN D N 1
ATOM 5994 C CA . ASN D 1 10 ? 68.440 2.960 36.065 1.00 51.55 10 ASN D CA 1
ATOM 5995 C C . ASN D 1 10 ? 69.449 3.256 34.969 1.00 52.07 10 ASN D C 1
ATOM 5996 O O . ASN D 1 10 ? 70.575 2.760 35.006 1.00 51.84 10 ASN D O 1
ATOM 6001 N N . ALA D 1 11 ? 69.041 4.078 34.007 1.00 52.35 11 ALA D N 1
ATOM 6002 C CA . ALA D 1 11 ? 69.894 4.429 32.883 1.00 51.89 11 ALA D CA 1
ATOM 6003 C C . ALA D 1 11 ? 70.637 5.745 33.045 1.00 51.89 11 ALA D C 1
ATOM 6004 O O . ALA D 1 11 ? 71.756 5.893 32.552 1.00 52.11 11 ALA D O 1
ATOM 6006 N N . HIS D 1 12 ? 70.035 6.700 33.746 1.00 51.63 12 HIS D N 1
ATOM 6007 C CA . HIS D 1 12 ? 70.671 8.004 33.895 1.00 50.05 12 HIS D CA 1
ATOM 6008 C C . HIS D 1 12 ? 70.946 8.488 35.312 1.00 48.28 12 HIS D C 1
ATOM 6009 O O . HIS D 1 12 ? 71.578 9.530 35.489 1.00 47.16 12 HIS D O 1
ATOM 6016 N N . HIS D 1 13 ? 70.492 7.751 36.322 1.00 46.41 13 HIS D N 1
ATOM 6017 C CA . HIS D 1 13 ? 70.687 8.215 37.690 1.00 43.78 13 HIS D CA 1
ATOM 6018 C C . HIS D 1 13 ? 71.209 7.203 38.691 1.00 42.54 13 HIS D C 1
ATOM 6019 O O . HIS D 1 13 ? 70.879 7.273 39.878 1.00 42.35 13 HIS D O 1
ATOM 6026 N N . VAL D 1 14 ? 72.036 6.274 38.236 1.00 38.51 14 VAL D N 1
ATOM 6027 C CA . VAL D 1 14 ? 72.575 5.281 39.146 1.00 36.58 14 VAL D CA 1
ATOM 6028 C C . VAL D 1 14 ? 73.504 5.911 40.179 1.00 35.83 14 VAL D C 1
ATOM 6029 O O . VAL D 1 14 ? 73.458 5.563 41.363 1.00 35.35 14 VAL D O 1
ATOM 6033 N N . GLU D 1 15 ? 74.345 6.845 39.747 1.00 34.81 15 GLU D N 1
ATOM 6034 C CA . GLU D 1 15 ? 75.279 7.479 40.675 1.00 36.23 15 GLU D CA 1
ATOM 6035 C C . GLU D 1 15 ? 74.563 8.322 41.725 1.00 32.96 15 GLU D C 1
ATOM 6036 O O . GLU D 1 15 ? 74.971 8.357 42.889 1.00 31.26 15 GLU D O 1
ATOM 6042 N N . ASP D 1 16 ? 73.503 9.001 41.306 1.00 32.70 16 ASP D N 1
ATOM 6043 C CA . ASP D 1 16 ? 72.732 9.823 42.231 1.00 32.18 16 ASP D CA 1
ATOM 6044 C C . ASP D 1 16 ? 72.054 8.920 43.276 1.00 30.79 16 ASP D C 1
ATOM 6045 O O . ASP D 1 16 ? 72.010 9.254 44.455 1.00 31.20 16 ASP D O 1
ATOM 6058 N N . LYS D 1 18 ? 73.115 6.171 44.332 1.00 32.15 18 LYS D N 1
ATOM 6059 C CA . LYS D 1 18 ? 74.132 5.703 45.256 1.00 30.67 18 LYS D CA 1
ATOM 6060 C C . LYS D 1 18 ? 74.343 6.814 46.279 1.00 29.52 18 LYS D C 1
ATOM 6061 O O . LYS D 1 18 ? 74.557 6.554 47.465 1.00 27.56 18 LYS D O 1
ATOM 6067 N N . GLY D 1 19 ? 74.296 8.057 45.791 1.00 29.10 19 GLY D N 1
ATOM 6068 C CA . GLY D 1 19 ? 74.477 9.211 46.660 1.00 27.42 19 GLY D CA 1
ATOM 6069 C C . GLY D 1 19 ? 73.346 9.327 47.670 1.00 25.39 19 GLY D C 1
ATOM 6070 O O . GLY D 1 19 ? 73.586 9.643 48.833 1.00 25.59 19 GLY D O 1
ATOM 6071 N N . LEU D 1 20 ? 72.119 9.073 47.220 1.00 24.33 20 LEU D N 1
ATOM 6072 C CA . LEU D 1 20 ? 70.943 9.130 48.094 1.00 24.44 20 LEU D CA 1
ATOM 6073 C C . LEU D 1 20 ? 71.017 7.995 49.112 1.00 24.36 20 LEU D C 1
ATOM 6074 O O . LEU D 1 20 ? 70.699 8.169 50.281 1.00 23.76 20 LEU D O 1
ATOM 6079 N N . LEU D 1 21 ? 71.436 6.811 48.678 1.00 24.44 21 LEU D N 1
ATOM 6080 C CA . LEU D 1 21 ? 71.543 5.703 49.623 1.00 23.78 21 LEU D CA 1
ATOM 6081 C C . LEU D 1 21 ? 72.474 6.040 50.788 1.00 23.96 21 LEU D C 1
ATOM 6082 O O . LEU D 1 21 ? 72.187 5.748 51.953 1.00 24.01 21 LEU D O 1
ATOM 6087 N N . LYS D 1 22 ? 73.601 6.659 50.471 1.00 24.85 22 LYS D N 1
ATOM 6088 C CA . LYS D 1 22 ? 74.574 7.021 51.493 1.00 25.82 22 LYS D CA 1
ATOM 6089 C C . LYS D 1 22 ? 74.092 8.182 52.358 1.00 26.09 22 LYS D C 1
ATOM 6090 O O . LYS D 1 22 ? 74.205 8.158 53.588 1.00 26.16 22 LYS D O 1
ATOM 6096 N N . LYS D 1 23 ? 73.565 9.206 51.699 1.00 25.25 23 LYS D N 1
ATOM 6097 C CA . LYS D 1 23 ? 73.128 10.395 52.426 1.00 25.37 23 LYS D CA 1
ATOM 6098 C C . LYS D 1 23 ? 71.947 10.139 53.350 1.00 24.76 23 LYS D C 1
ATOM 6099 O O . LYS D 1 23 ? 72.008 10.462 54.528 1.00 23.82 23 LYS D O 1
ATOM 6105 N N . PHE D 1 24 ? 70.882 9.551 52.812 1.00 23.41 24 PHE D N 1
ATOM 6106 C CA . PHE D 1 24 ? 69.680 9.304 53.603 1.00 24.63 24 PHE D CA 1
ATOM 6107 C C . PHE D 1 24 ? 69.584 7.949 54.306 1.00 27.44 24 PHE D C 1
ATOM 6108 O O . PHE D 1 24 ? 68.872 7.818 55.297 1.00 28.11 24 PHE D O 1
ATOM 6116 N N . GLY D 1 25 ? 70.297 6.939 53.808 1.00 28.07 25 GLY D N 1
ATOM 6117 C CA . GLY D 1 25 ? 70.241 5.637 54.455 1.00 29.30 25 GLY D CA 1
ATOM 6118 C C . GLY D 1 25 ? 71.519 5.206 55.162 1.00 30.32 25 GLY D C 1
ATOM 6119 O O . GLY D 1 25 ? 71.525 4.196 55.866 1.00 32.70 25 GLY D O 1
ATOM 6120 N N . GLN D 1 26 ? 72.590 5.978 54.999 1.00 31.76 26 GLN D N 1
ATOM 6121 C CA . GLN D 1 26 ? 73.883 5.652 55.592 1.00 35.28 26 GLN D CA 1
ATOM 6122 C C . GLN D 1 26 ? 74.339 4.281 55.081 1.00 36.55 26 GLN D C 1
ATOM 6123 O O . GLN D 1 26 ? 74.939 3.482 55.802 1.00 35.67 26 GLN D O 1
ATOM 6129 N N . VAL D 1 27 ? 74.019 4.032 53.818 1.00 38.12 27 VAL D N 1
ATOM 6130 C CA . VAL D 1 27 ? 74.390 2.813 53.120 1.00 40.02 27 VAL D CA 1
ATOM 6131 C C . VAL D 1 27 ? 75.568 3.229 52.245 1.00 42.02 27 VAL D C 1
ATOM 6132 O O . VAL D 1 27 ? 75.393 3.886 51.219 1.00 39.75 27 VAL D O 1
ATOM 6136 N N . HIS D 1 28 ? 76.769 2.836 52.654 1.00 45.43 28 HIS D N 1
ATOM 6137 C CA . HIS D 1 28 ? 77.978 3.224 51.942 1.00 50.61 28 HIS D CA 1
ATOM 6138 C C . HIS D 1 28 ? 78.349 2.470 50.670 1.00 53.13 28 HIS D C 1
ATOM 6139 O O . HIS D 1 28 ? 78.363 3.053 49.584 1.00 55.38 28 HIS D O 1
ATOM 6146 N N . HIS D 1 29 ? 78.652 1.188 50.768 1.00 54.68 29 HIS D N 1
ATOM 6147 C CA . HIS D 1 29 ? 79.015 0.483 49.551 1.00 57.10 29 HIS D CA 1
ATOM 6148 C C . HIS D 1 29 ? 77.886 -0.417 49.096 1.00 57.38 29 HIS D C 1
ATOM 6149 O O . HIS D 1 29 ? 77.805 -1.589 49.473 1.00 58.53 29 HIS D O 1
ATOM 6156 N N . ALA D 1 30 ? 77.004 0.156 48.284 1.00 55.40 30 ALA D N 1
ATOM 6157 C CA . ALA D 1 30 ? 75.855 -0.570 47.778 1.00 53.81 30 ALA D CA 1
ATOM 6158 C C . ALA D 1 30 ? 76.083 -1.080 46.365 1.00 52.18 30 ALA D C 1
ATOM 6159 O O . ALA D 1 30 ? 76.665 -0.393 45.527 1.00 52.38 30 ALA D O 1
ATOM 6161 N N . GLU D 1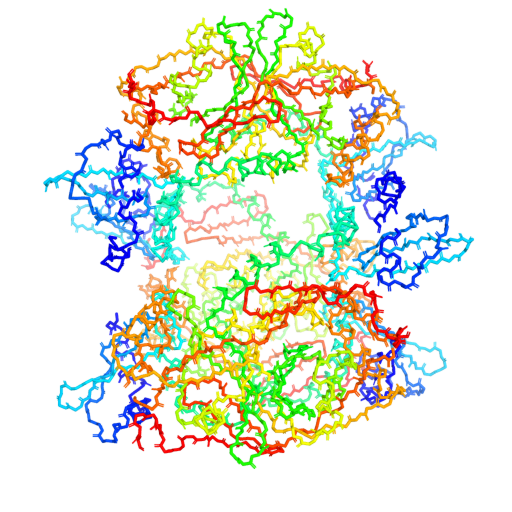 31 ? 75.620 -2.297 46.121 1.00 50.14 31 GLU D N 1
ATOM 6162 C CA . GLU D 1 31 ? 75.724 -2.925 44.817 1.00 49.46 31 GLU D CA 1
ATOM 6163 C C . GLU D 1 31 ? 74.312 -3.073 44.279 1.00 46.77 31 GLU D C 1
ATOM 6164 O O . GLU D 1 31 ? 73.342 -2.764 44.968 1.00 44.33 31 GLU D O 1
ATOM 6170 N N . ASN D 1 32 ? 74.210 -3.563 43.051 1.00 44.82 32 ASN D N 1
ATOM 6171 C CA . ASN D 1 32 ? 72.931 -3.773 42.397 1.00 43.83 32 ASN D CA 1
ATOM 6172 C C . ASN D 1 32 ? 71.918 -2.697 42.774 1.00 41.94 32 ASN D C 1
ATOM 6173 O O . ASN D 1 32 ? 70.795 -2.994 43.178 1.00 39.21 32 ASN D O 1
ATOM 6178 N N . VAL D 1 33 ? 72.341 -1.444 42.654 1.00 40.77 33 VAL D N 1
ATOM 6179 C CA . VAL D 1 33 ? 71.475 -0.319 42.962 1.00 38.14 33 VAL D CA 1
ATOM 6180 C C . VAL D 1 33 ? 70.541 -0.196 41.781 1.00 39.02 33 VAL D C 1
ATOM 6181 O O . VAL D 1 33 ? 70.989 -0.151 40.644 1.00 39.24 33 VAL D O 1
ATOM 6185 N N . ALA D 1 34 ? 69.244 -0.167 42.043 1.00 37.42 34 ALA D N 1
ATOM 6186 C CA . ALA D 1 34 ? 68.268 -0.030 40.973 1.00 38.57 34 ALA D CA 1
ATOM 6187 C C . ALA D 1 34 ? 66.988 0.628 41.489 1.00 37.68 34 ALA D C 1
ATOM 6188 O O . ALA D 1 34 ? 66.571 0.388 42.621 1.00 36.72 34 ALA D O 1
ATOM 6190 N N . PHE D 1 35 ? 66.380 1.459 40.650 1.00 35.48 35 PHE D N 1
ATOM 6191 C CA . PHE D 1 35 ? 65.143 2.135 41.004 1.00 35.03 35 PHE D CA 1
ATOM 6192 C C . PHE D 1 35 ? 64.038 1.092 41.068 1.00 35.36 35 PHE D C 1
ATOM 6193 O O . PHE D 1 35 ? 63.927 0.249 40.173 1.00 36.77 35 PHE D O 1
ATOM 6201 N N . LYS D 1 36 ? 63.219 1.138 42.115 1.00 34.07 36 LYS D N 1
ATOM 6202 C CA . LYS D 1 36 ? 62.129 0.175 42.256 1.00 32.85 36 LYS D CA 1
ATOM 6203 C C . LYS D 1 36 ? 60.756 0.778 42.019 1.00 33.77 36 LYS D C 1
ATOM 6204 O O . LYS D 1 36 ? 59.932 0.202 41.304 1.00 33.63 36 LYS D O 1
ATOM 6210 N N . SER D 1 37 ? 60.487 1.933 42.626 1.00 30.55 37 SER D N 1
ATOM 6211 C CA . SER D 1 37 ? 59.184 2.545 42.438 1.00 29.64 37 SER D CA 1
ATOM 6212 C C . SER D 1 37 ? 59.125 3.976 42.926 1.00 29.79 37 SER D C 1
ATOM 6213 O O . SER D 1 37 ? 60.046 4.474 43.570 1.00 25.73 37 SER D O 1
ATOM 6216 N N . VAL D 1 38 ? 58.025 4.628 42.582 1.00 29.43 38 VAL D N 1
ATOM 6217 C CA . VAL D 1 38 ? 57.766 5.993 42.998 1.00 27.48 38 VAL D CA 1
ATOM 6218 C C . VAL D 1 38 ? 56.267 6.056 43.230 1.00 28.68 38 VAL D C 1
ATOM 6219 O O . VAL D 1 38 ? 55.496 5.313 42.602 1.00 27.01 38 VAL D O 1
ATOM 6223 N N . ASP D 1 39 ? 55.855 6.896 44.170 1.00 24.30 39 ASP D N 1
ATOM 6224 C CA . ASP D 1 39 ? 54.446 7.080 44.468 1.00 24.79 39 ASP D CA 1
ATOM 6225 C C . ASP D 1 39 ? 54.289 8.537 44.875 1.00 23.71 39 ASP D C 1
ATOM 6226 O O . ASP D 1 39 ? 55.264 9.286 44.830 1.00 24.22 39 ASP D O 1
ATOM 6231 N N . SER D 1 40 ? 53.088 8.950 45.253 1.00 24.12 40 SER D N 1
ATOM 6232 C CA . SER D 1 40 ? 52.865 10.357 45.583 1.00 23.74 40 SER D CA 1
ATOM 6233 C C . SER D 1 40 ? 53.718 10.912 46.722 1.00 23.75 40 SER D C 1
ATOM 6234 O O . SER D 1 40 ? 53.915 12.132 46.804 1.00 23.05 40 SER D O 1
ATOM 6237 N N . GLN D 1 41 ? 54.230 10.039 47.586 1.00 22.36 41 GLN D N 1
ATOM 6238 C CA . GLN D 1 41 ? 55.005 10.519 48.737 1.00 21.50 41 GLN D CA 1
ATOM 6239 C C . GLN D 1 41 ? 56.490 10.184 48.773 1.00 23.27 41 GLN D C 1
ATOM 6240 O O . GLN D 1 41 ? 57.209 10.640 49.657 1.00 22.25 41 GLN D O 1
ATOM 6246 N N . GLY D 1 42 ? 56.972 9.403 47.814 1.00 24.28 42 GLY D N 1
ATOM 6247 C CA . GLY D 1 42 ? 58.389 9.089 47.839 1.00 24.22 42 GLY D CA 1
ATOM 6248 C C . GLY D 1 42 ? 58.811 8.084 46.795 1.00 24.26 42 GLY D C 1
ATOM 6249 O O . GLY D 1 42 ? 58.015 7.691 45.940 1.00 23.33 42 GLY D O 1
ATOM 6250 N N . ILE D 1 43 ? 60.076 7.692 46.872 1.00 22.82 43 ILE D N 1
ATOM 6251 C CA . ILE D 1 43 ? 60.646 6.713 45.945 1.00 24.81 43 ILE D CA 1
ATOM 6252 C C . ILE D 1 43 ? 61.248 5.570 46.742 1.00 23.96 43 ILE D C 1
ATOM 6253 O O . ILE D 1 43 ? 61.474 5.677 47.951 1.00 20.23 43 ILE D O 1
ATOM 6258 N N . VAL D 1 44 ? 61.519 4.467 46.053 1.00 21.71 44 VAL D N 1
ATOM 6259 C CA . VAL D 1 44 ? 62.116 3.312 46.690 1.00 20.65 44 VAL D CA 1
ATOM 6260 C C . VAL D 1 44 ? 63.276 2.871 45.817 1.00 20.67 44 VAL D C 1
ATOM 6261 O O . VAL D 1 44 ? 63.110 2.662 44.622 1.00 24.84 44 VAL D O 1
ATOM 6265 N N . ILE D 1 45 ? 64.446 2.760 46.426 1.00 21.80 45 ILE D N 1
ATOM 6266 C CA . ILE D 1 45 ? 65.657 2.334 45.732 1.00 23.25 45 ILE D CA 1
ATOM 6267 C C . ILE D 1 45 ? 66.020 0.941 46.228 1.00 25.11 45 ILE D C 1
ATOM 6268 O O . ILE D 1 45 ? 66.076 0.705 47.436 1.00 25.01 45 ILE D O 1
ATOM 6273 N N . GLY D 1 46 ? 66.245 0.013 45.297 1.00 25.42 46 GLY D N 1
ATOM 6274 C CA . GLY D 1 46 ? 66.635 -1.327 45.686 1.00 26.35 46 GLY D CA 1
ATOM 6275 C C . GLY D 1 46 ? 68.159 -1.413 45.675 1.00 28.09 46 GLY D C 1
ATOM 6276 O O . GLY D 1 46 ? 68.816 -0.719 44.887 1.00 25.94 46 GLY D O 1
ATOM 6277 N N . TYR D 1 47 ? 68.724 -2.241 46.551 1.00 27.78 47 TYR D N 1
ATOM 6278 C CA . TYR D 1 47 ? 70.174 -2.407 46.620 1.00 31.86 47 TYR D CA 1
ATOM 6279 C C . TYR D 1 47 ? 70.589 -3.691 47.348 1.00 34.30 47 TYR D C 1
ATOM 6280 O O . TYR D 1 47 ? 69.760 -4.388 47.948 1.00 33.47 47 TYR D O 1
ATOM 6289 N N . ASN D 1 48 ? 71.888 -3.978 47.282 1.00 35.42 48 ASN D N 1
ATOM 6290 C CA . ASN D 1 48 ? 72.516 -5.140 47.912 1.00 37.23 48 ASN D CA 1
ATOM 6291 C C . ASN D 1 48 ? 71.717 -6.430 47.962 1.00 37.76 48 ASN D C 1
ATOM 6292 O O . ASN D 1 48 ? 71.263 -6.952 46.934 1.00 38.60 48 ASN D O 1
ATOM 6297 N N . ASN D 1 49 ? 71.547 -6.930 49.183 1.00 38.63 49 ASN D N 1
ATOM 6298 C CA . ASN D 1 49 ? 70.866 -8.194 49.427 1.00 38.24 49 ASN D CA 1
ATOM 6299 C C . ASN D 1 49 ? 69.348 -8.170 49.433 1.00 32.47 49 ASN D C 1
ATOM 6300 O O . ASN D 1 49 ? 68.758 -8.415 50.482 1.00 36.34 49 ASN D O 1
ATOM 6305 N N . ASN D 1 50 ? 68.714 -7.907 48.287 1.00 29.01 50 ASN D N 1
ATOM 6306 C CA . ASN D 1 50 ? 67.249 -7.880 48.203 1.00 26.58 50 ASN D CA 1
ATOM 6307 C C . ASN D 1 50 ? 66.691 -6.819 49.174 1.00 25.35 50 ASN D C 1
ATOM 6308 O O . ASN D 1 50 ? 65.601 -6.983 49.727 1.00 23.69 50 ASN D O 1
ATOM 6313 N N . GLN D 1 51 ? 67.442 -5.741 49.364 1.00 24.64 51 GLN D N 1
ATOM 6314 C CA . GLN D 1 51 ? 67.041 -4.667 50.281 1.00 23.38 51 GLN D CA 1
ATOM 6315 C C . GLN D 1 51 ? 66.522 -3.420 49.562 1.00 23.45 51 GLN D C 1
ATOM 6316 O O . GLN D 1 51 ? 66.703 -3.258 48.355 1.00 23.60 51 GLN D O 1
ATOM 6322 N N . THR D 1 52 ? 65.814 -2.549 50.285 1.00 21.97 52 THR D N 1
ATOM 6323 C CA . THR D 1 52 ? 65.357 -1.317 49.656 1.00 19.76 52 THR D CA 1
ATOM 6324 C C . THR D 1 52 ? 65.456 -0.215 50.684 1.00 19.16 52 THR D C 1
ATOM 6325 O O . THR D 1 52 ? 65.537 -0.483 51.869 1.00 19.15 52 THR D O 1
ATOM 6329 N N . LEU D 1 53 ? 65.479 1.013 50.199 1.00 21.28 53 LEU D N 1
ATOM 6330 C CA . LEU D 1 53 ? 65.473 2.194 51.057 1.00 20.71 53 LEU D CA 1
ATOM 6331 C C . LEU D 1 53 ? 64.390 3.088 50.468 1.00 20.09 53 LEU D C 1
ATOM 6332 O O . LEU D 1 53 ? 64.391 3.345 49.266 1.00 21.32 53 LEU D O 1
ATOM 6337 N N . ARG D 1 54 ? 63.464 3.557 51.307 1.00 18.95 54 ARG D N 1
ATOM 6338 C CA . ARG D 1 54 ? 62.428 4.462 50.831 1.00 18.08 54 ARG D CA 1
ATOM 6339 C C . ARG D 1 54 ? 62.861 5.876 51.248 1.00 19.00 54 ARG D C 1
ATOM 6340 O O . ARG D 1 54 ? 63.335 6.076 52.366 1.00 17.63 54 ARG D O 1
ATOM 6348 N N . ILE D 1 55 ? 62.730 6.836 50.341 1.00 19.19 55 ILE D N 1
ATOM 6349 C CA . ILE D 1 55 ? 63.080 8.220 50.645 1.00 18.47 55 ILE D CA 1
ATOM 6350 C C . ILE D 1 55 ? 61.866 9.075 50.293 1.00 18.42 55 ILE D C 1
ATOM 6351 O O . ILE D 1 55 ? 61.409 9.091 49.140 1.00 18.54 55 ILE D O 1
ATOM 6356 N N . GLU D 1 56 ? 61.319 9.768 51.283 1.00 18.74 56 GLU D N 1
ATOM 6357 C CA . GLU D 1 56 ? 60.143 10.587 51.012 1.00 19.32 56 GLU D CA 1
ATOM 6358 C C . GLU D 1 56 ? 60.456 11.925 50.355 1.00 19.22 56 GLU D C 1
ATOM 6359 O O . GLU D 1 56 ? 61.497 12.533 50.607 1.00 20.70 56 GLU D O 1
ATOM 6365 N N . PHE D 1 57 ? 59.528 12.388 49.526 1.00 17.90 57 PHE D N 1
ATOM 6366 C CA . PHE D 1 57 ? 59.651 13.695 48.880 1.00 18.24 57 PHE D CA 1
ATOM 6367 C C . PHE D 1 57 ? 59.342 14.691 50.007 1.00 18.88 57 PHE D C 1
ATOM 6368 O O . PHE D 1 57 ? 58.770 14.291 51.030 1.00 20.45 57 PHE D O 1
ATOM 6376 N N . ASN D 1 58 ? 59.696 15.954 49.818 1.00 17.56 58 ASN D N 1
ATOM 6377 C CA . ASN D 1 58 ? 59.421 16.944 50.859 1.00 19.08 58 ASN D CA 1
ATOM 6378 C C . ASN D 1 58 ? 57.997 17.501 50.740 1.00 20.47 58 ASN D C 1
ATOM 6379 O O . ASN D 1 58 ? 57.621 18.438 51.430 1.00 19.64 58 ASN D O 1
ATOM 6384 N N . HIS D 1 59 ? 57.200 16.889 49.869 1.00 18.44 59 HIS D N 1
ATOM 6385 C CA . HIS D 1 59 ? 55.801 17.272 49.707 1.00 19.26 59 HIS D CA 1
ATOM 6386 C C . HIS D 1 59 ? 55.124 16.162 48.910 1.00 22.76 59 HIS D C 1
ATOM 6387 O O . HIS D 1 59 ? 55.792 15.284 48.353 1.00 24.88 59 HIS D O 1
ATOM 6394 N N . GLU D 1 60 ? 53.804 16.178 48.905 1.00 22.11 60 GLU D N 1
ATOM 6395 C CA . GLU D 1 60 ? 53.052 15.174 48.187 1.00 25.18 60 GLU D CA 1
ATOM 6396 C C . GLU D 1 60 ? 52.938 15.609 46.746 1.00 24.75 60 GLU D C 1
ATOM 6397 O O . GLU D 1 60 ? 52.559 16.742 46.467 1.00 24.94 60 GLU D O 1
ATOM 6403 N N . VAL D 1 61 ? 53.299 14.718 45.831 1.00 25.23 61 VAL D N 1
ATOM 6404 C CA . VAL D 1 61 ? 53.221 14.996 44.397 1.00 27.26 61 VAL D CA 1
ATOM 6405 C C . VAL D 1 61 ? 51.824 14.518 44.021 1.00 28.23 61 VAL D C 1
ATOM 6406 O O . VAL D 1 61 ? 51.579 13.320 43.877 1.00 26.97 61 VAL D O 1
ATOM 6410 N N . LYS D 1 62 ? 50.906 15.460 43.857 1.00 29.11 62 LYS D N 1
ATOM 6411 C CA . LYS D 1 62 ? 49.523 15.090 43.593 1.00 32.88 62 LYS D CA 1
ATOM 6412 C C . LYS D 1 62 ? 49.148 14.600 42.202 1.00 33.76 62 LYS D C 1
ATOM 6413 O O . LYS D 1 62 ? 48.074 14.026 42.021 1.00 32.91 62 LYS D O 1
ATOM 6419 N N . ASP D 1 63 ? 50.020 14.810 41.226 1.00 32.67 63 ASP D N 1
ATOM 6420 C CA . ASP D 1 63 ? 49.721 14.353 39.876 1.00 34.17 63 ASP D CA 1
ATOM 6421 C C . ASP D 1 63 ? 50.804 13.388 39.429 1.00 32.09 63 ASP D C 1
ATOM 6422 O O . ASP D 1 63 ? 51.971 13.761 39.331 1.00 32.59 63 ASP D O 1
ATOM 6427 N N . PRO D 1 64 ? 50.433 12.129 39.166 1.00 33.55 64 PRO D N 1
ATOM 6428 C CA . PRO D 1 64 ? 51.378 11.100 38.725 1.00 34.24 64 PRO D CA 1
ATOM 6429 C C . PRO D 1 64 ? 52.262 11.585 37.583 1.00 35.95 64 PRO D C 1
ATOM 6430 O O . PRO D 1 64 ? 53.380 11.097 37.390 1.00 34.79 64 PRO D O 1
ATOM 6434 N N . LYS D 1 65 ? 51.752 12.552 36.827 1.00 36.56 65 LYS D N 1
ATOM 6435 C CA . LYS D 1 65 ? 52.489 13.112 35.704 1.00 38.89 65 LYS D CA 1
ATOM 6436 C C . LYS D 1 65 ? 53.773 13.779 36.188 1.00 38.47 65 LYS D C 1
ATOM 6437 O O . LYS D 1 65 ? 54.722 13.951 35.428 1.00 39.14 65 LYS D O 1
ATOM 6443 N N . ASP D 1 66 ? 53.813 14.151 37.460 1.00 38.30 66 ASP D N 1
ATOM 6444 C CA . ASP D 1 66 ? 54.998 14.826 37.977 1.00 37.67 66 ASP D CA 1
ATOM 6445 C C . ASP D 1 66 ? 55.960 13.956 38.777 1.00 37.67 66 ASP D C 1
ATOM 6446 O O . ASP D 1 66 ? 56.973 14.459 39.282 1.00 36.97 66 ASP D O 1
ATOM 6451 N N . TYR D 1 67 ? 55.650 12.666 38.886 1.00 36.86 67 TYR D N 1
ATOM 6452 C CA . TYR D 1 67 ? 56.495 11.735 39.630 1.00 36.24 67 TYR D CA 1
ATOM 6453 C C . TYR D 1 67 ? 57.920 11.732 39.102 1.00 37.55 67 TYR D C 1
ATOM 6454 O O . TYR D 1 67 ? 58.883 11.823 39.862 1.00 33.97 67 TYR D O 1
ATOM 6463 N N . LYS D 1 68 ? 58.046 11.630 37.786 1.00 37.80 68 LYS D N 1
ATOM 6464 C CA . LYS D 1 68 ? 59.358 11.592 37.167 1.00 39.37 68 LYS D CA 1
ATOM 6465 C C . LYS D 1 68 ? 60.203 12.810 37.540 1.00 38.51 68 LYS D C 1
ATOM 6466 O O . LYS D 1 68 ? 61.351 12.670 37.968 1.00 38.79 68 LYS D O 1
ATOM 6472 N N . ASN D 1 69 ? 59.634 14.000 37.390 1.00 37.56 69 ASN D N 1
ATOM 6473 C CA . ASN D 1 69 ? 60.356 15.217 37.725 1.00 38.03 69 ASN D CA 1
ATOM 6474 C C . ASN D 1 69 ? 60.719 15.271 39.215 1.00 34.91 69 ASN D C 1
ATOM 6475 O O . ASN D 1 69 ? 61.845 15.608 39.570 1.00 33.63 69 ASN D O 1
ATOM 6480 N N . ALA D 1 70 ? 59.767 14.943 40.081 1.00 32.80 70 ALA D N 1
ATOM 6481 C CA . ALA D 1 70 ? 60.029 14.973 41.526 1.00 32.68 70 ALA D CA 1
ATOM 6482 C C . ALA D 1 70 ? 61.199 14.053 41.861 1.00 30.49 70 ALA D C 1
ATOM 6483 O O . ALA D 1 70 ? 62.050 14.399 42.677 1.00 29.29 70 ALA D O 1
ATOM 6485 N N . THR D 1 71 ? 61.228 12.883 41.217 1.00 29.75 71 THR D N 1
ATOM 6486 C CA . THR D 1 71 ? 62.283 11.891 41.424 1.00 29.89 71 THR D CA 1
ATOM 6487 C C . THR D 1 71 ? 63.624 12.427 40.947 1.00 29.20 71 THR D C 1
ATOM 6488 O O . THR D 1 71 ? 64.648 12.275 41.624 1.00 27.42 71 THR D O 1
ATOM 6492 N N . ILE D 1 72 ? 63.626 13.047 39.773 1.00 31.33 72 ILE D N 1
ATOM 6493 C CA . ILE D 1 72 ? 64.856 13.610 39.235 1.00 31.58 72 ILE D CA 1
ATOM 6494 C C . ILE D 1 72 ? 65.360 14.720 40.157 1.00 30.10 72 ILE D C 1
ATOM 6495 O O . ILE D 1 72 ? 66.560 14.824 40.419 1.00 29.96 72 ILE D O 1
ATOM 6500 N N . GLU D 1 73 ? 64.438 15.552 40.643 1.00 30.22 73 GLU D N 1
ATOM 6501 C CA . GLU D 1 73 ? 64.801 16.644 41.545 1.00 31.59 73 GLU D CA 1
ATOM 6502 C C . GLU D 1 73 ? 65.462 16.076 42.797 1.00 29.07 73 GLU D C 1
ATOM 6503 O O . GLU D 1 73 ? 66.494 16.570 43.244 1.00 30.41 73 GLU D O 1
ATOM 6509 N N . LEU D 1 74 ? 64.872 15.031 43.364 1.00 28.45 74 LEU D N 1
ATOM 6510 C CA . LEU D 1 74 ? 65.448 14.426 44.552 1.00 25.92 74 LEU D CA 1
ATOM 6511 C C . LEU D 1 74 ? 66.845 13.902 44.227 1.00 26.42 74 LEU D C 1
ATOM 6512 O O . LEU D 1 74 ? 67.790 14.081 45.002 1.00 24.42 74 LEU D O 1
ATOM 6517 N N . CYS D 1 75 ? 66.984 13.263 43.072 1.00 26.32 75 CYS D N 1
ATOM 6518 C CA . CYS D 1 75 ? 68.284 12.725 42.677 1.00 27.22 75 CYS D CA 1
ATOM 6519 C C . CYS D 1 75 ? 69.350 13.807 42.548 1.00 26.09 75 CYS D C 1
ATOM 6520 O O . CYS D 1 75 ? 70.472 13.650 43.032 1.00 30.02 75 CYS D O 1
ATOM 6523 N N . GLN D 1 76 ? 68.995 14.905 41.902 1.00 28.74 76 GLN D N 1
ATOM 6524 C CA . GLN D 1 76 ? 69.948 15.989 41.693 1.00 29.70 76 GLN D CA 1
ATOM 6525 C C . GLN D 1 76 ? 70.245 16.805 42.947 1.00 29.29 76 GLN D C 1
ATOM 6526 O O . GLN D 1 76 ? 71.233 17.544 43.001 1.00 28.77 76 GLN D O 1
ATOM 6532 N N . SER D 1 77 ? 69.414 16.648 43.972 1.00 27.00 77 SER D N 1
ATOM 6533 C CA . SER D 1 77 ? 69.621 17.392 45.212 1.00 27.80 77 SER D CA 1
ATOM 6534 C C . SER D 1 77 ? 70.929 17.022 45.910 1.00 28.05 77 SER D C 1
ATOM 6535 O O . SER D 1 77 ? 71.493 17.828 46.657 1.00 26.00 77 SER D O 1
ATOM 6538 N N . VAL D 1 78 ? 71.424 15.807 45.682 1.00 28.60 78 VAL D N 1
ATOM 6539 C CA . VAL D 1 78 ? 72.663 15.408 46.339 1.00 27.66 78 VAL D CA 1
ATOM 6540 C C . VAL D 1 78 ? 73.822 16.344 45.970 1.00 27.92 78 VAL D C 1
ATOM 6541 O O . VAL D 1 78 ? 74.537 16.827 46.851 1.00 26.77 78 VAL D O 1
ATOM 6545 N N . GLU D 1 79 ? 74.000 16.607 44.677 1.00 29.43 79 GLU D N 1
ATOM 6546 C CA . GLU D 1 79 ? 75.084 17.489 44.244 1.00 32.29 79 GLU D CA 1
ATOM 6547 C C . GLU D 1 79 ? 74.743 18.959 44.464 1.00 31.12 79 GLU D C 1
ATOM 6548 O O . GLU D 1 79 ? 75.614 19.769 44.789 1.00 29.74 79 GLU D O 1
ATOM 6554 N N . LYS D 1 80 ? 73.474 19.298 44.275 1.00 31.38 80 LYS D N 1
ATOM 6555 C CA . LYS D 1 80 ? 73.024 20.674 44.440 1.00 30.13 80 LYS D CA 1
ATOM 6556 C C . LYS D 1 80 ? 73.297 21.201 45.835 1.00 27.48 80 LYS D C 1
ATOM 6557 O O . LYS D 1 80 ? 73.515 22.400 46.028 1.00 26.72 80 LYS D O 1
ATOM 6563 N N . THR D 1 81 ? 73.279 20.295 46.801 1.00 24.29 81 THR D N 1
ATOM 6564 C CA . THR D 1 81 ? 73.526 20.641 48.190 1.00 24.62 81 THR D CA 1
ATOM 6565 C C . THR D 1 81 ? 74.869 21.350 48.332 1.00 26.14 81 THR D C 1
ATOM 6566 O O . THR D 1 81 ? 75.041 22.207 49.200 1.00 23.05 81 THR D O 1
ATOM 6570 N N . HIS D 1 82 ? 75.819 20.969 47.475 1.00 25.85 82 HIS D N 1
ATOM 6571 C CA . HIS D 1 82 ? 77.175 21.513 47.533 1.00 25.48 82 HIS D CA 1
ATOM 6572 C C . HIS D 1 82 ? 77.481 22.745 46.705 1.00 26.02 82 HIS D C 1
ATOM 6573 O O . HIS D 1 82 ? 78.630 23.214 46.683 1.00 26.38 82 HIS D O 1
ATOM 6580 N N . ASP D 1 83 ? 76.475 23.269 46.019 1.00 25.15 83 ASP D N 1
ATOM 6581 C CA . ASP D 1 83 ? 76.655 24.471 45.213 1.00 24.57 83 ASP D CA 1
ATOM 6582 C C . ASP D 1 83 ? 76.565 25.662 46.171 1.00 25.24 83 ASP D C 1
ATOM 6583 O O . ASP D 1 83 ? 75.545 26.346 46.230 1.00 23.80 83 ASP D O 1
ATOM 6588 N N . LEU D 1 84 ? 77.647 25.904 46.914 1.00 26.07 84 LEU D N 1
ATOM 6589 C CA . LEU D 1 84 ? 77.680 26.965 47.907 1.00 26.90 84 LEU D CA 1
ATOM 6590 C C . LEU D 1 84 ? 77.422 28.371 47.404 1.00 28.01 84 LEU D C 1
ATOM 6591 O O . LEU D 1 84 ? 76.857 29.197 48.129 1.00 26.39 84 LEU D O 1
ATOM 6596 N N . LYS D 1 85 ? 77.836 28.652 46.175 1.00 27.15 85 LYS D N 1
ATOM 6597 C CA . LYS D 1 85 ? 77.622 29.970 45.606 1.00 28.22 85 LYS D CA 1
ATOM 6598 C C . LYS D 1 85 ? 76.107 30.145 45.404 1.00 27.84 85 LYS D C 1
ATOM 6599 O O . LYS D 1 85 ? 75.550 31.199 45.734 1.00 25.74 85 LYS D O 1
ATOM 6605 N N . GLY D 1 86 ? 75.441 29.107 44.884 1.00 25.41 86 GLY D N 1
ATOM 6606 C CA . GLY D 1 86 ? 74.000 29.178 44.685 1.00 27.19 86 GLY D CA 1
ATOM 6607 C C . GLY D 1 86 ? 73.306 29.344 46.038 1.00 27.17 86 GLY D C 1
ATOM 6608 O O . GLY D 1 86 ? 72.323 30.094 46.175 1.00 28.36 86 GLY D O 1
ATOM 6609 N N . VAL D 1 87 ? 73.814 28.663 47.055 1.00 23.78 87 VAL D N 1
ATOM 6610 C CA . VAL D 1 87 ? 73.214 28.785 48.381 1.00 25.20 87 VAL D CA 1
ATOM 6611 C C . VAL D 1 87 ? 73.366 30.215 48.929 1.00 25.84 87 VAL D C 1
ATOM 6612 O O . VAL D 1 87 ? 72.435 30.773 49.536 1.00 24.28 87 VAL D O 1
ATOM 6616 N N . GLU D 1 88 ? 74.528 30.824 48.718 1.00 23.23 88 GLU D N 1
ATOM 6617 C CA . GLU D 1 88 ? 74.735 32.196 49.190 1.00 25.14 88 GLU D CA 1
ATOM 6618 C C . GLU D 1 88 ? 73.728 33.113 48.511 1.00 24.67 88 GLU D C 1
ATOM 6619 O O . GLU D 1 88 ? 73.214 34.062 49.123 1.00 24.12 88 GLU D O 1
ATOM 6625 N N . GLU D 1 89 ? 73.444 32.834 47.244 1.00 24.21 89 GLU D N 1
ATOM 6626 C CA . GLU D 1 89 ? 72.483 33.650 46.504 1.00 26.08 89 GLU D CA 1
ATOM 6627 C C . GLU D 1 89 ? 71.084 33.456 47.078 1.00 25.44 89 GLU D C 1
ATOM 6628 O O . GLU D 1 89 ? 70.317 34.419 47.208 1.00 25.48 89 GLU D O 1
ATOM 6634 N N . GLU D 1 90 ? 70.755 32.211 47.424 1.00 23.67 90 GLU D N 1
ATOM 6635 C CA . GLU D 1 90 ? 69.458 31.901 48.025 1.00 23.04 90 GLU D CA 1
ATOM 6636 C C . GLU D 1 90 ? 69.303 32.606 49.367 1.00 22.33 90 GLU D C 1
ATOM 6637 O O . GLU D 1 90 ? 68.211 33.062 49.704 1.00 22.99 90 GLU D O 1
ATOM 6643 N N . VAL D 1 91 ? 70.383 32.632 50.152 1.00 20.09 91 VAL D N 1
ATOM 6644 C CA . VAL D 1 91 ? 70.391 33.287 51.453 1.00 20.48 91 VAL D CA 1
ATOM 6645 C C . VAL D 1 91 ? 70.076 34.776 51.298 1.00 21.68 91 VAL D C 1
ATOM 6646 O O . VAL D 1 91 ? 69.220 35.329 51.998 1.00 21.04 91 VAL D O 1
ATOM 6650 N N . LYS D 1 92 ? 70.757 35.427 50.367 1.00 20.52 92 LYS D N 1
ATOM 6651 C CA . LYS D 1 92 ? 70.513 36.844 50.135 1.00 22.88 92 LYS D CA 1
ATOM 6652 C C . LYS D 1 92 ? 69.076 37.101 49.679 1.00 23.17 92 LYS D C 1
ATOM 6653 O O . LYS D 1 92 ? 68.409 38.014 50.185 1.00 23.66 92 LYS D O 1
ATOM 6659 N N . ALA D 1 93 ? 68.589 36.302 48.735 1.00 20.61 93 ALA D N 1
ATOM 6660 C CA . ALA D 1 93 ? 67.230 36.490 48.227 1.00 19.87 93 ALA D CA 1
ATOM 6661 C C . ALA D 1 93 ? 66.189 36.143 49.303 1.00 22.70 93 ALA D C 1
ATOM 6662 O O . ALA D 1 93 ? 65.122 36.761 49.365 1.00 22.45 93 ALA D O 1
ATOM 6664 N N . PHE D 1 94 ? 66.506 35.162 50.147 1.00 21.59 94 PHE D N 1
ATOM 6665 C CA . PHE D 1 94 ? 65.578 34.760 51.215 1.00 23.21 94 PHE D CA 1
ATOM 6666 C C . PHE D 1 94 ? 65.335 35.959 52.127 1.00 21.25 94 PHE D C 1
ATOM 6667 O O . PHE D 1 94 ? 64.187 36.293 52.410 1.00 21.65 94 PHE D O 1
ATOM 6675 N N . LYS D 1 95 ? 66.405 36.607 52.580 1.00 20.32 95 LYS D N 1
ATOM 6676 C CA . LYS D 1 95 ? 66.280 37.783 53.452 1.00 22.77 95 LYS D CA 1
ATOM 6677 C C . LYS D 1 95 ? 65.517 38.941 52.818 1.00 25.22 95 LYS D C 1
ATOM 6678 O O . LYS D 1 95 ? 64.779 39.648 53.503 1.00 23.80 95 LYS D O 1
ATOM 6684 N N . GLU D 1 96 ? 65.694 39.131 51.514 1.00 24.10 96 GLU D N 1
ATOM 6685 C CA . GLU D 1 96 ? 65.005 40.211 50.800 1.00 22.50 96 GLU D CA 1
ATOM 6686 C C . GLU D 1 96 ? 63.501 39.982 50.636 1.00 22.53 96 GLU D C 1
ATOM 6687 O O . GLU D 1 96 ? 62.749 40.918 50.334 1.00 26.25 96 GLU D O 1
ATOM 6693 N N . GLY D 1 97 ? 63.054 38.753 50.846 1.00 22.18 97 GLY D N 1
ATOM 6694 C CA . GLY D 1 97 ? 61.651 38.433 50.687 1.00 21.60 97 GLY D CA 1
ATOM 6695 C C . GLY D 1 97 ? 60.789 38.676 51.921 1.00 22.13 97 GLY D C 1
ATOM 6696 O O . GLY D 1 97 ? 59.609 38.312 51.946 1.00 24.14 97 GLY D O 1
ATOM 6697 N N . PHE D 1 98 ? 61.372 39.265 52.950 1.00 16.64 98 PHE D N 1
ATOM 6698 C CA . PHE D 1 98 ? 60.612 39.539 54.170 1.00 18.64 98 PHE D CA 1
ATOM 6699 C C . PHE D 1 98 ? 60.628 40.995 54.585 1.00 16.83 98 PHE D C 1
ATOM 6700 O O . PHE D 1 98 ? 61.569 41.736 54.271 1.00 18.54 98 PHE D O 1
ATOM 6708 N N . ASP D 1 99 ? 59.573 41.405 55.296 1.00 15.47 99 ASP D N 1
ATOM 6709 C CA . ASP D 1 99 ? 59.516 42.753 55.843 1.00 16.68 99 ASP D CA 1
ATOM 6710 C C . ASP D 1 99 ? 59.392 42.656 57.363 1.00 17.23 99 ASP D C 1
ATOM 6711 O O . ASP D 1 99 ? 59.076 43.635 58.045 1.00 16.59 99 ASP D O 1
ATOM 6716 N N . SER D 1 100 ? 59.653 41.461 57.895 1.00 15.26 100 SER D N 1
ATOM 6717 C CA . SER D 1 100 ? 59.605 41.251 59.332 1.00 14.68 100 SER D CA 1
ATOM 6718 C C . SER D 1 100 ? 60.408 39.998 59.677 1.00 16.60 100 SER D C 1
ATOM 6719 O O . SER D 1 100 ? 60.705 39.183 58.786 1.00 15.23 100 SER D O 1
ATOM 6722 N N . VAL D 1 101 ? 60.795 39.889 60.946 1.00 16.44 101 VAL D N 1
ATOM 6723 C CA . VAL D 1 101 ? 61.554 38.738 61.437 1.00 16.44 101 VAL D CA 1
ATOM 6724 C C . VAL D 1 101 ? 61.096 38.318 62.827 1.00 16.62 101 VAL D C 1
ATOM 6725 O O . VAL D 1 101 ? 60.405 39.064 63.534 1.00 16.65 101 VAL D O 1
ATOM 6729 N N . CYS D 1 102 ? 61.479 37.100 63.220 1.00 15.82 102 CYS D N 1
ATOM 6730 C CA . CYS D 1 102 ? 61.149 36.600 64.546 1.00 13.25 102 CYS D CA 1
ATOM 6731 C C . CYS D 1 102 ? 62.399 36.881 65.391 1.00 15.62 102 CYS D C 1
ATOM 6732 O O . CYS D 1 102 ? 63.521 36.914 64.862 1.00 15.85 102 CYS D O 1
ATOM 6735 N N . LEU D 1 103 ? 62.192 37.045 66.694 1.00 16.85 103 LEU D N 1
ATOM 6736 C CA . LEU D 1 103 ? 63.278 37.357 67.614 1.00 14.71 103 LEU D CA 1
ATOM 6737 C C . LEU D 1 103 ? 63.265 36.527 68.880 1.00 15.91 103 LEU D C 1
ATOM 6738 O O . LEU D 1 103 ? 62.210 36.129 69.370 1.00 18.67 103 LEU D O 1
ATOM 6743 N N . ALA D 1 104 ? 64.458 36.289 69.408 1.00 17.75 104 ALA D N 1
ATOM 6744 C CA . ALA D 1 104 ? 64.576 35.653 70.707 1.00 16.57 104 ALA D CA 1
ATOM 6745 C C . ALA D 1 104 ? 65.410 36.714 71.440 1.00 15.85 104 ALA D C 1
ATOM 6746 O O . ALA D 1 104 ? 66.463 37.125 70.945 1.00 16.96 104 ALA D O 1
ATOM 6748 N N . THR D 1 105 ? 64.920 37.166 72.577 1.00 16.70 105 THR D N 1
ATOM 6749 C CA . THR D 1 105 ? 65.672 38.130 73.386 1.00 19.83 105 THR D CA 1
ATOM 6750 C C . THR D 1 105 ? 65.705 37.620 74.830 1.00 20.89 105 THR D C 1
ATOM 6751 O O . THR D 1 105 ? 64.922 36.760 75.213 1.00 20.69 105 THR D O 1
ATOM 6755 N N . LEU D 1 106 ? 66.595 38.185 75.644 1.00 23.67 106 LEU D N 1
ATOM 6756 C CA . LEU D 1 106 ? 66.688 37.764 77.039 1.00 22.60 106 LEU D CA 1
ATOM 6757 C C . LEU D 1 106 ? 66.254 38.939 77.894 1.00 23.33 106 LEU D C 1
ATOM 6758 O O . LEU D 1 106 ? 66.957 39.947 77.973 1.00 22.67 106 LEU D O 1
ATOM 6763 N N . HIS D 1 107 ? 65.092 38.802 78.516 1.00 22.90 107 HIS D N 1
ATOM 6764 C CA . HIS D 1 107 ? 64.540 39.851 79.350 1.00 26.96 107 HIS D CA 1
ATOM 6765 C C . HIS D 1 107 ? 65.360 40.023 80.624 1.00 28.45 107 HIS D C 1
ATOM 6766 O O . HIS D 1 107 ? 65.989 39.070 81.105 1.00 26.81 107 HIS D O 1
ATOM 6773 N N . PRO D 1 108 ? 65.375 41.245 81.183 1.00 30.11 108 PRO D N 1
ATOM 6774 C CA . PRO D 1 108 ? 66.145 41.461 82.413 1.00 31.73 108 PRO D CA 1
ATOM 6775 C C . PRO D 1 108 ? 65.698 40.556 83.555 1.00 32.07 108 PRO D C 1
ATOM 6776 O O . PRO D 1 108 ? 66.501 40.197 84.411 1.00 33.85 108 PRO D O 1
ATOM 6780 N N . ASN D 1 109 ? 64.419 40.195 83.570 1.00 32.45 109 ASN D N 1
ATOM 6781 C CA . ASN D 1 109 ? 63.892 39.312 84.605 1.00 33.01 109 ASN D CA 1
ATOM 6782 C C . ASN D 1 109 ? 64.447 37.892 84.457 1.00 32.66 109 ASN D C 1
ATOM 6783 O O . ASN D 1 109 ? 64.119 37.019 85.249 1.00 33.10 109 ASN D O 1
ATOM 6788 N N . GLY D 1 110 ? 65.274 37.670 83.433 1.00 32.50 110 GLY D N 1
ATOM 6789 C CA . GLY D 1 110 ? 65.890 36.365 83.216 1.00 31.19 110 GLY D CA 1
ATOM 6790 C C . GLY D 1 110 ? 65.217 35.380 82.264 1.00 28.98 110 GLY D C 1
ATOM 6791 O O . GLY D 1 110 ? 65.854 34.415 81.827 1.00 27.15 110 GLY D O 1
ATOM 6792 N N . HIS D 1 111 ? 63.948 35.612 81.938 1.00 27.79 111 HIS D N 1
ATOM 6793 C CA . HIS D 1 111 ? 63.192 34.716 81.052 1.00 26.08 111 HIS D CA 1
ATOM 6794 C C . HIS D 1 111 ? 63.405 35.082 79.586 1.00 26.08 111 HIS D C 1
ATOM 6795 O O . HIS D 1 111 ? 63.568 36.266 79.274 1.00 27.02 111 HIS D O 1
ATOM 6802 N N . VAL D 1 112 ? 63.407 34.084 78.691 1.00 21.37 112 VAL D N 1
ATOM 6803 C CA . VAL D 1 112 ? 63.587 34.365 77.263 1.00 19.61 112 VAL D CA 1
ATOM 6804 C C . VAL D 1 112 ? 62.262 34.862 76.718 1.00 19.63 112 VAL D C 1
ATOM 6805 O O . VAL D 1 112 ? 61.185 34.591 77.276 1.00 20.28 112 VAL D O 1
ATOM 6809 N N . VAL D 1 113 ? 62.330 35.595 75.614 1.00 19.93 113 VAL D N 1
ATOM 6810 C CA . VAL D 1 113 ? 61.131 36.160 75.021 1.00 18.49 113 VAL D CA 1
ATOM 6811 C C . VAL D 1 113 ? 61.132 35.809 73.535 1.00 17.14 113 VAL D C 1
ATOM 6812 O O . VAL D 1 113 ? 62.132 35.993 72.866 1.00 18.47 113 VAL D O 1
ATOM 6816 N N . CYS D 1 114 ? 60.023 35.268 73.045 1.00 18.37 114 CYS D N 1
ATOM 6817 C CA . CYS D 1 114 ? 59.916 34.927 71.616 1.00 17.11 114 CYS D CA 1
ATOM 6818 C C . CYS D 1 114 ? 58.917 35.927 71.053 1.00 18.27 114 CYS D C 1
ATOM 6819 O O . CYS D 1 114 ? 57.766 35.961 71.487 1.00 19.31 114 CYS D O 1
ATOM 6822 N N . SER D 1 115 ? 59.359 36.728 70.087 1.00 16.39 115 SER D N 1
ATOM 6823 C CA . SER D 1 115 ? 58.514 37.778 69.519 1.00 16.73 115 SER D CA 1
ATOM 6824 C C . SER D 1 115 ? 58.849 38.007 68.049 1.00 15.94 115 SER D C 1
ATOM 6825 O O . SER D 1 115 ? 59.572 37.226 67.448 1.00 15.41 115 SER D O 1
ATOM 6828 N N . TYR D 1 116 ? 58.292 39.063 67.459 1.00 15.51 116 TYR D N 1
ATOM 6829 C CA . TYR D 1 116 ? 58.605 39.363 66.069 1.00 15.94 116 TYR D CA 1
ATOM 6830 C C . TYR D 1 116 ? 58.641 40.865 65.888 1.00 16.25 116 TYR D C 1
ATOM 6831 O O . TYR D 1 116 ? 58.015 41.601 66.643 1.00 17.58 116 TYR D O 1
ATOM 6840 N N . ALA D 1 117 ? 59.380 41.335 64.896 1.00 15.32 117 ALA D N 1
ATOM 6841 C CA . ALA D 1 117 ? 59.446 42.772 64.668 1.00 15.58 117 ALA D CA 1
ATOM 6842 C C . ALA D 1 117 ? 59.566 43.081 63.196 1.00 16.45 117 ALA D C 1
ATOM 6843 O O . ALA D 1 117 ? 60.039 42.252 62.405 1.00 17.06 117 ALA D O 1
ATOM 6845 N N . PRO D 1 118 ? 59.133 44.290 62.813 1.00 16.63 118 PRO D N 1
ATOM 6846 C CA . PRO D 1 118 ? 59.194 44.779 61.433 1.00 17.19 118 PRO D CA 1
ATOM 6847 C C . PRO D 1 118 ? 60.685 44.871 61.096 1.00 16.48 118 PRO D C 1
ATOM 6848 O O . PRO D 1 118 ? 61.514 45.267 61.946 1.00 17.82 118 PRO D O 1
ATOM 6852 N N . LEU D 1 119 ? 61.026 44.530 59.861 1.00 17.49 119 LEU D N 1
ATOM 6853 C CA . LEU D 1 119 ? 62.416 44.553 59.395 1.00 17.90 119 LEU D CA 1
ATOM 6854 C C . LEU D 1 119 ? 62.594 45.608 58.304 1.00 19.56 119 LEU D C 1
ATOM 6855 O O . LEU D 1 119 ? 61.791 45.656 57.382 1.00 19.14 119 LEU D O 1
ATOM 6868 N N . SER D 1 121 ? 65.770 47.871 55.841 1.00 23.73 121 SER D N 1
ATOM 6869 C CA . SER D 1 121 ? 67.154 47.798 55.405 1.00 25.28 121 SER D CA 1
ATOM 6870 C C . SER D 1 121 ? 67.530 48.934 54.477 1.00 27.45 121 SER D C 1
ATOM 6871 O O . SER D 1 121 ? 66.709 49.422 53.694 1.00 27.42 121 SER D O 1
ATOM 6874 N N . ASP D 1 122 ? 68.782 49.353 54.591 1.00 28.44 122 ASP D N 1
ATOM 6875 C CA . ASP D 1 122 ? 69.326 50.375 53.714 1.00 30.43 122 ASP D CA 1
ATOM 6876 C C . ASP D 1 122 ? 70.545 49.679 53.151 1.00 28.94 122 ASP D C 1
ATOM 6877 O O . ASP D 1 122 ? 71.567 49.551 53.829 1.00 29.15 122 ASP D O 1
ATOM 6882 N N . GLY D 1 123 ? 70.416 49.181 51.930 1.00 30.68 123 GLY D N 1
ATOM 6883 C CA . GLY D 1 123 ? 71.519 48.465 51.321 1.00 33.04 123 GLY D CA 1
ATOM 6884 C C . GLY D 1 123 ? 71.794 47.182 52.083 1.00 34.38 123 GLY D C 1
ATOM 6885 O O . GLY D 1 123 ? 70.890 46.374 52.325 1.00 35.10 123 GLY D O 1
ATOM 6886 N N . LYS D 1 124 ? 73.042 47.010 52.497 1.00 34.65 124 LYS D N 1
ATOM 6887 C CA . LYS D 1 124 ? 73.456 45.812 53.215 1.00 35.29 124 LYS D CA 1
ATOM 6888 C C . LYS D 1 124 ? 73.115 45.812 54.709 1.00 32.15 124 LYS D C 1
ATOM 6889 O O . LYS D 1 124 ? 73.230 44.776 55.378 1.00 31.01 124 LYS D O 1
ATOM 6895 N N . GLN D 1 125 ? 72.692 46.958 55.231 1.00 28.50 125 GLN D N 1
ATOM 6896 C CA . GLN D 1 125 ? 72.364 47.089 56.653 1.00 26.49 125 GLN D CA 1
ATOM 6897 C C . GLN D 1 125 ? 70.899 46.795 56.976 1.00 25.20 125 GLN D C 1
ATOM 6898 O O . GLN D 1 125 ? 70.006 47.431 56.430 1.00 26.36 125 GLN D O 1
ATOM 6904 N N . TYR D 1 126 ? 70.658 45.815 57.846 1.00 23.88 126 TYR D N 1
ATOM 6905 C CA . TYR D 1 126 ? 69.296 45.475 58.259 1.00 21.47 126 TYR D CA 1
ATOM 6906 C C . TYR D 1 126 ? 69.023 46.090 59.630 1.00 23.17 126 TYR D C 1
ATOM 6907 O O . TYR D 1 126 ? 69.959 46.320 60.412 1.00 21.79 126 TYR D O 1
ATOM 6916 N N . TYR D 1 127 ? 67.743 46.357 59.910 1.00 21.95 127 TYR D N 1
ATOM 6917 C CA . TYR D 1 127 ? 67.320 46.956 61.171 1.00 19.96 127 TYR D CA 1
ATOM 6918 C C . TYR D 1 127 ? 65.950 46.393 61.538 1.00 18.87 127 TYR D C 1
ATOM 6919 O O . TYR D 1 127 ? 65.268 45.823 60.686 1.00 20.11 127 TYR D O 1
ATOM 6928 N N . ILE D 1 128 ? 65.557 46.576 62.800 1.00 18.82 128 ILE D N 1
ATOM 6929 C CA . ILE D 1 128 ? 64.203 46.228 63.244 1.00 16.67 128 ILE D CA 1
ATOM 6930 C C . ILE D 1 128 ? 63.672 47.514 63.888 1.00 18.49 128 ILE D C 1
ATOM 6931 O O . ILE D 1 128 ? 64.447 48.405 64.231 1.00 20.59 128 ILE D O 1
ATOM 6936 N N . TYR D 1 129 ? 62.358 47.622 64.028 1.00 18.08 129 TYR D N 1
ATOM 6937 C CA . TYR D 1 129 ? 61.760 48.826 64.593 1.00 18.97 129 TYR D CA 1
ATOM 6938 C C . TYR D 1 129 ? 60.770 48.329 65.633 1.00 17.85 129 TYR D C 1
ATOM 6939 O O . TYR D 1 129 ? 59.786 47.680 65.284 1.00 17.97 129 TYR D O 1
ATOM 6948 N N . VAL D 1 130 ? 61.028 48.683 66.894 1.00 17.05 130 VAL D N 1
ATOM 6949 C CA . VAL D 1 130 ? 60.235 48.204 68.023 1.00 17.02 130 VAL D CA 1
ATOM 6950 C C . VAL D 1 130 ? 59.862 49.291 69.032 1.00 19.85 130 VAL D C 1
ATOM 6951 O O . VAL D 1 130 ? 60.503 50.335 69.085 1.00 21.63 130 VAL D O 1
ATOM 6955 N N . SER D 1 131 ? 58.835 49.014 69.831 1.00 19.17 131 SER D N 1
ATOM 6956 C CA . SER D 1 131 ? 58.335 49.951 70.841 1.00 20.24 131 SER D CA 1
ATOM 6957 C C . SER D 1 131 ? 58.694 49.585 72.270 1.00 22.57 131 SER D C 1
ATOM 6958 O O . SER D 1 131 ? 58.783 48.404 72.632 1.00 20.41 131 SER D O 1
ATOM 6961 N N . GLU D 1 132 ? 58.860 50.617 73.095 1.00 22.97 132 GLU D N 1
ATOM 6962 C CA . GLU D 1 132 ? 59.164 50.415 74.495 1.00 22.31 132 GLU D CA 1
ATOM 6963 C C . GLU D 1 132 ? 57.988 49.759 75.193 1.00 22.62 132 GLU D C 1
ATOM 6964 O O . GLU D 1 132 ? 58.155 49.222 76.287 1.00 23.92 132 GLU D O 1
ATOM 6970 N N . VAL D 1 133 ? 56.802 49.777 74.583 1.00 22.87 133 VAL D N 1
ATOM 6971 C CA . VAL D 1 133 ? 55.651 49.145 75.243 1.00 24.23 133 VAL D CA 1
ATOM 6972 C C . VAL D 1 133 ? 55.682 47.617 75.105 1.00 24.91 133 VAL D C 1
ATOM 6973 O O . VAL D 1 133 ? 54.978 46.912 75.837 1.00 23.91 133 VAL D O 1
ATOM 6977 N N . ALA D 1 134 ? 56.514 47.113 74.194 1.00 21.71 134 ALA D N 1
ATOM 6978 C CA . ALA D 1 134 ? 56.614 45.664 73.957 1.00 23.08 134 ALA D CA 1
ATOM 6979 C C . ALA D 1 134 ? 57.647 45.019 74.865 1.00 21.13 134 ALA D C 1
ATOM 6980 O O . ALA D 1 134 ? 58.659 45.626 75.198 1.00 22.99 134 ALA D O 1
ATOM 6982 N N . GLU D 1 135 ? 57.407 43.754 75.194 1.00 22.01 135 GLU D N 1
ATOM 6983 C CA . GLU D 1 135 ? 58.285 43.003 76.067 1.00 20.43 135 GLU D CA 1
ATOM 6984 C C . GLU D 1 135 ? 59.688 42.748 75.527 1.00 22.56 135 GLU D C 1
ATOM 6985 O O . GLU D 1 135 ? 60.633 42.584 76.320 1.00 21.43 135 GLU D O 1
ATOM 6991 N N . HIS D 1 136 ? 59.866 42.731 74.199 1.00 18.97 136 HIS D N 1
ATOM 6992 C CA . HIS D 1 136 ? 61.205 42.492 73.697 1.00 19.05 136 HIS D CA 1
ATOM 6993 C C . HIS D 1 136 ? 62.135 43.690 73.831 1.00 20.25 136 HIS D C 1
ATOM 6994 O O . HIS D 1 136 ? 63.362 43.545 73.732 1.00 19.61 136 HIS D O 1
ATOM 7001 N N . PHE D 1 137 ? 61.563 44.858 74.110 1.00 20.85 137 PHE D N 1
ATOM 7002 C CA . PHE D 1 137 ? 62.379 46.056 74.242 1.00 22.51 137 PHE D CA 1
ATOM 7003 C C . PHE D 1 137 ? 63.379 45.949 75.395 1.00 22.68 137 PHE D C 1
ATOM 7004 O O . PHE D 1 137 ? 64.566 46.248 75.224 1.00 20.85 137 PHE D O 1
ATOM 7012 N N . ALA D 1 138 ? 62.909 45.507 76.560 1.00 22.91 138 ALA D N 1
ATOM 7013 C CA . ALA D 1 138 ? 63.807 45.416 77.714 1.00 24.39 138 ALA D CA 1
ATOM 7014 C C . ALA D 1 138 ? 65.026 44.556 77.414 1.00 24.37 138 ALA D C 1
ATOM 7015 O O . ALA D 1 138 ? 66.151 44.897 77.792 1.00 25.89 138 ALA D O 1
ATOM 7017 N N . GLY D 1 139 ? 64.813 43.450 76.700 1.00 23.69 139 GLY D N 1
ATOM 7018 C CA . GLY D 1 139 ? 65.919 42.581 76.361 1.00 22.79 139 GLY D CA 1
ATOM 7019 C C . GLY D 1 139 ? 66.834 43.175 75.312 1.00 22.80 139 GLY D C 1
ATOM 7020 O O . GLY D 1 139 ? 68.055 42.995 75.361 1.00 23.75 139 GLY D O 1
ATOM 7021 N N . LEU D 1 140 ? 66.259 43.887 74.354 1.00 20.17 140 LEU D N 1
ATOM 7022 C CA . LEU D 1 140 ? 67.065 44.506 73.301 1.00 20.60 140 LEU D CA 1
ATOM 7023 C C . LEU D 1 140 ? 67.921 45.642 73.897 1.00 21.51 140 LEU D C 1
ATOM 7024 O O . LEU D 1 140 ? 69.028 45.932 73.434 1.00 23.07 140 LEU D O 1
ATOM 7029 N N . LYS D 1 141 ? 67.404 46.274 74.931 1.00 25.26 141 LYS D N 1
ATOM 7030 C CA . LYS D 1 141 ? 68.164 47.346 75.562 1.00 27.14 141 LYS D CA 1
ATOM 7031 C C . LYS D 1 141 ? 69.234 46.828 76.530 1.00 28.63 141 LYS D C 1
ATOM 7032 O O . LYS D 1 141 ? 70.391 47.255 76.477 1.00 28.41 141 LYS D O 1
ATOM 7038 N N . ASN D 1 142 ? 68.855 45.885 77.385 1.00 28.69 142 ASN D N 1
ATOM 7039 C CA . ASN D 1 142 ? 69.775 45.372 78.401 1.00 30.48 142 ASN D CA 1
ATOM 7040 C C . ASN D 1 142 ? 70.684 44.204 78.023 1.00 31.48 142 ASN D C 1
ATOM 7041 O O . ASN D 1 142 ? 71.753 44.008 78.620 1.00 29.06 142 ASN D O 1
ATOM 7046 N N . ASN D 1 143 ? 70.272 43.426 77.027 1.00 28.15 143 ASN D N 1
ATOM 7047 C CA . ASN D 1 143 ? 71.093 42.316 76.570 1.00 27.35 143 ASN D CA 1
ATOM 7048 C C . ASN D 1 143 ? 71.178 42.468 75.070 1.00 27.56 143 ASN D C 1
ATOM 7049 O O . ASN D 1 143 ? 70.786 41.569 74.327 1.00 27.02 143 ASN D O 1
ATOM 7054 N N . PRO D 1 144 ? 71.691 43.621 74.604 1.00 27.20 144 PRO D N 1
ATOM 7055 C CA . PRO D 1 144 ? 71.828 43.924 73.178 1.00 25.57 144 PRO D CA 1
ATOM 7056 C C . PRO D 1 144 ? 72.694 42.976 72.382 1.00 25.06 144 PRO D C 1
ATOM 7057 O O . PRO D 1 144 ? 72.607 42.949 71.165 1.00 23.55 144 PRO D O 1
ATOM 7061 N N . HIS D 1 145 ? 73.545 42.211 73.064 1.00 24.68 145 HIS D N 1
ATOM 7062 C CA . HIS D 1 145 ? 74.413 41.291 72.359 1.00 24.69 145 HIS D CA 1
ATOM 7063 C C . HIS D 1 145 ? 74.083 39.829 72.608 1.00 23.42 145 HIS D C 1
ATOM 7064 O O . HIS D 1 145 ? 74.916 38.944 72.372 1.00 23.73 145 HIS D O 1
ATOM 7071 N N . ASN D 1 146 ? 72.862 39.589 73.091 1.00 23.59 146 ASN D N 1
ATOM 7072 C CA . ASN D 1 146 ? 72.358 38.233 73.299 1.00 24.28 146 ASN D CA 1
ATOM 7073 C C . ASN D 1 146 ? 70.966 38.207 72.636 1.00 20.50 146 ASN D C 1
ATOM 7074 O O . ASN D 1 146 ? 69.927 38.218 73.286 1.00 20.74 146 ASN D O 1
ATOM 7079 N N . VAL D 1 147 ? 70.980 38.181 71.313 1.00 22.18 147 VAL D N 1
ATOM 7080 C CA . VAL D 1 147 ? 69.755 38.222 70.527 1.00 20.76 147 VAL D CA 1
ATOM 7081 C C . VAL D 1 147 ? 69.890 37.255 69.363 1.00 19.01 147 VAL D C 1
ATOM 7082 O O . VAL D 1 147 ? 70.984 37.101 68.810 1.00 21.07 147 VAL D O 1
ATOM 7086 N N . GLU D 1 148 ? 68.806 36.565 69.001 1.00 16.94 148 GLU D N 1
ATOM 7087 C CA . GLU D 1 148 ? 68.884 35.740 67.818 1.00 17.54 148 GLU D CA 1
ATOM 7088 C C . GLU D 1 148 ? 67.742 36.189 66.911 1.00 16.56 148 GLU D C 1
ATOM 7089 O O . GLU D 1 148 ? 66.623 36.367 67.373 1.00 18.13 148 GLU D O 1
ATOM 7095 N N . VAL D 1 149 ? 68.046 36.387 65.636 1.00 17.92 149 VAL D N 1
ATOM 7096 C CA . VAL D 1 149 ? 67.058 36.844 64.647 1.00 17.47 149 VAL D CA 1
ATOM 7097 C C . VAL D 1 149 ? 66.752 35.707 63.706 1.00 17.40 149 VAL D C 1
ATOM 7098 O O . VAL D 1 149 ? 67.676 35.032 63.240 1.00 17.41 149 VAL D O 1
ATOM 7110 N N . PHE D 1 151 ? 64.626 34.499 60.178 1.00 14.90 151 PHE D N 1
ATOM 7111 C CA . PHE D 1 151 ? 63.836 34.734 58.990 1.00 15.58 151 PHE D CA 1
ATOM 7112 C C . PHE D 1 151 ? 63.200 33.359 58.819 1.00 15.90 151 PHE D C 1
ATOM 7113 O O . PHE D 1 151 ? 63.908 32.364 58.597 1.00 14.79 151 PHE D O 1
ATOM 7121 N N . LEU D 1 152 ? 61.877 33.292 58.931 1.00 13.20 152 LEU D N 1
ATOM 7122 C CA . LEU D 1 152 ? 61.176 32.019 58.830 1.00 14.02 152 LEU D CA 1
ATOM 7123 C C . LEU D 1 152 ? 60.167 32.034 57.693 1.00 14.60 152 LEU D C 1
ATOM 7124 O O . LEU D 1 152 ? 59.321 32.924 57.629 1.00 14.03 152 LEU D O 1
ATOM 7129 N N . GLU D 1 153 ? 60.245 31.050 56.807 1.00 12.70 153 GLU D N 1
ATOM 7130 C CA . GLU D 1 153 ? 59.298 30.981 55.692 1.00 15.21 153 GLU D CA 1
ATOM 7131 C C . GLU D 1 153 ? 57.851 30.825 56.204 1.00 13.92 153 GLU D C 1
ATOM 7132 O O . GLU D 1 153 ? 57.599 30.118 57.182 1.00 15.59 153 GLU D O 1
ATOM 7138 N N . ASP D 1 154 ? 56.891 31.464 55.537 1.00 15.49 154 ASP D N 1
ATOM 7139 C CA . ASP D 1 154 ? 55.491 31.326 55.948 1.00 16.18 154 ASP D CA 1
ATOM 7140 C C . ASP D 1 154 ? 55.036 29.869 55.879 1.00 16.08 154 ASP D C 1
ATOM 7141 O O . ASP D 1 154 ? 55.356 29.143 54.922 1.00 15.57 154 ASP D O 1
ATOM 7146 N N . GLU D 1 155 ? 54.266 29.433 56.866 1.00 16.92 155 GLU D N 1
ATOM 7147 C CA . GLU D 1 155 ? 53.802 28.048 56.858 1.00 20.08 155 GLU D CA 1
ATOM 7148 C C . GLU D 1 155 ? 53.007 27.764 55.568 1.00 20.73 155 GLU D C 1
ATOM 7149 O O . GLU D 1 155 ? 53.123 26.676 54.982 1.00 17.99 155 GLU D O 1
ATOM 7155 N N . SER D 1 156 ? 52.207 28.738 55.120 1.00 20.60 156 SER D N 1
ATOM 7156 C CA . SER D 1 156 ? 51.397 28.554 53.914 1.00 20.86 156 SER D CA 1
ATOM 7157 C C . SER D 1 156 ? 52.222 28.511 52.631 1.00 22.98 156 SER D C 1
ATOM 7158 O O . SER D 1 156 ? 51.707 28.159 51.559 1.00 25.39 156 SER D O 1
ATOM 7161 N N . LYS D 1 157 ? 53.505 28.842 52.727 1.00 17.91 157 LYS D N 1
ATOM 7162 C CA . LYS D 1 157 ? 54.376 28.818 51.552 1.00 19.78 157 LYS D CA 1
ATOM 7163 C C . LYS D 1 157 ? 55.378 27.669 51.574 1.00 18.32 157 LYS D C 1
ATOM 7164 O O . LYS D 1 157 ? 55.967 27.333 50.550 1.00 20.50 157 LYS D O 1
ATOM 7170 N N . ALA D 1 158 ? 55.550 27.068 52.742 1.00 17.57 158 ALA D N 1
ATOM 7171 C CA . ALA D 1 158 ? 56.521 25.989 52.947 1.00 16.54 158 ALA D CA 1
ATOM 7172 C C . ALA D 1 158 ? 56.132 24.629 52.363 1.00 17.61 158 ALA D C 1
ATOM 7173 O O . ALA D 1 158 ? 54.953 24.358 52.117 1.00 17.51 158 ALA D O 1
ATOM 7175 N N . LYS D 1 159 ? 57.136 23.777 52.137 1.00 16.51 159 LYS D N 1
ATOM 7176 C CA . LYS D 1 159 ? 56.882 22.442 51.603 1.00 17.05 159 LYS D CA 1
ATOM 7177 C C . LYS D 1 159 ? 55.973 21.663 52.557 1.00 16.00 159 LYS D C 1
ATOM 7178 O O . LYS D 1 159 ? 55.092 20.921 52.134 1.00 15.03 159 LYS D O 1
ATOM 7184 N N . SER D 1 160 ? 56.202 21.819 53.854 1.00 15.78 160 SER D N 1
ATOM 7185 C CA . SER D 1 160 ? 55.368 21.176 54.859 1.00 17.02 160 SER D CA 1
ATOM 7186 C C . SER D 1 160 ? 55.637 21.863 56.199 1.00 15.18 160 SER D C 1
ATOM 7187 O O . SER D 1 160 ? 56.508 22.709 56.301 1.00 15.33 160 SER D O 1
ATOM 7190 N N . ALA D 1 161 ? 54.894 21.458 57.215 1.00 16.57 161 ALA D N 1
ATOM 7191 C CA . ALA D 1 161 ? 55.047 22.016 58.546 1.00 15.72 161 ALA D CA 1
ATOM 7192 C C . ALA D 1 161 ? 56.412 21.655 59.150 1.00 15.22 161 ALA D C 1
ATOM 7193 O O . ALA D 1 161 ? 56.907 22.400 59.976 1.00 15.53 161 ALA D O 1
ATOM 7195 N N . ILE D 1 162 ? 57.011 20.530 58.731 1.00 15.42 162 ILE D N 1
ATOM 7196 C CA . ILE D 1 162 ? 58.317 20.141 59.294 1.00 14.14 162 ILE D CA 1
ATOM 7197 C C . ILE D 1 162 ? 59.484 20.674 58.470 1.00 16.65 162 ILE D C 1
ATOM 7198 O O . ILE D 1 162 ? 60.658 20.485 58.834 1.00 15.94 162 ILE D O 1
ATOM 7203 N N . LEU D 1 163 ? 59.166 21.340 57.363 1.00 13.36 163 LEU D N 1
ATOM 7204 C CA . LEU D 1 163 ? 60.199 21.937 56.544 1.00 15.30 163 LEU D CA 1
ATOM 7205 C C . LEU D 1 163 ? 59.888 23.366 56.114 1.00 15.54 163 LEU D C 1
ATOM 7206 O O . LEU D 1 163 ? 59.596 23.631 54.949 1.00 16.47 163 LEU D O 1
ATOM 7211 N N . ARG D 1 164 ? 59.891 24.291 57.076 1.00 17.31 164 ARG D N 1
ATOM 7212 C CA . ARG D 1 164 ? 59.730 25.713 56.745 1.00 15.23 164 ARG D CA 1
ATOM 7213 C C . ARG D 1 164 ? 61.195 26.177 56.635 1.00 15.40 164 ARG D C 1
ATOM 7214 O O . ARG D 1 164 ? 61.954 25.936 57.555 1.00 14.75 164 ARG D O 1
ATOM 7222 N N . LYS D 1 165 ? 61.605 26.786 55.522 1.00 13.69 165 LYS D N 1
ATOM 7223 C CA . LYS D 1 165 ? 62.992 27.244 55.397 1.00 15.02 165 LYS D CA 1
ATOM 7224 C C . LYS D 1 165 ? 63.237 28.295 56.452 1.00 15.33 165 LYS D C 1
ATOM 7225 O O . LYS D 1 165 ? 62.346 29.078 56.774 1.00 14.91 165 LYS D O 1
ATOM 7231 N N . ARG D 1 166 ? 64.432 28.289 57.029 1.00 14.03 166 ARG D N 1
ATOM 7232 C CA . ARG D 1 166 ? 64.725 29.226 58.098 1.00 13.84 166 ARG D CA 1
ATOM 7233 C C . ARG D 1 166 ? 66.189 29.643 58.027 1.00 17.80 166 ARG D C 1
ATOM 7234 O O . ARG D 1 166 ? 67.067 28.870 57.598 1.00 17.37 166 ARG D O 1
ATOM 7242 N N . LEU D 1 167 ? 66.427 30.891 58.417 1.00 15.81 167 LEU D N 1
ATOM 7243 C CA . LEU D 1 167 ? 67.765 31.486 58.423 1.00 17.61 167 LEU D CA 1
ATOM 7244 C C . LEU D 1 167 ? 67.848 32.169 59.782 1.00 17.17 167 LEU D C 1
ATOM 7245 O O . LEU D 1 167 ? 67.082 33.089 60.061 1.00 16.87 167 LEU D O 1
ATOM 7250 N N . ARG D 1 168 ? 68.750 31.690 60.641 1.00 18.37 168 ARG D N 1
ATOM 7251 C CA . ARG D 1 168 ? 68.891 32.241 61.994 1.00 17.28 168 ARG D CA 1
ATOM 7252 C C . ARG D 1 168 ? 70.314 32.779 62.209 1.00 19.52 168 ARG D C 1
ATOM 7253 O O . ARG D 1 168 ? 71.289 32.132 61.801 1.00 18.03 168 ARG D O 1
ATOM 7261 N N . TYR D 1 169 ? 70.418 33.944 62.853 1.00 19.88 169 TYR D N 1
ATOM 7262 C CA . TYR D 1 169 ? 71.715 34.563 63.140 1.00 18.40 169 TYR D CA 1
ATOM 7263 C C . TYR D 1 169 ? 71.876 35.018 64.575 1.00 20.94 169 TYR D C 1
ATOM 7264 O O . TYR D 1 169 ? 70.976 35.647 65.151 1.00 21.05 169 TYR D O 1
ATOM 7273 N N . LYS D 1 170 ? 73.025 34.701 65.169 1.00 20.08 170 LYS D N 1
ATOM 7274 C CA . LYS D 1 170 ? 73.328 35.247 66.489 1.00 22.50 170 LYS D CA 1
ATOM 7275 C C . LYS D 1 170 ? 73.556 36.708 66.075 1.00 20.80 170 LYS D C 1
ATOM 7276 O O . LYS D 1 170 ? 74.265 36.969 65.117 1.00 22.47 170 LYS D O 1
ATOM 7282 N N . THR D 1 171 ? 72.959 37.651 66.792 1.00 22.07 171 THR D N 1
ATOM 7283 C CA . THR D 1 171 ? 73.017 39.044 66.367 1.00 21.65 171 THR D CA 1
ATOM 7284 C C . THR D 1 171 ? 73.390 40.046 67.439 1.00 22.51 171 THR D C 1
ATOM 7285 O O . THR D 1 171 ? 72.985 39.903 68.590 1.00 22.28 171 THR D O 1
ATOM 7289 N N . ASN D 1 172 ? 74.170 41.056 67.051 1.00 24.47 172 ASN D N 1
ATOM 7290 C CA . ASN D 1 172 ? 74.522 42.126 67.978 1.00 24.77 172 ASN D CA 1
ATOM 7291 C C . ASN D 1 172 ? 73.665 43.289 67.525 1.00 24.17 172 ASN D C 1
ATOM 7292 O O . ASN D 1 172 ? 73.620 43.592 66.339 1.00 26.47 172 ASN D O 1
ATOM 7297 N N . THR D 1 173 ? 72.970 43.925 68.460 1.00 25.93 173 THR D N 1
ATOM 7298 C CA . THR D 1 173 ? 72.099 45.032 68.101 1.00 24.36 173 THR D CA 1
ATOM 7299 C C . THR D 1 173 ? 72.588 46.348 68.711 1.00 27.23 173 THR D C 1
ATOM 7300 O O . THR D 1 173 ? 73.350 46.348 69.680 1.00 27.45 173 THR D O 1
ATOM 7304 N N . ARG D 1 174 ? 72.147 47.462 68.132 1.00 25.55 174 ARG D N 1
ATOM 7305 C CA . ARG D 1 174 ? 72.507 48.787 68.633 1.00 26.28 174 ARG D CA 1
ATOM 7306 C C . ARG D 1 174 ? 71.420 49.776 68.212 1.00 23.55 174 ARG D C 1
ATOM 7307 O O . ARG D 1 174 ? 70.802 49.633 67.154 1.00 24.70 174 ARG D O 1
ATOM 7315 N N . PHE D 1 175 ? 71.166 50.772 69.047 1.00 25.29 175 PHE D N 1
ATOM 7316 C CA . PHE D 1 175 ? 70.132 51.752 68.729 1.00 23.30 175 PHE D CA 1
ATOM 7317 C C . PHE D 1 175 ? 70.591 52.806 67.719 1.00 27.24 175 PHE D C 1
ATOM 7318 O O . PHE D 1 175 ? 71.749 53.219 67.721 1.00 29.35 175 PHE D O 1
ATOM 7326 N N . ILE D 1 176 ? 69.681 53.218 66.841 1.00 26.63 176 ILE D N 1
ATOM 7327 C CA . ILE D 1 176 ? 69.968 54.245 65.853 1.00 27.92 176 ILE D CA 1
ATOM 7328 C C . ILE D 1 176 ? 69.086 55.429 66.259 1.00 28.68 176 ILE D C 1
ATOM 7329 O O . ILE D 1 176 ? 67.867 55.292 66.371 1.00 30.81 176 ILE D O 1
ATOM 7334 N N . GLU D 1 177 ? 69.689 56.587 66.511 1.00 28.70 177 GLU D N 1
ATOM 7335 C CA . GLU D 1 177 ? 68.908 57.753 66.897 1.00 28.75 177 GLU D CA 1
ATOM 7336 C C . GLU D 1 177 ? 68.189 58.341 65.681 1.00 28.08 177 GLU D C 1
ATOM 7337 O O . GLU D 1 177 ? 68.577 58.082 64.544 1.00 26.92 177 GLU D O 1
ATOM 7343 N N . ARG D 1 178 ? 67.127 59.110 65.916 1.00 25.80 178 ARG D N 1
ATOM 7344 C CA . ARG D 1 178 ? 66.411 59.730 64.813 1.00 26.70 178 ARG D CA 1
ATOM 7345 C C . ARG D 1 178 ? 67.426 60.599 64.061 1.00 29.00 178 ARG D C 1
ATOM 7346 O O . ARG D 1 178 ? 68.343 61.132 64.666 1.00 28.86 178 ARG D O 1
ATOM 7354 N N . GLY D 1 179 ? 67.260 60.739 62.750 1.00 29.53 179 GLY D N 1
ATOM 7355 C CA . GLY D 1 179 ? 68.198 61.532 61.969 1.00 31.19 179 GLY D CA 1
ATOM 7356 C C . GLY D 1 179 ? 68.265 61.034 60.536 1.00 30.87 179 GLY D C 1
ATOM 7357 O O . GLY D 1 179 ? 67.386 60.291 60.101 1.00 31.23 179 GLY D O 1
ATOM 7358 N N . ALA D 1 180 ? 69.309 61.417 59.806 1.00 31.73 180 ALA D N 1
ATOM 7359 C CA . ALA D 1 180 ? 69.456 61.028 58.404 1.00 31.84 180 ALA D CA 1
ATOM 7360 C C . ALA D 1 180 ? 69.408 59.522 58.158 1.00 31.39 180 ALA D C 1
ATOM 7361 O O . ALA D 1 180 ? 68.677 59.063 57.276 1.00 31.21 180 ALA D O 1
ATOM 7363 N N . GLU D 1 181 ? 70.189 58.761 58.920 1.00 29.07 181 GLU D N 1
ATOM 7364 C CA . GLU D 1 181 ? 70.205 57.304 58.761 1.00 29.79 181 GLU D CA 1
ATOM 7365 C C . GLU D 1 181 ? 68.822 56.720 59.063 1.00 28.41 181 GLU D C 1
ATOM 7366 O O . GLU D 1 181 ? 68.347 55.833 58.361 1.00 27.50 181 GLU D O 1
ATOM 7372 N N . PHE D 1 182 ? 68.175 57.228 60.105 1.00 25.84 182 PHE D N 1
ATOM 7373 C CA . PHE D 1 182 ? 66.847 56.756 60.471 1.00 26.61 182 PHE D CA 1
ATOM 7374 C C . PHE D 1 182 ? 65.875 56.995 59.312 1.00 28.03 182 PHE D C 1
ATOM 7375 O O . PHE D 1 182 ? 65.154 56.087 58.882 1.00 25.65 182 PHE D O 1
ATOM 7383 N N . ASP D 1 183 ? 65.868 58.218 58.789 1.00 26.12 183 ASP D N 1
ATOM 7384 C CA . ASP D 1 183 ? 64.959 58.541 57.700 1.00 28.19 183 ASP D CA 1
ATOM 7385 C C . ASP D 1 183 ? 65.230 57.747 56.443 1.00 26.13 183 ASP D C 1
ATOM 7386 O O . ASP D 1 183 ? 64.314 57.394 55.704 1.00 26.30 183 ASP D O 1
ATOM 7391 N N . LYS D 1 184 ? 66.496 57.468 56.185 1.00 27.81 184 LYS D N 1
ATOM 7392 C CA . LYS D 1 184 ? 66.819 56.723 54.984 1.00 27.28 184 LYS D CA 1
ATOM 7393 C C . LYS D 1 184 ? 66.265 55.303 55.063 1.00 27.83 184 LYS D C 1
ATOM 7394 O O . LYS D 1 184 ? 65.651 54.825 54.112 1.00 25.36 184 LYS D O 1
ATOM 7400 N N . ALA D 1 185 ? 66.480 54.636 56.195 1.00 24.71 185 ALA D N 1
ATOM 7401 C CA . ALA D 1 185 ? 65.956 53.282 56.371 1.00 26.45 185 ALA D CA 1
ATOM 7402 C C . ALA D 1 185 ? 64.420 53.273 56.364 1.00 23.51 185 ALA D C 1
ATOM 7403 O O . ALA D 1 185 ? 63.792 52.407 55.766 1.00 23.50 185 ALA D O 1
ATOM 7405 N N . PHE D 1 186 ? 63.810 54.242 57.032 1.00 23.47 186 PHE D N 1
ATOM 7406 C CA . PHE D 1 186 ? 62.363 54.271 57.072 1.00 19.26 186 PHE D CA 1
ATOM 7407 C C . PHE D 1 186 ? 61.754 54.551 55.689 1.00 21.56 186 PHE D C 1
ATOM 7408 O O . PHE D 1 186 ? 60.769 53.907 55.294 1.00 19.26 186 PHE D O 1
ATOM 7416 N N . ASP D 1 187 ? 62.336 55.483 54.927 1.00 23.02 187 ASP D N 1
ATOM 7417 C CA . ASP D 1 187 ? 61.786 55.774 53.602 1.00 24.15 187 ASP D CA 1
ATOM 7418 C C . ASP D 1 187 ? 61.878 54.535 52.716 1.00 22.74 187 ASP D C 1
ATOM 7419 O O . ASP D 1 187 ? 60.997 54.267 51.887 1.00 24.36 187 ASP D O 1
ATOM 7424 N N . SER D 1 188 ? 62.938 53.766 52.910 1.00 23.80 188 SER D N 1
ATOM 7425 C CA . SER D 1 188 ? 63.142 52.553 52.136 1.00 25.55 188 SER D CA 1
ATOM 7426 C C . SER D 1 188 ? 62.056 51.539 52.502 1.00 25.72 188 SER D C 1
ATOM 7427 O O . SER D 1 188 ? 61.503 50.857 51.628 1.00 27.46 188 SER D O 1
ATOM 7430 N N . PHE D 1 189 ? 61.744 51.459 53.793 1.00 24.02 189 PHE D N 1
ATOM 7431 C CA . PHE D 1 189 ? 60.703 50.545 54.267 1.00 21.82 189 PHE D CA 1
ATOM 7432 C C . PHE D 1 189 ? 59.357 50.956 53.675 1.00 22.45 189 PHE D C 1
ATOM 7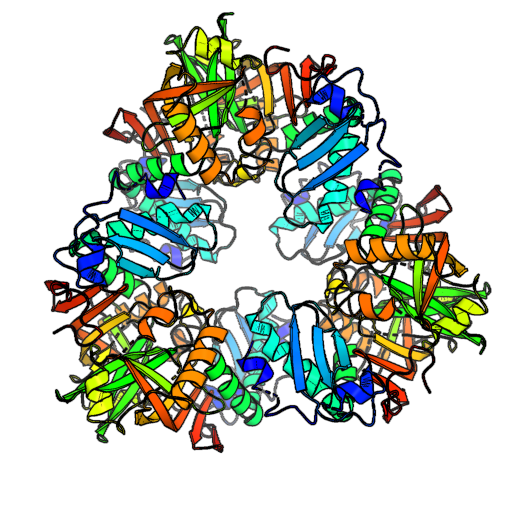433 O O . PHE D 1 189 ? 58.567 50.118 53.249 1.00 22.06 189 PHE D O 1
ATOM 7441 N N . ILE D 1 190 ? 59.087 52.257 53.654 1.00 21.36 190 ILE D N 1
ATOM 7442 C CA . ILE D 1 190 ? 57.833 52.723 53.090 1.00 22.80 190 ILE D CA 1
ATOM 7443 C C . ILE D 1 190 ? 57.757 52.384 51.607 1.00 24.32 190 ILE D C 1
ATOM 7444 O O . ILE D 1 190 ? 56.707 51.974 51.113 1.00 25.85 190 ILE D O 1
ATOM 7449 N N . GLU D 1 191 ? 58.869 52.548 50.895 1.00 26.78 191 GLU D N 1
ATOM 7450 C CA . GLU D 1 191 ? 58.872 52.241 49.473 1.00 28.27 191 GLU D CA 1
ATOM 7451 C C . GLU D 1 191 ? 58.701 50.739 49.207 1.00 26.94 191 GLU D C 1
ATOM 7452 O O . GLU D 1 191 ? 57.947 50.345 48.327 1.00 28.54 191 GLU D O 1
ATOM 7458 N N . LYS D 1 192 ? 59.392 49.906 49.968 1.00 27.80 192 LYS D N 1
ATOM 7459 C CA . LYS D 1 192 ? 59.288 48.465 49.753 1.00 27.49 192 LYS D CA 1
ATOM 7460 C C . LYS D 1 192 ? 57.939 47.857 50.145 1.00 27.82 192 LYS D C 1
ATOM 7461 O O . LYS D 1 192 ? 57.420 46.989 49.442 1.00 26.78 192 LYS D O 1
ATOM 7467 N N . THR D 1 193 ? 57.360 48.320 51.255 1.00 25.44 193 THR D N 1
ATOM 7468 C CA . THR D 1 193 ? 56.082 47.779 51.724 1.00 25.20 193 THR D CA 1
ATOM 7469 C C . THR D 1 193 ? 54.854 48.417 51.094 1.00 25.47 193 THR D C 1
ATOM 7470 O O . THR D 1 193 ? 53.776 47.809 51.062 1.00 25.46 193 THR D O 1
ATOM 7474 N N . GLY D 1 194 ? 55.014 49.651 50.617 1.00 26.33 194 GLY D N 1
ATOM 7475 C CA . GLY D 1 194 ? 53.890 50.383 50.064 1.00 25.02 194 GLY D CA 1
ATOM 7476 C C . GLY D 1 194 ? 53.477 51.457 51.076 1.00 25.81 194 GLY D C 1
ATOM 7477 O O . GLY D 1 194 ? 52.721 52.378 50.754 1.00 27.95 194 GLY D O 1
ATOM 7478 N N . GLY D 1 195 ? 53.944 51.319 52.314 1.00 23.90 195 GLY D N 1
ATOM 7479 C CA . GLY D 1 195 ? 53.671 52.316 53.343 1.00 23.17 195 GLY D CA 1
ATOM 7480 C C . GLY D 1 195 ? 52.311 52.473 54.008 1.00 22.73 195 GLY D C 1
ATOM 7481 O O . GLY D 1 195 ? 52.131 53.404 54.786 1.00 24.47 195 GLY D O 1
ATOM 7482 N N . ALA D 1 196 ? 51.377 51.572 53.741 1.00 22.77 196 ALA D N 1
ATOM 7483 C CA . ALA D 1 196 ? 50.042 51.644 54.331 1.00 20.93 196 ALA D CA 1
ATOM 7484 C C . ALA D 1 196 ? 49.922 50.810 55.597 1.00 23.08 196 ALA D C 1
ATOM 7485 O O . ALA D 1 196 ? 50.878 50.152 55.996 1.00 20.71 196 ALA D O 1
ATOM 7487 N N . GLY D 1 197 ? 48.746 50.856 56.227 1.00 18.83 197 GLY D N 1
ATOM 7488 C CA . GLY D 1 197 ? 48.497 50.041 57.409 1.00 19.40 197 GLY D CA 1
ATOM 7489 C C . GLY D 1 197 ? 48.999 50.482 58.775 1.00 19.25 197 GLY D C 1
ATOM 7490 O O . GLY D 1 197 ? 48.976 49.681 59.703 1.00 20.73 197 GLY D O 1
ATOM 7491 N N . GLY D 1 198 ? 49.466 51.718 58.922 1.00 19.61 198 GLY D N 1
ATOM 7492 C CA . GLY D 1 198 ? 49.927 52.169 60.229 1.00 20.13 198 GLY D CA 1
ATOM 7493 C C . GLY D 1 198 ? 51.408 52.451 60.291 1.00 19.49 198 GLY D C 1
ATOM 7494 O O . GLY D 1 198 ? 51.913 52.952 61.288 1.00 18.07 198 GLY D O 1
ATOM 7495 N N . ILE D 1 199 ? 52.114 52.088 59.221 1.00 18.96 199 ILE D N 1
ATOM 7496 C CA . ILE D 1 199 ? 53.545 52.326 59.137 1.00 18.20 199 ILE D CA 1
ATOM 7497 C C . ILE D 1 199 ? 53.863 53.812 59.279 1.00 20.22 199 ILE D C 1
ATOM 7498 O O . ILE D 1 199 ? 54.796 54.187 59.993 1.00 18.91 199 ILE D O 1
ATOM 7503 N N . LYS D 1 200 ? 53.074 54.666 58.633 1.00 20.51 200 LYS D N 1
ATOM 7504 C CA . LYS D 1 200 ? 53.347 56.099 58.714 1.00 20.54 200 LYS D CA 1
ATOM 7505 C C . LYS D 1 200 ? 53.076 56.606 60.126 1.00 19.63 200 LYS D C 1
ATOM 7506 O O . LYS D 1 200 ? 53.761 57.501 60.613 1.00 20.74 200 LYS D O 1
ATOM 7512 N N . THR D 1 201 ? 52.088 56.017 60.785 1.00 20.72 201 THR D N 1
ATOM 7513 C CA . THR D 1 201 ? 51.764 56.409 62.158 1.00 20.06 201 THR D CA 1
ATOM 7514 C C . THR D 1 201 ? 52.892 56.039 63.117 1.00 19.82 201 THR D C 1
ATOM 7515 O O . THR D 1 201 ? 53.352 56.887 63.890 1.00 20.12 201 THR D O 1
ATOM 7519 N N . ILE D 1 202 ? 53.388 54.802 63.075 1.00 19.52 202 ILE D N 1
ATOM 7520 C CA . ILE D 1 202 ? 54.431 54.460 64.044 1.00 17.85 202 ILE D CA 1
ATOM 7521 C C . ILE D 1 202 ? 55.745 55.173 63.830 1.00 16.28 202 ILE D C 1
ATOM 7522 O O . ILE D 1 202 ? 56.577 55.236 64.728 1.00 18.02 202 ILE D O 1
ATOM 7527 N N . ARG D 1 203 ? 55.950 55.720 62.641 1.00 16.65 203 ARG D N 1
ATOM 7528 C CA . ARG D 1 203 ? 57.183 56.445 62.386 1.00 16.71 203 ARG D CA 1
ATOM 7529 C C . ARG D 1 203 ? 57.259 57.632 63.345 1.00 19.01 203 ARG D C 1
ATOM 7530 O O . ARG D 1 203 ? 58.333 58.021 63.799 1.00 22.51 203 ARG D O 1
ATOM 7538 N N . ALA D 1 204 ? 56.100 58.205 63.639 1.00 21.81 204 ALA D N 1
ATOM 7539 C CA . ALA D 1 204 ? 56.028 59.384 64.489 1.00 24.56 204 ALA D CA 1
ATOM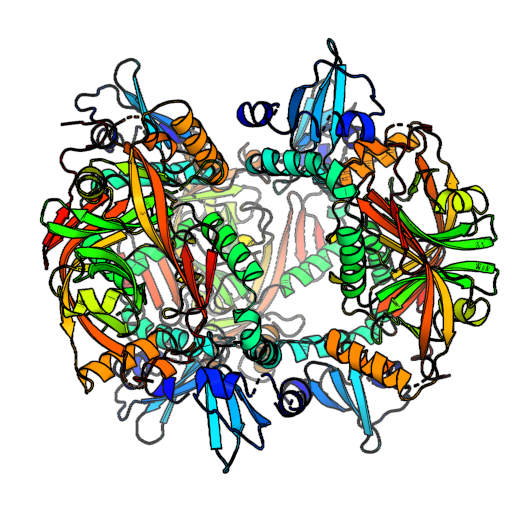 7540 C C . ALA D 1 204 ? 55.990 59.093 65.990 1.00 26.10 204 ALA D C 1
ATOM 7541 O O . ALA D 1 204 ? 56.136 60.008 66.814 1.00 25.64 204 ALA D O 1
ATOM 7551 N N . GLN D 1 206 ? 57.445 58.294 69.290 1.00 27.30 206 GLN D N 1
ATOM 7552 C CA . GLN D 1 206 ? 58.763 58.331 69.909 1.00 28.05 206 GLN D CA 1
ATOM 7553 C C . GLN D 1 206 ? 59.106 57.157 70.817 1.00 25.32 206 GLN D C 1
ATOM 7554 O O . GLN D 1 206 ? 60.262 57.007 71.197 1.00 24.90 206 GLN D O 1
ATOM 7560 N N . ASP D 1 207 ? 58.123 56.319 71.141 1.00 24.74 207 ASP D N 1
ATOM 7561 C CA . ASP D 1 207 ? 58.392 55.146 71.985 1.00 25.72 207 ASP D CA 1
ATOM 7562 C C . ASP D 1 207 ? 58.969 54.012 71.151 1.00 23.79 207 ASP D C 1
ATOM 7563 O O . ASP D 1 207 ? 59.375 52.985 71.694 1.00 23.04 207 ASP D O 1
ATOM 7568 N N . PHE D 1 208 ? 58.987 54.212 69.831 1.00 23.36 208 PHE D N 1
ATOM 7569 C CA . PHE D 1 208 ? 59.536 53.244 68.879 1.00 21.76 208 PHE D CA 1
ATOM 7570 C C . PHE D 1 208 ? 60.970 53.619 68.552 1.00 23.76 208 PHE D C 1
ATOM 7571 O O . PHE D 1 208 ? 61.296 54.808 68.354 1.00 23.62 208 PHE D O 1
ATOM 7579 N N . HIS D 1 209 ? 61.823 52.606 68.453 1.00 21.71 209 HIS D N 1
ATOM 7580 C CA . HIS D 1 209 ? 63.235 52.800 68.168 1.00 21.89 209 HIS D CA 1
ATOM 7581 C C . HIS D 1 209 ? 63.736 51.957 67.005 1.00 22.49 209 HIS D C 1
ATOM 7582 O O . HIS D 1 209 ? 63.338 50.803 66.876 1.00 22.04 209 HIS D O 1
ATOM 7589 N N . LEU D 1 210 ? 64.613 52.536 66.179 1.00 21.60 210 LEU D N 1
ATOM 7590 C CA . LEU D 1 210 ? 65.232 51.818 65.070 1.00 21.50 210 LEU D CA 1
ATOM 7591 C C . LEU D 1 210 ? 66.456 51.141 65.671 1.00 21.21 210 LEU D C 1
ATOM 7592 O O . LEU D 1 210 ? 67.267 51.782 66.335 1.00 24.94 210 LEU D O 1
ATOM 7597 N N . ILE D 1 211 ? 66.602 49.846 65.433 1.00 21.92 211 ILE D N 1
ATOM 7598 C CA . ILE D 1 211 ? 67.725 49.110 65.986 1.00 21.01 211 ILE D CA 1
ATOM 7599 C C . ILE D 1 211 ? 68.467 48.379 64.878 1.00 22.04 211 ILE D C 1
ATOM 7600 O O . ILE D 1 211 ? 67.897 47.539 64.181 1.00 22.03 211 ILE D O 1
ATOM 7605 N N . ALA D 1 212 ? 69.751 48.686 64.725 1.00 22.44 212 ALA D N 1
ATOM 7606 C CA . ALA D 1 212 ? 70.559 48.053 63.699 1.00 21.57 212 ALA D CA 1
ATOM 7607 C C . ALA D 1 212 ? 70.958 46.638 64.095 1.00 23.94 212 ALA D C 1
ATOM 7608 O O . ALA D 1 212 ? 71.246 46.356 65.266 1.00 23.32 212 ALA D O 1
ATOM 7610 N N . LEU D 1 213 ? 70.966 45.757 63.102 1.00 23.63 213 LEU D N 1
ATOM 7611 C CA . LEU D 1 213 ? 71.328 44.360 63.299 1.00 25.32 213 LEU D CA 1
ATOM 7612 C C . LEU D 1 213 ? 72.696 44.039 62.689 1.00 25.00 213 LEU D C 1
ATOM 7613 O O . LEU D 1 213 ? 72.935 44.315 61.514 1.00 28.87 213 LEU D O 1
ATOM 7618 N N . ASP D 1 214 ? 73.601 43.482 63.489 1.00 24.79 214 ASP D N 1
ATOM 7619 C CA . ASP D 1 214 ? 74.903 43.066 62.969 1.00 26.80 214 ASP D CA 1
ATOM 7620 C C . ASP D 1 214 ? 74.913 41.549 63.121 1.00 24.91 214 ASP D C 1
ATOM 7621 O O . ASP D 1 214 ? 75.075 41.019 64.223 1.00 26.35 214 ASP D O 1
ATOM 7626 N N . PHE D 1 215 ? 74.705 40.860 62.013 1.00 22.94 215 PHE D N 1
ATOM 7627 C CA . PHE D 1 215 ? 74.662 39.406 62.040 1.00 24.73 215 PHE D CA 1
ATOM 7628 C C . PHE D 1 215 ? 76.042 38.787 62.203 1.00 25.65 215 PHE D C 1
ATOM 7629 O O . PHE D 1 215 ? 77.007 39.230 61.572 1.00 26.55 215 PHE D O 1
ATOM 7637 N N . LYS D 1 216 ? 76.106 37.757 63.043 1.00 25.25 216 LYS D N 1
ATOM 7638 C CA . LYS D 1 216 ? 77.331 37.009 63.286 1.00 25.84 216 LYS D CA 1
ATOM 7639 C C . LYS D 1 216 ? 77.105 35.591 62.740 1.00 25.86 216 LYS D C 1
ATOM 7640 O O . LYS D 1 216 ? 76.748 35.427 61.566 1.00 27.07 216 LYS D O 1
ATOM 7646 N N . GLU D 1 217 ? 77.293 34.575 63.579 1.00 25.16 217 GLU D N 1
ATOM 7647 C CA . GLU D 1 217 ? 77.103 33.189 63.152 1.00 23.02 217 GLU D CA 1
ATOM 7648 C C . GLU D 1 217 ? 75.660 32.925 62.757 1.00 21.73 217 GLU D C 1
ATOM 7649 O O . GLU D 1 217 ? 74.744 33.266 63.514 1.00 22.82 217 GLU D O 1
ATOM 7655 N N . GLY D 1 218 ? 75.472 32.306 61.594 1.00 22.15 218 GLY D N 1
ATOM 7656 C CA . GLY D 1 218 ? 74.130 32.006 61.125 1.00 22.17 218 GLY D CA 1
ATOM 7657 C C . GLY D 1 218 ? 73.959 30.562 60.705 1.00 23.46 218 GLY D C 1
ATOM 7658 O O . GLY D 1 218 ? 74.936 29.868 60.433 1.00 24.23 218 GLY D O 1
ATOM 7659 N N . ARG D 1 219 ? 72.714 30.105 60.659 1.00 18.83 219 ARG D N 1
ATOM 7660 C CA . ARG D 1 219 ? 72.394 28.737 60.261 1.00 20.36 219 ARG D CA 1
ATOM 7661 C C . ARG D 1 219 ? 71.240 28.846 59.259 1.00 19.90 219 ARG D C 1
ATOM 7662 O O . ARG D 1 219 ? 70.253 29.515 59.542 1.00 19.03 219 ARG D O 1
ATOM 7670 N N . PH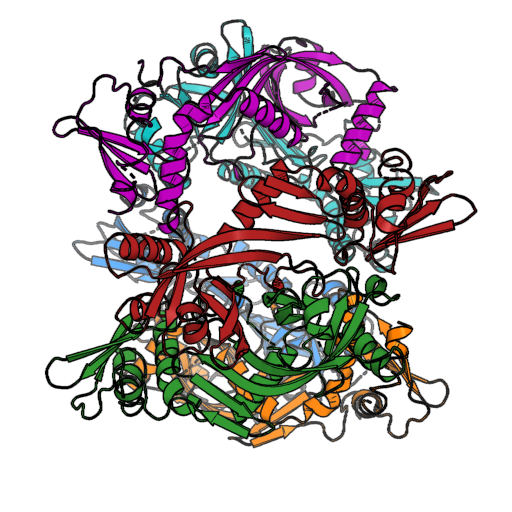E D 1 220 ? 71.393 28.238 58.086 1.00 17.67 220 PHE D N 1
ATOM 7671 C CA . PHE D 1 220 ? 70.368 28.253 57.039 1.00 18.46 220 PHE D CA 1
ATOM 7672 C C . PHE D 1 220 ? 69.907 26.829 56.760 1.00 19.56 220 PHE D C 1
ATOM 7673 O O . PHE D 1 220 ? 70.739 25.944 56.564 1.00 19.88 220 PHE D O 1
ATOM 7681 N N . VAL D 1 221 ? 68.598 26.582 56.776 1.00 18.45 221 VAL D N 1
ATOM 7682 C CA . VAL D 1 221 ? 68.107 25.243 56.454 1.00 16.70 221 VAL D CA 1
ATOM 7683 C C . VAL D 1 221 ? 67.121 25.422 55.320 1.00 17.09 221 VAL D C 1
ATOM 7684 O O . VAL D 1 221 ? 66.130 26.130 55.493 1.00 17.28 221 VAL D O 1
ATOM 7688 N N . LYS D 1 222 ? 67.388 24.792 54.175 1.00 14.02 222 LYS D N 1
ATOM 7689 C CA . LYS D 1 222 ? 66.510 24.902 53.005 1.00 18.54 222 LYS D CA 1
ATOM 7690 C C . LYS D 1 222 ? 65.901 23.587 52.572 1.00 19.04 222 LYS D C 1
ATOM 7691 O O . LYS D 1 222 ? 65.033 23.560 51.688 1.00 20.62 222 LYS D O 1
ATOM 7697 N N . GLY D 1 223 ? 66.349 22.498 53.180 1.00 18.26 223 GLY D N 1
ATOM 7698 C CA . GLY D 1 223 ? 65.821 21.200 52.814 1.00 18.65 223 GLY D CA 1
ATOM 7699 C C . GLY D 1 223 ? 66.352 20.131 53.743 1.00 18.18 223 GLY D C 1
ATOM 7700 O O . GLY D 1 223 ? 67.181 20.400 54.609 1.00 17.57 223 GLY D O 1
ATOM 7701 N N . PHE D 1 224 ? 65.857 18.909 53.589 1.00 18.69 224 PHE D N 1
ATOM 7702 C CA . PHE D 1 224 ? 66.329 17.822 54.423 1.00 16.65 224 PHE D CA 1
ATOM 7703 C C . PHE D 1 224 ? 67.783 17.550 54.030 1.00 19.33 224 PHE D C 1
ATOM 7704 O O . PHE D 1 224 ? 68.088 17.388 52.855 1.00 20.90 224 PHE D O 1
ATOM 7712 N N . GLY D 1 225 ? 68.681 17.538 55.006 1.00 19.08 225 GLY D N 1
ATOM 7713 C CA . GLY D 1 225 ? 70.081 17.300 54.678 1.00 20.64 225 GLY D CA 1
ATOM 7714 C C . GLY D 1 225 ? 70.666 18.475 53.915 1.00 20.75 225 GLY D C 1
ATOM 7715 O O . GLY D 1 225 ? 71.644 18.333 53.165 1.00 20.80 225 GLY D O 1
ATOM 7716 N N . GLN D 1 226 ? 70.043 19.645 54.054 1.00 19.21 226 GLN D N 1
ATOM 7717 C CA . GLN D 1 226 ? 70.572 20.831 53.398 1.00 18.74 226 GLN D CA 1
ATOM 7718 C C . GLN D 1 226 ? 70.614 21.988 54.394 1.00 17.85 226 GLN D C 1
ATOM 7719 O O . GLN D 1 226 ? 69.866 22.959 54.281 1.00 19.92 226 GLN D O 1
ATOM 7725 N N . ALA D 1 227 ? 71.503 21.857 55.377 1.00 20.07 227 ALA D N 1
ATOM 7726 C CA . ALA D 1 227 ? 71.710 22.864 56.420 1.00 20.75 227 ALA D CA 1
ATOM 7727 C C . ALA D 1 227 ? 73.127 23.422 56.236 1.00 23.12 227 ALA D C 1
ATOM 7728 O O . ALA D 1 227 ? 74.052 22.675 55.954 1.00 20.52 227 ALA D O 1
ATOM 7730 N N . TYR D 1 228 ? 73.284 24.723 56.448 1.00 21.89 228 TYR D N 1
ATOM 7731 C CA . TYR D 1 228 ? 74.562 25.407 56.251 1.00 22.02 228 TYR D CA 1
ATOM 7732 C C . TYR D 1 228 ? 74.896 26.325 57.396 1.00 23.10 228 TYR D C 1
ATOM 7733 O O . TYR D 1 228 ? 74.000 26.937 57.985 1.00 20.06 228 TYR D O 1
ATOM 7742 N N . ASP D 1 229 ? 76.190 26.414 57.721 1.00 22.91 229 ASP D N 1
ATOM 7743 C CA . ASP D 1 229 ? 76.672 27.324 58.762 1.00 23.73 229 ASP D CA 1
ATOM 7744 C C . ASP D 1 229 ? 77.236 28.537 58.042 1.00 23.18 229 ASP D C 1
ATOM 7745 O O . ASP D 1 229 ? 77.873 28.399 56.999 1.00 23.84 229 ASP D O 1
ATOM 7750 N N . ILE D 1 230 ? 77.005 29.721 58.602 1.00 22.73 230 ILE D N 1
ATOM 7751 C CA . ILE D 1 230 ? 77.443 30.971 57.986 1.00 23.39 230 ILE D CA 1
ATOM 7752 C C . ILE D 1 230 ? 78.187 31.902 58.939 1.00 24.66 230 ILE D C 1
ATOM 7753 O O . ILE D 1 230 ? 77.893 31.966 60.134 1.00 23.87 230 ILE D O 1
ATOM 7758 N N . LEU D 1 231 ? 79.179 32.611 58.407 1.00 26.87 231 LEU D N 1
ATOM 7759 C CA . LEU D 1 231 ? 79.892 33.609 59.203 1.00 28.84 231 LEU D CA 1
ATOM 7760 C C . LEU D 1 231 ? 80.562 34.534 58.211 1.00 30.42 231 LEU D C 1
ATOM 7761 O O . LEU D 1 231 ? 81.384 34.103 57.397 1.00 29.74 231 LEU D O 1
ATOM 7766 N N . GLY D 1 232 ? 80.192 35.806 58.255 1.00 30.37 232 GLY D N 1
ATOM 7767 C CA . GLY D 1 232 ? 80.782 36.748 57.324 1.00 31.79 232 GLY D CA 1
ATOM 7768 C C . GLY D 1 232 ? 80.440 36.317 55.916 1.00 33.91 232 GLY D C 1
ATOM 7769 O O . GLY D 1 232 ? 79.278 36.063 55.607 1.00 35.68 232 GLY D O 1
ATOM 7770 N N . ASP D 1 233 ? 81.443 36.216 55.056 1.00 31.33 233 ASP D N 1
ATOM 7771 C CA . ASP D 1 233 ? 81.203 35.804 53.686 1.00 31.77 233 ASP D CA 1
ATOM 7772 C C . ASP D 1 233 ? 81.510 34.321 53.500 1.00 30.75 233 ASP D C 1
ATOM 7773 O O . ASP D 1 233 ? 81.617 33.840 52.378 1.00 31.44 233 ASP D O 1
ATOM 7778 N N . LYS D 1 234 ? 81.629 33.595 54.605 1.00 30.10 234 LYS D N 1
ATOM 7779 C CA . LYS D 1 234 ? 81.927 32.174 54.539 1.00 30.83 234 LYS D CA 1
ATOM 7780 C C . LYS D 1 234 ? 80.709 31.318 54.846 1.00 31.57 234 LYS D C 1
ATOM 7781 O O . LYS D 1 234 ? 79.959 31.619 55.768 1.00 31.19 234 LYS D O 1
ATOM 7787 N N . ILE D 1 235 ? 80.535 30.250 54.073 1.00 30.46 235 ILE D N 1
ATOM 7788 C CA . ILE D 1 235 ? 79.422 29.324 54.265 1.00 31.01 235 ILE D CA 1
ATOM 7789 C C . ILE D 1 235 ? 79.917 27.877 54.107 1.00 31.48 235 ILE D C 1
ATOM 7790 O O . ILE D 1 235 ? 80.694 27.565 53.195 1.00 31.68 235 ILE D O 1
ATOM 7795 N N . ALA D 1 236 ? 79.479 27.005 55.009 1.00 29.96 236 ALA D N 1
ATOM 7796 C CA . ALA D 1 236 ? 79.891 25.609 54.975 1.00 28.56 236 ALA D CA 1
ATOM 7797 C C . ALA D 1 236 ? 78.700 24.672 55.150 1.00 28.11 236 ALA D C 1
ATOM 7798 O O . ALA D 1 236 ? 77.846 24.913 56.006 1.00 27.33 236 ALA D O 1
ATOM 7800 N N . TYR D 1 237 ? 78.647 23.613 54.339 1.00 27.03 237 TYR D N 1
ATOM 7801 C CA . TYR D 1 237 ? 77.575 22.624 54.437 1.00 26.16 237 TYR D CA 1
ATOM 7802 C C . TYR D 1 237 ? 77.779 21.903 55.772 1.00 27.80 237 TYR D C 1
ATOM 7803 O O . TYR D 1 237 ? 78.913 21.626 56.176 1.00 30.72 237 TYR D O 1
ATOM 7812 N N . VAL D 1 238 ? 76.694 21.591 56.466 1.00 26.06 238 VAL D N 1
ATOM 7813 C CA . VAL D 1 238 ? 76.796 20.938 57.768 1.00 29.33 238 VAL D CA 1
ATOM 7814 C C . VAL D 1 238 ? 76.822 19.388 57.795 1.00 33.66 238 VAL D C 1
ATOM 7815 O O . VAL D 1 238 ? 77.323 18.788 58.749 1.00 33.98 238 VAL D O 1
ATOM 7819 N N . GLY D 1 239 ? 76.330 18.727 56.756 1.00 37.57 239 GLY D N 1
ATOM 7820 C CA . GLY D 1 239 ? 76.291 17.272 56.820 1.00 38.51 239 GLY D CA 1
ATOM 7821 C C . GLY D 1 239 ? 77.155 16.409 55.923 1.00 41.92 239 GLY D C 1
ATOM 7822 O O . GLY D 1 239 ? 76.647 15.487 55.259 1.00 40.92 239 GLY D O 1
ATOM 7823 N N . ASP D 1 240 ? 78.455 16.671 55.897 1.00 41.01 240 ASP D N 1
ATOM 7824 C CA . ASP D 1 240 ? 79.321 15.853 55.062 1.00 44.03 240 ASP D CA 1
ATOM 7825 C C . ASP D 1 240 ? 79.242 14.391 55.516 1.00 43.74 240 ASP D C 1
ATOM 7826 O O . ASP D 1 240 ? 79.337 13.475 54.696 1.00 46.24 240 ASP D O 1
ATOM 7831 N N . LYS D 1 241 ? 79.043 14.185 56.817 1.00 44.33 241 LYS D N 1
ATOM 7832 C CA . LYS D 1 241 ? 78.957 12.843 57.399 1.00 43.30 241 LYS D CA 1
ATOM 7833 C C . LYS D 1 241 ? 77.619 12.137 57.160 1.00 43.63 241 LYS D C 1
ATOM 7834 O O . LYS D 1 241 ? 77.413 11.010 57.616 1.00 43.18 241 LYS D O 1
ATOM 7840 N N . GLY D 1 242 ? 76.710 12.793 56.451 1.00 41.52 242 GLY D N 1
ATOM 7841 C CA . GLY D 1 242 ? 75.423 12.178 56.180 1.00 41.18 242 GLY D CA 1
ATOM 7842 C C . GLY D 1 242 ? 74.453 12.208 57.353 1.00 39.63 242 GLY D C 1
ATOM 7843 O O . GLY D 1 242 ? 74.782 12.664 58.450 1.00 40.17 242 GLY D O 1
ATOM 7844 N N . ASN D 1 243 ? 73.248 11.710 57.097 1.00 38.19 243 ASN D N 1
ATOM 7845 C CA . ASN D 1 243 ? 72.163 11.650 58.073 1.00 36.58 243 ASN D CA 1
ATOM 7846 C C . ASN D 1 243 ? 72.656 11.478 59.519 1.00 37.26 243 ASN D C 1
ATOM 7847 O O . ASN D 1 243 ? 73.192 10.422 59.869 1.00 36.54 243 ASN D O 1
ATOM 7852 N N . PRO D 1 244 ? 72.495 12.519 60.366 1.00 34.28 244 PRO D N 1
ATOM 7853 C CA . PRO D 1 244 ? 72.915 12.492 61.775 1.00 34.31 244 PRO D CA 1
ATOM 7854 C C . PRO D 1 244 ? 71.777 12.026 62.660 1.00 32.52 244 PRO D C 1
ATOM 7855 O O . PRO D 1 244 ? 71.946 11.850 63.858 1.00 33.34 244 PRO D O 1
ATOM 7859 N N . HIS D 1 245 ? 70.605 11.837 62.064 1.00 30.62 245 HIS D N 1
ATOM 7860 C CA . HIS D 1 245 ? 69.453 11.385 62.824 1.00 30.21 245 HIS D CA 1
ATOM 7861 C C . HIS D 1 245 ? 69.614 9.916 63.255 1.00 31.22 245 HIS D C 1
ATOM 7862 O O . HIS D 1 245 ? 70.476 9.199 62.742 1.00 31.45 245 HIS D O 1
ATOM 7869 N N . ASN D 1 246 ? 68.770 9.490 64.191 1.00 29.75 246 ASN D N 1
ATOM 7870 C CA . ASN D 1 246 ? 68.816 8.143 64.751 1.00 35.51 246 ASN D CA 1
ATOM 7871 C C . ASN D 1 246 ? 70.162 7.815 65.361 1.00 37.61 246 ASN D C 1
ATOM 7872 O O . ASN D 1 246 ? 70.621 6.666 65.324 1.00 36.82 246 ASN D O 1
ATOM 7877 N N . PHE D 1 247 ? 70.792 8.839 65.926 1.00 39.96 247 PHE D N 1
ATOM 7878 C CA . PHE D 1 247 ? 72.077 8.659 66.576 1.00 43.85 247 PHE D CA 1
ATOM 7879 C C . PHE D 1 247 ? 73.088 8.017 65.643 1.00 46.68 247 PHE D C 1
ATOM 7880 O O . PHE D 1 247 ? 73.889 7.185 66.068 1.00 48.19 247 PHE D O 1
ATOM 7888 N N . ALA D 1 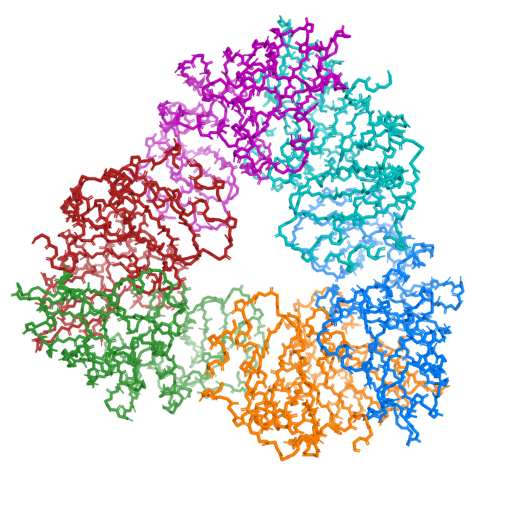248 ? 73.046 8.396 64.370 1.00 50.89 248 ALA D N 1
ATOM 7889 C CA . ALA D 1 248 ? 73.989 7.860 63.395 1.00 54.80 248 ALA D CA 1
ATOM 7890 C C . ALA D 1 248 ? 75.358 8.323 63.858 1.00 57.43 248 ALA D C 1
ATOM 7891 O O . ALA D 1 248 ? 75.476 8.947 64.914 1.00 59.04 248 ALA D O 1
ATOM 7893 N N . HIS D 1 249 ? 76.397 8.033 63.085 1.00 60.98 249 HIS D N 1
ATOM 7894 C CA . HIS D 1 249 ? 77.729 8.455 63.499 1.00 63.23 249 HIS D CA 1
ATOM 7895 C C . HIS D 1 249 ? 78.043 7.745 64.823 1.00 64.89 249 HIS D C 1
ATOM 7896 O O . HIS D 1 249 ? 77.900 8.395 65.887 1.00 64.60 249 HIS D O 1
ATOM 7903 N N . ASN E 1 3 ? 62.902 61.855 44.729 1.00 41.96 3 ASN E N 1
ATOM 7904 C CA . ASN E 1 3 ? 63.931 62.429 45.643 1.00 38.49 3 ASN E CA 1
ATOM 7905 C C . ASN E 1 3 ? 64.905 61.373 46.133 1.00 35.59 3 ASN E C 1
ATOM 7906 O O . ASN E 1 3 ? 66.106 61.513 45.946 1.00 33.80 3 ASN E O 1
ATOM 7911 N N . ARG E 1 4 ? 64.409 60.308 46.755 1.00 34.79 4 ARG E N 1
ATOM 7912 C CA . ARG E 1 4 ? 65.323 59.272 47.222 1.00 32.33 4 ARG E CA 1
ATOM 7913 C C . ARG E 1 4 ? 65.967 58.581 46.020 1.00 30.79 4 ARG E C 1
ATOM 7914 O O . ARG E 1 4 ? 67.124 58.161 46.083 1.00 29.50 4 ARG E O 1
ATOM 7922 N N . ILE E 1 5 ? 65.223 58.469 44.920 1.00 30.78 5 ILE E N 1
ATOM 7923 C CA . ILE E 1 5 ? 65.768 57.819 43.730 1.00 30.75 5 ILE E CA 1
ATOM 7924 C C . ILE E 1 5 ? 66.872 58.688 43.142 1.00 30.77 5 ILE E C 1
ATOM 7925 O O . ILE E 1 5 ? 67.956 58.199 42.814 1.00 32.12 5 ILE E O 1
ATOM 7930 N N . ILE E 1 6 ? 66.596 59.979 43.009 1.00 30.51 6 ILE E N 1
ATOM 7931 C CA . ILE E 1 6 ? 67.593 60.898 42.483 1.00 32.47 6 ILE E CA 1
ATOM 7932 C C . ILE E 1 6 ? 68.854 60.829 43.334 1.00 32.92 6 ILE E C 1
ATOM 7933 O O . ILE E 1 6 ? 69.967 60.683 42.815 1.00 30.05 6 ILE E O 1
ATOM 7938 N N . GLU E 1 7 ? 68.672 60.917 44.650 1.00 35.92 7 GLU E N 1
ATOM 7939 C CA . GLU E 1 7 ? 69.793 60.864 45.586 1.00 37.52 7 GLU E CA 1
ATOM 7940 C C . GLU E 1 7 ? 70.616 59.609 45.369 1.00 36.26 7 GLU E C 1
ATOM 7941 O O . GLU E 1 7 ? 71.843 59.665 45.270 1.00 37.19 7 GLU E O 1
ATOM 7947 N N . HIS E 1 8 ? 69.934 58.472 45.300 1.00 34.70 8 HIS E N 1
ATOM 7948 C CA . HIS E 1 8 ? 70.602 57.194 45.108 1.00 34.73 8 HIS E CA 1
ATOM 7949 C C . HIS E 1 8 ? 71.407 57.139 43.801 1.00 32.68 8 HIS E C 1
ATOM 7950 O O . HIS E 1 8 ? 72.580 56.771 43.805 1.00 33.82 8 HIS E O 1
ATOM 7965 N N . ASN E 1 10 ? 72.454 59.643 41.887 1.00 30.94 10 ASN E N 1
ATOM 7966 C CA . ASN E 1 10 ? 73.522 60.642 41.912 1.00 34.18 10 ASN E CA 1
ATOM 7967 C C . ASN E 1 10 ? 74.657 60.221 42.827 1.00 35.04 10 ASN E C 1
ATOM 7968 O O . ASN E 1 10 ? 75.773 60.735 42.721 1.00 36.66 10 ASN E O 1
ATOM 7973 N N . ALA E 1 11 ? 74.374 59.287 43.728 1.00 34.74 11 ALA E N 1
ATOM 7974 C CA . ALA E 1 11 ? 75.388 58.819 44.655 1.00 36.18 11 ALA E CA 1
ATOM 7975 C C . ALA E 1 11 ? 76.143 57.591 44.157 1.00 37.06 11 ALA E C 1
ATOM 7976 O O . ALA E 1 11 ? 77.369 57.511 44.314 1.00 39.74 11 ALA E O 1
ATOM 7978 N N . HIS E 1 12 ? 75.426 56.642 43.549 1.00 36.03 12 HIS E N 1
ATOM 7979 C CA . HIS E 1 12 ? 76.048 55.395 43.095 1.00 35.42 12 HIS E CA 1
ATOM 7980 C C . HIS E 1 12 ? 76.075 55.064 41.604 1.00 34.91 12 HIS E C 1
ATOM 7981 O O . HIS E 1 12 ? 76.595 54.013 41.233 1.00 36.86 12 HIS E O 1
ATOM 7988 N N . HIS E 1 13 ? 75.530 55.912 40.742 1.00 33.24 13 HIS E N 1
ATOM 7989 C CA . HIS E 1 13 ? 75.526 55.568 39.319 1.00 33.30 13 HIS E CA 1
ATOM 7990 C C . HIS E 1 13 ? 75.932 56.703 38.383 1.00 32.71 13 HIS E C 1
ATOM 7991 O O . HIS E 1 13 ? 75.507 56.754 37.227 1.00 31.38 13 HIS E O 1
ATOM 7998 N N . VAL E 1 14 ? 76.771 57.608 38.878 1.00 30.55 14 VAL E N 1
ATOM 7999 C CA . VAL E 1 14 ? 77.212 58.715 38.049 1.00 30.87 14 VAL E CA 1
ATOM 8000 C C . VAL E 1 14 ? 77.931 58.196 36.813 1.00 29.08 14 VAL E C 1
ATOM 8001 O O . VAL E 1 14 ? 77.665 58.653 35.702 1.00 28.41 14 VAL E O 1
ATOM 8005 N N . GLU E 1 15 ? 78.848 57.254 37.002 1.00 29.51 15 GLU E N 1
ATOM 8006 C CA . GLU E 1 15 ? 79.572 56.698 35.869 1.00 29.74 15 GLU E CA 1
ATOM 8007 C C . GLU E 1 15 ? 78.646 55.902 34.945 1.00 28.97 15 GLU E C 1
ATOM 8008 O O . GLU E 1 15 ? 78.799 55.955 33.729 1.00 27.40 15 GLU E O 1
ATOM 8014 N N . ASP E 1 16 ? 77.683 55.175 35.509 1.00 26.49 16 ASP E N 1
ATOM 8015 C CA . ASP E 1 16 ? 76.754 54.441 34.664 1.00 24.97 16 ASP E CA 1
ATOM 8016 C C . ASP E 1 16 ? 75.953 55.439 33.822 1.00 24.63 16 ASP E C 1
ATOM 8017 O O . ASP E 1 16 ? 75.729 55.217 32.640 1.00 24.78 16 ASP E O 1
ATOM 8030 N N . LYS E 1 18 ? 76.875 58.376 32.816 1.00 23.93 18 LYS E N 1
ATOM 8031 C CA . LYS E 1 18 ? 77.735 58.924 31.768 1.00 22.90 18 LYS E CA 1
ATOM 8032 C C . LYS E 1 18 ? 77.788 57.879 30.653 1.00 23.57 18 LYS E C 1
ATOM 8033 O O . LYS E 1 18 ? 77.724 58.217 29.469 1.00 22.31 18 LYS E O 1
ATOM 8039 N N . GLY E 1 19 ? 77.911 56.610 31.040 1.00 22.34 19 GLY E N 1
ATOM 8040 C CA . GLY E 1 19 ? 77.932 55.541 30.051 1.00 23.41 19 GLY E CA 1
ATOM 8041 C C . GLY E 1 19 ? 76.631 55.491 29.255 1.00 22.63 19 GLY E C 1
ATOM 8042 O O . GLY E 1 19 ? 76.645 55.240 28.042 1.00 25.27 19 GLY E O 1
ATOM 8043 N N . LEU E 1 20 ? 75.499 55.705 29.925 1.00 21.37 20 LEU E N 1
ATOM 8044 C CA . LEU E 1 20 ? 74.207 55.703 29.231 1.00 20.07 20 LEU E CA 1
ATOM 8045 C C . LEU E 1 20 ? 74.138 56.892 28.272 1.00 22.26 20 LEU E C 1
ATOM 8046 O O . LEU E 1 20 ? 73.653 56.768 27.152 1.00 20.70 20 LEU E O 1
ATOM 8051 N N . LEU E 1 21 ? 74.635 58.051 28.709 1.00 20.18 21 LEU E N 1
ATOM 8052 C CA . LEU E 1 21 ? 74.603 59.221 27.845 1.00 22.13 21 LEU E CA 1
ATOM 8053 C C . LEU E 1 21 ? 75.368 58.942 26.552 1.00 21.68 21 LEU E C 1
ATOM 8054 O O . LEU E 1 21 ? 74.921 59.292 25.454 1.00 20.87 21 LEU E O 1
ATOM 8059 N N . LYS E 1 22 ? 76.524 58.313 26.682 1.00 22.17 22 LYS E N 1
ATOM 8060 C CA . LYS E 1 22 ? 77.333 58.016 25.519 1.00 24.77 22 LYS E CA 1
ATOM 8061 C C . LYS E 1 22 ? 76.708 56.925 24.661 1.00 23.96 22 LYS E C 1
ATOM 8062 O O . LYS E 1 22 ? 76.561 57.081 23.454 1.00 25.04 22 LYS E O 1
ATOM 8068 N N . LYS E 1 23 ? 76.331 55.824 25.298 1.00 20.31 23 LYS E N 1
ATOM 8069 C CA . LYS E 1 23 ? 75.751 54.699 24.570 1.00 23.21 23 LYS E CA 1
ATOM 8070 C C . LYS E 1 23 ? 74.455 55.006 23.840 1.00 22.22 23 LYS E C 1
ATOM 8071 O O . LYS E 1 23 ? 74.344 54.763 22.643 1.00 25.14 23 LYS E O 1
ATOM 8077 N N . PHE E 1 24 ? 73.485 55.557 24.557 1.00 20.08 24 PHE E N 1
ATOM 8078 C CA . PHE E 1 24 ? 72.194 55.837 23.985 1.00 19.99 24 PHE E CA 1
ATOM 8079 C C . PHE E 1 24 ? 72.014 57.216 23.355 1.00 22.01 24 PHE E C 1
ATOM 8080 O O . PHE E 1 24 ? 71.213 57.371 22.445 1.00 23.55 24 PHE E O 1
ATOM 8088 N N . GLY E 1 25 ? 72.759 58.213 23.816 1.00 23.39 25 GLY E N 1
ATOM 8089 C CA . GLY E 1 25 ? 72.600 59.538 23.241 1.00 24.20 25 GLY E CA 1
ATOM 8090 C C . GLY E 1 25 ? 73.764 60.022 22.387 1.00 25.43 25 GLY E C 1
ATOM 8091 O O . GLY E 1 25 ? 73.647 61.051 21.733 1.00 28.28 25 GLY E O 1
ATOM 8092 N N . GLN E 1 26 ? 74.855 59.268 22.363 1.00 24.19 26 GLN E N 1
ATOM 8093 C CA . GLN E 1 26 ? 76.075 59.669 21.651 1.00 26.80 26 GLN E CA 1
ATOM 8094 C C . GLN E 1 26 ? 76.529 61.021 22.237 1.00 28.81 26 GLN E C 1
ATOM 8095 O O . GLN E 1 26 ? 77.066 61.891 21.539 1.00 27.72 26 GLN E O 1
ATOM 8101 N N . VAL E 1 27 ? 76.284 61.192 23.534 1.00 28.31 27 VAL E N 1
ATOM 8102 C CA . VAL E 1 27 ? 76.706 62.399 24.245 1.00 29.04 27 VAL E CA 1
ATOM 8103 C C . VAL E 1 27 ? 78.028 61.986 24.895 1.00 30.18 27 VAL E C 1
ATOM 8104 O O . VAL E 1 27 ? 78.047 61.125 25.772 1.00 29.39 27 VAL E O 1
ATOM 8108 N N . HIS E 1 28 ? 79.130 62.611 24.475 1.00 32.72 28 HIS E N 1
ATOM 8109 C CA . HIS E 1 28 ? 80.454 62.218 24.953 1.00 33.80 28 HIS E CA 1
ATOM 8110 C C . HIS E 1 28 ? 81.225 63.153 25.870 1.00 36.29 28 HIS E C 1
ATOM 8111 O O . HIS E 1 28 ? 82.194 62.731 26.517 1.00 36.71 28 HIS E O 1
ATOM 8118 N N . HIS E 1 29 ? 80.823 64.415 25.928 1.00 35.88 29 HIS E N 1
ATOM 8119 C CA . HIS E 1 29 ? 81.545 65.359 26.763 1.00 38.27 29 HIS E CA 1
ATOM 8120 C C . HIS E 1 29 ? 80.600 66.160 27.649 1.00 37.91 29 HIS E C 1
ATOM 8121 O O . HIS E 1 29 ? 80.733 67.381 27.784 1.00 37.96 29 HIS E O 1
ATOM 8128 N N . ALA E 1 30 ? 79.647 65.465 28.262 1.00 35.84 30 ALA E N 1
ATOM 8129 C CA . ALA E 1 30 ? 78.680 66.130 29.123 1.00 35.58 30 ALA E CA 1
ATOM 8130 C C . ALA E 1 30 ? 79.254 66.457 30.497 1.00 34.20 30 ALA E C 1
ATOM 8131 O O . ALA E 1 30 ? 80.100 65.740 31.032 1.00 32.10 30 ALA E O 1
ATOM 8133 N N . GLU E 1 31 ? 78.778 67.557 31.060 1.00 33.70 31 GLU E N 1
ATOM 8134 C CA . GLU E 1 31 ? 79.196 67.977 32.386 1.00 34.65 31 GLU E CA 1
ATOM 8135 C C . GLU E 1 31 ? 77.921 68.034 33.206 1.00 31.65 31 GLU E C 1
ATOM 8136 O O . GLU E 1 31 ? 76.818 67.902 32.666 1.00 29.00 31 GLU E O 1
ATOM 8142 N N . ASN E 1 32 ? 78.068 68.195 34.511 1.00 30.30 32 ASN E N 1
ATOM 8143 C CA . ASN E 1 32 ? 76.899 68.334 35.360 1.00 32.13 32 ASN E CA 1
ATOM 8144 C C . ASN E 1 32 ? 75.873 67.210 35.155 1.00 31.80 32 ASN E C 1
ATOM 8145 O O . ASN E 1 32 ? 74.675 67.468 35.109 1.00 31.41 32 ASN E O 1
ATOM 8150 N N . VAL E 1 33 ? 76.345 65.971 35.036 1.00 29.99 33 VAL E N 1
ATOM 8151 C CA . VAL E 1 33 ? 75.450 64.825 34.844 1.00 29.33 33 VAL E CA 1
ATOM 8152 C C . VAL E 1 33 ? 74.704 64.508 36.146 1.00 28.49 33 VAL E C 1
ATOM 8153 O O . VAL E 1 33 ? 75.324 64.331 37.194 1.00 27.31 33 VAL E O 1
ATOM 8157 N N . ALA E 1 34 ? 73.380 64.434 36.079 1.00 27.48 34 ALA E N 1
ATOM 8158 C CA . ALA E 1 34 ? 72.581 64.148 37.267 1.00 27.48 34 ALA E CA 1
ATOM 8159 C C . ALA E 1 34 ? 71.279 63.454 36.900 1.00 26.77 34 ALA E C 1
ATOM 8160 O O . ALA E 1 34 ? 70.748 63.652 35.813 1.00 28.45 34 ALA E O 1
ATOM 8162 N N . PHE E 1 35 ? 70.765 62.638 37.805 1.00 25.31 35 PHE E N 1
ATOM 8163 C CA . PHE E 1 35 ? 69.507 61.959 37.538 1.00 24.71 35 PHE E CA 1
ATOM 8164 C C . PHE E 1 35 ? 68.381 62.971 37.720 1.00 27.39 35 PHE E C 1
ATOM 8165 O O . PHE E 1 35 ? 68.284 63.642 38.760 1.00 26.85 35 PHE E O 1
ATOM 8173 N N . LYS E 1 36 ? 67.526 63.090 36.710 1.00 24.65 36 LYS E N 1
ATOM 8174 C CA . LYS E 1 36 ? 66.432 64.051 36.752 1.00 26.63 36 LYS E CA 1
ATOM 8175 C C . LYS E 1 36 ? 65.066 63.460 37.117 1.00 27.79 36 LYS E C 1
ATOM 8176 O O . LYS E 1 36 ? 64.342 64.019 37.946 1.00 25.39 36 LYS E O 1
ATOM 8182 N N . SER E 1 37 ? 64.693 62.348 36.494 1.00 25.59 37 SER E N 1
ATOM 8183 C CA . SER E 1 37 ? 63.406 61.744 36.804 1.00 26.26 37 SER E CA 1
ATOM 8184 C C . SER E 1 37 ? 63.220 60.358 36.217 1.00 28.69 37 SER E C 1
ATOM 8185 O O . SER E 1 37 ? 63.942 59.933 35.316 1.00 25.00 37 SER E O 1
ATOM 8188 N N . VAL E 1 38 ? 62.249 59.651 36.771 1.00 26.26 38 VAL E N 1
ATOM 8189 C CA . VAL E 1 38 ? 61.923 58.320 36.298 1.00 27.86 38 VAL E CA 1
ATOM 8190 C C . VAL E 1 38 ? 60.401 58.271 36.271 1.00 29.00 38 VAL E C 1
ATOM 8191 O O . VAL E 1 38 ? 59.749 58.866 37.132 1.00 28.32 38 VAL E O 1
ATOM 8195 N N . ASP E 1 39 ? 59.840 57.604 35.264 1.00 26.69 39 ASP E N 1
ATOM 8196 C CA . ASP E 1 39 ? 58.394 57.447 35.156 1.00 24.98 39 ASP E CA 1
ATOM 8197 C C . ASP E 1 39 ? 58.111 56.023 34.681 1.00 26.38 39 ASP E C 1
ATOM 8198 O O . ASP E 1 39 ? 59.043 55.235 34.509 1.00 19.82 39 ASP E O 1
ATOM 8203 N N . SER E 1 40 ? 56.841 55.688 34.471 1.00 26.46 40 SER E N 1
ATOM 8204 C CA . SER E 1 40 ? 56.499 54.326 34.080 1.00 29.07 40 SER E CA 1
ATOM 8205 C C . SER E 1 40 ? 57.196 53.827 32.808 1.00 28.64 40 SER E C 1
ATOM 8206 O O . SER E 1 40 ? 57.448 52.631 32.677 1.00 29.72 40 SER E O 1
ATOM 8209 N N . GLN E 1 41 ? 57.540 54.739 31.902 1.00 27.15 41 GLN E N 1
ATOM 8210 C CA . GLN E 1 41 ? 58.154 54.342 30.643 1.00 25.00 41 GLN E CA 1
ATOM 8211 C C . GLN E 1 41 ? 59.640 54.629 30.444 1.00 24.49 41 GLN E C 1
ATOM 8212 O O . GLN E 1 41 ? 60.215 54.198 29.439 1.00 22.09 41 GLN E O 1
ATOM 8218 N N . GLY E 1 42 ? 60.271 55.336 31.382 1.00 22.91 42 GLY E N 1
ATOM 8219 C CA . GLY E 1 42 ? 61.685 55.626 31.203 1.00 22.95 42 GLY E CA 1
ATOM 8220 C C . GLY E 1 42 ? 62.290 56.548 32.240 1.00 24.74 42 GLY E C 1
ATOM 8221 O O . GLY E 1 42 ? 61.648 56.882 33.244 1.00 23.76 42 GLY E O 1
ATOM 8222 N N . ILE E 1 43 ? 63.545 56.925 31.997 1.00 23.18 43 ILE E N 1
ATOM 8223 C CA . ILE E 1 43 ? 64.283 57.818 32.893 1.00 22.46 43 ILE E CA 1
ATOM 8224 C C . ILE E 1 43 ? 64.762 59.019 32.106 1.00 23.90 43 ILE E C 1
ATOM 8225 O O . ILE E 1 43 ? 64.799 58.997 30.862 1.00 21.32 43 ILE E O 1
ATOM 8230 N N . VAL E 1 44 ? 65.100 60.090 32.823 1.00 20.45 44 VAL E N 1
ATOM 8231 C CA . VAL E 1 44 ? 65.606 61.297 32.166 1.00 21.07 44 VAL E CA 1
ATOM 8232 C C . VAL E 1 44 ? 66.879 61.685 32.894 1.00 20.40 44 VAL E C 1
ATOM 8233 O O . VAL E 1 44 ? 66.876 61.817 34.105 1.00 23.91 44 VAL E O 1
ATOM 8237 N N . ILE E 1 45 ? 67.967 61.831 32.145 1.00 22.24 45 ILE E N 1
ATOM 8238 C CA . ILE E 1 45 ? 69.271 62.211 32.694 1.00 22.80 45 ILE E CA 1
ATOM 8239 C C . ILE E 1 45 ? 69.497 63.667 32.290 1.00 21.90 45 ILE E C 1
ATOM 8240 O O . ILE E 1 45 ? 69.343 64.032 31.123 1.00 20.65 45 ILE E O 1
ATOM 8245 N N . GLY E 1 46 ? 69.837 64.520 33.254 1.00 22.47 46 GLY E N 1
ATOM 8246 C CA . GLY E 1 46 ? 70.067 65.908 32.903 1.00 19.11 46 GLY E CA 1
ATOM 8247 C C . GLY E 1 46 ? 71.565 66.108 32.758 1.00 19.63 46 GLY E C 1
ATOM 8248 O O . GLY E 1 46 ? 72.337 65.410 33.397 1.00 20.73 46 GLY E O 1
ATOM 8249 N N . TYR E 1 47 ? 71.978 67.029 31.901 1.00 22.12 47 TYR E N 1
ATOM 8250 C CA . TYR E 1 47 ? 73.403 67.276 31.735 1.00 23.75 47 TYR E CA 1
ATOM 8251 C C . TYR E 1 47 ? 73.628 68.690 31.223 1.00 23.12 47 TYR E C 1
ATOM 8252 O O . TYR E 1 47 ? 72.694 69.362 30.764 1.00 23.30 47 TYR E O 1
ATOM 8261 N N . ASN E 1 48 ? 74.873 69.145 31.314 1.00 24.10 48 ASN E N 1
ATOM 8262 C CA . ASN E 1 48 ? 75.222 70.492 30.911 1.00 23.48 48 ASN E CA 1
ATOM 8263 C C . ASN E 1 48 ? 74.295 71.489 31.600 1.00 21.77 48 ASN E C 1
ATOM 8264 O O . ASN E 1 48 ? 73.757 71.209 32.662 1.00 24.50 48 ASN E O 1
ATOM 8269 N N . ASN E 1 49 ? 74.078 72.626 30.961 1.00 22.89 49 ASN E N 1
ATOM 8270 C CA . ASN E 1 49 ? 73.273 73.704 31.531 1.00 27.38 49 ASN E CA 1
ATOM 8271 C C . ASN E 1 49 ? 71.762 73.484 31.654 1.00 28.64 49 ASN E C 1
ATOM 8272 O O . ASN E 1 49 ? 71.154 73.754 32.705 1.00 28.40 49 ASN E O 1
ATOM 8277 N N . ASN E 1 50 ? 71.155 72.985 30.582 1.00 25.43 50 ASN E N 1
ATOM 8278 C CA . ASN E 1 50 ? 69.709 72.806 30.556 1.00 23.38 50 ASN E CA 1
ATOM 8279 C C . ASN E 1 50 ? 69.282 71.694 29.598 1.00 20.34 50 ASN E C 1
ATOM 8280 O O . ASN E 1 50 ? 68.205 71.771 29.020 1.00 19.57 50 ASN E O 1
ATOM 8285 N N . GLN E 1 51 ? 70.121 70.682 29.440 1.00 19.88 51 GLN E N 1
ATOM 8286 C CA . GLN E 1 51 ? 69.803 69.584 28.510 1.00 20.68 51 GLN E CA 1
ATOM 8287 C C . GLN E 1 51 ? 69.467 68.274 29.213 1.00 22.15 51 GLN E C 1
ATOM 8288 O O . GLN E 1 51 ? 69.809 68.057 30.389 1.00 21.16 51 GLN E O 1
ATOM 8294 N N . THR E 1 52 ? 68.807 67.369 28.485 1.00 19.43 52 THR E N 1
ATOM 8295 C CA . THR E 1 52 ? 68.476 66.081 29.060 1.00 18.05 52 THR E CA 1
ATOM 8296 C C . THR E 1 52 ? 68.494 65.031 27.955 1.00 18.74 52 THR E C 1
ATOM 8297 O O . THR E 1 52 ? 68.491 65.372 26.770 1.00 19.56 52 THR E O 1
ATOM 8301 N N . LEU E 1 53 ? 68.555 63.778 28.378 1.00 21.05 53 LEU E N 1
ATOM 8302 C CA . LEU E 1 53 ? 68.494 62.624 27.481 1.00 19.83 53 LEU E CA 1
ATOM 8303 C C . LEU E 1 53 ? 67.461 61.722 28.134 1.00 18.64 53 LEU E C 1
ATOM 8304 O O . LEU E 1 53 ? 67.606 61.389 29.310 1.00 19.46 53 LEU E O 1
ATOM 8309 N N . ARG E 1 54 ? 66.416 61.350 27.391 1.00 19.29 54 ARG E N 1
ATOM 8310 C CA . ARG E 1 54 ? 65.419 60.420 27.918 1.00 17.46 54 ARG E CA 1
ATOM 8311 C C . ARG E 1 54 ? 65.801 59.039 27.377 1.00 18.29 54 ARG E C 1
ATOM 8312 O O . ARG E 1 54 ? 66.203 58.909 26.211 1.00 14.98 54 ARG E O 1
ATOM 8320 N N . ILE E 1 55 ? 65.711 58.030 28.231 1.00 17.64 55 ILE E N 1
ATOM 8321 C CA . ILE E 1 55 ? 66.013 56.654 27.840 1.00 19.55 55 ILE E CA 1
ATOM 8322 C C . ILE E 1 55 ? 64.831 55.803 28.304 1.00 19.26 55 ILE E C 1
ATOM 8323 O O . ILE E 1 55 ? 64.563 55.696 29.504 1.00 21.62 55 ILE E O 1
ATOM 8328 N N . GLU E 1 56 ? 64.115 55.203 27.355 1.00 21.23 56 GLU E N 1
ATOM 8329 C CA . GLU E 1 56 ? 62.957 54.381 27.706 1.00 21.10 56 GLU E CA 1
ATOM 8330 C C . GLU E 1 56 ? 63.332 52.992 28.198 1.00 19.90 56 GLU E C 1
ATOM 8331 O O . GLU E 1 56 ? 64.345 52.416 27.790 1.00 19.71 56 GLU E O 1
ATOM 8337 N N . PHE E 1 57 ? 62.507 52.464 29.096 1.00 18.65 57 PHE E N 1
ATOM 8338 C CA . PHE E 1 57 ? 62.686 51.117 29.613 1.00 17.39 57 PHE E CA 1
ATOM 8339 C C . PHE E 1 57 ? 62.209 50.224 28.465 1.00 18.40 57 PHE E C 1
ATOM 8340 O O . PHE E 1 57 ? 61.478 50.708 27.594 1.00 21.74 57 PHE E O 1
ATOM 8348 N N . ASN E 1 58 ? 62.614 48.953 28.446 1.00 19.33 58 ASN E N 1
ATOM 8349 C CA . ASN E 1 58 ? 62.159 48.068 27.360 1.00 16.74 58 ASN E CA 1
ATOM 8350 C C . ASN E 1 58 ? 60.743 47.516 27.637 1.00 20.61 58 ASN E C 1
ATOM 8351 O O . ASN E 1 58 ? 60.220 46.706 26.872 1.00 19.31 58 ASN E O 1
ATOM 8356 N N . HIS E 1 59 ? 60.128 47.963 28.726 1.00 21.03 59 HIS E N 1
ATOM 8357 C CA . HIS E 1 59 ? 58.770 47.526 29.080 1.00 26.00 59 HIS E CA 1
ATOM 8358 C C . HIS E 1 59 ? 58.197 48.565 30.034 1.00 29.58 59 HIS E C 1
ATOM 8359 O O . HIS E 1 59 ? 58.952 49.303 30.664 1.00 31.20 59 HIS E O 1
ATOM 8366 N N . GLU E 1 60 ? 56.878 48.642 30.133 1.00 28.01 60 GLU E N 1
ATOM 8367 C CA . GLU E 1 60 ? 56.289 49.611 31.042 1.00 30.97 60 GLU E CA 1
ATOM 8368 C C . GLU E 1 60 ? 56.385 49.113 32.483 1.00 29.20 60 GLU E C 1
ATOM 8369 O O . GLU E 1 60 ? 56.099 47.950 32.771 1.00 27.73 60 GLU E O 1
ATOM 8375 N N . VAL E 1 61 ? 56.823 49.987 33.388 1.00 31.07 61 VAL E N 1
ATOM 8376 C CA . VAL E 1 61 ? 56.962 49.618 34.798 1.00 32.58 61 VAL E CA 1
ATOM 8377 C C . VAL E 1 61 ? 55.672 50.046 35.491 1.00 34.51 61 VAL E C 1
ATOM 8378 O O . VAL E 1 61 ? 55.485 51.209 35.824 1.00 33.22 61 VAL E O 1
ATOM 8382 N N . LYS E 1 62 ? 54.786 49.075 35.681 1.00 38.62 62 LYS E N 1
ATOM 8383 C CA . LYS E 1 62 ? 53.467 49.277 36.272 1.00 43.31 62 LYS E CA 1
ATOM 8384 C C . LYS E 1 62 ? 53.396 49.844 37.685 1.00 44.02 62 LYS E C 1
ATOM 8385 O O . LYS E 1 62 ? 52.626 50.763 37.941 1.00 46.79 62 LYS E O 1
ATOM 8391 N N . ASP E 1 63 ? 54.175 49.301 38.610 1.00 44.40 63 ASP E N 1
ATOM 8392 C CA . ASP E 1 63 ? 54.125 49.797 39.983 1.00 44.54 63 ASP E CA 1
ATOM 8393 C C . ASP E 1 63 ? 55.294 50.707 40.334 1.00 43.30 63 ASP E C 1
ATOM 8394 O O . ASP E 1 63 ? 56.443 50.286 40.295 1.00 42.05 63 ASP E O 1
ATOM 8399 N N . PRO E 1 64 ? 55.009 51.964 40.713 1.00 43.93 64 PRO E N 1
ATOM 8400 C CA . PRO E 1 64 ? 56.060 52.921 41.072 1.00 44.16 64 PRO E CA 1
ATOM 8401 C C . PRO E 1 64 ? 57.091 52.403 42.068 1.00 44.18 64 PRO E C 1
ATOM 8402 O O . PRO E 1 64 ? 58.199 52.940 42.154 1.00 43.24 64 PRO E O 1
ATOM 8406 N N . LYS E 1 65 ? 56.743 51.360 42.818 1.00 43.39 65 LYS E N 1
ATOM 8407 C CA . LYS E 1 65 ? 57.687 50.829 43.793 1.00 43.98 65 LYS E CA 1
ATOM 8408 C C . LYS E 1 65 ? 58.848 50.123 43.104 1.00 43.17 65 LYS E C 1
ATOM 8409 O O . LYS E 1 65 ? 59.876 49.867 43.730 1.00 44.32 65 LYS E O 1
ATOM 8415 N N . ASP E 1 66 ? 58.687 49.824 41.815 1.00 41.08 66 ASP E N 1
ATOM 8416 C CA . ASP E 1 66 ? 59.731 49.148 41.043 1.00 40.21 66 ASP E CA 1
ATOM 8417 C C . ASP E 1 66 ? 60.561 50.114 40.183 1.00 37.63 66 ASP E C 1
ATOM 8418 O O . ASP E 1 66 ? 61.433 49.676 39.444 1.00 36.92 66 ASP E O 1
ATOM 8423 N N . TYR E 1 67 ? 60.285 51.410 40.271 1.00 36.61 67 TYR E N 1
ATOM 8424 C CA . TYR E 1 67 ? 61.030 52.391 39.481 1.00 35.14 67 TYR E CA 1
ATOM 8425 C C . TYR E 1 67 ? 62.520 52.365 39.804 1.00 36.07 67 TYR E C 1
ATOM 8426 O O . TYR E 1 67 ? 63.361 52.432 38.909 1.00 34.21 67 TYR E O 1
ATOM 8435 N N . LYS E 1 68 ? 62.845 52.283 41.089 1.00 34.35 68 LYS E N 1
ATOM 8436 C CA . LYS E 1 68 ? 64.235 52.265 41.501 1.00 35.08 68 LYS E CA 1
ATOM 8437 C C . LYS E 1 68 ? 65.007 51.101 40.886 1.00 34.77 68 LYS E C 1
ATOM 8438 O O . LYS E 1 68 ? 66.074 51.301 40.297 1.00 34.28 68 LYS E O 1
ATOM 8444 N N . ASN E 1 69 ? 64.478 49.886 41.014 1.00 33.00 69 ASN E N 1
ATOM 8445 C CA . ASN E 1 69 ? 65.160 48.727 40.449 1.00 33.83 69 ASN E CA 1
ATOM 8446 C C . ASN E 1 69 ? 65.233 48.740 38.928 1.00 29.49 69 ASN E C 1
ATOM 8447 O O . ASN E 1 69 ? 66.225 48.300 38.350 1.00 29.91 69 ASN E O 1
ATOM 8452 N N . ALA E 1 70 ? 64.184 49.228 38.283 1.00 27.94 70 ALA E N 1
ATOM 8453 C CA . ALA E 1 70 ? 64.170 49.273 36.834 1.00 26.89 70 ALA E CA 1
ATOM 8454 C C . ALA E 1 70 ? 65.285 50.215 36.416 1.00 28.86 70 ALA E C 1
ATOM 8455 O O . ALA E 1 70 ? 66.056 49.924 35.490 1.00 26.43 70 ALA E O 1
ATOM 8457 N N . THR E 1 71 ? 65.377 51.332 37.137 1.00 28.30 71 THR E N 1
ATOM 8458 C CA . THR E 1 71 ? 66.400 52.344 36.892 1.00 25.28 71 THR E CA 1
ATOM 8459 C C . THR E 1 71 ? 67.799 51.802 37.128 1.00 25.18 71 THR E C 1
ATOM 8460 O O . THR E 1 71 ? 68.691 52.029 36.322 1.00 24.50 71 THR E O 1
ATOM 8464 N N . ILE E 1 72 ? 68.002 51.079 38.227 1.00 24.10 72 ILE E N 1
ATOM 8465 C CA . ILE E 1 72 ? 69.313 50.519 38.509 1.00 26.58 72 ILE E CA 1
ATOM 8466 C C . ILE E 1 72 ? 69.650 49.478 37.437 1.00 26.13 72 ILE E C 1
ATOM 8467 O O . ILE E 1 72 ? 70.797 49.366 36.995 1.00 26.65 72 ILE E O 1
ATOM 8472 N N . GLU E 1 73 ? 68.637 48.728 37.018 1.00 26.84 73 GLU E N 1
ATOM 8473 C CA . GLU E 1 73 ? 68.821 47.695 36.002 1.00 28.28 73 GLU E CA 1
ATOM 8474 C C . GLU E 1 73 ? 69.329 48.331 34.716 1.00 25.83 73 GLU E C 1
ATOM 8475 O O . GLU E 1 73 ? 70.256 47.810 34.088 1.00 25.78 73 GLU E O 1
ATOM 8481 N N . LEU E 1 74 ? 68.721 49.449 34.332 1.00 24.46 74 LEU E N 1
ATOM 8482 C CA . LEU E 1 74 ? 69.128 50.155 33.108 1.00 25.08 74 LEU E CA 1
ATOM 8483 C C . LEU E 1 74 ? 70.563 50.688 33.247 1.00 25.12 74 LEU E C 1
ATOM 8484 O O . LEU E 1 74 ? 71.380 50.568 32.323 1.00 23.53 74 LEU E O 1
ATOM 8489 N N . CYS E 1 75 ? 70.872 51.288 34.396 1.00 23.41 75 CYS E N 1
ATOM 8490 C CA . CYS E 1 75 ? 72.218 51.801 34.622 1.00 25.45 75 CYS E CA 1
ATOM 8491 C C . CYS E 1 75 ? 73.245 50.674 34.549 1.00 24.13 75 CYS E C 1
ATOM 8492 O O . CYS E 1 75 ? 74.297 50.817 33.937 1.00 26.49 75 CYS E O 1
ATOM 8495 N N . GLN E 1 76 ? 72.937 49.553 35.185 1.00 22.97 76 GLN E N 1
ATOM 8496 C CA . GLN E 1 76 ? 73.860 48.427 35.215 1.00 24.99 76 GLN E CA 1
ATOM 8497 C C . GLN E 1 76 ? 74.000 47.702 33.869 1.00 23.76 76 GLN E C 1
ATOM 8498 O O . GLN E 1 76 ? 74.973 46.972 33.632 1.00 23.89 76 GLN E O 1
ATOM 8504 N N . SER E 1 77 ? 73.045 47.933 32.981 1.00 24.20 77 SER E N 1
ATOM 8505 C CA . SER E 1 77 ? 73.068 47.267 31.686 1.00 23.28 77 SER E CA 1
ATOM 8506 C C . SER E 1 77 ? 74.283 47.640 30.847 1.00 23.37 77 SER E C 1
ATOM 8507 O O . SER E 1 77 ? 74.719 46.856 30.004 1.00 22.70 77 SER E O 1
ATOM 8510 N N . VAL E 1 78 ? 74.833 48.834 31.066 1.00 24.69 78 VAL E N 1
ATOM 8511 C CA . VAL E 1 78 ? 75.989 49.271 30.286 1.00 22.27 78 VAL E CA 1
ATOM 8512 C C . VAL E 1 78 ? 77.161 48.305 30.406 1.00 23.43 78 VAL E C 1
ATOM 8513 O O . VAL E 1 78 ? 77.709 47.864 29.397 1.00 23.70 78 VAL E O 1
ATOM 8517 N N . GLU E 1 79 ? 77.534 47.978 31.639 1.00 25.12 79 GLU E N 1
ATOM 8518 C CA . GLU E 1 79 ? 78.625 47.051 31.891 1.00 25.76 79 GLU E CA 1
ATOM 8519 C C . GLU E 1 79 ? 78.202 45.597 31.709 1.00 24.78 79 GLU E C 1
ATOM 8520 O O . GLU E 1 79 ? 79.012 44.770 31.306 1.00 22.77 79 GLU E O 1
ATOM 8526 N N . LYS E 1 80 ? 76.955 45.268 32.028 1.00 22.59 80 LYS E N 1
ATOM 8527 C CA . LYS E 1 80 ? 76.529 43.881 31.870 1.00 23.94 80 LYS E CA 1
ATOM 8528 C C . LYS E 1 80 ? 76.532 43.459 30.408 1.00 21.36 80 LYS E C 1
ATOM 8529 O O . LYS E 1 80 ? 76.605 42.274 30.076 1.00 20.17 80 LYS E O 1
ATOM 8535 N N . THR E 1 81 ? 76.442 44.437 29.526 1.00 19.73 81 THR E N 1
ATOM 8536 C CA . THR E 1 81 ? 76.437 44.149 28.101 1.00 18.60 81 THR E CA 1
ATOM 8537 C C . THR E 1 81 ? 77.726 43.422 27.739 1.00 18.91 81 THR E C 1
ATOM 8538 O O . THR E 1 81 ? 77.760 42.564 26.843 1.00 16.54 81 THR E O 1
ATOM 8542 N N . HIS E 1 82 ? 78.790 43.745 28.468 1.00 19.31 82 HIS E N 1
ATOM 8543 C CA . HIS E 1 82 ? 80.105 43.191 28.169 1.00 18.69 82 HIS E CA 1
ATOM 8544 C C . HIS E 1 82 ? 80.465 41.848 28.780 1.00 18.63 82 HIS E C 1
ATOM 8545 O O . HIS E 1 82 ? 81.511 41.298 28.457 1.00 19.24 82 HIS E O 1
ATOM 8552 N N . ASP E 1 83 ? 79.585 41.309 29.615 1.00 18.98 83 ASP E N 1
ATOM 8553 C CA . ASP E 1 83 ? 79.812 40.012 30.251 1.00 18.87 83 ASP E CA 1
ATOM 8554 C C . ASP E 1 83 ? 79.515 38.915 29.238 1.00 18.53 83 ASP E C 1
ATOM 8555 O O . ASP E 1 83 ? 78.412 38.346 29.223 1.00 19.30 83 ASP E O 1
ATOM 8560 N N . LEU E 1 84 ? 80.494 38.638 28.380 1.00 18.79 84 LEU E N 1
ATOM 8561 C CA . LEU E 1 84 ? 80.357 37.639 27.322 1.00 18.00 84 LEU E CA 1
ATOM 8562 C C . LEU E 1 84 ? 80.171 36.206 27.828 1.00 20.36 84 LEU E C 1
ATOM 8563 O O . LEU E 1 84 ? 79.532 35.387 27.161 1.00 20.41 84 LEU E O 1
ATOM 8568 N N . LYS E 1 85 ? 80.756 35.869 28.975 1.00 22.24 85 LYS E N 1
ATOM 8569 C CA . LYS E 1 85 ? 80.532 34.532 29.526 1.00 22.35 85 LYS E CA 1
ATOM 8570 C C . LYS E 1 85 ? 79.047 34.412 29.921 1.00 20.35 85 LYS E C 1
ATOM 8571 O O . LYS E 1 85 ? 78.421 33.360 29.748 1.00 18.69 85 LYS E O 1
ATOM 8577 N N . GLY E 1 86 ? 78.493 35.489 30.459 1.00 20.51 86 GLY E N 1
ATOM 8578 C CA . GLY E 1 86 ? 77.091 35.493 30.833 1.00 21.66 86 GLY E CA 1
ATOM 8579 C C . GLY E 1 86 ? 76.227 35.380 29.569 1.00 22.10 86 GLY E C 1
ATOM 8580 O O . GLY E 1 86 ? 75.201 34.685 29.555 1.00 17.39 86 GLY E O 1
ATOM 8581 N N . VAL E 1 87 ? 76.645 36.049 28.496 1.00 20.61 87 VAL E N 1
ATOM 8582 C CA . VAL E 1 87 ? 75.867 35.985 27.265 1.00 20.62 87 VAL E CA 1
ATOM 8583 C C . VAL E 1 87 ? 75.977 34.573 26.673 1.00 20.88 87 VAL E C 1
ATOM 8584 O O . VAL E 1 87 ? 74.994 34.035 26.153 1.00 19.48 87 VAL E O 1
ATOM 8588 N N . GLU E 1 88 ? 77.155 33.948 26.789 1.00 19.20 88 GLU E N 1
ATOM 8589 C CA . GLU E 1 88 ? 77.336 32.592 26.269 1.00 20.92 88 GLU E CA 1
ATOM 8590 C C . GLU E 1 88 ? 76.330 31.664 26.975 1.00 23.58 88 GLU E C 1
ATOM 8591 O O . GLU E 1 88 ? 75.707 30.792 26.332 1.00 21.12 88 GLU E O 1
ATOM 8597 N N . GLU E 1 89 ? 76.160 31.872 28.282 1.00 22.34 89 GLU E N 1
ATOM 8598 C CA . GLU E 1 89 ? 75.203 31.096 29.079 1.00 23.42 89 GLU E CA 1
ATOM 8599 C C . GLU E 1 89 ? 73.764 31.396 28.632 1.00 23.21 89 GLU E C 1
ATOM 8600 O O . GLU E 1 89 ? 72.934 30.494 28.578 1.00 21.20 89 GLU E O 1
ATOM 8606 N N . GLU E 1 90 ? 73.466 32.661 28.344 1.00 21.56 90 GLU E N 1
ATOM 8607 C CA . GLU E 1 90 ? 72.120 33.035 27.894 1.00 20.52 90 GLU E CA 1
ATOM 8608 C C . GLU E 1 90 ? 71.780 32.381 26.563 1.00 17.82 90 GLU E C 1
ATOM 8609 O O . GLU E 1 90 ? 70.653 31.944 26.351 1.00 19.37 90 GLU E O 1
ATOM 8615 N N . VAL E 1 91 ? 72.751 32.339 25.661 1.00 16.68 91 VAL E N 1
ATOM 8616 C CA . VAL E 1 91 ? 72.560 31.751 24.335 1.00 19.32 91 VAL E CA 1
ATOM 8617 C C . VAL E 1 91 ? 72.221 30.264 24.481 1.00 21.59 91 VAL E C 1
ATOM 8618 O O . VAL E 1 91 ? 71.280 29.740 23.855 1.00 18.12 91 VAL E O 1
ATOM 8622 N N . LYS E 1 92 ? 72.983 29.587 25.336 1.00 19.03 92 LYS E N 1
ATOM 8623 C CA . LYS E 1 92 ? 72.765 28.176 25.584 1.00 20.45 92 LYS E CA 1
ATOM 8624 C C . LYS E 1 92 ? 71.371 27.922 26.116 1.00 20.28 92 LYS E C 1
ATOM 8625 O O . LYS E 1 92 ? 70.653 27.032 25.625 1.00 20.08 92 LYS E O 1
ATOM 8631 N N . ALA E 1 93 ? 70.993 28.686 27.128 1.00 19.77 93 ALA E N 1
ATOM 8632 C CA . ALA E 1 93 ? 69.689 28.521 27.758 1.00 21.97 93 ALA E CA 1
ATOM 8633 C C . ALA E 1 93 ? 68.551 28.909 26.811 1.00 22.61 93 ALA E C 1
ATOM 8634 O O . ALA E 1 93 ? 67.491 28.287 26.807 1.00 20.44 93 ALA E O 1
ATOM 8636 N N . PHE E 1 94 ? 68.783 29.946 26.018 1.00 18.81 94 PHE E N 1
ATOM 8637 C CA . PHE E 1 94 ? 67.774 30.412 25.076 1.00 18.33 94 PHE E CA 1
ATOM 8638 C C . PHE E 1 94 ? 67.435 29.288 24.098 1.00 17.82 94 PHE E C 1
ATOM 8639 O O . PHE E 1 94 ? 66.264 28.988 23.888 1.00 19.54 94 PHE E O 1
ATOM 8647 N N . LYS E 1 95 ? 68.455 28.656 23.520 1.00 18.46 95 LYS E N 1
ATOM 8648 C CA . LYS E 1 95 ? 68.244 27.565 22.567 1.00 19.82 95 LYS E CA 1
ATOM 8649 C C . LYS E 1 95 ? 67.516 26.382 23.183 1.00 21.25 95 LYS E C 1
ATOM 8650 O O . LYS E 1 95 ? 66.679 25.759 22.538 1.00 21.56 95 LYS E O 1
ATOM 8656 N N . GLU E 1 96 ? 67.834 26.087 24.438 1.00 21.08 96 GLU E N 1
ATOM 8657 C CA . GLU E 1 96 ? 67.191 24.993 25.160 1.00 21.29 96 GLU E CA 1
ATOM 8658 C C . GLU E 1 96 ? 65.710 25.240 25.450 1.00 19.59 96 GLU E C 1
ATOM 8659 O O . GLU E 1 96 ? 64.950 24.293 25.708 1.00 21.27 96 GLU E O 1
ATOM 8665 N N . GLY E 1 97 ? 65.298 26.502 25.396 1.00 17.70 97 GLY E N 1
ATOM 8666 C CA . GLY E 1 97 ? 63.917 26.855 25.650 1.00 19.61 97 GLY E CA 1
ATOM 8667 C C . GLY E 1 97 ? 62.973 26.662 24.460 1.00 20.66 97 GLY E C 1
ATOM 8668 O O . GLY E 1 97 ? 61.798 27.028 24.544 1.00 18.21 97 GLY E O 1
ATOM 8669 N N . PHE E 1 98 ? 63.484 26.133 23.352 1.00 17.58 98 PHE E N 1
ATOM 8670 C CA . PHE E 1 98 ? 62.648 25.904 22.161 1.00 18.67 98 PHE E CA 1
ATOM 8671 C C . PHE E 1 98 ? 62.605 24.469 21.665 1.00 16.97 98 PHE E C 1
ATOM 8672 O O . PHE E 1 98 ? 63.565 23.703 21.837 1.00 17.13 98 PHE E O 1
ATOM 8680 N N . ASP E 1 99 ? 61.471 24.111 21.051 1.00 15.64 99 ASP E N 1
ATOM 8681 C CA . ASP E 1 99 ? 61.334 22.810 20.413 1.00 15.03 99 ASP E CA 1
ATOM 8682 C C . ASP E 1 99 ? 60.984 23.021 18.937 1.00 13.35 99 ASP E C 1
ATOM 8683 O O . ASP E 1 99 ? 60.503 22.103 18.250 1.00 14.97 99 ASP E O 1
ATOM 8688 N N . SER E 1 100 ? 61.218 24.238 18.455 1.00 14.97 100 SER E N 1
ATOM 8689 C CA . SER E 1 100 ? 60.983 24.564 17.054 1.00 13.52 100 SER E CA 1
ATOM 8690 C C . SER E 1 100 ? 61.714 25.852 16.704 1.00 13.09 100 SER E C 1
ATOM 8691 O O . SER E 1 100 ? 62.045 26.640 17.586 1.00 13.64 100 SER E O 1
ATOM 8694 N N . VAL E 1 101 ? 61.941 26.074 15.414 1.00 12.26 101 VAL E N 1
ATOM 8695 C CA . VAL E 1 101 ? 62.634 27.278 14.956 1.00 11.74 101 VAL E CA 1
ATOM 8696 C C . VAL E 1 101 ? 62.018 27.794 13.667 1.00 12.30 101 VAL E C 1
ATOM 8697 O O . VAL E 1 101 ? 61.282 27.078 12.984 1.00 14.72 101 VAL E O 1
ATOM 8701 N N . CYS E 1 102 ? 62.340 29.036 13.343 1.00 12.20 102 CYS E N 1
ATOM 8702 C CA . CYS E 1 102 ? 61.886 29.649 12.096 1.00 12.93 102 CYS E CA 1
ATOM 8703 C C . CYS E 1 102 ? 63.004 29.470 11.079 1.00 13.79 102 CYS E C 1
ATOM 8704 O O . CYS E 1 102 ? 64.190 29.365 11.440 1.00 11.71 102 CYS E O 1
ATOM 8707 N N . LEU E 1 103 ? 62.618 29.427 9.811 1.00 12.66 103 LEU E N 1
ATOM 8708 C CA . LEU E 1 103 ? 63.569 29.216 8.731 1.00 13.02 103 LEU E CA 1
ATOM 8709 C C . LEU E 1 103 ? 63.370 30.123 7.545 1.00 12.52 103 LEU E C 1
ATOM 8710 O O . LEU E 1 103 ? 62.239 30.551 7.253 1.00 14.04 103 LEU E O 1
ATOM 8715 N N . ALA E 1 104 ? 64.479 30.411 6.861 1.00 14.21 104 ALA E N 1
ATOM 8716 C CA . ALA E 1 104 ? 64.410 31.092 5.571 1.00 12.59 104 ALA E CA 1
ATOM 8717 C C . ALA E 1 104 ? 65.124 30.116 4.634 1.00 15.15 104 ALA E C 1
ATOM 8718 O O . ALA E 1 104 ? 66.238 29.669 4.939 1.00 13.47 104 ALA E O 1
ATOM 8720 N N . THR E 1 105 ? 64.474 29.746 3.536 1.00 11.46 105 THR E N 1
ATOM 8721 C CA . THR E 1 105 ? 65.099 28.852 2.551 1.00 13.80 105 THR E CA 1
ATOM 8722 C C . THR E 1 105 ? 64.889 29.476 1.159 1.00 13.14 105 THR E C 1
ATOM 8723 O O . THR E 1 105 ? 64.098 30.421 1.001 1.00 15.21 105 THR E O 1
ATOM 8727 N N . LEU E 1 106 ? 65.607 28.972 0.163 1.00 12.63 106 LEU E N 1
ATOM 8728 C CA . LEU E 1 106 ? 65.467 29.513 -1.192 1.00 13.50 106 LEU E CA 1
ATOM 8729 C C . LEU E 1 106 ? 64.874 28.389 -2.025 1.00 12.37 106 LEU E C 1
ATOM 8730 O O . LEU E 1 106 ? 65.518 27.378 -2.258 1.00 14.24 106 LEU E O 1
ATOM 8735 N N . HIS E 1 107 ? 63.635 28.558 -2.445 1.00 12.66 107 HIS E N 1
ATOM 8736 C CA . HIS E 1 107 ? 62.935 27.525 -3.208 1.00 15.13 107 HIS E CA 1
ATOM 8737 C C . HIS E 1 107 ? 63.482 27.455 -4.638 1.00 16.10 107 HIS E C 1
ATOM 8738 O O . HIS E 1 107 ? 64.013 28.454 -5.160 1.00 15.94 107 HIS E O 1
ATOM 8745 N N . PRO E 1 108 ? 63.410 26.266 -5.274 1.00 16.73 108 PRO E N 1
ATOM 8746 C CA . PRO E 1 108 ? 63.906 26.130 -6.652 1.00 16.64 108 PRO E CA 1
ATOM 8747 C C . PRO E 1 108 ? 63.254 27.155 -7.612 1.00 18.54 108 PRO E C 1
ATOM 8748 O O . PRO E 1 108 ? 63.829 27.482 -8.656 1.00 18.95 108 PRO E O 1
ATOM 8752 N N . ASN E 1 109 ? 62.077 27.674 -7.258 1.00 16.91 109 ASN E N 1
ATOM 8753 C CA . ASN E 1 109 ? 61.429 28.647 -8.131 1.00 16.22 109 ASN E CA 1
ATOM 8754 C C . ASN E 1 109 ? 62.022 30.036 -7.985 1.00 16.00 109 ASN E C 1
ATOM 8755 O O . ASN E 1 109 ? 61.563 30.970 -8.634 1.00 15.83 109 ASN E O 1
ATOM 8760 N N . GLY E 1 110 ? 63.045 30.166 -7.130 1.00 14.79 110 GLY E N 1
ATOM 8761 C CA . GLY E 1 110 ? 63.729 31.438 -6.941 1.00 14.23 110 GLY E CA 1
ATOM 8762 C C . GLY E 1 110 ? 63.180 32.319 -5.844 1.00 13.53 110 GLY E C 1
ATOM 8763 O O . GLY E 1 110 ? 63.798 33.308 -5.478 1.00 15.09 110 GLY E O 1
ATOM 8764 N N . HIS E 1 111 ? 62.021 31.949 -5.314 1.00 15.33 111 HIS E N 1
ATOM 8765 C CA . HIS E 1 111 ? 61.386 32.754 -4.281 1.00 14.86 111 HIS E CA 1
ATOM 8766 C C . HIS E 1 111 ? 61.838 32.317 -2.907 1.00 13.01 111 HIS E C 1
ATOM 8767 O O . HIS E 1 111 ? 62.017 31.125 -2.669 1.00 12.54 111 HIS E O 1
ATOM 8774 N N . VAL E 1 112 ? 62.032 33.281 -2.004 1.00 13.22 112 VAL E N 1
ATOM 8775 C CA . VAL E 1 112 ? 62.426 32.934 -0.643 1.00 13.60 112 VAL E CA 1
ATOM 8776 C C . VAL E 1 112 ? 61.189 32.364 0.042 1.00 12.93 112 VAL E C 1
ATOM 8777 O O . VAL E 1 112 ? 60.049 32.647 -0.354 1.00 15.10 112 VAL E O 1
ATOM 8781 N N . VAL E 1 113 ? 61.424 31.552 1.061 1.00 12.26 113 VAL E N 1
ATOM 8782 C CA . VAL E 1 113 ? 60.337 30.916 1.823 1.00 12.44 113 VAL E CA 1
ATOM 8783 C C . VAL E 1 113 ? 60.572 31.172 3.300 1.00 11.51 113 VAL E C 1
ATOM 8784 O O . VAL E 1 113 ? 61.690 30.970 3.804 1.00 13.06 113 VAL E O 1
ATOM 8788 N N . CYS E 1 114 ? 59.543 31.632 4.004 1.00 11.69 114 CYS E N 1
ATOM 8789 C CA . CYS E 1 114 ? 59.669 31.862 5.443 1.00 11.12 114 CYS E CA 1
ATOM 8790 C C . CYS E 1 114 ? 58.759 30.816 6.056 1.00 11.81 114 CYS E C 1
ATOM 8791 O O . CYS E 1 114 ? 57.556 30.789 5.782 1.00 13.90 114 CYS E O 1
ATOM 8794 N N . SER E 1 115 ? 59.319 29.943 6.885 1.00 10.73 115 SER E N 1
ATOM 8795 C CA . SER E 1 115 ? 58.527 28.860 7.466 1.00 11.79 115 SER E CA 1
ATOM 8796 C C . SER E 1 115 ? 59.067 28.495 8.838 1.00 13.86 115 SER E C 1
ATOM 8797 O O . SER E 1 115 ? 59.905 29.216 9.396 1.00 13.34 115 SER E O 1
ATOM 8800 N N . TYR E 1 116 ? 58.551 27.403 9.403 1.00 11.62 116 TYR E N 1
ATOM 8801 C CA . TYR E 1 116 ? 59.062 26.964 10.701 1.00 13.05 116 TYR E CA 1
ATOM 8802 C C . TYR E 1 116 ? 59.108 25.446 10.731 1.00 12.76 116 TYR E C 1
ATOM 8803 O O . TYR E 1 116 ? 58.413 24.764 9.960 1.00 12.99 116 TYR E O 1
ATOM 8812 N N . ALA E 1 117 ? 59.937 24.893 11.608 1.00 12.62 117 ALA E N 1
ATOM 8813 C CA . ALA E 1 117 ? 60.029 23.449 11.708 1.00 12.97 117 ALA E CA 1
ATOM 8814 C C . ALA E 1 117 ? 60.369 23.011 13.135 1.00 13.64 117 ALA E C 1
ATOM 8815 O O . ALA E 1 117 ? 60.977 23.757 13.877 1.00 12.87 117 ALA E O 1
ATOM 8817 N N . PRO E 1 118 ? 59.964 21.790 13.520 1.00 12.13 118 PRO E N 1
ATOM 8818 C CA . PRO E 1 118 ? 60.253 21.232 14.851 1.00 13.29 118 PRO E CA 1
ATOM 8819 C C . PRO E 1 118 ? 61.776 21.100 14.922 1.00 16.50 118 PRO E C 1
ATOM 8820 O O . PRO E 1 118 ? 62.426 20.761 13.905 1.00 13.75 118 PRO E O 1
ATOM 8824 N N . LEU E 1 119 ? 62.329 21.356 16.106 1.00 13.95 119 LEU E N 1
ATOM 8825 C CA . LEU E 1 119 ? 63.766 21.311 16.370 1.00 13.75 119 LEU E CA 1
ATOM 8826 C C . LEU E 1 119 ? 64.082 20.141 17.307 1.00 15.29 119 LEU E C 1
ATOM 8827 O O . LEU E 1 119 ? 63.387 19.946 18.283 1.00 18.45 119 LEU E O 1
ATOM 8840 N N . SER E 1 121 ? 67.622 17.589 18.930 1.00 18.55 121 SER E N 1
ATOM 8841 C CA . SER E 1 121 ? 69.043 17.705 19.161 1.00 20.16 121 SER E CA 1
ATOM 8842 C C . SER E 1 121 ? 69.628 16.489 19.848 1.00 22.75 121 SER E C 1
ATOM 8843 O O . SER E 1 121 ? 68.919 15.727 20.487 1.00 22.69 121 SER E O 1
ATOM 8846 N N . ASP E 1 122 ? 70.929 16.321 19.679 1.00 26.04 122 ASP E N 1
ATOM 8847 C CA . ASP E 1 122 ? 71.657 15.251 20.356 1.00 31.57 122 ASP E CA 1
ATOM 8848 C C . ASP E 1 122 ? 72.814 16.023 20.909 1.00 32.89 122 ASP E C 1
ATOM 8849 O O . ASP E 1 122 ? 73.826 16.196 20.240 1.00 34.10 122 ASP E O 1
ATOM 8854 N N . GLY E 1 123 ? 72.632 16.537 22.115 1.00 36.39 123 GLY E N 1
ATOM 8855 C CA . GLY E 1 123 ? 73.675 17.318 22.741 1.00 39.18 123 GLY E CA 1
ATOM 8856 C C . GLY E 1 123 ? 73.914 18.632 22.033 1.00 39.31 123 GLY E C 1
ATOM 8857 O O . GLY E 1 123 ? 73.071 19.537 22.052 1.00 43.39 123 GLY E O 1
ATOM 8858 N N . LYS E 1 124 ? 75.065 18.735 21.385 1.00 37.73 124 LYS E N 1
ATOM 8859 C CA . LYS E 1 124 ? 75.439 19.962 20.692 1.00 35.50 124 LYS E CA 1
ATOM 8860 C C . LYS E 1 124 ? 74.909 20.058 19.257 1.00 31.40 124 LYS E C 1
ATOM 8861 O O . LYS E 1 124 ? 74.882 21.143 18.671 1.00 30.49 124 LYS E O 1
ATOM 8867 N N . GLN E 1 125 ? 74.521 18.923 18.694 1.00 27.86 125 GLN E N 1
ATOM 8868 C CA . GLN E 1 125 ? 74.031 18.901 17.324 1.00 24.60 125 GLN E CA 1
ATOM 8869 C C . GLN E 1 125 ? 72.538 19.179 17.269 1.00 22.56 125 GLN E C 1
ATOM 8870 O O . GLN E 1 125 ? 71.778 18.519 17.978 1.00 21.21 125 GLN E O 1
ATOM 8876 N N . TYR E 1 126 ? 72.127 20.141 16.433 1.00 20.24 126 TYR E N 1
ATOM 8877 C CA . TYR E 1 126 ? 70.706 20.473 16.273 1.00 18.82 126 TYR E CA 1
ATOM 8878 C C . TYR E 1 126 ? 70.223 19.935 14.924 1.00 17.63 126 TYR E C 1
ATOM 8879 O O . TYR E 1 126 ? 71.021 19.727 14.009 1.00 17.67 126 TYR E O 1
ATOM 8888 N N . TYR E 1 127 ? 68.921 19.681 14.826 1.00 16.94 127 TYR E N 1
ATOM 8889 C CA . TYR E 1 127 ? 68.331 19.135 13.607 1.00 16.46 127 TYR E CA 1
ATOM 8890 C C . TYR E 1 127 ? 66.932 19.711 13.497 1.00 16.97 127 TYR E C 1
ATOM 8891 O O . TYR E 1 127 ? 66.413 20.265 14.474 1.00 16.61 127 TYR E O 1
ATOM 8900 N N . ILE E 1 128 ? 66.344 19.588 12.304 1.00 17.47 128 ILE E N 1
ATOM 8901 C CA . ILE E 1 128 ? 64.944 19.942 12.121 1.00 12.35 128 ILE E CA 1
ATOM 8902 C C . ILE E 1 128 ? 64.335 18.687 11.498 1.00 13.08 128 ILE E C 1
ATOM 8903 O O . ILE E 1 128 ? 65.038 17.843 10.945 1.00 14.92 128 ILE E O 1
ATOM 8908 N N . TYR E 1 129 ? 63.019 18.566 11.592 1.00 14.15 129 TYR E N 1
ATOM 8909 C CA . TYR E 1 129 ? 62.337 17.412 11.046 1.00 14.54 129 TYR E CA 1
ATOM 8910 C C . TYR E 1 129 ? 61.214 17.989 10.180 1.00 14.44 129 TYR E C 1
ATOM 8911 O O . TYR E 1 129 ? 60.287 18.629 10.690 1.00 14.75 129 TYR E O 1
ATOM 8920 N N . VAL E 1 130 ? 61.310 17.742 8.876 1.00 13.94 130 VAL E N 1
ATOM 8921 C CA . VAL E 1 130 ? 60.377 18.322 7.913 1.00 14.59 130 VAL E CA 1
ATOM 8922 C C . VAL E 1 130 ? 59.912 17.335 6.863 1.00 15.78 130 VAL E C 1
ATOM 8923 O O . VAL E 1 130 ? 60.600 16.353 6.571 1.00 17.96 130 VAL E O 1
ATOM 8927 N N . SER E 1 131 ? 58.752 17.637 6.281 1.00 15.64 131 SER E N 1
ATOM 8928 C CA . SER E 1 131 ? 58.127 16.796 5.257 1.00 16.51 131 SER E CA 1
ATOM 8929 C C . SER E 1 131 ? 58.302 17.251 3.815 1.00 15.47 131 SER E C 1
ATOM 8930 O O . SER E 1 131 ? 58.291 18.437 3.526 1.00 15.21 131 SER E O 1
ATOM 8933 N N . GLU E 1 132 ? 58.392 16.288 2.898 1.00 16.82 132 GLU E N 1
ATOM 8934 C CA . GLU E 1 132 ? 58.497 16.623 1.478 1.00 17.00 132 GLU E CA 1
ATOM 8935 C C . GLU E 1 132 ? 57.243 17.357 0.996 1.00 17.89 132 GLU E C 1
ATOM 8936 O O . GLU E 1 132 ? 57.259 18.001 -0.059 1.00 18.20 132 GLU E O 1
ATOM 8942 N N . VAL E 1 133 ? 56.163 17.276 1.764 1.00 15.95 133 VAL E N 1
ATOM 8943 C CA . VAL E 1 133 ? 54.913 17.949 1.385 1.00 19.07 133 VAL E CA 1
ATOM 8944 C C . VAL E 1 133 ? 54.944 19.463 1.576 1.00 17.62 133 VAL E C 1
ATOM 8945 O O . VAL E 1 133 ? 54.193 20.203 0.910 1.00 17.45 133 VAL E O 1
ATOM 8949 N N . ALA E 1 134 ? 55.839 19.935 2.445 1.00 14.00 134 ALA E N 1
ATOM 8950 C CA . ALA E 1 134 ? 55.960 21.361 2.739 1.00 14.61 134 ALA E CA 1
ATOM 8951 C C . ALA E 1 134 ? 56.861 22.115 1.767 1.00 16.32 134 ALA E C 1
ATOM 8952 O O . ALA E 1 134 ? 57.851 21.570 1.271 1.00 14.77 134 ALA E O 1
ATOM 8954 N N . GLU E 1 135 ? 56.540 23.386 1.527 1.00 16.01 135 GLU E N 1
ATOM 8955 C CA . GLU E 1 135 ? 57.317 24.220 0.612 1.00 16.62 135 GLU E CA 1
ATOM 8956 C C . GLU E 1 135 ? 58.806 24.388 0.957 1.00 19.29 135 GLU E C 1
ATOM 8957 O O . GLU E 1 135 ? 59.637 24.558 0.044 1.00 17.71 135 GLU E O 1
ATOM 8963 N N . HIS E 1 136 ? 59.172 24.314 2.239 1.00 14.48 136 HIS E N 1
ATOM 8964 C CA . HIS E 1 136 ? 60.582 24.489 2.552 1.00 15.24 136 HIS E CA 1
ATOM 8965 C C . HIS E 1 136 ? 61.447 23.297 2.205 1.00 14.98 136 HIS E C 1
ATOM 8966 O O . HIS E 1 136 ? 62.679 23.425 2.122 1.00 16.04 136 HIS E O 1
ATOM 8973 N N . PHE E 1 137 ? 60.819 22.151 1.959 1.00 14.39 137 PHE E N 1
ATOM 8974 C CA . PHE E 1 137 ? 61.617 20.985 1.662 1.00 15.30 137 PHE E CA 1
ATOM 8975 C C . PHE E 1 137 ? 62.444 21.163 0.389 1.00 13.69 137 PHE E C 1
ATOM 8976 O O . PHE E 1 137 ? 63.634 20.828 0.363 1.00 14.49 137 PHE E O 1
ATOM 8984 N N . ALA E 1 138 ? 61.829 21.700 -0.665 1.00 14.61 138 ALA E N 1
ATOM 8985 C CA . ALA E 1 138 ? 62.556 21.839 -1.927 1.00 15.31 138 ALA E CA 1
ATOM 8986 C C . ALA E 1 138 ? 63.801 22.713 -1.810 1.00 15.11 138 ALA E C 1
ATOM 8987 O O . ALA E 1 138 ? 64.843 22.410 -2.422 1.00 15.84 138 ALA E O 1
ATOM 8989 N N . GLY E 1 139 ? 63.710 23.776 -1.004 1.00 13.22 139 GLY E N 1
ATOM 8990 C CA . GLY E 1 139 ? 64.859 24.661 -0.812 1.00 12.61 139 GLY E CA 1
ATOM 8991 C C . GLY E 1 139 ? 65.919 23.985 0.043 1.00 14.66 139 GLY E C 1
ATOM 8992 O O . GLY E 1 139 ? 67.109 24.121 -0.180 1.00 13.08 139 GLY E O 1
ATOM 8993 N N . LEU E 1 140 ? 65.480 23.221 1.033 1.00 12.92 140 LEU E N 1
ATOM 8994 C CA . LEU E 1 140 ? 66.433 22.498 1.874 1.00 13.58 140 LEU E CA 1
ATOM 8995 C C . LEU E 1 140 ? 67.161 21.424 1.071 1.00 14.43 140 LEU E C 1
ATOM 8996 O O . LEU E 1 140 ? 68.317 21.100 1.341 1.00 18.55 140 LEU E O 1
ATOM 9001 N N . LYS E 1 141 ? 66.477 20.848 0.102 1.00 15.80 141 LYS E N 1
ATOM 9002 C CA . LYS E 1 141 ? 67.079 19.819 -0.732 1.00 16.47 141 LYS E CA 1
ATOM 9003 C C . LYS E 1 141 ? 68.003 20.405 -1.810 1.00 18.83 141 LYS E C 1
ATOM 9004 O O . LYS E 1 141 ? 69.142 19.951 -1.988 1.00 18.15 141 LYS E O 1
ATOM 9010 N N . ASN E 1 142 ? 67.491 21.396 -2.533 1.00 18.42 142 ASN E N 1
ATOM 9011 C CA . ASN E 1 142 ? 68.231 22.022 -3.643 1.00 17.84 142 ASN E CA 1
ATOM 9012 C C . ASN E 1 142 ? 69.247 23.087 -3.268 1.00 18.34 142 ASN E C 1
ATOM 9013 O O . ASN E 1 142 ? 70.251 23.256 -3.964 1.00 17.80 142 ASN E O 1
ATOM 9018 N N . ASN E 1 143 ? 68.991 23.836 -2.197 1.00 16.19 143 ASN E N 1
ATOM 9019 C CA . ASN E 1 143 ? 69.896 24.909 -1.770 1.00 15.44 143 ASN E CA 1
ATOM 9020 C C . ASN E 1 143 ? 70.201 24.696 -0.296 1.00 17.13 143 ASN E C 1
ATOM 9021 O O . ASN E 1 143 ? 69.981 25.583 0.542 1.00 13.44 143 ASN E O 1
ATOM 9026 N N . PRO E 1 144 ? 70.762 23.526 0.028 1.00 16.61 144 PRO E N 1
ATOM 9027 C CA . PRO E 1 144 ? 71.098 23.137 1.393 1.00 17.40 144 PRO E CA 1
ATOM 9028 C C . PRO E 1 144 ? 72.035 24.019 2.158 1.00 16.09 144 PRO E C 1
ATOM 9029 O O . PRO E 1 144 ? 72.016 23.990 3.382 1.00 18.97 144 PRO E O 1
ATOM 9033 N N . HIS E 1 145 ? 72.852 24.801 1.459 1.00 16.34 145 HIS E N 1
ATOM 9034 C CA . HIS E 1 145 ? 73.781 25.689 2.142 1.00 18.65 145 HIS E CA 1
ATOM 9035 C C . HIS E 1 145 ? 73.371 27.161 2.076 1.00 18.37 145 HIS E C 1
ATOM 9036 O O . HIS E 1 145 ? 74.164 28.070 2.350 1.00 19.90 145 HIS E O 1
ATOM 9043 N N . ASN E 1 146 ? 72.119 27.400 1.729 1.00 15.87 146 ASN E N 1
ATOM 9044 C CA . ASN E 1 146 ? 71.619 28.763 1.699 1.00 16.93 146 ASN E CA 1
ATOM 9045 C C . ASN E 1 146 ? 70.362 28.742 2.561 1.00 15.96 146 ASN E C 1
ATOM 9046 O O . ASN E 1 146 ? 69.225 28.725 2.066 1.00 16.32 146 ASN E O 1
ATOM 9051 N N . VAL E 1 147 ? 70.587 28.749 3.867 1.00 15.08 147 VAL E N 1
ATOM 9052 C CA . VAL E 1 147 ? 69.495 28.637 4.835 1.00 15.05 147 VAL E CA 1
ATOM 9053 C C . VAL E 1 147 ? 69.831 29.475 6.059 1.00 14.92 147 VAL E C 1
ATOM 9054 O O . VAL E 1 147 ? 71.003 29.586 6.424 1.00 16.16 147 VAL E O 1
ATOM 9058 N N . GLU E 1 148 ? 68.827 30.112 6.657 1.00 14.01 148 GLU E N 1
ATOM 9059 C CA . GLU E 1 148 ? 69.063 30.806 7.902 1.00 13.73 148 GLU E CA 1
ATOM 9060 C C . GLU E 1 148 ? 68.037 30.267 8.886 1.00 14.34 148 GLU E C 1
ATOM 9061 O O . GLU E 1 148 ? 66.860 30.089 8.539 1.00 14.76 148 GLU E O 1
ATOM 9067 N N . VAL E 1 149 ? 68.500 29.966 10.096 1.00 11.84 149 VAL E N 1
ATOM 9068 C CA . VAL E 1 149 ? 67.643 29.433 11.144 1.00 14.08 149 VAL E CA 1
ATOM 9069 C C . VAL E 1 149 ? 67.507 30.518 12.214 1.00 14.08 149 VAL E C 1
ATOM 9070 O O . VAL E 1 149 ? 68.493 31.153 12.608 1.00 14.08 149 VAL E O 1
ATOM 9082 N N . PHE E 1 151 ? 65.895 31.354 16.120 1.00 13.01 151 PHE E N 1
ATOM 9083 C CA . PHE E 1 151 ? 65.256 31.004 17.391 1.00 13.10 151 PHE E CA 1
ATOM 9084 C C . PHE E 1 151 ? 64.648 32.375 17.765 1.00 14.66 151 PHE E C 1
ATOM 9085 O O . PHE E 1 151 ? 65.374 33.340 18.018 1.00 13.58 151 PHE E O 1
ATOM 9093 N N . LEU E 1 152 ? 63.323 32.469 17.771 1.00 13.43 152 LEU E N 1
ATOM 9094 C CA . LEU E 1 152 ? 62.649 33.717 18.067 1.00 11.57 152 LEU E CA 1
ATOM 9095 C C . LEU E 1 152 ? 61.767 33.607 19.317 1.00 14.49 152 LEU E C 1
ATOM 9096 O O . LEU E 1 152 ? 60.907 32.739 19.402 1.00 14.82 152 LEU E O 1
ATOM 9101 N N . GLU E 1 153 ? 61.976 34.507 20.278 1.00 13.34 153 GLU E N 1
ATOM 9102 C CA . GLU E 1 153 ? 61.189 34.492 21.500 1.00 15.44 153 GLU E CA 1
ATOM 9103 C C . GLU E 1 153 ? 59.702 34.714 21.194 1.00 12.84 153 GLU E C 1
ATOM 9104 O O . GLU E 1 153 ? 59.352 35.526 20.353 1.00 13.71 153 GLU E O 1
ATOM 9110 N N . ASP E 1 154 ? 58.830 33.988 21.887 1.00 14.07 154 ASP E N 1
ATOM 9111 C CA . ASP E 1 154 ? 57.396 34.151 21.706 1.00 15.19 154 ASP E CA 1
ATOM 9112 C C . ASP E 1 154 ? 57.009 35.592 21.960 1.00 16.13 154 ASP E C 1
ATOM 9113 O O . ASP E 1 154 ? 57.488 36.219 22.906 1.00 15.89 154 ASP E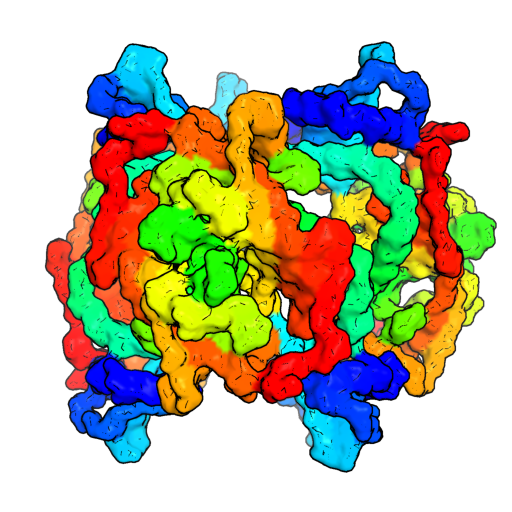 O 1
ATOM 9118 N N . GLU E 1 155 ? 56.109 36.113 21.137 1.00 16.54 155 GLU E N 1
ATOM 9119 C CA . GLU E 1 155 ? 55.696 37.490 21.291 1.00 18.91 155 GLU E CA 1
ATOM 9120 C C . GLU E 1 155 ? 55.062 37.710 22.656 1.00 19.93 155 GLU E C 1
ATOM 9121 O O . GLU E 1 155 ? 55.238 38.778 23.280 1.00 17.56 155 GLU E O 1
ATOM 9127 N N . SER E 1 156 ? 54.337 36.699 23.142 1.00 18.62 156 SER E N 1
ATOM 9128 C CA . SER E 1 156 ? 53.669 36.842 24.429 1.00 22.14 156 SER E CA 1
ATOM 9129 C C . SER E 1 156 ? 54.617 36.760 25.631 1.00 22.13 156 SER E C 1
ATOM 9130 O O . SER E 1 156 ? 54.202 37.036 26.756 1.00 23.65 156 SER E O 1
ATOM 9133 N N . LYS E 1 157 ? 55.880 36.390 25.405 1.00 19.18 157 LYS E N 1
ATOM 9134 C CA . LYS E 1 157 ? 56.853 36.325 26.500 1.00 18.79 157 LYS E CA 1
ATOM 9135 C C . LYS E 1 157 ? 57.836 37.490 26.440 1.00 19.31 157 LYS E C 1
ATOM 9136 O O . LYS E 1 157 ? 58.495 37.802 27.432 1.00 19.00 157 LYS E O 1
ATOM 9142 N N . ALA E 1 158 ? 57.936 38.117 25.271 1.00 17.75 158 ALA E N 1
ATOM 9143 C CA . ALA E 1 158 ? 58.875 39.223 25.026 1.00 15.17 158 ALA E CA 1
ATOM 9144 C C . ALA E 1 158 ? 58.583 40.516 25.769 1.00 16.44 158 ALA E C 1
ATOM 9145 O O . ALA E 1 158 ? 57.436 40.786 26.166 1.00 14.16 158 ALA E O 1
ATOM 9147 N N . LYS E 1 159 ? 59.619 41.336 25.918 1.00 17.87 159 LYS E N 1
ATOM 9148 C CA . LYS E 1 159 ? 59.476 42.631 26.579 1.00 16.90 159 LYS E CA 1
ATOM 9149 C C . LYS E 1 159 ? 58.470 43.472 25.809 1.00 17.84 159 LYS E C 1
ATOM 9150 O O . LYS E 1 159 ? 57.661 44.174 26.413 1.00 16.83 159 LYS E O 1
ATOM 9156 N N . SER E 1 160 ? 58.538 43.429 24.473 1.00 16.84 160 SER E N 1
ATOM 9157 C CA . SER E 1 160 ? 57.594 44.171 23.635 1.00 17.42 160 SER E CA 1
ATOM 9158 C C . SER E 1 160 ? 57.642 43.651 22.199 1.00 17.39 160 SER E C 1
ATOM 9159 O O . SER E 1 160 ? 58.462 42.799 21.862 1.00 18.25 160 SER E O 1
ATOM 9162 N N . ALA E 1 161 ? 56.779 44.188 21.346 1.00 16.22 161 ALA E N 1
ATOM 9163 C CA . ALA E 1 161 ? 56.748 43.767 19.955 1.00 16.61 161 ALA E CA 1
ATOM 9164 C C . ALA E 1 161 ? 58.029 44.116 19.211 1.00 17.45 161 ALA E C 1
ATOM 9165 O O . ALA E 1 161 ? 58.391 43.436 18.256 1.00 16.85 161 ALA E O 1
ATOM 9167 N N . ILE E 1 162 ? 58.713 45.175 19.648 1.00 15.19 162 ILE E N 1
ATOM 9168 C CA . ILE E 1 162 ? 59.933 45.601 18.958 1.00 14.57 162 ILE E CA 1
ATOM 9169 C C . ILE E 1 162 ? 61.196 44.993 19.561 1.00 16.38 162 ILE E C 1
ATOM 9170 O O . ILE E 1 162 ? 62.303 45.200 19.047 1.00 15.03 162 ILE E O 1
ATOM 9175 N N . LEU E 1 163 ? 61.026 44.257 20.655 1.00 13.76 163 LEU E N 1
ATOM 9176 C CA . LEU E 1 163 ? 62.151 43.587 21.267 1.00 15.74 163 LEU E CA 1
ATOM 9177 C C . LEU E 1 163 ? 61.865 42.138 21.611 1.00 15.69 163 LEU E C 1
ATOM 9178 O O . LEU E 1 163 ? 61.725 41.771 22.769 1.00 18.55 163 LEU E O 1
ATOM 9183 N N . ARG E 1 164 ? 61.738 41.307 20.580 1.00 16.41 164 ARG E N 1
ATOM 9184 C CA . ARG E 1 164 ? 61.588 39.871 20.802 1.00 15.34 164 ARG E CA 1
ATOM 9185 C C . ARG E 1 164 ? 63.042 39.402 20.685 1.00 14.98 164 ARG E C 1
ATOM 9186 O O . ARG E 1 164 ? 63.711 39.703 19.696 1.00 14.06 164 ARG E O 1
ATOM 9194 N N . LYS E 1 165 ? 63.542 38.702 21.698 1.00 13.65 165 LYS E N 1
ATOM 9195 C CA . LYS E 1 165 ? 64.914 38.220 21.654 1.00 15.72 165 LYS E CA 1
ATOM 9196 C C . LYS E 1 165 ? 65.002 37.256 20.512 1.00 16.33 165 LYS E C 1
ATOM 9197 O O . LYS E 1 165 ? 64.048 36.536 20.234 1.00 15.52 165 LYS E O 1
ATOM 9203 N N . ARG E 1 166 ? 66.135 37.244 19.828 1.00 15.58 166 ARG E N 1
ATOM 9204 C CA . ARG E 1 166 ? 66.274 36.360 18.683 1.00 14.59 166 ARG E CA 1
ATOM 9205 C C . ARG E 1 166 ? 67.735 35.923 18.518 1.00 14.73 166 ARG E C 1
ATOM 9206 O O . ARG E 1 166 ? 68.652 36.672 18.852 1.00 16.39 166 ARG E O 1
ATOM 9214 N N . LEU E 1 167 ? 67.922 34.702 18.022 1.00 12.16 167 LEU E N 1
ATOM 9215 C CA . LEU E 1 167 ? 69.241 34.134 17.770 1.00 12.95 167 LEU E CA 1
ATOM 9216 C C . LEU E 1 167 ? 69.135 33.573 16.357 1.00 12.94 167 LEU E C 1
ATOM 9217 O O . LEU E 1 167 ? 68.350 32.650 16.104 1.00 11.96 167 LEU E O 1
ATOM 9222 N N . ARG E 1 168 ? 69.956 34.102 15.454 1.00 14.20 168 ARG E N 1
ATOM 9223 C CA . ARG E 1 168 ? 69.913 33.715 14.053 1.00 14.39 168 ARG E CA 1
ATOM 9224 C C . ARG E 1 168 ? 71.262 33.184 13.574 1.00 14.72 168 ARG E C 1
ATOM 9225 O O . ARG E 1 168 ? 72.307 33.776 13.883 1.00 17.93 168 ARG E O 1
ATOM 9233 N N . TYR E 1 169 ? 71.231 32.103 12.817 1.00 12.45 169 TYR E N 1
ATOM 9234 C CA . TYR E 1 169 ? 72.456 31.533 12.253 1.00 15.30 169 TYR E CA 1
ATOM 9235 C C . TYR E 1 169 ? 72.386 31.229 10.767 1.00 14.12 169 TYR E C 1
ATOM 9236 O O . TYR E 1 169 ? 71.429 30.598 10.303 1.00 13.94 169 TYR E O 1
ATOM 9245 N N . LYS E 1 170 ? 73.419 31.631 10.024 1.00 13.11 170 LYS E N 1
ATOM 9246 C CA . LYS E 1 170 ? 73.503 31.222 8.625 1.00 14.33 170 LYS E CA 1
ATOM 9247 C C . LYS E 1 170 ? 73.848 29.741 8.840 1.00 15.95 170 LYS E C 1
ATOM 9248 O O . LYS E 1 170 ? 74.726 29.411 9.647 1.00 16.99 170 LYS E O 1
ATOM 9254 N N . THR E 1 171 ? 73.165 28.859 8.126 1.00 15.29 171 THR E N 1
ATOM 9255 C CA . THR E 1 171 ? 73.313 27.438 8.368 1.00 16.09 171 THR E CA 1
ATOM 9256 C C . THR E 1 171 ? 73.548 26.570 7.151 1.00 15.45 171 THR E C 1
ATOM 9257 O O . THR E 1 171 ? 73.023 26.842 6.085 1.00 14.81 171 THR E O 1
ATOM 9261 N N . ASN E 1 172 ? 74.391 25.547 7.298 1.00 15.31 172 ASN E N 1
ATOM 9262 C CA . ASN E 1 172 ? 74.573 24.573 6.222 1.00 17.93 172 ASN E CA 1
ATOM 9263 C C . ASN E 1 172 ? 73.776 23.362 6.715 1.00 18.93 172 ASN E C 1
ATOM 9264 O O . ASN E 1 172 ? 73.892 22.990 7.877 1.00 20.22 172 ASN E O 1
ATOM 9269 N N . THR E 1 173 ? 72.986 22.745 5.845 1.00 18.29 173 THR E N 1
ATOM 9270 C CA . THR E 1 173 ? 72.176 21.606 6.263 1.00 17.58 173 THR E CA 1
ATOM 9271 C C . THR E 1 173 ? 72.518 20.338 5.513 1.00 17.36 173 THR E C 1
ATOM 9272 O O . THR E 1 173 ? 73.065 20.387 4.419 1.00 20.56 173 THR E O 1
ATOM 9276 N N . ARG E 1 174 ? 72.161 19.199 6.093 1.00 16.78 174 ARG E N 1
ATOM 9277 C CA . ARG E 1 174 ? 72.430 17.923 5.440 1.00 18.10 174 ARG E CA 1
ATOM 9278 C C . ARG E 1 174 ? 71.429 16.891 5.955 1.00 16.67 174 ARG E C 1
ATOM 9279 O O . ARG E 1 174 ? 71.017 16.938 7.105 1.00 18.13 174 ARG E O 1
ATOM 9287 N N . PHE E 1 175 ? 71.044 15.951 5.106 1.00 16.13 175 PHE E N 1
ATOM 9288 C CA . PHE E 1 175 ? 70.070 14.947 5.504 1.00 15.91 175 PHE E CA 1
ATOM 9289 C C . PHE E 1 175 ? 70.668 13.823 6.342 1.00 19.23 175 PHE E C 1
ATOM 9290 O O . PHE E 1 175 ? 71.783 13.376 6.091 1.00 21.36 175 PHE E O 1
ATOM 9298 N N . ILE E 1 176 ? 69.916 13.385 7.341 1.00 19.02 176 ILE E N 1
ATOM 9299 C CA . ILE E 1 176 ? 70.311 12.279 8.204 1.00 21.72 176 ILE E CA 1
ATOM 9300 C C . ILE E 1 176 ? 69.406 11.095 7.833 1.00 21.87 176 ILE E C 1
ATOM 9301 O O . ILE E 1 176 ? 68.177 11.214 7.775 1.00 23.29 176 ILE E O 1
ATOM 9306 N N . GLU E 1 177 ? 70.010 9.948 7.547 1.00 21.91 177 GLU E N 1
ATOM 9307 C CA . GLU E 1 177 ? 69.227 8.767 7.188 1.00 22.31 177 GLU E CA 1
ATOM 9308 C C . GLU E 1 177 ? 68.659 8.189 8.472 1.00 20.79 177 GLU E C 1
ATOM 9309 O O . GLU E 1 177 ? 69.161 8.480 9.547 1.00 22.32 177 GLU E O 1
ATOM 9315 N N . ARG E 1 178 ? 67.612 7.383 8.369 1.00 21.43 178 ARG E N 1
ATOM 9316 C CA . ARG E 1 178 ? 67.069 6.777 9.578 1.00 23.81 178 ARG E CA 1
ATOM 9317 C C . ARG E 1 178 ? 68.124 5.818 10.092 1.00 24.31 178 ARG E C 1
ATOM 9318 O O . ARG E 1 178 ? 68.965 5.332 9.322 1.00 26.23 178 ARG E O 1
ATOM 9326 N N . GLY E 1 179 ? 68.118 5.610 11.399 1.00 25.52 179 GLY E N 1
ATOM 9327 C CA . GLY E 1 179 ? 69.109 4.755 12.017 1.00 26.07 179 GLY E CA 1
ATOM 9328 C C . GLY E 1 179 ? 69.386 5.218 13.432 1.00 25.53 179 GLY E C 1
ATOM 9329 O O . GLY E 1 179 ? 68.540 5.868 14.062 1.00 26.04 179 GLY E O 1
ATOM 9330 N N . ALA E 1 180 ? 70.579 4.903 13.927 1.00 26.09 180 ALA E N 1
ATOM 9331 C CA . ALA E 1 180 ? 70.978 5.232 15.292 1.00 25.17 180 ALA E CA 1
ATOM 9332 C C . ALA E 1 180 ? 71.000 6.713 15.645 1.00 25.59 180 ALA E C 1
ATOM 9333 O O . ALA E 1 180 ? 70.507 7.118 16.708 1.00 22.35 180 ALA E O 1
ATOM 9335 N N . GLU E 1 181 ? 71.602 7.515 14.774 1.00 23.03 181 GLU E N 1
ATOM 9336 C CA . GLU E 1 181 ? 71.668 8.942 15.020 1.00 24.17 181 GLU E CA 1
ATOM 9337 C C . GLU E 1 181 ? 70.250 9.515 15.002 1.00 22.39 181 GLU E C 1
ATOM 9338 O O . GLU E 1 181 ? 69.899 10.352 15.826 1.00 21.56 181 GLU E O 1
ATOM 9344 N N . PHE E 1 182 ? 69.445 9.043 14.060 1.00 22.07 182 PHE E N 1
ATOM 9345 C CA . PHE E 1 182 ? 68.069 9.510 13.922 1.00 22.50 182 PHE E CA 1
ATOM 9346 C C . PHE E 1 182 ? 67.288 9.203 15.199 1.00 22.24 182 PHE E C 1
ATOM 9347 O O . PHE E 1 182 ? 66.622 10.070 15.765 1.00 20.51 182 PHE E O 1
ATOM 9355 N N . ASP E 1 183 ? 67.398 7.970 15.677 1.00 24.11 183 ASP E N 1
ATOM 9356 C CA . ASP E 1 183 ? 66.649 7.580 16.870 1.00 24.21 183 ASP E CA 1
ATOM 9357 C C . ASP E 1 183 ? 67.091 8.301 18.128 1.00 24.32 183 ASP E C 1
ATOM 9358 O O . ASP E 1 183 ? 66.275 8.598 19.006 1.00 25.47 183 ASP E O 1
ATOM 9363 N N . LYS E 1 184 ? 68.383 8.579 18.230 1.00 24.31 184 LYS E N 1
ATOM 9364 C CA . LYS E 1 184 ? 68.901 9.285 19.391 1.00 23.53 184 LYS E CA 1
ATOM 9365 C C . LYS E 1 184 ? 68.248 10.663 19.493 1.00 25.68 184 LYS E C 1
ATOM 9366 O O . LYS E 1 184 ? 67.799 11.078 20.560 1.00 24.18 184 LYS E O 1
ATOM 9372 N N . ALA E 1 185 ? 68.205 11.370 18.366 1.00 23.64 185 ALA E N 1
ATOM 9373 C CA . ALA E 1 185 ? 67.618 12.702 18.331 1.00 20.75 185 ALA E CA 1
ATOM 9374 C C . ALA E 1 185 ? 66.106 12.661 18.546 1.00 17.58 185 ALA E C 1
ATOM 9375 O O . ALA E 1 185 ? 65.574 13.447 19.316 1.00 20.34 185 ALA E O 1
ATOM 9377 N N . PHE E 1 186 ? 65.421 11.731 17.883 1.00 18.53 186 PHE E N 1
ATOM 9378 C CA . PHE E 1 186 ? 63.967 11.639 18.001 1.00 18.51 186 PHE E CA 1
ATOM 9379 C C . PHE E 1 186 ? 63.557 11.190 19.404 1.00 19.64 186 PHE E C 1
ATOM 9380 O O . PHE E 1 186 ? 62.630 11.727 19.994 1.00 19.81 186 PHE E O 1
ATOM 9388 N N . ASP E 1 187 ? 64.269 10.218 19.960 1.00 21.25 187 ASP E N 1
ATOM 9389 C CA . ASP E 1 187 ? 63.950 9.777 21.322 1.00 23.60 187 ASP E CA 1
ATOM 9390 C C . ASP E 1 187 ? 64.149 10.953 22.297 1.00 21.02 187 ASP E C 1
ATOM 9391 O O . ASP E 1 187 ? 63.340 11.168 23.199 1.00 21.44 187 ASP E O 1
ATOM 9396 N N . SER E 1 188 ? 65.220 11.727 22.119 1.00 22.61 188 SER E N 1
ATOM 9397 C CA . SER E 1 188 ? 65.459 12.875 23.004 1.00 21.43 188 SER E CA 1
ATOM 9398 C C . SER E 1 188 ? 64.318 13.912 22.879 1.00 22.33 188 SER E C 1
ATOM 9399 O O . SER E 1 188 ? 63.915 14.526 23.870 1.00 20.20 188 SER E O 1
ATOM 9402 N N . PHE E 1 189 ? 63.799 14.092 21.661 1.00 20.18 189 PHE E N 1
ATOM 9403 C CA . PHE E 1 189 ? 62.695 15.027 21.413 1.00 20.62 189 PHE E CA 1
ATOM 9404 C C . PHE E 1 189 ? 61.432 14.523 22.130 1.00 18.94 189 PHE E C 1
ATOM 9405 O O . PHE E 1 189 ? 60.700 15.287 22.754 1.00 19.20 189 PHE E O 1
ATOM 9413 N N . ILE E 1 190 ? 61.173 13.224 22.036 1.00 20.41 190 ILE E N 1
ATOM 9414 C CA . ILE E 1 190 ? 60.003 12.674 22.710 1.00 22.21 190 ILE E CA 1
ATOM 9415 C C . ILE E 1 190 ? 60.152 12.856 24.223 1.00 23.83 190 ILE E C 1
ATOM 9416 O O . ILE E 1 190 ? 59.210 13.249 24.903 1.00 24.70 190 ILE E O 1
ATOM 9421 N N . GLU E 1 191 ? 61.341 12.584 24.744 1.00 24.04 191 GLU E N 1
ATOM 9422 C CA . GLU E 1 191 ? 61.580 12.732 26.174 1.00 27.08 191 GLU E CA 1
ATOM 9423 C C . GLU E 1 191 ? 61.368 14.176 26.616 1.00 26.13 191 GLU E C 1
ATOM 9424 O O . GLU E 1 191 ? 60.696 14.435 27.596 1.00 26.73 191 GLU E O 1
ATOM 9430 N N . LYS E 1 192 ? 61.912 15.119 25.862 1.00 25.22 192 LYS E N 1
ATOM 9431 C CA . LYS E 1 192 ? 61.801 16.520 26.235 1.00 25.49 192 LYS E CA 1
ATOM 9432 C C . LYS E 1 192 ? 60.405 17.104 26.111 1.00 27.45 192 LYS E C 1
ATOM 9433 O O . LYS E 1 192 ? 59.944 17.816 26.997 1.00 26.06 192 LYS E O 1
ATOM 9439 N N . THR E 1 193 ? 59.726 16.804 25.010 1.00 25.08 193 THR E N 1
ATOM 9440 C CA . THR E 1 193 ? 58.402 17.361 24.791 1.00 23.72 193 THR E CA 1
ATOM 9441 C C . THR E 1 193 ? 57.259 16.626 25.479 1.00 23.52 193 THR E C 1
ATOM 9442 O O . THR E 1 193 ? 56.182 17.194 25.659 1.00 22.87 193 THR E O 1
ATOM 9446 N N . GLY E 1 194 ? 57.482 15.372 25.850 1.00 21.82 194 GLY E N 1
ATOM 9447 C CA . GLY E 1 194 ? 56.393 14.601 26.430 1.00 22.79 194 GLY E CA 1
ATOM 9448 C C . GLY E 1 194 ? 55.882 13.655 25.344 1.00 22.31 194 GLY E C 1
ATOM 9449 O O . GLY E 1 194 ? 55.214 12.669 25.635 1.00 24.32 194 GLY E O 1
ATOM 9450 N N . GLY E 1 195 ? 56.186 13.961 24.082 1.00 19.91 195 GLY E N 1
ATOM 9451 C CA . GLY E 1 195 ? 55.801 13.065 22.993 1.00 19.06 195 GLY E CA 1
ATOM 9452 C C . GLY E 1 195 ? 54.352 12.984 22.530 1.00 17.05 195 GLY E C 1
ATOM 9453 O O . GLY E 1 195 ? 54.010 12.109 21.715 1.00 20.14 195 GLY E O 1
ATOM 9454 N N . ALA E 1 196 ? 53.495 13.871 22.998 1.00 17.98 196 ALA E N 1
ATOM 9455 C CA . ALA E 1 196 ? 52.084 13.829 22.576 1.00 18.08 196 ALA E CA 1
ATOM 9456 C C . ALA E 1 196 ? 51.789 14.738 21.373 1.00 19.17 196 ALA E C 1
ATOM 9457 O O . ALA E 1 196 ? 52.641 15.509 20.933 1.00 20.80 196 ALA E O 1
ATOM 9459 N N . GLY E 1 197 ? 50.576 14.631 20.843 1.00 15.59 197 GLY E N 1
ATOM 9460 C CA . GLY E 1 197 ? 50.142 15.538 19.786 1.00 16.61 197 GLY E CA 1
ATOM 9461 C C . GLY E 1 197 ? 50.424 15.269 18.323 1.00 16.37 197 GLY E C 1
ATOM 9462 O O . GLY E 1 197 ? 50.256 16.165 17.484 1.00 15.80 197 GLY E O 1
ATOM 9463 N N . GLY E 1 198 ? 50.837 14.052 18.010 1.00 17.65 198 GLY E N 1
ATOM 9464 C CA . GLY E 1 198 ? 51.117 13.722 16.629 1.00 16.50 198 GLY E CA 1
ATOM 9465 C C . GLY E 1 198 ? 52.581 13.443 16.402 1.00 16.71 198 GLY E C 1
ATOM 9466 O O . GLY E 1 198 ? 52.956 12.945 15.347 1.00 17.19 198 GLY E O 1
ATOM 9467 N N . ILE E 1 199 ? 53.422 13.780 17.375 1.00 16.20 199 ILE E N 1
ATOM 9468 C CA . ILE E 1 199 ? 54.861 13.519 17.256 1.00 18.72 199 ILE E CA 1
ATOM 9469 C C . ILE E 1 199 ? 55.176 12.044 16.938 1.00 19.15 199 ILE E C 1
ATOM 9470 O O . ILE E 1 199 ? 56.048 11.740 16.129 1.00 19.09 199 ILE E O 1
ATOM 9475 N N . LYS E 1 200 ? 54.458 11.125 17.571 1.00 18.62 200 LYS E N 1
ATOM 9476 C CA . LYS E 1 200 ? 54.669 9.711 17.345 1.00 16.16 200 LYS E CA 1
ATOM 9477 C C . LYS E 1 200 ? 54.222 9.294 15.943 1.00 17.45 200 LYS E C 1
ATOM 9478 O O . LYS E 1 200 ? 54.832 8.417 15.320 1.00 18.02 200 LYS E O 1
ATOM 9484 N N . THR E 1 201 ? 53.156 9.917 15.447 1.00 16.21 201 THR E N 1
ATOM 9485 C CA . THR E 1 201 ? 52.673 9.613 14.101 1.00 16.36 201 THR E CA 1
ATOM 9486 C C . THR E 1 201 ? 53.681 10.072 13.027 1.00 17.29 201 THR E C 1
ATOM 9487 O O . THR E 1 201 ? 54.025 9.309 12.101 1.00 18.82 201 THR E O 1
ATOM 9491 N N . ILE E 1 202 ? 54.178 11.308 13.138 1.00 16.89 202 ILE E N 1
ATOM 9492 C CA . ILE E 1 202 ? 55.095 11.762 12.089 1.00 16.23 202 ILE E CA 1
ATOM 9493 C C . ILE E 1 202 ? 56.442 11.055 12.104 1.00 16.92 202 ILE E C 1
ATOM 9494 O O . ILE E 1 202 ? 57.165 11.054 11.100 1.00 16.83 202 ILE E O 1
ATOM 9499 N N . ARG E 1 203 ? 56.789 10.414 13.215 1.00 17.14 203 ARG E N 1
ATOM 9500 C CA . ARG E 1 203 ? 58.048 9.676 13.257 1.00 16.18 203 ARG E CA 1
ATOM 9501 C C . ARG E 1 203 ? 58.020 8.552 12.207 1.00 19.39 203 ARG E C 1
ATOM 9502 O O . ARG E 1 203 ? 59.026 8.245 11.564 1.00 18.21 203 ARG E O 1
ATOM 9510 N N . ALA E 1 204 ? 56.853 7.953 12.027 1.00 18.19 204 ALA E N 1
ATOM 9511 C CA . ALA E 1 204 ? 56.720 6.836 11.091 1.00 20.12 204 ALA E CA 1
ATOM 9512 C C . ALA E 1 204 ? 56.445 7.246 9.639 1.00 23.32 204 ALA E C 1
ATOM 9513 O O . ALA E 1 204 ? 56.512 6.417 8.724 1.00 24.34 204 ALA E O 1
ATOM 9523 N N . GLN E 1 206 ? 57.336 8.360 6.271 1.00 20.32 206 GLN E N 1
ATOM 9524 C CA . GLN E 1 206 ? 58.568 8.373 5.501 1.00 20.54 206 GLN E CA 1
ATOM 9525 C C . GLN E 1 206 ? 58.803 9.587 4.610 1.00 19.59 206 GLN E C 1
ATOM 9526 O O . GLN E 1 206 ? 59.900 9.734 4.066 1.00 20.87 206 GLN E O 1
ATOM 9532 N N . ASP E 1 207 ? 57.800 10.450 4.467 1.00 18.44 207 ASP E N 1
ATOM 9533 C CA . ASP E 1 207 ? 57.974 11.684 3.685 1.00 18.92 207 ASP E CA 1
ATOM 9534 C C . ASP E 1 207 ? 58.674 12.726 4.562 1.00 20.47 207 ASP E C 1
ATOM 9535 O O . ASP E 1 207 ? 59.056 13.805 4.082 1.00 17.83 207 ASP E O 1
ATOM 9540 N N . PHE E 1 208 ? 58.849 12.412 5.846 1.00 17.66 208 PHE E N 1
ATOM 9541 C CA . PHE E 1 208 ? 59.548 13.331 6.754 1.00 16.99 208 PHE E CA 1
ATOM 9542 C C . PHE E 1 208 ? 61.010 12.939 6.835 1.00 18.19 208 PHE E C 1
ATOM 9543 O O . PHE E 1 208 ? 61.334 11.756 6.836 1.00 17.92 208 PHE E O 1
ATOM 9551 N N . HIS E 1 209 ? 61.879 13.940 6.940 1.00 16.98 209 HIS E N 1
ATOM 9552 C CA . HIS E 1 209 ? 63.329 13.745 7.028 1.00 17.94 209 HIS E CA 1
ATOM 9553 C C . HIS E 1 209 ? 63.930 14.546 8.154 1.00 16.88 209 HIS E C 1
ATOM 9554 O O . HIS E 1 209 ? 63.558 15.704 8.361 1.00 16.71 209 HIS E O 1
ATOM 9561 N N . LEU E 1 210 ? 64.886 13.937 8.847 1.00 15.79 210 LEU E N 1
ATOM 9562 C CA . LEU E 1 210 ? 65.633 14.612 9.900 1.00 15.49 210 LEU E CA 1
ATOM 9563 C C . LEU E 1 210 ? 66.791 15.306 9.153 1.00 16.30 210 LEU E C 1
ATOM 9564 O O . LEU E 1 210 ? 67.484 14.691 8.328 1.00 19.08 210 LEU E O 1
ATOM 9569 N N . ILE E 1 211 ? 66.999 16.588 9.419 1.00 13.98 211 ILE E N 1
ATOM 9570 C CA . ILE E 1 211 ? 68.046 17.325 8.722 1.00 12.91 211 ILE E CA 1
ATOM 9571 C C . ILE E 1 211 ? 68.960 17.980 9.740 1.00 14.73 211 ILE E C 1
ATOM 9572 O O . ILE E 1 211 ? 68.511 18.781 10.558 1.00 16.00 211 ILE E O 1
ATOM 9577 N N . ALA E 1 212 ? 70.255 17.696 9.666 1.00 14.74 212 ALA E N 1
ATOM 9578 C CA . ALA E 1 212 ? 71.168 18.301 10.627 1.00 16.26 212 ALA E CA 1
ATOM 9579 C C . ALA E 1 212 ? 71.459 19.761 10.275 1.00 17.96 212 ALA E C 1
ATOM 9580 O O . ALA E 1 212 ? 71.573 20.122 9.099 1.00 16.99 212 ALA E O 1
ATOM 9582 N N . LEU E 1 213 ? 71.565 20.594 11.310 1.00 16.49 213 LEU E N 1
ATOM 9583 C CA . LEU E 1 213 ? 71.866 22.009 11.143 1.00 18.90 213 LEU E CA 1
ATOM 9584 C C . LEU E 1 213 ? 73.313 22.221 11.590 1.00 18.74 213 LEU E C 1
ATOM 9585 O O . LEU E 1 213 ? 73.649 21.886 12.719 1.00 21.31 213 LEU E O 1
ATOM 9590 N N . ASP E 1 214 ? 74.155 22.745 10.704 1.00 19.46 214 ASP E N 1
ATOM 9591 C CA . ASP E 1 214 ? 75.542 23.052 11.040 1.00 19.43 214 ASP E CA 1
ATOM 9592 C C . ASP E 1 214 ? 75.620 24.583 11.006 1.00 18.68 214 ASP E C 1
ATOM 9593 O O . ASP E 1 214 ? 75.682 25.201 9.937 1.00 19.25 214 ASP E O 1
ATOM 9598 N N . PHE E 1 215 ? 75.584 25.186 12.193 1.00 18.13 215 PHE E N 1
ATOM 9599 C CA . PHE E 1 215 ? 75.590 26.641 12.325 1.00 19.89 215 PHE E CA 1
ATOM 9600 C C . PHE E 1 215 ? 76.915 27.283 11.958 1.00 22.26 215 PHE E C 1
ATOM 9601 O O . PHE E 1 215 ? 77.984 26.783 12.320 1.00 21.22 215 PHE E O 1
ATOM 9609 N N . LYS E 1 216 ? 76.829 28.393 11.238 1.00 20.01 216 LYS E N 1
ATOM 9610 C CA . LYS E 1 216 ? 77.996 29.159 10.858 1.00 21.33 216 LYS E CA 1
ATOM 9611 C C . LYS E 1 216 ? 77.876 30.472 11.649 1.00 18.82 216 LYS E C 1
ATOM 9612 O O . LYS E 1 216 ? 77.657 30.434 12.850 1.00 23.20 216 LYS E O 1
ATOM 9618 N N . GLU E 1 217 ? 77.973 31.617 10.990 1.00 20.59 217 GLU E N 1
ATOM 9619 C CA . GLU E 1 217 ? 77.890 32.907 11.673 1.00 19.19 217 GLU E CA 1
ATOM 9620 C C . GLU E 1 217 ? 76.524 33.092 12.320 1.00 19.41 217 GLU E C 1
ATOM 9621 O O . GLU E 1 217 ? 75.501 32.745 11.719 1.00 20.33 217 GLU E O 1
ATOM 9627 N N . GLY E 1 218 ? 76.509 33.654 13.520 1.00 17.51 218 GLY E N 1
ATOM 9628 C CA . GLY E 1 218 ? 75.247 33.897 14.195 1.00 19.51 218 GLY E CA 1
ATOM 9629 C C . GLY E 1 218 ? 75.131 35.314 14.715 1.00 17.85 218 GLY E C 1
ATOM 9630 O O . GLY E 1 218 ? 76.132 36.038 14.851 1.00 17.84 218 GLY E O 1
ATOM 9631 N N . ARG E 1 219 ? 73.903 35.720 15.018 1.00 16.24 219 ARG E N 1
ATOM 9632 C CA . ARG E 1 219 ? 73.628 37.057 15.554 1.00 16.27 219 ARG E CA 1
ATOM 9633 C C . ARG E 1 219 ? 72.609 36.857 16.672 1.00 16.46 219 ARG E C 1
ATOM 9634 O O . ARG E 1 219 ? 71.578 36.228 16.446 1.00 15.30 219 ARG E O 1
ATOM 9642 N N . PHE E 1 220 ? 72.922 37.356 17.870 1.00 13.57 220 PHE E N 1
ATOM 9643 C CA . PHE E 1 220 ? 72.053 37.253 19.043 1.00 16.91 220 PHE E CA 1
ATOM 9644 C C . PHE E 1 220 ? 71.671 38.656 19.498 1.00 17.37 220 PHE E C 1
ATOM 9645 O O . PHE E 1 220 ? 72.545 39.535 19.698 1.00 17.97 220 PHE E O 1
ATOM 9653 N N . VAL E 1 221 ? 70.377 38.896 19.641 1.00 14.17 221 VAL E N 1
ATOM 9654 C CA . VAL E 1 221 ? 69.943 40.182 20.131 1.00 14.70 221 VAL E CA 1
ATOM 9655 C C . VAL E 1 221 ? 69.081 39.956 21.358 1.00 16.75 221 VAL E C 1
ATOM 9656 O O . VAL E 1 221 ? 68.071 39.261 21.279 1.00 17.25 221 VAL E O 1
ATOM 9660 N N . LYS E 1 222 ? 69.491 40.529 22.498 1.00 15.85 222 LYS E N 1
ATOM 9661 C CA . LYS E 1 222 ? 68.755 40.346 23.742 1.00 15.30 222 LYS E CA 1
ATOM 9662 C C . LYS E 1 222 ? 68.222 41.620 24.372 1.00 15.84 222 LYS E C 1
ATOM 9663 O O . LYS E 1 222 ? 67.495 41.559 25.364 1.00 16.93 222 LYS E O 1
ATOM 9669 N N . GLY E 1 223 ? 68.557 42.767 23.793 1.00 15.74 223 GLY E N 1
ATOM 9670 C CA . GLY E 1 223 ? 68.106 44.030 24.351 1.00 15.89 223 GLY E CA 1
ATOM 9671 C C . GLY E 1 223 ? 68.578 45.153 23.457 1.00 15.35 223 GLY E C 1
ATOM 9672 O O . GLY E 1 223 ? 69.324 44.921 22.497 1.00 14.57 223 GLY E O 1
ATOM 9673 N N . PHE E 1 224 ? 68.140 46.368 23.750 1.00 16.43 224 PHE E N 1
ATOM 9674 C CA . PHE E 1 224 ? 68.542 47.500 22.936 1.00 17.38 224 PHE E CA 1
ATOM 9675 C C . PHE E 1 224 ? 70.019 47.730 23.152 1.00 18.04 224 PHE E C 1
ATOM 9676 O O . PHE E 1 224 ? 70.476 47.798 24.294 1.00 19.06 224 PHE E O 1
ATOM 9684 N N . GLY E 1 225 ? 70.780 47.830 22.069 1.00 15.34 225 GLY E N 1
ATOM 9685 C CA . GLY E 1 225 ? 72.207 48.021 22.242 1.00 17.94 225 GLY E CA 1
ATOM 9686 C C . GLY E 1 225 ? 72.882 46.797 22.843 1.00 18.76 225 GLY E C 1
ATOM 9687 O O . GLY E 1 225 ? 73.958 46.898 23.438 1.00 18.52 225 GLY E O 1
ATOM 9688 N N . GLN E 1 226 ? 72.245 45.635 22.698 1.00 17.03 226 GLN E N 1
ATOM 9689 C CA . GLN E 1 226 ? 72.814 44.389 23.191 1.00 16.35 226 GLN E CA 1
ATOM 9690 C C . GLN E 1 226 ? 72.707 43.310 22.110 1.00 17.55 226 GLN E C 1
ATOM 9691 O O . GLN E 1 226 ? 71.991 42.328 22.270 1.00 16.99 226 GLN E O 1
ATOM 9697 N N . ALA E 1 227 ? 73.438 43.530 21.008 1.00 15.75 227 ALA E N 1
ATOM 9698 C CA . ALA E 1 227 ? 73.514 42.603 19.879 1.00 15.83 227 ALA E CA 1
ATOM 9699 C C . ALA E 1 227 ? 74.928 42.018 19.861 1.00 15.40 227 ALA E C 1
ATOM 9700 O O . ALA E 1 227 ? 75.913 42.728 20.127 1.00 17.40 227 ALA E O 1
ATOM 9702 N N . TYR E 1 228 ? 75.034 40.752 19.490 1.00 14.64 228 TYR E N 1
ATOM 9703 C CA . TYR E 1 228 ? 76.308 40.068 19.478 1.00 18.50 228 TYR E CA 1
ATOM 9704 C C . TYR E 1 228 ? 76.494 39.204 18.256 1.00 19.14 228 TYR E C 1
ATOM 9705 O O . TYR E 1 228 ? 75.529 38.589 17.784 1.00 17.50 228 TYR E O 1
ATOM 9714 N N . ASP E 1 229 ? 77.728 39.124 17.760 1.00 15.98 229 ASP E N 1
ATOM 9715 C CA . ASP E 1 229 ? 78.022 38.231 16.644 1.00 16.73 229 ASP E CA 1
ATOM 9716 C C . ASP E 1 229 ? 78.603 36.964 17.269 1.00 22.02 229 ASP E C 1
ATOM 9717 O O . ASP E 1 229 ? 79.301 37.025 18.293 1.00 19.87 229 ASP E O 1
ATOM 9722 N N . ILE E 1 230 ? 78.325 35.830 16.636 1.00 18.31 230 ILE E N 1
ATOM 9723 C CA . ILE E 1 230 ? 78.774 34.526 17.122 1.00 21.57 230 ILE E CA 1
ATOM 9724 C C . ILE E 1 230 ? 79.377 33.675 16.008 1.00 22.32 230 ILE E C 1
ATOM 9725 O O . ILE E 1 230 ? 78.872 33.639 14.885 1.00 21.13 230 ILE E O 1
ATOM 9730 N N . LEU E 1 231 ? 80.469 32.982 16.309 1.00 24.26 231 LEU E N 1
ATOM 9731 C CA . LEU E 1 231 ? 81.067 32.092 15.311 1.00 27.46 231 LEU E CA 1
ATOM 9732 C C . LEU E 1 231 ? 81.696 30.980 16.117 1.00 30.46 231 LEU E C 1
ATOM 9733 O O . LEU E 1 231 ? 82.600 31.231 16.907 1.00 30.80 231 LEU E O 1
ATOM 9738 N N . GLY E 1 232 ? 81.211 29.761 15.930 1.00 32.03 232 GLY E N 1
ATOM 9739 C CA . GLY E 1 232 ? 81.744 28.661 16.708 1.00 34.08 232 GLY E CA 1
ATOM 9740 C C . GLY E 1 232 ? 81.504 28.985 18.173 1.00 35.76 232 GLY E C 1
ATOM 9741 O O . GLY E 1 232 ? 80.384 29.330 18.566 1.00 33.64 232 GLY E O 1
ATOM 9742 N N . ASP E 1 233 ? 82.542 28.888 18.998 1.00 35.05 233 ASP E N 1
ATOM 9743 C CA . ASP E 1 233 ? 82.361 29.185 20.413 1.00 37.58 233 ASP E CA 1
ATOM 9744 C C . ASP E 1 233 ? 82.731 30.629 20.772 1.00 37.06 233 ASP E C 1
ATOM 9745 O O . ASP E 1 233 ? 82.735 30.999 21.942 1.00 38.96 233 ASP E O 1
ATOM 9750 N N . LYS E 1 234 ? 83.011 31.452 19.766 1.00 34.39 234 LYS E N 1
ATOM 9751 C CA . LYS E 1 234 ? 83.385 32.848 20.008 1.00 32.03 234 LYS E CA 1
ATOM 9752 C C . LYS E 1 234 ? 82.220 33.846 19.857 1.00 30.14 234 LYS E C 1
ATOM 9753 O O . LYS E 1 234 ? 81.459 33.768 18.899 1.00 28.93 234 LYS E O 1
ATOM 9759 N N . ILE E 1 235 ? 82.102 34.778 20.805 1.00 27.11 235 ILE E N 1
ATOM 9760 C CA . ILE E 1 235 ? 81.049 35.798 20.799 1.00 26.62 235 ILE E CA 1
ATOM 9761 C C . ILE E 1 235 ? 81.680 37.180 20.925 1.00 26.76 235 ILE E C 1
ATOM 9762 O O . ILE E 1 235 ? 82.646 37.376 21.662 1.00 26.00 235 ILE E O 1
ATOM 9767 N N . ALA E 1 236 ? 81.125 38.147 20.220 1.00 23.44 236 ALA E N 1
ATOM 9768 C CA . ALA E 1 236 ? 81.656 39.499 20.264 1.00 22.49 236 ALA E CA 1
ATOM 9769 C C . ALA E 1 236 ? 80.505 40.490 20.270 1.00 24.25 236 ALA E C 1
ATOM 9770 O O . ALA E 1 236 ? 79.524 40.318 19.538 1.00 23.56 236 ALA E O 1
ATOM 9772 N N . TYR E 1 237 ? 80.628 41.517 21.098 1.00 20.64 237 TYR E N 1
ATOM 9773 C CA . TYR E 1 237 ? 79.612 42.557 21.165 1.00 19.84 237 TYR E CA 1
ATOM 9774 C C . TYR E 1 237 ? 79.702 43.398 19.894 1.00 23.66 237 TYR E C 1
ATOM 9775 O O . TYR E 1 237 ? 80.802 43.709 19.422 1.00 23.52 237 TYR E O 1
ATOM 9784 N N . VAL E 1 238 ? 78.558 43.784 19.334 1.00 21.02 238 VAL E N 1
ATOM 9785 C CA . VAL E 1 238 ? 78.549 44.571 18.108 1.00 26.87 238 VAL E CA 1
ATOM 9786 C C . VAL E 1 238 ? 78.573 46.115 18.284 1.00 30.36 238 VAL E C 1
ATOM 9787 O O . VAL E 1 238 ? 79.035 46.837 17.402 1.00 31.63 238 VAL E O 1
ATOM 9791 N N . GLY E 1 239 ? 78.125 46.631 19.422 1.00 34.21 239 GLY E N 1
ATOM 9792 C CA . GLY E 1 239 ? 78.077 48.082 19.566 1.00 32.97 239 GLY E CA 1
ATOM 9793 C C . GLY E 1 239 ? 79.127 48.897 20.315 1.00 36.41 239 GLY E C 1
ATOM 9794 O O . GLY E 1 239 ? 78.777 49.845 21.031 1.00 33.62 239 GLY E O 1
ATOM 9795 N N . ASP E 1 240 ? 80.405 48.582 20.144 1.00 35.78 240 ASP E N 1
ATOM 9796 C CA . ASP E 1 240 ? 81.421 49.352 20.857 1.00 38.11 240 ASP E CA 1
ATOM 9797 C C . ASP E 1 240 ? 81.354 50.847 20.521 1.00 38.02 240 ASP E C 1
ATOM 9798 O O . ASP E 1 240 ? 81.756 51.693 21.333 1.00 36.80 240 ASP E O 1
ATOM 9803 N N . LYS E 1 241 ? 80.823 51.167 19.343 1.00 36.05 241 LYS E N 1
ATOM 9804 C CA . LYS E 1 241 ? 80.715 52.557 18.901 1.00 35.11 241 LYS E CA 1
ATOM 9805 C C . LYS E 1 241 ? 79.415 53.231 19.320 1.00 34.56 241 LYS E C 1
ATOM 9806 O O . LYS E 1 241 ? 79.125 54.349 18.894 1.00 35.49 241 LYS E O 1
ATOM 9812 N N . GLY E 1 242 ? 78.639 52.554 20.158 1.00 31.67 242 GLY E N 1
ATOM 9813 C CA . GLY E 1 242 ? 77.394 53.134 20.622 1.00 31.83 242 GLY E CA 1
ATOM 9814 C C . GLY E 1 242 ? 76.323 53.200 19.544 1.00 29.20 242 GLY E C 1
ATOM 9815 O O . GLY E 1 242 ? 76.516 52.736 18.422 1.00 28.15 242 GLY E O 1
ATOM 9816 N N . ASN E 1 243 ? 75.195 53.800 19.906 1.00 29.42 243 ASN E N 1
ATOM 9817 C CA . ASN E 1 243 ? 74.026 53.941 19.038 1.00 28.00 243 ASN E CA 1
ATOM 9818 C C . ASN E 1 243 ? 74.337 54.178 17.554 1.00 30.73 243 ASN E C 1
ATOM 9819 O O . ASN E 1 243 ? 74.847 55.243 17.194 1.00 32.38 243 ASN E O 1
ATOM 9824 N N . PRO E 1 244 ? 74.035 53.192 16.674 1.00 28.31 244 PRO E N 1
ATOM 9825 C CA . PRO E 1 244 ? 74.274 53.282 15.227 1.00 28.61 244 PRO E CA 1
ATOM 9826 C C . PRO E 1 244 ? 73.067 53.866 14.503 1.00 26.98 244 PRO E C 1
ATOM 9827 O O . PRO E 1 244 ? 73.145 54.180 13.314 1.00 25.07 244 PRO E O 1
ATOM 9831 N N . HIS E 1 245 ? 71.965 54.023 15.233 1.00 24.63 245 HIS E N 1
ATOM 9832 C CA . HIS E 1 245 ? 70.745 54.572 14.659 1.00 25.82 245 HIS E CA 1
ATOM 9833 C C . HIS E 1 245 ? 70.911 56.063 14.371 1.00 26.36 245 HIS E C 1
ATOM 9834 O O . HIS E 1 245 ? 71.856 56.709 14.851 1.00 27.78 245 HIS E O 1
ATOM 9841 N N . ASN E 1 246 ? 69.977 56.605 13.603 1.00 25.81 246 ASN E N 1
ATOM 9842 C CA . ASN E 1 246 ? 70.033 58.005 13.185 1.00 29.35 246 ASN E CA 1
ATOM 9843 C C . ASN E 1 246 ? 71.322 58.320 12.424 1.00 31.00 246 ASN E C 1
ATOM 9844 O O . ASN E 1 246 ? 71.854 59.439 12.471 1.00 31.15 246 ASN E O 1
ATOM 9849 N N . PHE E 1 247 ? 71.813 57.310 11.716 1.00 30.49 247 PHE E N 1
ATOM 9850 C CA . PHE E 1 247 ? 72.994 57.454 10.880 1.00 34.15 247 PHE E CA 1
ATOM 9851 C C . PHE E 1 247 ? 74.191 58.022 11.643 1.00 36.86 247 PHE E C 1
ATOM 9852 O O . PHE E 1 247 ? 74.982 58.805 11.090 1.00 36.77 247 PHE E O 1
ATOM 9860 N N . ALA E 1 248 ? 74.328 57.609 12.899 1.00 36.28 248 ALA E N 1
ATOM 9861 C CA . ALA E 1 248 ? 75.409 58.086 13.746 1.00 38.85 248 ALA E CA 1
ATOM 9862 C C . ALA E 1 248 ? 76.778 57.897 13.093 1.00 41.10 248 ALA E C 1
ATOM 9863 O O . ALA E 1 248 ? 76.915 56.999 12.228 1.00 42.53 248 ALA E O 1
ATOM 9865 N N . LEU F 1 2 ? 34.772 3.702 29.658 1.00 60.50 2 LEU F N 1
ATOM 9866 C CA . LEU F 1 2 ? 35.002 3.743 28.184 1.00 59.62 2 LEU F CA 1
ATOM 9867 C C . LEU F 1 2 ? 33.722 3.389 27.429 1.00 59.22 2 LEU F C 1
ATOM 9868 O O . LEU F 1 2 ? 33.429 3.962 26.376 1.00 59.25 2 LEU F O 1
ATOM 9873 N N . ASN F 1 3 ? 32.956 2.450 27.977 1.00 58.68 3 ASN F N 1
ATOM 9874 C CA . ASN F 1 3 ? 31.712 2.008 27.355 1.00 57.18 3 ASN F CA 1
ATOM 9875 C C . ASN F 1 3 ? 30.776 3.176 27.032 1.00 55.24 3 ASN F C 1
ATOM 9876 O O . ASN F 1 3 ? 30.194 3.238 25.949 1.00 54.17 3 ASN F O 1
ATOM 9881 N N . ARG F 1 4 ? 30.635 4.098 27.977 1.00 52.81 4 ARG F N 1
ATOM 9882 C CA . ARG F 1 4 ? 29.780 5.266 27.788 1.00 51.90 4 ARG F CA 1
ATOM 9883 C C . ARG F 1 4 ? 30.237 6.055 26.549 1.00 49.52 4 ARG F C 1
ATOM 9884 O O . ARG F 1 4 ? 29.416 6.477 25.734 1.00 46.56 4 ARG F O 1
ATOM 9892 N N . ILE F 1 5 ? 31.548 6.244 26.405 1.00 46.66 5 ILE F N 1
ATOM 9893 C CA . ILE F 1 5 ? 32.087 6.977 25.259 1.00 44.19 5 ILE F CA 1
ATOM 9894 C C . ILE F 1 5 ? 31.850 6.183 23.976 1.00 41.86 5 ILE F C 1
ATOM 9895 O O . ILE F 1 5 ? 31.430 6.734 22.960 1.00 41.05 5 ILE F O 1
ATOM 9900 N N . ILE F 1 6 ? 32.107 4.882 24.039 1.00 39.64 6 ILE F N 1
ATOM 9901 C CA . ILE F 1 6 ? 31.921 4.000 22.896 1.00 40.02 6 ILE F CA 1
ATOM 9902 C C . ILE F 1 6 ? 30.483 4.014 22.368 1.00 41.21 6 ILE F C 1
ATOM 9903 O O . ILE F 1 6 ? 30.257 4.027 21.156 1.00 41.98 6 ILE F O 1
ATOM 9908 N N . GLU F 1 7 ? 29.517 3.999 23.280 1.00 40.50 7 GLU F N 1
ATOM 9909 C CA . GLU F 1 7 ? 28.112 4.016 22.897 1.00 41.50 7 GLU F CA 1
ATOM 9910 C C . GLU F 1 7 ? 27.773 5.337 22.207 1.00 41.27 7 GLU F C 1
ATOM 9911 O O . GLU F 1 7 ? 27.111 5.361 21.164 1.00 39.78 7 GLU F O 1
ATOM 9917 N N . HIS F 1 8 ? 28.228 6.441 22.794 1.00 37.58 8 HIS F N 1
ATOM 9918 C CA . HIS F 1 8 ? 27.939 7.750 22.230 1.00 38.49 8 HIS F CA 1
ATOM 9919 C C . HIS F 1 8 ? 28.489 7.892 20.810 1.00 37.13 8 HIS F C 1
ATOM 9920 O O . HIS F 1 8 ? 27.784 8.363 19.914 1.00 35.92 8 HIS F O 1
ATOM 9935 N N . ASN F 1 10 ? 29.463 5.424 18.672 1.00 38.16 10 ASN F N 1
ATOM 9936 C CA . ASN F 1 10 ? 28.828 4.463 17.781 1.00 38.03 10 ASN F CA 1
ATOM 9937 C C . ASN F 1 10 ? 27.393 4.851 17.412 1.00 38.64 10 ASN F C 1
ATOM 9938 O O . ASN F 1 10 ? 26.882 4.435 16.374 1.00 37.67 10 ASN F O 1
ATOM 9943 N N . ALA F 1 11 ? 26.750 5.647 18.258 1.00 38.49 11 ALA F N 1
ATOM 9944 C CA . ALA F 1 11 ? 25.380 6.081 17.993 1.00 39.74 11 ALA F CA 1
ATOM 9945 C C . ALA F 1 11 ? 25.286 7.386 17.202 1.00 39.29 11 ALA F C 1
ATOM 9946 O O . ALA F 1 11 ? 24.364 7.566 16.408 1.00 37.69 11 ALA F O 1
ATOM 9948 N N . HIS F 1 12 ? 26.237 8.295 17.398 1.00 37.98 12 HIS F N 1
ATOM 9949 C CA . HIS F 1 12 ? 26.158 9.578 16.702 1.00 38.63 12 HIS F CA 1
ATOM 9950 C C . HIS F 1 12 ? 27.320 9.984 15.818 1.00 36.81 12 HIS F C 1
ATOM 9951 O O . HIS F 1 12 ? 27.280 11.059 15.225 1.00 37.65 12 HIS F O 1
ATOM 9958 N N . HIS F 1 13 ? 28.345 9.148 15.711 1.00 35.39 13 HIS F N 1
ATOM 9959 C CA . HIS F 1 13 ? 29.501 9.536 14.910 1.00 34.10 13 HIS F CA 1
ATOM 9960 C C . HIS F 1 13 ? 30.082 8.490 13.976 1.00 33.60 13 HIS F C 1
ATOM 9961 O O . HIS F 1 13 ? 31.276 8.532 13.657 1.00 31.01 13 HIS F O 1
ATOM 9968 N N . VAL F 1 14 ? 29.254 7.557 13.522 1.00 33.73 14 VAL F N 1
ATOM 9969 C CA . VAL F 1 14 ? 29.742 6.535 12.609 1.00 31.92 14 VAL F CA 1
ATOM 9970 C C . VAL F 1 14 ? 30.146 7.143 11.263 1.00 29.87 14 VAL F C 1
ATOM 9971 O O . VAL F 1 14 ? 31.151 6.746 10.679 1.00 28.81 14 VAL F O 1
ATOM 9975 N N . GLU F 1 15 ? 29.368 8.098 10.760 1.00 30.16 15 GLU F N 1
ATOM 9976 C CA . GLU F 1 15 ? 29.730 8.711 9.483 1.00 32.65 15 GLU F CA 1
ATOM 9977 C C . GLU F 1 15 ? 31.028 9.483 9.668 1.00 32.55 15 GLU F C 1
ATOM 9978 O O . GLU F 1 15 ? 31.905 9.460 8.806 1.00 29.83 15 GLU F O 1
ATOM 9984 N N . ASP F 1 16 ? 31.139 10.156 10.807 1.00 31.42 16 ASP F N 1
ATOM 9985 C CA . ASP F 1 16 ? 32.346 10.909 11.121 1.00 31.41 16 ASP F CA 1
ATOM 9986 C C . ASP F 1 16 ? 33.560 9.989 11.180 1.00 29.22 16 ASP F C 1
ATOM 9987 O O . ASP F 1 16 ? 34.642 10.357 10.706 1.00 28.75 16 ASP F O 1
ATOM 10000 N N . LYS F 1 18 ? 33.984 7.166 9.575 1.00 26.70 18 LYS F N 1
ATOM 10001 C CA . LYS F 1 18 ? 34.341 6.718 8.246 1.00 26.85 18 LYS F CA 1
ATOM 10002 C C . LYS F 1 18 ? 35.145 7.853 7.612 1.00 25.73 18 LYS F C 1
ATOM 10003 O O . LYS F 1 18 ? 36.139 7.607 6.921 1.00 26.72 18 LYS F O 1
ATOM 10009 N N . GLY F 1 19 ? 34.717 9.088 7.866 1.00 24.90 19 GLY F N 1
ATOM 10010 C CA . GLY F 1 19 ? 35.426 10.247 7.335 1.00 26.10 19 GLY F CA 1
ATOM 10011 C C . GLY F 1 19 ? 36.864 10.309 7.840 1.00 25.75 19 GLY F C 1
ATOM 10012 O O . GLY F 1 19 ? 37.779 10.661 7.090 1.00 25.42 19 GLY F O 1
ATOM 10013 N N . LEU F 1 20 ? 37.063 9.970 9.111 1.00 24.60 20 LEU F N 1
ATOM 10014 C CA . LEU F 1 20 ? 38.401 9.959 9.719 1.00 24.65 20 LEU F CA 1
ATOM 10015 C C . LEU F 1 20 ? 39.245 8.846 9.133 1.00 24.93 20 LEU F C 1
ATOM 10016 O O . LEU F 1 20 ? 40.421 9.026 8.846 1.00 23.71 20 LEU F O 1
ATOM 10021 N N . LEU F 1 21 ? 38.641 7.670 8.968 1.00 24.84 21 LEU F N 1
ATOM 10022 C CA . LEU F 1 21 ? 39.361 6.548 8.389 1.00 22.50 21 LEU F CA 1
ATOM 10023 C C . LEU F 1 21 ? 39.882 6.924 7.010 1.00 24.65 21 LEU F C 1
ATOM 10024 O O . LEU F 1 21 ? 41.036 6.649 6.667 1.00 25.43 21 LEU F O 1
ATOM 10029 N N . LYS F 1 22 ? 39.028 7.551 6.215 1.00 24.20 22 LYS F N 1
ATOM 10030 C CA . LYS F 1 22 ? 39.434 7.935 4.871 1.00 26.04 22 LYS F CA 1
ATOM 10031 C C . LYS F 1 22 ? 40.475 9.060 4.856 1.00 24.96 22 LYS F C 1
ATOM 10032 O O . LYS F 1 22 ? 41.484 8.985 4.160 1.00 23.83 22 LYS F O 1
ATOM 10038 N N . LYS F 1 23 ? 40.233 10.092 5.645 1.00 24.93 23 LYS F N 1
ATOM 10039 C CA . LYS F 1 23 ? 41.145 11.235 5.681 1.00 23.67 23 LYS F CA 1
ATOM 10040 C C . LYS F 1 23 ? 42.524 10.920 6.243 1.00 25.38 23 LYS F C 1
ATOM 10041 O O . LYS F 1 23 ? 43.541 11.167 5.591 1.00 28.24 23 LYS F O 1
ATOM 10047 N N . PHE F 1 24 ? 42.560 10.364 7.449 1.00 26.82 24 PHE F N 1
ATOM 10048 C CA . PHE F 1 24 ? 43.826 10.081 8.115 1.00 28.00 24 PHE F CA 1
ATOM 10049 C C . PHE F 1 24 ? 44.453 8.730 7.850 1.00 29.53 24 PHE F C 1
ATOM 10050 O O . PHE F 1 24 ? 45.660 8.577 8.016 1.00 32.57 24 PHE F O 1
ATOM 10058 N N . GLY F 1 25 ? 43.651 7.754 7.436 1.00 29.02 25 GLY F N 1
ATOM 10059 C CA . GLY F 1 25 ? 44.212 6.448 7.165 1.00 30.32 25 GLY F CA 1
ATOM 10060 C C . GLY F 1 25 ? 44.197 6.024 5.702 1.00 33.61 25 GLY F C 1
ATOM 10061 O O . GLY F 1 25 ? 44.800 5.009 5.359 1.00 32.57 25 GLY F O 1
ATOM 10062 N N . GLN F 1 26 ? 43.551 6.805 4.838 1.00 32.63 26 GLN F N 1
ATOM 10063 C CA . GLN F 1 26 ? 43.430 6.452 3.424 1.00 34.41 26 GLN F CA 1
ATOM 10064 C C . GLN F 1 26 ? 42.742 5.085 3.331 1.00 35.72 26 GLN F C 1
ATOM 10065 O O . GLN F 1 26 ? 43.046 4.266 2.457 1.00 32.78 26 GLN F O 1
ATOM 10071 N N . VAL F 1 27 ? 41.827 4.850 4.267 1.00 35.72 27 VAL F N 1
ATOM 10072 C CA . VAL F 1 27 ? 41.046 3.617 4.324 1.00 36.18 27 VAL F CA 1
ATOM 10073 C C . VAL F 1 27 ? 39.706 3.997 3.705 1.00 34.98 27 VAL F C 1
ATOM 10074 O O . VAL F 1 27 ? 38.882 4.652 4.341 1.00 32.78 27 VAL F O 1
ATOM 10078 N N . HIS F 1 28 ? 39.492 3.576 2.461 1.00 38.56 28 HIS F N 1
ATOM 10079 C CA . HIS F 1 28 ? 38.284 3.947 1.722 1.00 42.14 28 HIS F CA 1
ATOM 10080 C C . HIS F 1 28 ? 37.109 2.979 1.671 1.00 44.48 28 HIS F C 1
ATOM 10081 O O . HIS F 1 28 ? 35.967 3.402 1.465 1.00 44.22 28 HIS F O 1
ATOM 10088 N N . HIS F 1 29 ? 37.370 1.691 1.854 1.00 45.53 29 HIS F N 1
ATOM 10089 C CA . HIS F 1 29 ? 36.288 0.716 1.803 1.00 47.86 29 HIS F CA 1
ATOM 10090 C C . HIS F 1 29 ? 36.200 -0.067 3.103 1.00 48.03 29 HIS F C 1
ATOM 10091 O O . HIS F 1 29 ? 36.245 -1.301 3.118 1.00 49.26 29 HIS F O 1
ATOM 10098 N N . ALA F 1 30 ? 36.064 0.668 4.201 1.00 46.78 30 ALA F N 1
ATOM 10099 C CA . ALA F 1 30 ? 35.982 0.050 5.511 1.00 44.15 30 ALA F CA 1
ATOM 10100 C C . ALA F 1 30 ? 34.556 -0.339 5.831 1.00 43.14 30 ALA F C 1
ATOM 10101 O O . ALA F 1 30 ? 33.620 0.376 5.490 1.00 42.69 30 ALA F O 1
ATOM 10103 N N . GLU F 1 31 ? 34.402 -1.483 6.485 1.00 41.22 31 GLU F N 1
ATOM 10104 C CA . GLU F 1 31 ? 33.095 -1.951 6.906 1.00 39.87 31 GLU F CA 1
ATOM 10105 C C . GLU F 1 31 ? 33.199 -2.206 8.400 1.00 37.64 31 GLU F C 1
ATOM 10106 O O . GLU F 1 31 ? 34.296 -2.159 8.976 1.00 34.11 31 GLU F O 1
ATOM 10112 N N . ASN F 1 32 ? 32.061 -2.458 9.030 1.00 35.54 32 ASN F N 1
ATOM 10113 C CA . ASN F 1 32 ? 32.066 -2.776 10.446 1.00 34.18 32 ASN F CA 1
ATOM 10114 C C . ASN F 1 32 ? 32.838 -1.721 11.249 1.00 32.53 32 ASN F C 1
ATOM 10115 O O . ASN F 1 32 ? 33.647 -2.049 12.112 1.00 29.59 32 ASN F O 1
ATOM 10120 N N . VAL F 1 33 ? 32.571 -0.456 10.950 1.00 32.09 33 VAL F N 1
ATOM 10121 C CA . VAL F 1 33 ? 33.233 0.651 11.622 1.00 31.90 33 VAL F CA 1
ATOM 10122 C C . VAL F 1 33 ? 32.642 0.943 13.003 1.00 32.07 33 VAL F C 1
ATOM 10123 O O . VAL F 1 33 ? 31.439 1.181 13.139 1.00 30.23 33 VAL F O 1
ATOM 10127 N N . ALA F 1 34 ? 33.496 0.944 14.025 1.00 30.42 34 ALA F N 1
ATOM 10128 C CA . ALA F 1 34 ? 33.050 1.222 15.389 1.00 31.26 34 ALA F CA 1
ATOM 10129 C C . ALA F 1 34 ? 34.165 1.847 16.239 1.00 29.57 34 ALA F C 1
ATOM 10130 O O . ALA F 1 34 ? 35.342 1.617 16.000 1.00 30.66 34 ALA F O 1
ATOM 10132 N N . PHE F 1 35 ? 33.770 2.635 17.233 1.00 31.75 35 PHE F N 1
ATOM 10133 C CA . PHE F 1 35 ? 34.723 3.283 18.126 1.00 30.89 35 PHE F CA 1
ATOM 10134 C C . PHE F 1 35 ? 35.284 2.219 19.047 1.00 31.29 35 PHE F C 1
ATOM 10135 O O . PHE F 1 35 ? 34.527 1.494 19.692 1.00 32.89 35 PHE F O 1
ATOM 10143 N N . LYS F 1 36 ? 36.602 2.121 19.131 1.00 28.73 36 LYS F N 1
ATOM 10144 C CA . LYS F 1 36 ? 37.186 1.108 19.983 1.00 27.54 36 LYS F CA 1
ATOM 10145 C C . LYS F 1 36 ? 37.726 1.614 21.321 1.00 29.21 36 LYS F C 1
ATOM 10146 O O . LYS F 1 36 ? 37.480 1.012 22.365 1.00 29.65 36 LYS F O 1
ATOM 10152 N N . SER F 1 37 ? 38.478 2.705 21.308 1.00 27.91 37 SER F N 1
ATOM 10153 C CA . SER F 1 37 ? 39.000 3.219 22.566 1.00 27.78 37 SER F CA 1
ATOM 10154 C C . SER F 1 37 ? 39.553 4.615 22.428 1.00 27.23 37 SER F C 1
ATOM 10155 O O . SER F 1 37 ? 39.799 5.097 21.320 1.00 25.30 37 SER F O 1
ATOM 10158 N N . VAL F 1 38 ? 39.740 5.245 23.581 1.00 26.75 38 VAL F N 1
ATOM 10159 C CA . VAL F 1 38 ? 40.293 6.584 23.667 1.00 24.35 38 VAL F CA 1
ATOM 10160 C C . VAL F 1 38 ? 41.236 6.618 24.866 1.00 27.90 38 VAL F C 1
ATOM 10161 O O . VAL F 1 38 ? 40.985 5.977 25.903 1.00 24.82 38 VAL F O 1
ATOM 10165 N N . ASP F 1 39 ? 42.350 7.323 24.711 1.00 23.27 39 ASP F N 1
ATOM 10166 C CA . ASP F 1 39 ? 43.308 7.468 25.804 1.00 23.93 39 ASP F CA 1
ATOM 10167 C C . ASP F 1 39 ? 43.762 8.915 25.778 1.00 23.45 39 ASP F C 1
ATOM 10168 O O . ASP F 1 39 ? 43.250 9.702 24.982 1.00 21.15 39 ASP F O 1
ATOM 10173 N N . SER F 1 40 ? 44.691 9.276 26.653 1.00 22.38 40 SER F N 1
ATOM 10174 C CA . SER F 1 40 ? 45.132 10.657 26.740 1.00 23.98 40 SER F CA 1
ATOM 10175 C C . SER F 1 40 ? 45.720 11.223 25.445 1.00 22.87 40 SER F C 1
ATOM 10176 O O . SER F 1 40 ? 45.726 12.436 25.256 1.00 21.43 40 SER F O 1
ATOM 10179 N N . GLN F 1 41 ? 46.198 10.358 24.557 1.00 20.04 41 GLN F N 1
ATOM 10180 C CA . GLN F 1 41 ? 46.837 10.842 23.337 1.00 21.58 41 GLN F CA 1
ATOM 10181 C C . GLN F 1 41 ? 46.110 10.587 22.020 1.00 23.05 41 GLN F C 1
ATOM 10182 O O . GLN F 1 41 ? 46.550 11.056 20.975 1.00 19.86 41 GLN F O 1
ATOM 10188 N N . GLY F 1 42 ? 45.007 9.850 22.052 1.00 21.29 42 GLY F N 1
ATOM 10189 C CA . GLY F 1 42 ? 44.311 9.622 20.798 1.00 21.27 42 GLY F CA 1
ATOM 10190 C C . GLY F 1 42 ? 43.172 8.631 20.880 1.00 25.15 42 GLY F C 1
ATOM 10191 O O . GLY F 1 42 ? 42.833 8.171 21.962 1.00 22.60 42 GLY F O 1
ATOM 10192 N N . ILE F 1 43 ? 42.588 8.323 19.725 1.00 23.92 43 ILE F N 1
ATOM 10193 C CA . ILE F 1 43 ? 41.484 7.371 19.659 1.00 22.73 43 ILE F CA 1
ATOM 10194 C C . ILE F 1 43 ? 41.856 6.222 18.746 1.00 21.63 43 ILE F C 1
ATOM 10195 O O . ILE F 1 43 ? 42.810 6.298 17.970 1.00 20.83 43 ILE F O 1
ATOM 10200 N N . VAL F 1 44 ? 41.106 5.132 18.846 1.00 21.04 44 VAL F N 1
ATOM 10201 C CA . VAL F 1 44 ? 41.361 3.991 18.000 1.00 22.32 44 VAL F CA 1
ATOM 10202 C C . VAL F 1 44 ? 40.012 3.603 17.448 1.00 22.86 44 VAL F C 1
ATOM 10203 O O . VAL F 1 44 ? 39.051 3.438 18.208 1.00 23.30 44 VAL F O 1
ATOM 10207 N N . ILE F 1 45 ? 39.944 3.489 16.127 1.00 22.27 45 ILE F N 1
ATOM 10208 C CA . ILE F 1 45 ? 38.719 3.137 15.425 1.00 22.47 45 ILE F CA 1
ATOM 10209 C C . ILE F 1 45 ? 38.917 1.733 14.868 1.00 23.06 45 ILE F C 1
ATOM 10210 O O . ILE F 1 45 ? 39.932 1.434 14.237 1.00 23.09 45 ILE F O 1
ATOM 10215 N N . GLY F 1 46 ? 37.964 0.846 15.134 1.00 22.27 46 GLY F N 1
ATOM 10216 C CA . GLY F 1 46 ? 38.096 -0.492 14.600 1.00 21.84 46 GLY F CA 1
ATOM 10217 C C . GLY F 1 46 ? 37.306 -0.583 13.306 1.00 21.20 46 GLY F C 1
ATOM 10218 O O . GLY F 1 46 ? 36.317 0.125 13.135 1.00 21.84 46 GLY F O 1
ATOM 10219 N N . TYR F 1 47 ? 37.750 -1.430 12.385 1.00 19.75 47 TYR F N 1
ATOM 10220 C CA . TYR F 1 47 ? 37.056 -1.575 11.119 1.00 25.32 47 TYR F CA 1
ATOM 10221 C C . TYR F 1 47 ? 37.348 -2.943 10.534 1.00 24.96 47 TYR F C 1
ATOM 10222 O O . TYR F 1 47 ? 38.316 -3.604 10.919 1.00 26.86 47 TYR F O 1
ATOM 10231 N N . ASN F 1 48 ? 36.503 -3.358 9.599 1.00 26.61 48 ASN F N 1
ATOM 10232 C CA . ASN F 1 48 ? 36.604 -4.675 8.996 1.00 27.86 48 ASN F CA 1
ATOM 10233 C C . ASN F 1 48 ? 36.569 -5.738 10.094 1.00 27.52 48 ASN F C 1
ATOM 10234 O O . ASN F 1 48 ? 35.981 -5.506 11.149 1.00 27.65 48 ASN F O 1
ATOM 10239 N N . ASN F 1 49 ? 37.186 -6.886 9.862 1.00 29.18 49 ASN F N 1
ATOM 10240 C CA . ASN F 1 49 ? 37.128 -7.967 10.847 1.00 30.35 49 ASN F CA 1
ATOM 10241 C C . ASN F 1 49 ? 37.923 -7.790 12.114 1.00 30.00 49 ASN F C 1
ATOM 10242 O O . ASN F 1 49 ? 37.424 -8.060 13.220 1.00 29.66 49 ASN F O 1
ATOM 10247 N N . ASN F 1 50 ? 39.166 -7.354 11.945 1.00 26.19 50 ASN F N 1
ATOM 10248 C CA . ASN F 1 50 ? 40.081 -7.226 13.061 1.00 24.50 50 ASN F CA 1
ATOM 10249 C C . ASN F 1 50 ? 41.103 -6.098 12.902 1.00 22.64 50 ASN F C 1
ATOM 10250 O O . ASN F 1 50 ? 42.193 -6.165 13.479 1.00 23.15 50 ASN F O 1
ATOM 10255 N N . GLN F 1 51 ? 40.766 -5.075 12.130 1.00 23.10 51 GLN F N 1
ATOM 10256 C CA . GLN F 1 51 ? 41.722 -3.981 11.940 1.00 24.11 51 GLN F CA 1
ATOM 10257 C C . GLN F 1 51 ? 41.384 -2.738 12.736 1.00 22.96 51 GLN F C 1
ATOM 10258 O O . GLN F 1 51 ? 40.258 -2.559 13.188 1.00 21.88 51 GLN F O 1
ATOM 10264 N N . THR F 1 52 ? 42.381 -1.872 12.929 1.00 23.34 52 THR F N 1
ATOM 10265 C CA . THR F 1 52 ? 42.144 -0.631 13.635 1.00 22.28 52 THR F CA 1
ATOM 10266 C C . THR F 1 52 ? 43.042 0.454 13.069 1.00 21.84 52 THR F C 1
ATOM 10267 O O . THR F 1 52 ? 44.056 0.172 12.438 1.00 21.15 52 THR F O 1
ATOM 10271 N N . LEU F 1 53 ? 42.630 1.689 13.299 1.00 21.13 53 LEU F N 1
ATOM 10272 C CA . LEU F 1 53 ? 43.427 2.844 12.913 1.00 19.45 53 LEU F CA 1
ATOM 10273 C C . LEU F 1 53 ? 43.466 3.730 14.143 1.00 19.27 53 LEU F C 1
ATOM 10274 O O . LEU F 1 53 ? 42.421 4.069 14.730 1.00 19.24 53 LEU F O 1
ATOM 10279 N N . ARG F 1 54 ? 44.669 4.104 14.549 1.00 19.69 54 ARG F N 1
ATOM 10280 C CA . ARG F 1 54 ? 44.813 5.009 15.677 1.00 18.23 54 ARG F CA 1
ATOM 10281 C C . ARG F 1 54 ? 45.002 6.423 15.113 1.00 18.41 54 ARG F C 1
ATOM 10282 O O . ARG F 1 54 ? 45.745 6.620 14.137 1.00 17.18 54 ARG F O 1
ATOM 10290 N N . ILE F 1 55 ? 44.314 7.395 15.704 1.00 17.80 55 ILE F N 1
ATOM 10291 C CA . ILE F 1 55 ? 44.454 8.782 15.267 1.00 18.87 55 ILE F CA 1
ATOM 10292 C C . ILE F 1 55 ? 44.783 9.594 16.511 1.00 19.75 55 ILE F C 1
ATOM 10293 O O . ILE F 1 55 ? 44.025 9.599 17.474 1.00 19.01 55 ILE F O 1
ATOM 10298 N N . GLU F 1 56 ? 45.924 10.268 16.507 1.00 18.81 56 GLU F N 1
ATOM 10299 C CA . GLU F 1 56 ? 46.295 11.049 17.680 1.00 16.95 56 GLU F CA 1
ATOM 10300 C C . GLU F 1 56 ? 45.635 12.401 17.770 1.00 18.79 56 GLU F C 1
ATOM 10301 O O . GLU F 1 56 ? 45.383 13.063 16.756 1.00 19.96 56 GLU F O 1
ATOM 10307 N N . PHE F 1 57 ? 45.353 12.814 19.003 1.00 18.53 57 PHE F N 1
ATOM 10308 C CA . PHE F 1 57 ? 44.782 14.126 19.263 1.00 18.14 57 PHE F CA 1
ATOM 10309 C C . PHE F 1 57 ? 45.953 15.089 19.013 1.00 17.81 57 PHE F C 1
ATOM 10310 O O . PHE F 1 57 ? 47.115 14.657 19.027 1.00 19.93 57 PHE F O 1
ATOM 10318 N N . ASN F 1 58 ? 45.668 16.365 18.802 1.00 18.19 58 ASN F N 1
ATOM 10319 C CA . ASN F 1 58 ? 46.755 17.319 18.552 1.00 18.76 58 ASN F CA 1
ATOM 10320 C C . ASN F 1 58 ? 47.400 17.858 19.842 1.00 20.51 58 ASN F C 1
ATOM 10321 O O . ASN F 1 58 ? 48.290 18.719 19.801 1.00 18.50 58 ASN F O 1
ATOM 10326 N N . HIS F 1 59 ? 46.966 17.316 20.982 1.00 18.72 59 HIS F N 1
ATOM 10327 C CA . HIS F 1 59 ? 47.522 17.662 22.295 1.00 21.73 59 HIS F CA 1
ATOM 10328 C C . HIS F 1 59 ? 47.126 16.554 23.275 1.00 24.68 59 HIS F C 1
ATOM 10329 O O . HIS F 1 59 ? 46.182 15.812 23.022 1.00 27.59 59 HIS F O 1
ATOM 10336 N N . GLU F 1 60 ? 47.840 16.427 24.381 1.00 22.69 60 GLU F N 1
ATOM 10337 C CA . GLU F 1 60 ? 47.497 15.387 25.331 1.00 22.78 60 GLU F CA 1
ATOM 10338 C C . GLU F 1 60 ? 46.318 15.846 26.164 1.00 23.07 60 GLU F C 1
ATOM 10339 O O . GLU F 1 60 ? 46.326 16.973 26.661 1.00 20.00 60 GLU F O 1
ATOM 10345 N N . VAL F 1 61 ? 45.306 14.982 26.303 1.00 20.16 61 VAL F N 1
ATOM 10346 C CA . VAL F 1 61 ? 44.128 15.311 27.103 1.00 22.41 61 VAL F CA 1
ATOM 10347 C C . VAL F 1 61 ? 44.429 14.758 28.498 1.00 24.21 61 VAL F C 1
ATOM 10348 O O . VAL F 1 61 ? 44.384 13.545 28.731 1.00 23.96 61 VAL F O 1
ATOM 10352 N N . LYS F 1 62 ? 44.795 15.685 29.386 1.00 25.62 62 LYS F N 1
ATOM 10353 C CA . LYS F 1 62 ? 45.215 15.427 30.767 1.00 29.96 62 LYS F CA 1
ATOM 10354 C C . LYS F 1 62 ? 44.206 14.831 31.735 1.00 30.59 62 LYS F C 1
ATOM 10355 O O . LYS F 1 62 ? 44.587 14.158 32.687 1.00 32.52 62 LYS F O 1
ATOM 10361 N N . ASP F 1 63 ? 42.929 15.077 31.493 1.00 28.12 63 ASP F N 1
ATOM 10362 C CA . ASP F 1 63 ? 41.886 14.575 32.378 1.00 29.03 63 ASP F CA 1
ATOM 10363 C C . ASP F 1 63 ? 40.888 13.710 31.615 1.00 27.53 63 ASP F C 1
ATOM 10364 O O . ASP F 1 63 ? 40.282 14.166 30.654 1.00 28.16 63 ASP F O 1
ATOM 10369 N N . PRO F 1 64 ? 40.687 12.453 32.048 1.00 30.36 64 PRO F N 1
ATOM 10370 C CA . PRO F 1 64 ? 39.730 11.592 31.345 1.00 31.51 64 PRO F CA 1
ATOM 10371 C C . PRO F 1 64 ? 38.342 12.208 31.169 1.00 32.42 64 PRO F C 1
ATOM 10372 O O . PRO F 1 64 ? 37.617 11.844 30.243 1.00 34.55 64 PRO F O 1
ATOM 10376 N N . LYS F 1 65 ? 37.957 13.138 32.038 1.00 33.38 65 LYS F N 1
ATOM 10377 C CA . LYS F 1 65 ? 36.635 13.742 31.910 1.00 34.14 65 LYS F CA 1
ATOM 10378 C C . LYS F 1 65 ? 36.506 14.512 30.603 1.00 33.57 65 LYS F C 1
ATOM 10379 O O . LYS F 1 65 ? 35.396 14.875 30.189 1.00 31.95 65 LYS F O 1
ATOM 10385 N N . ASP F 1 66 ? 37.639 14.770 29.950 1.00 31.08 66 ASP F N 1
ATOM 10386 C CA . ASP F 1 66 ? 37.618 15.529 28.709 1.00 30.07 66 ASP F CA 1
ATOM 10387 C C . ASP F 1 66 ? 37.758 14.697 27.438 1.00 28.83 66 ASP F C 1
ATOM 10388 O O . ASP F 1 66 ? 37.744 15.248 26.334 1.00 27.25 66 ASP F O 1
ATOM 10393 N N . TYR F 1 67 ? 37.897 13.386 27.587 1.00 27.72 67 TYR F N 1
ATOM 10394 C CA . TYR F 1 67 ? 38.045 12.504 26.430 1.00 30.24 67 TYR F CA 1
ATOM 10395 C C . TYR F 1 67 ? 36.870 12.617 25.469 1.00 32.83 67 TYR F C 1
ATOM 10396 O O . TYR F 1 67 ? 37.044 12.610 24.258 1.00 33.41 67 TYR F O 1
ATOM 10405 N N . LYS F 1 68 ? 35.666 12.697 26.018 1.00 31.62 68 LYS F N 1
ATOM 10406 C CA . LYS F 1 68 ? 34.479 12.783 25.188 1.00 32.50 68 LYS F CA 1
ATOM 10407 C C . LYS F 1 68 ? 34.503 13.972 24.250 1.00 30.52 68 LYS F C 1
ATOM 10408 O O . LYS F 1 68 ? 34.315 13.816 23.044 1.00 30.54 68 LYS F O 1
ATOM 10414 N N . ASN F 1 69 ? 34.717 15.157 24.811 1.00 29.59 69 ASN F N 1
ATOM 10415 C CA . ASN F 1 69 ? 34.746 16.368 24.023 1.00 31.57 69 ASN F CA 1
ATOM 10416 C C . ASN F 1 69 ? 35.901 16.388 23.020 1.00 29.80 69 ASN F C 1
ATOM 10417 O O . ASN F 1 69 ? 35.758 16.931 21.929 1.00 29.51 69 ASN F O 1
ATOM 10422 N N . ALA F 1 70 ? 37.036 15.801 23.392 1.00 28.13 70 ALA F N 1
ATOM 10423 C CA . ALA F 1 70 ? 38.189 15.771 22.496 1.00 26.65 70 ALA F CA 1
ATOM 10424 C C . ALA F 1 70 ? 37.893 14.834 21.335 1.00 27.01 70 ALA F C 1
ATOM 10425 O O . ALA F 1 70 ? 38.261 15.098 20.187 1.00 26.84 70 ALA F O 1
ATOM 10427 N N . THR F 1 71 ? 37.221 13.733 21.642 1.00 25.55 71 THR F N 1
ATOM 10428 C CA . THR F 1 71 ? 36.877 12.770 20.610 1.00 26.24 71 THR F CA 1
ATOM 10429 C C . THR F 1 71 ? 35.858 13.401 19.678 1.00 24.56 71 THR F C 1
ATOM 10430 O O . THR F 1 71 ? 35.997 13.305 18.461 1.00 25.94 71 THR F O 1
ATOM 10434 N N . ILE F 1 72 ? 34.855 14.075 20.238 1.00 23.64 72 ILE F N 1
ATOM 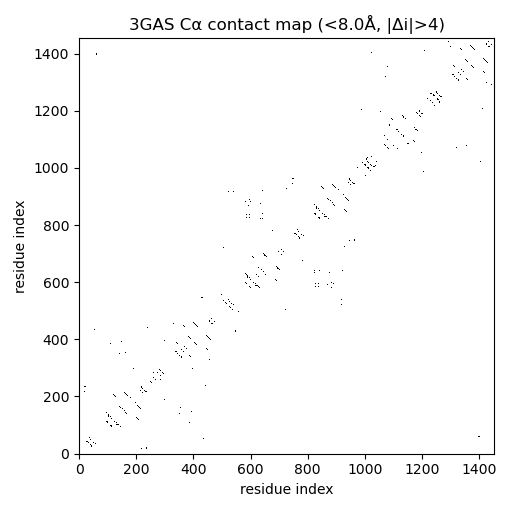10435 C CA . ILE F 1 72 ? 33.850 14.726 19.402 1.00 26.66 72 ILE F CA 1
ATOM 10436 C C . ILE F 1 72 ? 34.486 15.803 18.524 1.00 27.20 72 ILE F C 1
ATOM 10437 O O . ILE F 1 72 ? 34.129 15.960 17.360 1.00 27.18 72 ILE F O 1
ATOM 10442 N N . GLU F 1 73 ? 35.425 16.553 19.084 1.00 27.39 73 GLU F N 1
ATOM 10443 C CA . GLU F 1 73 ? 36.095 17.586 18.310 1.00 27.86 73 GLU F CA 1
ATOM 10444 C C . GLU F 1 73 ? 36.792 16.942 17.109 1.00 26.22 73 GLU F C 1
ATOM 10445 O O . GLU F 1 73 ? 36.684 17.422 15.978 1.00 27.10 73 GLU F O 1
ATOM 10451 N N . LEU F 1 74 ? 37.501 15.848 17.347 1.00 23.99 74 LEU F N 1
ATOM 10452 C CA . LEU F 1 74 ? 38.195 15.166 16.267 1.00 23.78 74 LEU F CA 1
ATOM 10453 C C . LEU F 1 74 ? 37.221 14.696 15.179 1.00 25.49 74 LEU F C 1
ATOM 10454 O O . LEU F 1 74 ? 37.488 14.844 13.985 1.00 25.96 74 LEU F O 1
ATOM 10459 N N . CYS F 1 75 ? 36.091 14.126 15.587 1.00 25.91 75 CYS F N 1
ATOM 10460 C CA . CYS F 1 75 ? 35.090 13.659 14.624 1.00 26.51 75 CYS F CA 1
ATOM 10461 C C . CYS F 1 75 ? 34.527 14.792 13.771 1.00 23.86 75 CYS F C 1
ATOM 10462 O O . CYS F 1 75 ? 34.415 14.673 12.555 1.00 26.09 75 CYS F O 1
ATOM 10465 N N . GLN F 1 76 ? 34.179 15.895 14.417 1.00 24.53 76 GLN F N 1
ATOM 10466 C CA . GLN F 1 76 ? 33.601 17.033 13.721 1.00 24.76 76 GLN F CA 1
ATOM 10467 C C . GLN F 1 76 ? 34.604 17.816 12.873 1.00 24.21 76 GLN F C 1
ATOM 10468 O O . GLN F 1 76 ? 34.215 18.573 11.985 1.00 23.03 76 GLN F O 1
ATOM 10474 N N . SER F 1 77 ? 35.891 17.625 13.138 1.00 23.41 77 SER F N 1
ATOM 10475 C CA . SER F 1 77 ? 36.914 18.327 12.366 1.00 21.50 77 SER F CA 1
ATOM 10476 C C . SER F 1 77 ? 36.834 17.970 10.872 1.00 22.55 77 SER F C 1
ATOM 10477 O O . SER F 1 77 ? 37.197 18.781 10.008 1.00 23.50 77 SER F O 1
ATOM 10480 N N . VAL F 1 78 ? 36.361 16.768 10.551 1.00 23.16 78 VAL F N 1
ATOM 10481 C CA . VAL F 1 78 ? 36.304 16.389 9.139 1.00 24.73 78 VAL F CA 1
ATOM 10482 C C . VAL F 1 78 ? 35.446 17.374 8.348 1.00 24.82 78 VAL F C 1
ATOM 10483 O O . VAL F 1 78 ? 35.888 17.922 7.336 1.00 24.72 78 VAL F O 1
ATOM 10487 N N . GLU F 1 79 ? 34.227 17.615 8.811 1.00 24.91 79 GLU F N 1
ATOM 10488 C CA . GLU F 1 79 ? 33.358 18.541 8.104 1.00 25.26 79 GLU F CA 1
ATOM 10489 C C . GLU F 1 79 ? 33.748 20.006 8.353 1.00 24.48 79 GLU F C 1
ATOM 10490 O O . GLU F 1 79 ? 33.668 20.835 7.446 1.00 22.76 79 GLU F O 1
ATOM 10496 N N . LYS F 1 80 ? 34.197 20.332 9.562 1.00 23.40 80 LYS F N 1
ATOM 10497 C CA . LYS F 1 80 ? 34.557 21.719 9.861 1.00 24.21 80 LYS F CA 1
ATOM 10498 C C . LYS F 1 80 ? 35.708 22.241 9.003 1.00 23.79 80 LYS F C 1
ATOM 10499 O O . LYS F 1 80 ? 35.849 23.450 8.817 1.00 20.34 80 LYS F O 1
ATOM 10505 N N . THR F 1 81 ? 36.511 21.315 8.483 1.00 22.23 81 THR F N 1
ATOM 10506 C CA . THR F 1 81 ? 37.638 21.634 7.612 1.00 22.87 81 THR F CA 1
ATOM 10507 C C . THR F 1 81 ? 37.123 22.388 6.402 1.00 24.57 81 THR F C 1
ATOM 10508 O O . THR F 1 81 ? 37.803 23.248 5.854 1.00 20.75 81 THR F O 1
ATOM 10512 N N . HIS F 1 82 ? 35.901 22.048 5.989 1.00 22.66 82 HIS F N 1
ATOM 10513 C CA . HIS F 1 82 ? 35.288 22.659 4.815 1.00 22.63 82 HIS F CA 1
ATOM 10514 C C . HIS F 1 82 ? 34.450 23.911 5.030 1.00 22.32 82 HIS F C 1
ATOM 10515 O O . HIS F 1 82 ? 33.826 24.407 4.097 1.00 23.80 82 HIS F O 1
ATOM 10522 N N . ASP F 1 83 ? 34.444 24.445 6.245 1.00 21.21 83 ASP F N 1
ATOM 10523 C CA . ASP F 1 83 ? 33.687 25.666 6.502 1.00 22.88 83 ASP F CA 1
ATOM 10524 C C . ASP F 1 83 ? 34.610 26.823 6.131 1.00 22.97 83 ASP F C 1
ATOM 10525 O O . ASP F 1 83 ? 35.244 27.410 7.007 1.00 22.02 83 ASP F O 1
ATOM 10530 N N . LEU F 1 84 ? 34.685 27.140 4.835 1.00 22.50 84 LEU F N 1
ATOM 10531 C CA . LEU F 1 84 ? 35.584 28.195 4.356 1.00 21.84 84 LEU F CA 1
ATOM 10532 C C . LEU F 1 84 ? 35.272 29.583 4.895 1.00 23.41 84 LEU F C 1
ATOM 10533 O O . LEU F 1 84 ? 36.172 30.408 5.058 1.00 21.08 84 LEU F O 1
ATOM 10538 N N . LYS F 1 85 ? 33.999 29.849 5.181 1.00 22.92 85 LYS F N 1
ATOM 10539 C CA . LYS F 1 85 ? 33.627 31.150 5.726 1.00 23.40 85 LYS F CA 1
ATOM 10540 C C . LYS F 1 85 ? 34.271 31.299 7.106 1.00 22.11 85 LYS F C 1
ATOM 10541 O O . LYS F 1 85 ? 34.829 32.349 7.445 1.00 23.82 85 LYS F O 1
ATOM 10547 N N . GLY F 1 86 ? 34.175 30.243 7.908 1.00 21.60 86 GLY F N 1
ATOM 10548 C CA . GLY F 1 86 ? 34.780 30.255 9.227 1.00 22.50 86 GLY F CA 1
ATOM 10549 C C . GLY F 1 86 ? 36.302 30.362 9.137 1.00 21.77 86 GLY F C 1
ATOM 10550 O O . GLY F 1 86 ? 36.921 31.085 9.920 1.00 22.58 86 GLY F O 1
ATOM 10551 N N . VAL F 1 87 ? 36.911 29.677 8.180 1.00 19.38 87 VAL F N 1
ATOM 10552 C CA . VAL F 1 87 ? 38.366 29.735 8.038 1.00 19.44 87 VAL F CA 1
ATOM 10553 C C . VAL F 1 87 ? 38.784 31.173 7.684 1.00 22.20 87 VAL F C 1
ATOM 10554 O O . VAL F 1 87 ? 39.773 31.702 8.210 1.00 17.53 87 VAL F O 1
ATOM 10558 N N . GLU F 1 88 ? 38.006 31.826 6.825 1.00 19.34 88 GLU F N 1
ATOM 10559 C CA . GLU F 1 88 ? 38.297 33.195 6.444 1.00 22.66 88 GLU F CA 1
ATOM 10560 C C . GLU F 1 88 ? 38.260 34.075 7.687 1.00 23.40 88 GLU F C 1
ATOM 10561 O O . GLU F 1 88 ? 39.098 34.977 7.848 1.00 20.53 88 GLU F O 1
ATOM 10567 N N . GLU F 1 89 ? 37.301 33.810 8.574 1.00 21.23 89 GLU F N 1
ATOM 10568 C CA . GLU F 1 89 ? 37.188 34.579 9.814 1.00 23.30 89 GLU F CA 1
ATOM 10569 C C . GLU F 1 89 ? 38.398 34.307 10.692 1.00 21.70 89 GLU F C 1
ATOM 10570 O O . GLU F 1 89 ? 38.927 35.215 11.328 1.00 21.98 89 GLU F O 1
ATOM 10576 N N . GLU F 1 90 ? 38.809 33.049 10.747 1.00 19.59 90 GLU F N 1
ATOM 10577 C CA . GLU F 1 90 ? 39.971 32.683 11.555 1.00 20.25 90 GLU F CA 1
ATOM 10578 C C . GLU F 1 90 ? 41.213 33.384 11.028 1.00 17.23 90 GLU F C 1
ATOM 10579 O O . GLU F 1 90 ? 42.008 33.896 11.809 1.00 18.87 90 GLU F O 1
ATOM 10585 N N . VAL F 1 91 ? 41.398 33.386 9.712 1.00 18.60 91 VAL F N 1
ATOM 10586 C CA . VAL F 1 91 ? 42.569 34.058 9.132 1.00 20.02 91 VAL F CA 1
ATOM 10587 C C . VAL F 1 91 ? 42.627 35.536 9.556 1.00 21.59 91 VAL F C 1
ATOM 10588 O O . VAL F 1 91 ? 43.682 36.053 9.984 1.00 18.24 91 VAL F O 1
ATOM 10592 N N . LYS F 1 92 ? 41.492 36.223 9.446 1.00 18.34 92 LYS F N 1
ATOM 10593 C CA . LYS F 1 92 ? 41.434 37.631 9.804 1.00 20.65 92 LYS F CA 1
ATOM 10594 C C . LYS F 1 92 ? 41.793 37.870 11.259 1.00 20.95 92 LYS F C 1
ATOM 10595 O O . LYS F 1 92 ? 42.580 38.774 11.572 1.00 20.93 92 LYS F O 1
ATOM 10601 N N . ALA F 1 93 ? 41.193 37.083 12.148 1.00 19.45 93 ALA F N 1
ATOM 10602 C CA . ALA F 1 93 ? 41.448 37.210 13.571 1.00 19.63 93 ALA F CA 1
ATOM 10603 C C . ALA F 1 93 ? 42.882 36.802 13.911 1.00 20.71 93 ALA F C 1
ATOM 10604 O O . ALA F 1 93 ? 43.498 37.345 14.840 1.00 18.18 93 ALA F O 1
ATOM 10606 N N . PHE F 1 94 ? 43.411 35.833 13.172 1.00 18.07 94 PHE F N 1
ATOM 10607 C CA . PHE F 1 94 ? 44.773 35.375 13.458 1.00 19.05 94 PHE F CA 1
ATOM 10608 C C . PHE F 1 94 ? 45.764 36.522 13.235 1.00 18.02 94 PHE F C 1
ATOM 10609 O O . PHE F 1 94 ? 46.617 36.785 14.090 1.00 19.44 94 PHE F O 1
ATOM 10617 N N . LYS F 1 95 ? 45.642 37.209 12.099 1.00 17.71 95 LYS F N 1
ATOM 10618 C CA . LYS F 1 95 ? 46.536 38.314 11.783 1.00 20.07 95 LYS F CA 1
ATOM 10619 C C . LYS F 1 95 ? 46.415 39.446 12.776 1.00 22.21 95 LYS F C 1
ATOM 10620 O O . LYS F 1 95 ? 47.405 40.107 13.091 1.00 21.47 95 LYS F O 1
ATOM 10626 N N . GLU F 1 96 ? 45.205 39.665 13.272 1.00 20.78 96 GLU F N 1
ATOM 10627 C CA . GLU F 1 96 ? 44.961 40.738 14.230 1.00 21.42 96 GLU F CA 1
ATOM 10628 C C . GLU F 1 96 ? 45.522 40.444 15.630 1.00 20.34 96 GLU F C 1
ATOM 10629 O O . GLU F 1 96 ? 45.641 41.355 16.468 1.00 20.22 96 GLU F O 1
ATOM 10635 N N . GLY F 1 97 ? 45.893 39.194 15.887 1.00 19.48 97 GLY F N 1
ATOM 10636 C CA . GLY F 1 97 ? 46.406 38.839 17.197 1.00 18.52 97 GLY F CA 1
ATOM 10637 C C . GLY F 1 97 ? 47.906 39.029 17.326 1.00 19.71 97 GLY F C 1
ATOM 10638 O O . GLY F 1 97 ? 48.500 38.591 18.302 1.00 21.63 97 GLY F O 1
ATOM 10639 N N . PHE F 1 98 ? 48.520 39.673 16.335 1.00 16.08 98 PHE F N 1
ATOM 10640 C CA . PHE F 1 98 ? 49.963 39.892 16.370 1.00 18.51 98 PHE F CA 1
ATOM 10641 C C . PHE F 1 98 ? 50.394 41.331 16.208 1.00 14.92 98 PHE F C 1
ATOM 10642 O O . PHE F 1 98 ? 49.692 42.130 15.594 1.00 16.55 98 PHE F O 1
ATOM 10650 N N . ASP F 1 99 ? 51.558 41.658 16.757 1.00 14.41 99 ASP F N 1
ATOM 10651 C CA . ASP F 1 99 ? 52.115 42.978 16.562 1.00 16.66 99 ASP F CA 1
ATOM 10652 C C . ASP F 1 99 ? 53.498 42.851 15.939 1.00 15.37 99 ASP F C 1
ATOM 10653 O O . ASP F 1 99 ? 54.267 43.801 15.947 1.00 15.47 99 ASP F O 1
ATOM 10658 N N . SER F 1 100 ? 53.793 41.684 15.370 1.00 14.02 100 SER F N 1
ATOM 10659 C CA . SER F 1 100 ? 55.087 41.440 14.740 1.00 12.00 100 SER F CA 1
ATOM 10660 C C . SER F 1 100 ? 54.927 40.221 13.847 1.00 12.08 100 SER F C 1
ATOM 10661 O O . SER F 1 100 ? 53.963 39.453 14.013 1.00 14.86 100 SER F O 1
ATOM 10664 N N . VAL F 1 101 ? 55.840 40.060 12.893 1.00 12.14 101 VAL F N 1
ATOM 10665 C CA . VAL F 1 101 ? 55.800 38.928 11.973 1.00 10.75 101 VAL F CA 1
ATOM 10666 C C . VAL F 1 101 ? 57.215 38.445 11.670 1.00 12.28 101 VAL F C 1
ATOM 10667 O O . VAL F 1 101 ? 58.178 39.175 11.906 1.00 13.88 101 VAL F O 1
ATOM 10671 N N . CYS F 1 102 ? 57.323 37.224 11.141 1.00 11.35 102 CYS F N 1
ATOM 10672 C CA . CYS F 1 102 ? 58.627 36.684 10.752 1.00 13.05 102 CYS F CA 1
ATOM 10673 C C . CYS F 1 102 ? 58.806 36.980 9.272 1.00 13.29 102 CYS F C 1
ATOM 10674 O O . CYS F 1 102 ? 57.830 37.113 8.535 1.00 14.18 102 CYS F O 1
ATOM 10677 N N . LEU F 1 103 ? 60.059 37.073 8.833 1.00 13.92 103 LEU F N 1
ATOM 10678 C CA . LEU F 1 103 ? 60.331 37.399 7.444 1.00 12.76 103 LEU F CA 1
ATOM 10679 C C . LEU F 1 103 ? 61.432 36.542 6.841 1.00 12.55 103 LEU F C 1
ATOM 10680 O O . LEU F 1 103 ? 62.345 36.098 7.553 1.00 12.14 103 LEU F O 1
ATOM 10685 N N . ALA F 1 104 ? 61.306 36.304 5.533 1.00 10.56 104 ALA F N 1
ATOM 10686 C CA . ALA F 1 104 ? 62.392 35.702 4.748 1.00 11.67 104 ALA F CA 1
ATOM 10687 C C . ALA F 1 104 ? 62.619 36.777 3.669 1.00 12.86 104 ALA F C 1
ATOM 10688 O O . ALA F 1 104 ? 61.662 37.231 3.018 1.00 13.87 104 ALA F O 1
ATOM 10690 N N . THR F 1 105 ? 63.870 37.194 3.507 1.00 12.22 105 THR F N 1
ATOM 10691 C CA . THR F 1 105 ? 64.233 38.189 2.495 1.00 11.63 105 THR F CA 1
ATOM 10692 C C . THR F 1 105 ? 65.456 37.634 1.742 1.00 11.51 105 THR F C 1
ATOM 10693 O O . THR F 1 105 ? 66.115 36.711 2.215 1.00 12.69 105 THR F O 1
ATOM 10697 N N . LEU F 1 106 ? 65.753 38.204 0.579 1.00 12.98 106 LEU F N 1
ATOM 10698 C CA . LEU F 1 106 ? 66.903 37.729 -0.209 1.00 12.68 106 LEU F CA 1
ATOM 10699 C C . LEU F 1 106 ? 67.932 38.847 -0.203 1.00 14.39 106 LEU F C 1
ATOM 10700 O O . LEU F 1 106 ? 67.711 39.912 -0.769 1.00 14.69 106 LEU F O 1
ATOM 10705 N N . HIS F 1 107 ? 69.045 38.633 0.491 1.00 12.79 107 HIS F N 1
ATOM 10706 C CA . HIS F 1 107 ? 70.071 39.668 0.578 1.00 14.88 107 HIS F CA 1
ATOM 10707 C C . HIS F 1 107 ? 70.763 39.825 -0.782 1.00 14.26 107 HIS F C 1
ATOM 10708 O O . HIS F 1 107 ? 70.870 38.855 -1.548 1.00 15.65 107 HIS F O 1
ATOM 10715 N N . PRO F 1 108 ? 71.233 41.046 -1.106 1.00 15.99 108 PRO F N 1
ATOM 10716 C CA . PRO F 1 108 ? 71.916 41.263 -2.391 1.00 18.57 108 PRO F CA 1
ATOM 10717 C C . PRO F 1 108 ? 73.129 40.345 -2.556 1.00 18.84 108 PRO F C 1
ATOM 10718 O O . PRO F 1 108 ? 73.509 40.031 -3.684 1.00 20.33 108 PRO F O 1
ATOM 10722 N N . ASN F 1 109 ? 73.733 39.923 -1.447 1.00 17.37 109 ASN F N 1
ATOM 10723 C CA . ASN F 1 109 ? 74.896 39.033 -1.515 1.00 19.66 109 ASN F CA 1
ATOM 10724 C C . ASN F 1 109 ? 74.495 37.652 -2.013 1.00 21.73 109 ASN F C 1
ATOM 10725 O O . ASN F 1 109 ? 75.347 36.848 -2.386 1.00 22.71 109 ASN F O 1
ATOM 10730 N N . GLY F 1 110 ? 73.193 37.362 -1.997 1.00 18.70 110 GLY F N 1
ATOM 10731 C CA . GLY F 1 110 ? 72.719 36.103 -2.528 1.00 17.54 110 GLY F CA 1
ATOM 10732 C C . GLY F 1 110 ? 72.137 35.130 -1.522 1.00 16.93 110 GLY F C 1
ATOM 10733 O O . GLY F 1 110 ? 71.489 34.170 -1.887 1.00 16.70 110 GLY F O 1
ATOM 10734 N N . HIS F 1 111 ? 72.382 35.380 -0.249 1.00 16.12 111 HIS F N 1
ATOM 10735 C CA . HIS F 1 111 ? 71.890 34.459 0.774 1.00 15.85 111 HIS F CA 1
ATOM 10736 C C . HIS F 1 111 ? 70.539 34.896 1.311 1.00 16.24 111 HIS F C 1
ATOM 10737 O O . HIS F 1 111 ? 70.220 36.091 1.304 1.00 15.76 111 HIS F O 1
ATOM 10744 N N . VAL F 1 112 ? 69.751 33.936 1.780 1.00 13.30 112 VAL F N 1
ATOM 10745 C CA . VAL F 1 112 ? 68.448 34.267 2.352 1.00 13.86 112 VAL F CA 1
ATOM 10746 C C . VAL F 1 112 ? 68.664 34.692 3.792 1.00 14.42 112 VAL F C 1
ATOM 10747 O O . VAL F 1 112 ? 69.681 34.341 4.418 1.00 14.33 112 VAL F O 1
ATOM 10751 N N . VAL F 1 113 ? 67.720 35.469 4.309 1.00 12.11 113 VAL F N 1
ATOM 10752 C CA . VAL F 1 113 ? 67.793 36.006 5.654 1.00 13.16 113 VAL F CA 1
ATOM 10753 C C . VAL F 1 113 ? 66.492 35.688 6.369 1.00 14.32 113 VAL F C 1
ATOM 10754 O O . VAL F 1 113 ? 65.430 35.885 5.810 1.00 13.92 113 VAL F O 1
ATOM 10758 N N . CYS F 1 114 ? 66.584 35.145 7.579 1.00 11.89 114 CYS F N 1
ATOM 10759 C CA . CYS F 1 114 ? 65.374 34.836 8.352 1.00 12.18 114 CYS F CA 1
ATOM 10760 C C . CYS F 1 114 ? 65.399 35.824 9.517 1.00 14.24 114 CYS F C 1
ATOM 10761 O O . CYS F 1 114 ? 66.334 35.814 10.330 1.00 14.24 114 CYS F O 1
ATOM 10764 N N . SER F 1 115 ? 64.385 36.677 9.601 1.00 13.57 115 SER F N 1
ATOM 10765 C CA . SER F 1 115 ? 64.341 37.693 10.652 1.00 12.01 115 SER F CA 1
ATOM 10766 C C . SER F 1 115 ? 62.896 37.963 11.077 1.00 12.71 115 SER F C 1
ATOM 10767 O O . SER F 1 115 ? 61.996 37.210 10.723 1.00 11.81 115 SER F O 1
ATOM 10770 N N . TYR F 1 116 ? 62.697 39.005 11.883 1.00 11.93 116 TYR F N 1
ATOM 10771 C CA . TYR F 1 116 ? 61.361 39.377 12.290 1.00 13.44 116 TYR F CA 1
ATOM 10772 C C . TYR F 1 116 ? 61.261 40.887 12.376 1.00 14.48 116 TYR F C 1
ATOM 10773 O O . TYR F 1 116 ? 62.286 41.592 12.562 1.00 14.46 116 TYR F O 1
ATOM 10782 N N . ALA F 1 117 ? 60.046 41.411 12.209 1.00 12.43 117 ALA F N 1
ATOM 10783 C CA . ALA F 1 117 ? 59.860 42.842 12.316 1.00 13.13 117 ALA F CA 1
ATOM 10784 C C . ALA F 1 117 ? 58.530 43.171 12.946 1.00 13.06 117 ALA F C 1
ATOM 10785 O O . ALA F 1 117 ? 57.590 42.369 12.888 1.00 13.88 117 ALA F O 1
ATOM 10787 N N . PRO F 1 118 ? 58.447 44.345 13.582 1.00 13.26 118 PRO F N 1
ATOM 10788 C CA . PRO F 1 118 ? 57.211 44.815 14.216 1.00 13.18 118 PRO F CA 1
ATOM 10789 C C . PRO F 1 118 ? 56.206 44.981 13.055 1.00 16.05 118 PRO F C 1
ATOM 10790 O O . PRO F 1 118 ? 56.595 45.366 11.942 1.00 15.80 118 PRO F O 1
ATOM 10794 N N . LEU F 1 119 ? 54.934 44.757 13.341 1.00 13.47 119 LEU F N 1
ATOM 10795 C CA . LEU F 1 119 ? 53.862 44.837 12.346 1.00 15.16 119 LEU F CA 1
ATOM 10796 C C . LEU F 1 119 ? 52.861 45.919 12.750 1.00 15.68 119 LEU F C 1
ATOM 10797 O O . LEU F 1 119 ? 52.426 45.938 13.902 1.00 16.76 119 LEU F O 1
ATOM 10810 N N . SER F 1 121 ? 49.320 48.487 11.169 1.00 19.01 121 SER F N 1
ATOM 10811 C CA . SER F 1 121 ? 48.274 48.425 10.174 1.00 20.37 121 SER F CA 1
ATOM 10812 C C . SER F 1 121 ? 47.354 49.617 10.277 1.00 22.07 121 SER F C 1
ATOM 10813 O O . SER F 1 121 ? 47.268 50.252 11.329 1.00 22.13 121 SER F O 1
ATOM 10816 N N . ASP F 1 122 ? 46.726 49.928 9.149 1.00 23.07 122 ASP F N 1
ATOM 10817 C CA . ASP F 1 122 ? 45.744 50.999 9.052 1.00 24.21 122 ASP F CA 1
ATOM 10818 C C . ASP F 1 122 ? 44.628 50.327 8.283 1.00 23.67 122 ASP F C 1
ATOM 10819 O O . ASP F 1 122 ? 44.696 50.188 7.059 1.00 21.94 122 ASP F O 1
ATOM 10824 N N . GLY F 1 123 ? 43.620 49.857 9.007 1.00 24.30 123 GLY F N 1
ATOM 10825 C CA . GLY F 1 123 ? 42.528 49.176 8.328 1.00 27.90 123 GLY F CA 1
ATOM 10826 C C . GLY F 1 123 ? 43.056 47.896 7.708 1.00 25.46 123 GLY F C 1
ATOM 10827 O O . GLY F 1 123 ? 43.723 47.126 8.394 1.00 26.64 123 GLY F O 1
ATOM 10828 N N . LYS F 1 124 ? 42.792 47.676 6.421 1.00 24.71 124 LYS F N 1
ATOM 10829 C CA . LYS F 1 124 ? 43.260 46.467 5.729 1.00 26.84 124 LYS F CA 1
ATOM 10830 C C . LYS F 1 124 ? 44.724 46.514 5.263 1.00 24.56 124 LYS F C 1
ATOM 10831 O O . LYS F 1 124 ? 45.250 45.517 4.763 1.00 25.68 124 LYS F O 1
ATOM 10837 N N . GLN F 1 125 ? 45.372 47.662 5.395 1.00 23.35 125 GLN F N 1
ATOM 10838 C CA . GLN F 1 125 ? 46.751 47.781 4.954 1.00 21.16 125 GLN F CA 1
ATOM 10839 C C . GLN F 1 125 ? 47.722 47.441 6.073 1.00 21.42 125 GLN F C 1
ATOM 10840 O O . GLN F 1 125 ? 47.685 48.075 7.132 1.00 21.05 125 GLN F O 1
ATOM 10846 N N . TYR F 1 126 ? 48.564 46.430 5.849 1.00 17.86 126 TYR F N 1
ATOM 10847 C CA . TYR F 1 126 ? 49.579 46.059 6.840 1.00 17.18 126 TYR F CA 1
ATOM 10848 C C . TYR F 1 126 ? 50.941 46.632 6.427 1.00 15.30 126 TYR F C 1
ATOM 10849 O O . TYR F 1 126 ? 51.179 46.893 5.248 1.00 16.19 126 TYR F O 1
ATOM 10858 N N . TYR F 1 127 ? 51.837 46.790 7.409 1.00 15.53 127 TYR F N 1
ATOM 10859 C CA . TYR F 1 127 ? 53.172 47.363 7.182 1.00 15.13 127 TYR F CA 1
ATOM 10860 C C . TYR F 1 127 ? 54.170 46.739 8.165 1.00 13.81 127 TYR F C 1
ATOM 10861 O O . TYR F 1 127 ? 53.764 46.163 9.155 1.00 13.98 127 TYR F O 1
ATOM 10870 N N . ILE F 1 128 ? 55.467 46.880 7.886 1.00 14.24 128 ILE F N 1
ATOM 10871 C CA . ILE F 1 128 ? 56.462 46.465 8.885 1.00 12.26 128 ILE F CA 1
ATOM 10872 C C . ILE F 1 128 ? 57.312 47.721 9.072 1.00 11.95 128 ILE F C 1
ATOM 10873 O O . ILE F 1 128 ? 57.243 48.634 8.260 1.00 13.10 128 ILE F O 1
ATOM 10878 N N . TYR F 1 129 ? 58.072 47.781 10.160 1.00 13.70 129 TYR F N 1
ATOM 10879 C CA . TYR F 1 129 ? 58.891 48.950 10.454 1.00 14.25 129 TYR F CA 1
ATOM 10880 C C . TYR F 1 129 ? 60.267 48.375 10.784 1.00 15.05 129 TYR F C 1
ATOM 10881 O O . TYR F 1 129 ? 60.421 47.661 11.766 1.00 14.94 129 TYR F O 1
ATOM 10890 N N . VAL F 1 130 ? 61.248 48.717 9.963 1.00 14.93 130 VAL F N 1
ATOM 10891 C CA . VAL F 1 130 ? 62.588 48.168 10.093 1.00 12.79 130 VAL F CA 1
ATOM 10892 C C . VAL F 1 130 ? 63.684 49.212 9.938 1.00 14.26 130 VAL F C 1
ATOM 10893 O O . VAL F 1 130 ? 63.459 50.291 9.378 1.00 16.74 130 VAL F O 1
ATOM 10897 N N . SER F 1 131 ? 64.881 48.856 10.401 1.00 14.70 131 SER F N 1
ATOM 10898 C CA . SER F 1 131 ? 66.036 49.753 10.335 1.00 13.54 131 SER F CA 1
ATOM 10899 C C . SER F 1 131 ? 67.093 49.365 9.301 1.00 15.11 131 SER F C 1
ATOM 10900 O O . SER F 1 131 ? 67.340 48.193 9.076 1.00 15.42 131 SER F O 1
ATOM 10903 N N . GLU F 1 132 ? 67.754 50.374 8.732 1.00 15.51 132 GLU F N 1
ATOM 10904 C CA . GLU F 1 132 ? 68.837 50.163 7.784 1.00 14.48 132 GLU F CA 1
ATOM 10905 C C . GLU F 1 132 ? 70.002 49.434 8.453 1.00 16.08 132 GLU F C 1
ATOM 10906 O O . GLU F 1 132 ? 70.871 48.899 7.773 1.00 17.70 132 GLU F O 1
ATOM 10912 N N . VAL F 1 133 ? 70.031 49.444 9.782 1.00 15.24 133 VAL F N 1
ATOM 10913 C CA . VAL F 1 133 ? 71.091 48.782 10.539 1.00 16.13 133 VAL F CA 1
ATOM 10914 C C . VAL F 1 133 ? 70.953 47.255 10.515 1.00 17.70 133 VAL F C 1
ATOM 10915 O O . VAL F 1 133 ? 71.936 46.522 10.694 1.00 16.94 133 VAL F O 1
ATOM 10919 N N . ALA F 1 134 ? 69.744 46.772 10.249 1.00 15.51 134 ALA F N 1
ATOM 10920 C CA . ALA F 1 134 ? 69.482 45.332 10.253 1.00 15.35 134 ALA F CA 1
ATOM 10921 C C . ALA F 1 134 ? 69.680 44.676 8.880 1.00 15.55 134 ALA F C 1
ATOM 10922 O O . ALA F 1 134 ? 69.426 45.270 7.820 1.00 16.96 134 ALA F O 1
ATOM 10924 N N . GLU F 1 135 ? 70.097 43.423 8.909 1.00 15.05 135 GLU F N 1
ATOM 10925 C CA . GLU F 1 135 ? 70.359 42.679 7.683 1.00 14.44 135 GLU F CA 1
ATOM 10926 C C . GLU F 1 135 ? 69.185 42.521 6.716 1.00 15.95 135 GLU F C 1
ATOM 10927 O O . GLU F 1 135 ? 69.384 42.439 5.508 1.00 14.37 135 GLU F O 1
ATOM 10933 N N . HIS F 1 136 ? 67.958 42.477 7.229 1.00 14.28 136 HIS F N 1
ATOM 10934 C CA . HIS F 1 136 ? 66.838 42.314 6.307 1.00 13.94 136 HIS F CA 1
ATOM 10935 C C . HIS F 1 136 ? 66.568 43.557 5.451 1.00 14.42 136 HIS F C 1
ATOM 10936 O O . HIS F 1 136 ? 65.880 43.476 4.418 1.00 14.83 136 HIS F O 1
ATOM 10943 N N . PHE F 1 137 ? 67.111 44.699 5.860 1.00 13.60 137 PHE F N 1
ATOM 10944 C CA . PHE F 1 137 ? 66.877 45.925 5.108 1.00 15.59 137 PHE F CA 1
ATOM 10945 C C . PHE F 1 137 ? 67.394 45.843 3.671 1.00 14.21 137 PHE F C 1
ATOM 10946 O O . PHE F 1 137 ? 66.706 46.258 2.738 1.00 14.91 137 PHE F O 1
ATOM 10954 N N . ALA F 1 138 ? 68.598 45.299 3.492 1.00 15.34 138 ALA F N 1
ATOM 10955 C CA . ALA F 1 138 ? 69.178 45.213 2.152 1.00 14.17 138 ALA F CA 1
ATOM 10956 C C . ALA F 1 138 ? 68.301 44.400 1.213 1.00 16.71 138 ALA F C 1
ATOM 10957 O O . ALA F 1 138 ? 68.142 44.751 0.034 1.00 14.65 138 ALA F O 1
ATOM 10959 N N . GLY F 1 139 ? 67.718 43.320 1.741 1.00 16.70 139 GLY F N 1
ATOM 10960 C CA . GLY F 1 139 ? 66.849 42.486 0.922 1.00 14.97 139 GLY F CA 1
ATOM 10961 C C . GLY F 1 139 ? 65.510 43.171 0.644 1.00 13.88 139 GLY F C 1
ATOM 10962 O O . GLY F 1 139 ? 64.947 43.056 -0.449 1.00 14.52 139 GLY F O 1
ATOM 10963 N N . LEU F 1 140 ? 64.982 43.882 1.625 1.00 13.94 140 LEU F N 1
ATOM 10964 C CA . LEU F 1 140 ? 63.718 44.575 1.416 1.00 12.47 140 LEU F CA 1
ATOM 10965 C C . LEU F 1 140 ? 63.928 45.692 0.402 1.00 16.58 140 LEU F C 1
ATOM 10966 O O . LEU F 1 140 ? 63.035 46.012 -0.393 1.00 16.14 140 LEU F O 1
ATOM 10971 N N . LYS F 1 141 ? 65.101 46.300 0.434 1.00 16.71 141 LYS F N 1
ATOM 10972 C CA . LYS F 1 141 ? 65.383 47.401 -0.500 1.00 15.71 141 LYS F CA 1
ATOM 10973 C C . LYS F 1 141 ? 65.691 46.925 -1.925 1.00 17.52 141 LYS F C 1
ATOM 10974 O O . LYS F 1 141 ? 65.159 47.459 -2.899 1.00 17.32 141 LYS F O 1
ATOM 10980 N N . ASN F 1 142 ? 66.557 45.928 -2.042 1.00 16.56 142 ASN F N 1
ATOM 10981 C CA . ASN F 1 142 ? 66.984 45.429 -3.349 1.00 19.92 142 ASN F CA 1
ATOM 10982 C C . ASN F 1 142 ? 66.202 44.302 -3.979 1.00 19.04 142 ASN F C 1
ATOM 10983 O O . ASN F 1 142 ? 66.289 44.097 -5.169 1.00 19.06 142 ASN F O 1
ATOM 10988 N N . ASN F 1 143 ? 65.446 43.567 -3.178 1.00 17.55 143 ASN F N 1
ATOM 10989 C CA . ASN F 1 143 ? 64.610 42.474 -3.674 1.00 17.84 143 ASN F CA 1
ATOM 10990 C C . ASN F 1 143 ? 63.239 42.642 -3.019 1.00 15.22 143 ASN F C 1
ATOM 10991 O O . ASN F 1 143 ? 62.709 41.704 -2.384 1.00 15.08 143 ASN F O 1
ATOM 10996 N N . PRO F 1 144 ? 62.615 43.821 -3.219 1.00 15.43 144 PRO F N 1
ATOM 10997 C CA . PRO F 1 144 ? 61.317 44.164 -2.642 1.00 13.97 144 PRO F CA 1
ATOM 10998 C C . PRO F 1 144 ? 60.159 43.270 -2.967 1.00 14.64 144 PRO F C 1
ATOM 10999 O O . PRO F 1 144 ? 59.172 43.257 -2.221 1.00 15.58 144 PRO F O 1
ATOM 11003 N N . HIS F 1 145 ? 60.279 42.539 -4.073 1.00 13.77 145 HIS F N 1
ATOM 11004 C CA . HIS F 1 145 ? 59.223 41.654 -4.506 1.00 15.60 145 HIS F CA 1
ATOM 11005 C C . HIS F 1 145 ? 59.596 40.177 -4.354 1.00 14.84 145 HIS F C 1
ATOM 11006 O O . HIS F 1 145 ? 59.029 39.301 -5.008 1.00 17.17 145 HIS F O 1
ATOM 11013 N N . ASN F 1 146 ? 60.572 39.897 -3.509 1.00 13.60 146 ASN F N 1
ATOM 11014 C CA . ASN F 1 146 ? 60.918 38.499 -3.254 1.00 12.51 146 ASN F CA 1
ATOM 11015 C C . ASN F 1 146 ? 61.034 38.437 -1.734 1.00 13.15 146 ASN F C 1
ATOM 11016 O O . ASN F 1 146 ? 62.119 38.425 -1.166 1.00 14.08 146 ASN F O 1
ATOM 11021 N N . VAL F 1 147 ? 59.868 38.417 -1.097 1.00 15.53 147 VAL F N 1
ATOM 11022 C CA . VAL F 1 147 ? 59.744 38.436 0.357 1.00 14.02 147 VAL F CA 1
ATOM 11023 C C . VAL F 1 147 ? 58.610 37.511 0.781 1.00 13.66 147 VAL F C 1
ATOM 11024 O O . VAL F 1 147 ? 57.609 37.379 0.058 1.00 14.20 147 VAL F O 1
ATOM 11028 N N . GLU F 1 148 ? 58.781 36.832 1.912 1.00 13.52 148 GLU F N 1
ATOM 11029 C CA . GLU F 1 148 ? 57.682 36.029 2.465 1.00 14.35 148 GLU F CA 1
ATOM 11030 C C . GLU F 1 148 ? 57.492 36.444 3.917 1.00 14.30 148 GLU F C 1
ATOM 11031 O O . GLU F 1 148 ? 58.462 36.549 4.691 1.00 14.63 148 GLU F O 1
ATOM 11037 N N . VAL F 1 149 ? 56.235 36.705 4.273 1.00 11.73 149 VAL F N 1
ATOM 11038 C CA . VAL F 1 149 ? 55.865 37.147 5.608 1.00 12.10 149 VAL F CA 1
ATOM 11039 C C . VAL F 1 149 ? 55.133 36.002 6.289 1.00 14.45 149 VAL F C 1
ATOM 11040 O O . VAL F 1 149 ? 54.232 35.384 5.685 1.00 15.44 149 VAL F O 1
ATOM 11052 N N . PHE F 1 151 ? 53.055 34.823 9.840 1.00 14.05 151 PHE F N 1
ATOM 11053 C CA . PHE F 1 151 ? 52.419 35.086 11.108 1.00 14.40 151 PHE F CA 1
ATOM 11054 C C . PHE F 1 151 ? 52.512 33.687 11.733 1.00 13.29 151 PHE F C 1
ATOM 11055 O O . PHE F 1 151 ? 51.945 32.714 11.213 1.00 13.96 151 PHE F O 1
ATOM 11063 N N . LEU F 1 152 ? 53.242 33.577 12.826 1.00 11.58 152 LEU F N 1
ATOM 11064 C CA . LEU F 1 152 ? 53.441 32.287 13.478 1.00 13.51 152 LEU F CA 1
ATOM 11065 C C . LEU F 1 152 ? 52.977 32.291 14.930 1.00 14.10 152 LEU F C 1
ATOM 11066 O O . LEU F 1 152 ? 53.406 33.132 15.726 1.00 13.75 152 LEU F O 1
ATOM 11071 N N . GLU F 1 153 ? 52.094 31.363 15.286 1.00 13.20 153 GLU F N 1
ATOM 11072 C CA . GLU F 1 153 ? 51.598 31.262 16.659 1.00 12.71 153 GLU F CA 1
ATOM 11073 C C . GLU F 1 153 ? 52.745 30.991 17.653 1.00 11.69 153 GLU F C 1
ATOM 11074 O O . GLU F 1 153 ? 53.646 30.221 17.356 1.00 12.69 153 GLU F O 1
ATOM 11080 N N . ASP F 1 154 ? 52.712 31.643 18.816 1.00 13.20 154 ASP F N 1
ATOM 11081 C CA . ASP F 1 154 ? 53.745 31.421 19.834 1.00 13.99 154 ASP F CA 1
ATOM 11082 C C . ASP F 1 154 ? 53.806 29.945 20.230 1.00 15.36 154 ASP F C 1
ATOM 11083 O O . ASP F 1 154 ? 52.786 29.271 20.379 1.00 16.70 154 ASP F O 1
ATOM 11088 N N . GLU F 1 155 ? 55.012 29.432 20.405 1.00 14.06 155 GLU F N 1
ATOM 11089 C CA . GLU F 1 155 ? 55.170 28.045 20.766 1.00 17.88 155 GLU F CA 1
ATOM 11090 C C . GLU F 1 155 ? 54.428 27.733 22.066 1.00 19.05 155 GLU F C 1
ATOM 11091 O O . GLU F 1 155 ? 53.821 26.665 22.197 1.00 18.34 155 GLU F O 1
ATOM 11097 N N . SER F 1 156 ? 54.459 28.671 23.011 1.00 17.53 156 SER F N 1
ATOM 11098 C CA . SER F 1 156 ? 53.809 28.489 24.315 1.00 19.89 156 SER F CA 1
ATOM 11099 C C . SER F 1 156 ? 52.279 28.543 24.258 1.00 21.86 156 SER F C 1
ATOM 11100 O O . SER F 1 156 ? 51.600 28.244 25.258 1.00 23.48 156 SER F O 1
ATOM 11103 N N . LYS F 1 157 ? 51.730 28.924 23.103 1.00 18.08 157 LYS F N 1
ATOM 11104 C CA . LYS F 1 157 ? 50.277 28.963 22.921 1.00 19.38 157 LYS F CA 1
ATOM 11105 C C . LYS F 1 157 ? 49.762 27.859 22.002 1.00 21.08 157 LYS F C 1
ATOM 11106 O O . LYS F 1 157 ? 48.566 27.530 22.022 1.00 18.68 157 LYS F O 1
ATOM 11112 N N . ALA F 1 158 ? 50.670 27.288 21.218 1.00 16.35 158 ALA F N 1
ATOM 11113 C CA . ALA F 1 158 ? 50.329 26.267 20.224 1.00 16.93 158 ALA F CA 1
ATOM 11114 C C . ALA F 1 158 ? 49.941 24.917 20.815 1.00 18.55 158 ALA F C 1
ATOM 11115 O O . ALA F 1 158 ? 50.274 24.615 21.957 1.00 17.53 158 ALA F O 1
ATOM 11117 N N . LYS F 1 159 ? 49.275 24.094 20.005 1.00 16.25 159 LYS F N 1
ATOM 11118 C CA . LYS F 1 159 ? 48.881 22.757 20.447 1.00 19.31 159 LYS F CA 1
ATOM 11119 C C . LYS F 1 159 ? 50.102 21.914 20.788 1.00 18.27 159 LYS F C 1
ATOM 11120 O O . LYS F 1 159 ? 50.089 21.125 21.738 1.00 17.31 159 LYS F O 1
ATOM 11126 N N . SER F 1 160 ? 51.155 22.048 19.989 1.00 17.48 160 SER F N 1
ATOM 11127 C CA . SER F 1 160 ? 52.406 21.312 20.227 1.00 15.34 160 SER F CA 1
ATOM 11128 C C . SER F 1 160 ? 53.473 21.953 19.347 1.00 17.65 160 SER F C 1
ATOM 11129 O O . SER F 1 160 ? 53.165 22.819 18.538 1.00 13.73 160 SER F O 1
ATOM 11132 N N . ALA F 1 161 ? 54.707 21.484 19.483 1.00 17.09 161 ALA F N 1
ATOM 11133 C CA . ALA F 1 161 ? 55.810 22.010 18.674 1.00 15.79 161 ALA F CA 1
ATOM 11134 C C . ALA F 1 161 ? 55.645 21.709 17.183 1.00 16.41 161 ALA F C 1
ATOM 11135 O O . ALA F 1 161 ? 56.150 22.473 16.351 1.00 16.38 161 ALA F O 1
ATOM 11137 N N . ILE F 1 162 ? 54.932 20.625 16.840 1.00 13.75 162 ILE F N 1
ATOM 11138 C CA . ILE F 1 162 ? 54.744 20.272 15.431 1.00 13.87 162 ILE F CA 1
ATOM 11139 C C . ILE F 1 162 ? 53.494 20.857 14.815 1.00 15.61 162 ILE F C 1
ATOM 11140 O O . ILE F 1 162 ? 53.222 20.660 13.625 1.00 15.62 162 ILE F O 1
ATOM 11145 N N . LEU F 1 163 ? 52.719 21.565 15.630 1.00 13.47 163 LEU F N 1
ATOM 11146 C CA . LEU F 1 163 ? 51.513 22.203 15.137 1.00 15.74 163 LEU F CA 1
ATOM 11147 C C . LEU F 1 163 ? 51.357 23.617 15.684 1.00 14.94 163 LEU F C 1
ATOM 11148 O O . LEU F 1 163 ? 50.505 23.900 16.511 1.00 15.36 163 LEU F O 1
ATOM 11153 N N . ARG F 1 164 ? 52.244 24.511 15.244 1.00 14.68 164 ARG F N 1
ATOM 11154 C CA . ARG F 1 164 ? 52.099 25.910 15.584 1.00 13.43 164 ARG F CA 1
ATOM 11155 C C . ARG F 1 164 ? 51.299 26.423 14.397 1.00 13.24 164 ARG F C 1
ATOM 11156 O O . ARG F 1 164 ? 51.707 26.204 13.253 1.00 14.99 164 ARG F O 1
ATOM 11164 N N . LYS F 1 165 ? 50.164 27.076 14.634 1.00 12.62 165 LYS F N 1
ATOM 11165 C CA . LYS F 1 165 ? 49.386 27.604 13.518 1.00 12.46 165 LYS F CA 1
ATOM 11166 C C . LYS F 1 165 ? 50.230 28.663 12.803 1.00 14.56 165 LYS F C 1
ATOM 11167 O O . LYS F 1 165 ? 51.041 29.363 13.432 1.00 13.85 165 LYS F O 1
ATOM 11173 N N . ARG F 1 166 ? 50.070 28.760 11.492 1.00 13.57 166 ARG F N 1
ATOM 11174 C CA . ARG F 1 166 ? 50.843 29.756 10.748 1.00 11.99 166 ARG F CA 1
ATOM 11175 C C . ARG F 1 166 ? 50.154 30.187 9.473 1.00 14.91 166 ARG F C 1
ATOM 11176 O O . ARG F 1 166 ? 49.372 29.428 8.864 1.00 15.56 166 ARG F O 1
ATOM 11184 N N . LEU F 1 167 ? 50.428 31.431 9.094 1.00 14.45 167 LEU F N 1
ATOM 11185 C CA . LEU F 1 167 ? 49.867 32.049 7.905 1.00 12.28 167 LEU F CA 1
ATOM 11186 C C . LEU F 1 167 ? 51.051 32.690 7.178 1.00 13.66 167 LEU F C 1
ATOM 11187 O O . LEU F 1 167 ? 51.703 33.562 7.734 1.00 13.93 167 LEU F O 1
ATOM 11192 N N . ARG F 1 168 ? 51.329 32.237 5.957 1.00 12.30 168 ARG F N 1
ATOM 11193 C CA . ARG F 1 168 ? 52.477 32.732 5.191 1.00 12.02 168 ARG F CA 1
ATOM 11194 C C . ARG F 1 168 ? 52.018 33.319 3.873 1.00 13.66 168 ARG F C 1
ATOM 11195 O O . ARG F 1 168 ? 51.202 32.700 3.174 1.00 14.55 168 ARG F O 1
ATOM 11203 N N . TYR F 1 169 ? 52.578 34.463 3.506 1.00 13.21 169 TYR F N 1
ATOM 11204 C CA . TYR F 1 169 ? 52.208 35.104 2.243 1.00 14.79 169 TYR F CA 1
ATOM 11205 C C . TYR F 1 169 ? 53.412 35.513 1.430 1.00 14.82 169 TYR F C 1
ATOM 11206 O O . TYR F 1 169 ? 54.333 36.123 1.972 1.00 13.46 169 TYR F O 1
ATOM 11215 N N . LYS F 1 170 ? 53.404 35.187 0.140 1.00 15.40 170 LYS F N 1
ATOM 11216 C CA . LYS F 1 170 ? 54.448 35.708 -0.749 1.00 14.98 170 LYS F CA 1
ATOM 11217 C C . LYS F 1 170 ? 53.996 37.180 -0.736 1.00 14.88 170 LYS F C 1
ATOM 11218 O O . LYS F 1 170 ? 52.802 37.462 -0.882 1.00 16.87 170 LYS F O 1
ATOM 11224 N N . THR F 1 171 ? 54.930 38.115 -0.589 1.00 13.16 171 THR F N 1
ATOM 11225 C CA . THR F 1 171 ? 54.552 39.521 -0.400 1.00 13.90 171 THR F CA 1
ATOM 11226 C C . THR F 1 171 ? 55.323 40.514 -1.256 1.00 14.17 171 THR F C 1
ATOM 11227 O O . THR F 1 171 ? 56.514 40.328 -1.476 1.00 15.14 171 THR F O 1
ATOM 11231 N N . ASN F 1 172 ? 54.655 41.553 -1.764 1.00 14.39 172 ASN F N 1
ATOM 11232 C CA . ASN F 1 172 ? 55.379 42.598 -2.490 1.00 16.01 172 ASN F CA 1
ATOM 11233 C C . ASN F 1 172 ? 55.477 43.738 -1.486 1.00 14.25 172 ASN F C 1
ATOM 11234 O O . ASN F 1 172 ? 54.512 44.048 -0.769 1.00 17.60 172 ASN F O 1
ATOM 11239 N N . THR F 1 173 ? 56.639 44.349 -1.391 1.00 14.32 173 THR F N 1
ATOM 11240 C CA . THR F 1 173 ? 56.810 45.430 -0.424 1.00 15.26 173 THR F CA 1
ATOM 11241 C C . THR F 1 173 ? 57.162 46.750 -1.110 1.00 18.47 173 THR F C 1
ATOM 11242 O O . THR F 1 173 ? 57.669 46.755 -2.222 1.00 17.23 173 THR F O 1
ATOM 11246 N N . ARG F 1 174 ? 56.889 47.867 -0.433 1.00 17.52 174 ARG F N 1
ATOM 11247 C CA . ARG F 1 174 ? 57.228 49.179 -0.972 1.00 16.44 174 ARG F CA 1
ATOM 11248 C C . ARG F 1 174 ? 57.394 50.135 0.204 1.00 15.52 174 ARG F C 1
ATOM 11249 O O . ARG F 1 174 ? 56.689 50.024 1.204 1.00 15.49 174 ARG F O 1
ATOM 11257 N N . PHE F 1 175 ? 58.322 51.079 0.070 1.00 16.15 175 PHE F N 1
ATOM 11258 C CA . PHE F 1 175 ? 58.597 52.033 1.129 1.00 17.37 175 PHE F CA 1
ATOM 11259 C C . PHE F 1 175 ? 57.566 53.144 1.249 1.00 20.02 175 PHE F C 1
ATOM 11260 O O . PHE F 1 175 ? 57.103 53.671 0.246 1.00 20.15 175 PHE F O 1
ATOM 11268 N N . ILE F 1 176 ? 57.228 53.494 2.484 1.00 20.86 176 ILE F N 1
ATOM 11269 C CA . ILE F 1 176 ? 56.289 54.583 2.754 1.00 20.90 176 ILE F CA 1
ATOM 11270 C C . ILE F 1 176 ? 57.103 55.738 3.360 1.00 21.30 176 ILE F C 1
ATOM 11271 O O . ILE F 1 176 ? 57.754 55.557 4.379 1.00 22.82 176 ILE F O 1
ATOM 11276 N N . GLU F 1 177 ? 57.097 56.913 2.732 1.00 22.65 177 GLU F N 1
ATOM 11277 C CA . GLU F 1 177 ? 57.853 58.058 3.262 1.00 22.39 177 GLU F CA 1
ATOM 11278 C C . GLU F 1 177 ? 57.213 58.646 4.519 1.00 21.97 177 GLU F C 1
ATOM 11279 O O . GLU F 1 177 ? 56.046 58.407 4.788 1.00 19.50 177 GLU F O 1
ATOM 11285 N N . ARG F 1 178 ? 57.972 59.417 5.299 1.00 21.90 178 ARG F N 1
ATOM 11286 C CA . ARG F 1 178 ? 57.397 60.039 6.494 1.00 21.57 178 ARG F CA 1
ATOM 11287 C C . ARG F 1 178 ? 56.251 60.929 5.995 1.00 24.53 178 ARG F C 1
ATOM 11288 O O . ARG F 1 178 ? 56.283 61.407 4.864 1.00 23.80 178 ARG F O 1
ATOM 11296 N N . GLY F 1 179 ? 55.235 61.127 6.825 1.00 25.79 179 GLY F N 1
ATOM 11297 C CA . GLY F 1 179 ? 54.096 61.929 6.409 1.00 25.75 179 GLY F CA 1
ATOM 11298 C C . GLY F 1 179 ? 52.784 61.447 7.006 1.00 25.30 179 GLY F C 1
ATOM 11299 O O . GLY F 1 179 ? 52.765 60.726 8.005 1.00 23.38 179 GLY F O 1
ATOM 11300 N N . ALA F 1 180 ? 51.673 61.837 6.383 1.00 24.76 180 ALA F N 1
ATOM 11301 C CA . ALA F 1 180 ? 50.342 61.479 6.870 1.00 24.20 180 ALA F CA 1
ATOM 11302 C C . ALA F 1 180 ? 50.046 59.990 7.045 1.00 21.48 180 ALA F C 1
ATOM 11303 O O . ALA F 1 180 ? 49.551 59.578 8.094 1.00 22.48 180 ALA F O 1
ATOM 11305 N N . GLU F 1 181 ? 50.308 59.199 6.007 1.00 21.89 181 GLU F N 1
ATOM 11306 C CA . GLU F 1 181 ? 50.063 57.764 6.053 1.00 21.66 181 GLU F CA 1
ATOM 11307 C C . GLU F 1 181 ? 50.929 57.139 7.153 1.00 20.32 181 GLU F C 1
ATOM 11308 O O . GLU F 1 181 ? 50.466 56.316 7.946 1.00 19.35 181 GLU F O 1
ATOM 11314 N N . PHE F 1 182 ? 52.194 57.545 7.182 1.00 21.61 182 PHE F N 1
ATOM 11315 C CA . PHE F 1 182 ? 53.130 57.067 8.193 1.00 20.04 182 PHE F CA 1
ATOM 11316 C C . PHE F 1 182 ? 52.587 57.333 9.588 1.00 20.01 182 PHE F C 1
ATOM 11317 O O . PHE F 1 182 ? 52.528 56.434 10.410 1.00 20.93 182 PHE F O 1
ATOM 11325 N N . ASP F 1 183 ? 52.166 58.574 9.858 1.00 21.70 183 ASP F N 1
ATOM 11326 C CA . ASP F 1 183 ? 51.679 58.918 11.189 1.00 22.75 183 ASP F CA 1
ATOM 11327 C C . ASP F 1 183 ? 50.437 58.161 11.578 1.00 20.06 183 ASP F C 1
ATOM 11328 O O . ASP F 1 183 ? 50.257 57.818 12.744 1.00 21.28 183 ASP F O 1
ATOM 11333 N N . LYS F 1 184 ? 49.569 57.911 10.612 1.00 20.78 184 LYS F N 1
ATOM 11334 C CA . LYS F 1 184 ? 48.342 57.191 10.922 1.00 22.34 184 LYS F CA 1
ATOM 11335 C C . LYS F 1 184 ? 48.649 55.749 11.316 1.00 23.34 184 LYS F C 1
ATOM 11336 O O . LYS F 1 184 ? 48.091 55.230 12.275 1.00 22.65 184 LYS F O 1
ATOM 11342 N N . ALA F 1 185 ? 49.541 55.100 10.576 1.00 22.12 185 ALA F N 1
ATOM 11343 C CA . ALA F 1 185 ? 49.877 53.718 10.898 1.00 21.42 185 ALA F CA 1
ATOM 11344 C C . ALA F 1 185 ? 50.618 53.661 12.223 1.00 17.76 185 ALA F C 1
ATOM 11345 O O . ALA F 1 185 ? 50.348 52.805 13.068 1.00 18.53 185 ALA F O 1
ATOM 11347 N N . PHE F 1 186 ? 51.538 54.598 12.425 1.00 19.80 186 PHE F N 1
ATOM 11348 C CA . PHE F 1 186 ? 52.288 54.579 13.658 1.00 18.21 186 PHE F CA 1
ATOM 11349 C C . PHE F 1 186 ? 51.410 54.882 14.880 1.00 19.81 186 PHE F C 1
ATOM 11350 O O . PHE F 1 186 ? 51.562 54.244 15.916 1.00 18.46 186 PHE F O 1
ATOM 11358 N N . ASP F 1 187 ? 50.480 55.835 14.768 1.00 19.24 187 ASP F N 1
ATOM 11359 C CA . ASP F 1 187 ? 49.598 56.126 15.906 1.00 20.20 187 ASP F CA 1
ATOM 11360 C C . ASP F 1 187 ? 48.733 54.897 16.238 1.00 20.38 187 ASP F C 1
ATOM 11361 O O . ASP F 1 187 ? 48.470 54.593 17.407 1.00 21.63 187 ASP F O 1
ATOM 11366 N N . SER F 1 188 ? 48.309 54.192 15.203 1.00 20.92 188 SER F N 1
ATOM 11367 C CA . SER F 1 188 ? 47.486 52.995 15.390 1.00 22.52 188 SER F CA 1
ATOM 11368 C C . SER F 1 188 ? 48.292 51.935 16.141 1.00 22.88 188 SER F C 1
ATOM 11369 O O . SER F 1 188 ? 47.785 51.267 17.034 1.00 23.44 188 SER F O 1
ATOM 11372 N N . PHE F 1 189 ? 49.554 51.786 15.762 1.00 21.41 189 PHE F N 1
ATOM 11373 C CA . PHE F 1 189 ? 50.447 50.830 16.413 1.00 20.98 189 PHE F CA 1
ATOM 11374 C C . PHE F 1 189 ? 50.615 51.204 17.890 1.00 20.94 189 PHE F C 1
ATOM 11375 O O . PHE F 1 189 ? 50.584 50.339 18.763 1.00 22.99 189 PHE F O 1
ATOM 11383 N N . ILE F 1 190 ? 50.808 52.491 18.174 1.00 19.14 190 ILE F N 1
ATOM 11384 C CA . ILE F 1 190 ? 50.965 52.943 19.554 1.00 18.99 190 ILE F CA 1
ATOM 11385 C C . ILE F 1 190 ? 49.678 52.644 20.333 1.00 22.51 190 ILE F C 1
ATOM 11386 O O . ILE F 1 190 ? 49.716 52.202 21.473 1.00 21.50 190 ILE F O 1
ATOM 11391 N N . GLU F 1 191 ? 48.544 52.862 19.693 1.00 23.60 191 GLU F N 1
ATOM 11392 C CA . GLU F 1 191 ? 47.274 52.598 20.361 1.00 28.20 191 GLU F CA 1
ATOM 11393 C C . GLU F 1 191 ? 47.090 51.101 20.649 1.00 27.78 191 GLU F C 1
ATOM 11394 O O . GLU F 1 191 ? 46.706 50.740 21.754 1.00 29.04 191 GLU F O 1
ATOM 11400 N N . LYS F 1 192 ? 47.387 50.247 19.666 1.00 26.71 192 LYS F N 1
ATOM 11401 C CA . LYS F 1 192 ? 47.219 48.796 19.801 1.00 26.95 192 LYS F CA 1
ATOM 11402 C C . LYS F 1 192 ? 48.169 48.164 20.826 1.00 28.81 192 LYS F C 1
ATOM 11403 O O . LYS F 1 192 ? 47.753 47.359 21.680 1.00 27.76 192 LYS F O 1
ATOM 11409 N N . THR F 1 193 ? 49.439 48.555 20.770 1.00 23.76 193 THR F N 1
ATOM 11410 C CA . THR F 1 193 ? 50.445 47.993 21.670 1.00 22.23 193 THR F CA 1
ATOM 11411 C C . THR F 1 193 ? 50.501 48.637 23.045 1.00 21.56 193 THR F C 1
ATOM 11412 O O . THR F 1 193 ? 51.019 48.041 23.988 1.00 24.99 193 THR F O 1
ATOM 11416 N N . GLY F 1 194 ? 49.998 49.859 23.155 1.00 22.59 194 GLY F N 1
ATOM 11417 C CA . GLY F 1 194 ? 50.085 50.572 24.421 1.00 22.44 194 GLY F CA 1
ATOM 11418 C C . GLY F 1 194 ? 51.209 51.605 24.313 1.00 24.22 194 GLY F C 1
ATOM 11419 O O . GLY F 1 194 ? 51.307 52.525 25.120 1.00 26.54 194 GLY F O 1
ATOM 11420 N N . GLY F 1 195 ? 52.094 51.427 23.341 1.00 22.11 195 GLY F N 1
ATOM 11421 C CA . GLY F 1 195 ? 53.155 52.405 23.119 1.00 23.13 195 GLY F CA 1
ATOM 11422 C C . GLY F 1 195 ? 54.406 52.503 23.976 1.00 22.52 195 GLY F C 1
ATOM 11423 O O . GLY F 1 195 ? 55.215 53.427 23.759 1.00 23.37 195 GLY F O 1
ATOM 11424 N N . ALA F 1 196 ? 54.605 51.581 24.913 1.00 20.17 196 ALA F N 1
ATOM 11425 C CA . ALA F 1 196 ? 55.781 51.626 25.778 1.00 22.34 196 ALA F CA 1
ATOM 11426 C C . ALA F 1 196 ? 56.907 50.744 25.239 1.00 22.47 196 ALA F C 1
ATOM 11427 O O . ALA F 1 196 ? 56.766 50.136 24.171 1.00 19.92 196 ALA F O 1
ATOM 11429 N N . GLY F 1 197 ? 58.023 50.703 25.963 1.00 19.12 197 GLY F N 1
ATOM 11430 C CA . GLY F 1 197 ? 59.135 49.847 25.568 1.00 17.84 197 GLY F CA 1
ATOM 11431 C C . GLY F 1 197 ? 60.092 50.258 24.464 1.00 17.10 197 GLY F C 1
ATOM 11432 O O . GLY F 1 197 ? 60.832 49.416 23.956 1.00 19.74 197 GLY F O 1
ATOM 11433 N N . GLY F 1 198 ? 60.110 51.530 24.087 1.00 17.43 198 GLY F N 1
ATOM 11434 C CA . GLY F 1 198 ? 61.037 51.951 23.047 1.00 17.39 198 GLY F CA 1
ATOM 11435 C C . GLY F 1 198 ? 60.360 52.284 21.728 1.00 17.49 198 GLY F C 1
ATOM 11436 O O . GLY F 1 198 ? 60.993 52.779 20.808 1.00 16.31 198 GLY F O 1
ATOM 11437 N N . ILE F 1 199 ? 59.066 51.996 21.628 1.00 17.00 199 ILE F N 1
ATOM 11438 C CA . ILE F 1 199 ? 58.312 52.282 20.419 1.00 16.26 199 ILE F CA 1
ATOM 11439 C C . ILE F 1 199 ? 58.329 53.775 20.079 1.00 16.21 199 ILE F C 1
ATOM 11440 O O . ILE F 1 199 ? 58.459 54.156 18.917 1.00 17.78 199 ILE F O 1
ATOM 11445 N N . LYS F 1 200 ? 58.204 54.623 21.091 1.00 18.46 200 LYS F N 1
ATOM 11446 C CA . LYS F 1 200 ? 58.226 56.066 20.860 1.00 18.66 200 LYS F CA 1
ATOM 11447 C C . LYS F 1 200 ? 59.616 56.518 20.393 1.00 17.61 200 LYS F C 1
ATOM 11448 O O . LYS F 1 200 ? 59.747 57.433 19.591 1.00 16.67 200 LYS F O 1
ATOM 11454 N N . THR F 1 201 ? 60.649 55.860 20.902 1.00 18.65 201 THR F N 1
ATOM 11455 C CA . THR F 1 201 ? 62.018 56.195 20.524 1.00 17.60 201 THR F CA 1
ATOM 11456 C C . THR F 1 201 ? 62.290 55.833 19.072 1.00 17.27 201 THR F C 1
ATOM 11457 O O . THR F 1 201 ? 62.781 56.677 18.300 1.00 14.18 201 THR F O 1
ATOM 11461 N N . ILE F 1 202 ? 61.940 54.611 18.653 1.00 15.64 202 ILE F N 1
ATOM 11462 C CA . ILE F 1 202 ? 62.237 54.262 17.265 1.00 15.79 202 ILE F CA 1
ATOM 11463 C C . ILE F 1 202 ? 61.420 55.045 16.236 1.00 15.32 202 ILE F C 1
ATOM 11464 O O . ILE F 1 202 ? 61.832 55.158 15.083 1.00 14.00 202 ILE F O 1
ATOM 11469 N N . ARG F 1 203 ? 60.272 55.585 16.643 1.00 15.89 203 ARG F N 1
ATOM 11470 C CA . ARG F 1 203 ? 59.468 56.368 15.721 1.00 18.79 203 ARG F CA 1
ATOM 11471 C C . ARG F 1 203 ? 60.289 57.552 15.175 1.00 19.98 203 ARG F C 1
ATOM 11472 O O . ARG F 1 203 ? 60.115 57.970 14.029 1.00 20.63 203 ARG F O 1
ATOM 11480 N N . ALA F 1 204 ? 61.168 58.093 16.015 1.00 20.06 204 ALA F N 1
ATOM 11481 C CA . ALA F 1 204 ? 62.002 59.238 15.635 1.00 22.48 204 ALA F CA 1
ATOM 11482 C C . ALA F 1 204 ? 63.345 58.909 14.992 1.00 24.11 204 ALA F C 1
ATOM 11483 O O . ALA F 1 204 ? 64.019 59.817 14.469 1.00 23.73 204 ALA F O 1
ATOM 11493 N N . GLN F 1 206 ? 65.534 58.111 12.245 1.00 19.83 206 GLN F N 1
ATOM 11494 C CA . GLN F 1 206 ? 65.420 58.201 10.801 1.00 22.62 206 GLN F CA 1
ATOM 11495 C C . GLN F 1 206 ? 65.967 57.040 9.989 1.00 19.91 206 GLN F C 1
ATOM 11496 O O . GLN F 1 206 ? 65.703 56.965 8.785 1.00 19.88 206 GLN F O 1
ATOM 11502 N N . ASP F 1 207 ? 66.727 56.136 10.613 1.00 18.06 207 ASP F N 1
ATOM 11503 C CA . ASP F 1 207 ? 67.231 54.971 9.872 1.00 16.69 207 ASP F CA 1
ATOM 11504 C C . ASP F 1 207 ? 66.141 53.901 9.760 1.00 17.10 207 ASP F C 1
ATOM 11505 O O . ASP F 1 207 ? 66.338 52.891 9.084 1.00 16.44 207 ASP F O 1
ATOM 11510 N N . PHE F 1 208 ? 65.016 54.107 10.446 1.00 15.72 208 PHE F N 1
ATOM 11511 C CA . PHE F 1 208 ? 63.896 53.141 10.380 1.00 16.08 208 PHE F CA 1
ATOM 11512 C C . PHE F 1 208 ? 62.945 53.559 9.276 1.00 18.47 208 PHE F C 1
ATOM 11513 O O . PHE F 1 208 ? 62.705 54.768 9.089 1.00 18.53 208 PHE F O 1
ATOM 11521 N N . HIS F 1 209 ? 62.384 52.576 8.562 1.00 15.79 209 HIS F N 1
ATOM 11522 C CA . HIS F 1 209 ? 61.455 52.833 7.461 1.00 17.81 209 HIS F CA 1
ATOM 11523 C C . HIS F 1 209 ? 60.164 52.041 7.595 1.00 18.16 209 HIS F C 1
ATOM 11524 O O . HIS F 1 209 ? 60.187 50.873 7.990 1.00 16.40 209 HIS F O 1
ATOM 11531 N N . LEU F 1 210 ? 59.044 52.667 7.250 1.00 17.15 210 LEU F N 1
ATOM 11532 C CA . LEU F 1 210 ? 57.756 51.973 7.279 1.00 15.08 210 LEU F CA 1
ATOM 11533 C C . LEU F 1 210 ? 57.648 51.356 5.891 1.00 15.20 210 LEU F C 1
ATOM 11534 O O . LEU F 1 210 ? 57.871 52.033 4.885 1.00 17.45 210 LEU F O 1
ATOM 11539 N N . ILE F 1 211 ? 57.299 50.074 5.835 1.00 14.68 211 ILE F N 1
ATOM 11540 C CA . ILE F 1 211 ? 57.228 49.360 4.566 1.00 12.48 211 ILE F CA 1
ATOM 11541 C C . ILE F 1 211 ? 55.872 48.712 4.432 1.00 14.42 211 ILE F C 1
ATOM 11542 O O . ILE F 1 211 ? 55.480 47.902 5.276 1.00 14.74 211 ILE F O 1
ATOM 11547 N N . ALA F 1 212 ? 55.141 49.055 3.370 1.00 14.14 212 ALA F N 1
ATOM 11548 C CA . ALA F 1 212 ? 53.812 48.482 3.193 1.00 15.92 212 ALA F CA 1
ATOM 11549 C C . ALA F 1 212 ? 53.935 47.071 2.630 1.00 14.71 212 ALA F C 1
ATOM 11550 O O . ALA F 1 212 ? 54.836 46.799 1.840 1.00 15.45 212 ALA F O 1
ATOM 11552 N N . LEU F 1 213 ? 53.042 46.179 3.061 1.00 15.06 213 LEU F N 1
ATOM 11553 C CA . LEU F 1 213 ? 53.033 44.788 2.599 1.00 14.82 213 LEU F CA 1
ATOM 11554 C C . LEU F 1 213 ? 51.814 44.567 1.691 1.00 17.13 213 LEU F C 1
ATOM 11555 O O . LEU F 1 213 ? 50.706 44.923 2.061 1.00 21.29 213 LEU F O 1
ATOM 11560 N N . ASP F 1 214 ? 52.013 44.004 0.508 1.00 16.50 214 ASP F N 1
ATOM 11561 C CA . ASP F 1 214 ? 50.881 43.680 -0.363 1.00 17.87 214 ASP F CA 1
ATOM 11562 C C . ASP F 1 214 ? 50.949 42.164 -0.449 1.00 15.80 214 ASP F C 1
ATOM 11563 O O . ASP F 1 214 ? 51.822 41.611 -1.116 1.00 18.58 214 ASP F O 1
ATOM 11568 N N . PHE F 1 215 ? 50.055 41.493 0.266 1.00 17.13 215 PHE F N 1
ATOM 11569 C CA . PHE F 1 215 ? 50.052 40.038 0.289 1.00 16.67 215 PHE F CA 1
ATOM 11570 C C . PHE F 1 215 ? 49.547 39.455 -1.022 1.00 17.79 215 PHE F C 1
ATOM 11571 O O . PHE F 1 215 ? 48.551 39.940 -1.587 1.00 19.82 215 PHE F O 1
ATOM 11579 N N . LYS F 1 216 ? 50.240 38.436 -1.514 1.00 14.74 216 LYS F N 1
ATOM 11580 C CA . LYS F 1 216 ? 49.804 37.733 -2.719 1.00 15.25 216 LYS F CA 1
ATOM 11581 C C . LYS F 1 216 ? 49.355 36.326 -2.286 1.00 13.48 216 LYS F C 1
ATOM 11582 O O . LYS F 1 216 ? 48.492 36.214 -1.418 1.00 17.30 216 LYS F O 1
ATOM 11588 N N . GLU F 1 217 ? 49.925 35.270 -2.862 1.00 15.91 217 GLU F N 1
ATOM 11589 C CA . GLU F 1 217 ? 49.533 33.905 -2.494 1.00 18.38 217 GLU F CA 1
ATOM 11590 C C . GLU F 1 217 ? 49.825 33.624 -1.028 1.00 19.18 217 GLU F C 1
ATOM 11591 O O . GLU F 1 217 ? 50.919 33.936 -0.538 1.00 17.44 217 GLU F O 1
ATOM 11597 N N . GLY F 1 218 ? 48.869 33.005 -0.347 1.00 17.23 218 GLY F N 1
ATOM 11598 C CA . GLY F 1 218 ? 49.059 32.689 1.053 1.00 16.91 218 GLY F CA 1
ATOM 11599 C C . GLY F 1 218 ? 48.791 31.232 1.363 1.00 16.21 218 GLY F C 1
ATOM 11600 O O . GLY F 1 218 ? 48.106 30.540 0.609 1.00 14.35 218 GLY F O 1
ATOM 11601 N N . ARG F 1 219 ? 49.357 30.751 2.467 1.00 13.88 219 ARG F N 1
ATOM 11602 C CA . ARG F 1 219 ? 49.136 29.378 2.915 1.00 16.06 219 ARG F CA 1
ATOM 11603 C C . ARG F 1 219 ? 48.804 29.466 4.407 1.00 15.95 219 ARG F C 1
ATOM 11604 O O . ARG F 1 219 ? 49.562 30.034 5.171 1.00 14.88 219 ARG F O 1
ATOM 11612 N N . PHE F 1 220 ? 47.662 28.920 4.813 1.00 13.24 220 PHE F N 1
ATOM 11613 C CA . PHE F 1 220 ? 47.249 28.917 6.219 1.00 14.92 220 PHE F CA 1
ATOM 11614 C C . PHE F 1 220 ? 47.160 27.473 6.714 1.00 15.16 220 PHE F C 1
ATOM 11615 O O . PHE F 1 220 ? 46.546 26.622 6.062 1.00 15.63 220 PHE F O 1
ATOM 11623 N N . VAL F 1 221 ? 47.802 27.185 7.840 1.00 13.81 221 VAL F N 1
ATOM 11624 C CA . VAL F 1 221 ? 47.707 25.849 8.424 1.00 14.18 221 VAL F CA 1
ATOM 11625 C C . VAL F 1 221 ? 47.201 26.011 9.844 1.00 17.90 221 VAL F C 1
ATOM 11626 O O . VAL F 1 221 ? 47.851 26.663 10.674 1.00 16.70 221 VAL F O 1
ATOM 11630 N N . LYS F 1 222 ? 46.042 25.419 10.142 1.00 14.67 222 LYS F N 1
ATOM 11631 C CA . LYS F 1 222 ? 45.480 25.541 11.482 1.00 16.28 222 LYS F CA 1
ATOM 11632 C C . LYS F 1 222 ? 45.299 24.197 12.187 1.00 15.85 222 LYS F C 1
ATOM 11633 O O . LYS F 1 222 ? 44.895 24.156 13.347 1.00 17.37 222 LYS F O 1
ATOM 11639 N N . GLY F 1 223 ? 45.581 23.105 11.494 1.00 14.40 223 GLY F N 1
ATOM 11640 C CA . GLY F 1 223 ? 45.402 21.799 12.121 1.00 16.43 223 GLY F CA 1
ATOM 11641 C C . GLY F 1 223 ? 45.938 20.719 11.213 1.00 15.22 223 GLY F C 1
ATOM 11642 O O . GLY F 1 223 ? 46.320 21.016 10.079 1.00 14.72 223 GLY F O 1
ATOM 11643 N N . PHE F 1 224 ? 45.995 19.483 11.697 1.00 13.45 224 PHE F N 1
ATOM 11644 C CA . PHE F 1 224 ? 46.483 18.404 10.846 1.00 16.50 224 PHE F CA 1
ATOM 11645 C C . PHE F 1 224 ? 45.440 18.179 9.753 1.00 19.19 224 PHE F C 1
ATOM 11646 O O . PHE F 1 224 ? 44.241 18.014 10.033 1.00 19.16 224 PHE F O 1
ATOM 11654 N N . GLY F 1 225 ? 45.893 18.183 8.509 1.00 19.40 225 GLY F N 1
ATOM 11655 C CA . GLY F 1 225 ? 44.955 18.023 7.409 1.00 20.89 225 GLY F CA 1
ATOM 11656 C C . GLY F 1 225 ? 44.036 19.230 7.290 1.00 18.96 225 GLY F C 1
ATOM 11657 O O . GLY F 1 225 ? 42.913 19.113 6.770 1.00 19.09 225 GLY F O 1
ATOM 11658 N N . GLN F 1 226 ? 44.468 20.383 7.808 1.00 16.20 226 GLN F N 1
ATOM 11659 C CA . GLN F 1 226 ? 43.677 21.601 7.661 1.00 16.44 226 GLN F CA 1
ATOM 11660 C C . GLN F 1 226 ? 44.574 22.739 7.184 1.00 15.22 226 GLN F C 1
ATOM 11661 O O . GLN F 1 226 ? 44.847 23.697 7.910 1.00 15.81 226 GLN F O 1
ATOM 11667 N N . ALA F 1 227 ? 45.028 22.599 5.952 1.00 16.76 227 ALA F N 1
ATOM 11668 C CA . ALA F 1 227 ? 45.872 23.584 5.273 1.00 15.95 227 ALA F CA 1
ATOM 11669 C C . ALA F 1 227 ? 45.025 24.184 4.153 1.00 16.58 227 ALA F C 1
ATOM 11670 O O . ALA F 1 227 ? 44.246 23.477 3.508 1.00 17.36 227 ALA F O 1
ATOM 11672 N N . TYR F 1 228 ? 45.224 25.471 3.890 1.00 16.94 228 TYR F N 1
ATOM 11673 C CA . TYR F 1 228 ? 44.450 26.210 2.888 1.00 14.89 228 TYR F CA 1
ATOM 11674 C C . TYR F 1 228 ? 45.301 27.138 2.034 1.00 19.48 228 TYR F C 1
ATOM 11675 O O . TYR F 1 228 ? 46.288 27.708 2.527 1.00 17.94 228 TYR F O 1
ATOM 11684 N N . ASP F 1 229 ? 44.905 27.314 0.769 1.00 18.28 229 ASP F N 1
ATOM 11685 C CA . ASP F 1 229 ? 45.590 28.236 -0.128 1.00 18.32 229 ASP F CA 1
ATOM 11686 C C . ASP F 1 229 ? 44.710 29.471 -0.216 1.00 19.98 229 ASP F C 1
ATOM 11687 O O . ASP F 1 229 ? 43.479 29.372 -0.281 1.00 19.44 229 ASP F O 1
ATOM 11692 N N . ILE F 1 230 ? 45.358 30.628 -0.236 1.00 17.33 230 ILE F N 1
ATOM 11693 C CA . ILE F 1 230 ? 44.689 31.918 -0.274 1.00 17.03 230 ILE F CA 1
ATOM 11694 C C . ILE F 1 230 ? 45.229 32.796 -1.395 1.00 17.02 230 ILE F C 1
ATOM 11695 O O . ILE F 1 230 ? 46.413 32.764 -1.707 1.00 16.32 230 ILE F O 1
ATOM 11700 N N . LEU F 1 231 ? 44.339 33.568 -2.014 1.00 19.01 231 LEU F N 1
ATOM 11701 C CA . LEU F 1 231 ? 44.735 34.546 -3.023 1.00 19.97 231 LEU F CA 1
ATOM 11702 C C . LEU F 1 231 ? 43.612 35.565 -3.050 1.00 22.02 231 LEU F C 1
ATOM 11703 O O . LEU F 1 231 ? 42.488 35.252 -3.424 1.00 22.30 231 LEU F O 1
ATOM 11708 N N . GLY F 1 232 ? 43.923 36.782 -2.628 1.00 22.01 232 GLY F N 1
ATOM 11709 C CA . GLY F 1 232 ? 42.912 37.819 -2.584 1.00 25.26 232 GLY F CA 1
ATOM 11710 C C . GLY F 1 232 ? 41.818 37.414 -1.622 1.00 26.92 232 GLY F C 1
ATOM 11711 O O . GLY F 1 232 ? 42.092 37.075 -0.465 1.00 25.40 232 GLY F O 1
ATOM 11712 N N . ASP F 1 233 ? 40.571 37.428 -2.087 1.00 26.48 233 ASP F N 1
ATOM 11713 C CA . ASP F 1 233 ? 39.476 37.048 -1.214 1.00 28.94 233 ASP F CA 1
ATOM 11714 C C . ASP F 1 233 ? 39.052 35.588 -1.414 1.00 27.07 233 ASP F C 1
ATOM 11715 O O . ASP F 1 233 ? 38.021 35.169 -0.905 1.00 30.26 233 ASP F O 1
ATOM 11720 N N . LYS F 1 234 ? 39.858 34.805 -2.124 1.00 25.27 234 LYS F N 1
ATOM 11721 C CA . LYS F 1 234 ? 39.530 33.392 -2.334 1.00 23.54 234 LYS F CA 1
ATOM 11722 C C . LYS F 1 234 ? 40.356 32.484 -1.439 1.00 24.49 234 LYS F C 1
ATOM 11723 O O . LYS F 1 234 ? 41.527 32.738 -1.216 1.00 23.00 234 LYS F O 1
ATOM 11729 N N . ILE F 1 235 ? 39.739 31.430 -0.929 1.00 22.91 235 ILE F N 1
ATOM 11730 C CA . ILE F 1 235 ? 40.448 30.479 -0.090 1.00 24.29 235 ILE F CA 1
ATOM 11731 C C . ILE F 1 235 ? 40.007 29.072 -0.466 1.00 26.30 235 ILE F C 1
ATOM 11732 O O . ILE F 1 235 ? 38.824 28.842 -0.752 1.00 25.16 235 ILE F O 1
ATOM 11737 N N . ALA F 1 236 ? 40.952 28.138 -0.502 1.00 21.01 236 ALA F N 1
ATOM 11738 C CA . ALA F 1 236 ? 40.619 26.763 -0.860 1.00 21.45 236 ALA F CA 1
ATOM 11739 C C . ALA F 1 236 ? 41.359 25.756 -0.007 1.00 23.03 236 ALA F C 1
ATOM 11740 O O . ALA F 1 236 ? 42.540 25.948 0.327 1.00 21.39 236 ALA F O 1
ATOM 11742 N N . TYR F 1 237 ? 40.655 24.679 0.345 1.00 21.29 237 TYR F N 1
ATOM 11743 C CA . TYR F 1 237 ? 41.241 23.598 1.134 1.00 21.76 237 TYR F CA 1
ATOM 11744 C C . TYR F 1 237 ? 42.273 22.870 0.270 1.00 24.01 237 TYR F C 1
ATOM 11745 O O . TYR F 1 237 ? 42.038 22.597 -0.918 1.00 24.18 237 TYR F O 1
ATOM 11754 N N . VAL F 1 238 ? 43.417 22.531 0.857 1.00 21.26 238 VAL F N 1
ATOM 11755 C CA . VAL F 1 238 ? 44.459 21.877 0.090 1.00 25.45 238 VAL F CA 1
ATOM 11756 C C . VAL F 1 238 ? 44.401 20.350 -0.015 1.00 30.92 238 VAL F C 1
ATOM 11757 O O . VAL F 1 238 ? 44.884 19.777 -0.992 1.00 33.22 238 VAL F O 1
ATOM 11761 N N . GLY F 1 239 ? 43.792 19.673 0.945 1.00 36.15 239 GLY F N 1
ATOM 11762 C CA . GLY F 1 239 ? 43.793 18.215 0.861 1.00 37.17 239 GLY F CA 1
ATOM 11763 C C . GLY F 1 239 ? 42.565 17.405 0.480 1.00 39.55 239 GLY F C 1
ATOM 11764 O O . GLY F 1 239 ? 42.228 16.436 1.178 1.00 39.30 239 GLY F O 1
ATOM 11765 N N . ASP F 1 240 ? 41.913 17.748 -0.625 1.00 39.69 240 ASP F N 1
ATOM 11766 C CA . ASP F 1 240 ? 40.731 16.997 -1.035 1.00 43.05 240 ASP F CA 1
ATOM 11767 C C . ASP F 1 240 ? 41.069 15.529 -1.309 1.00 43.74 240 ASP F C 1
ATOM 11768 O O . ASP F 1 240 ? 40.182 14.663 -1.316 1.00 44.52 240 ASP F O 1
ATOM 11773 N N . LYS F 1 241 ? 42.354 15.247 -1.512 1.00 43.46 241 LYS F N 1
ATOM 11774 C CA . LYS F 1 241 ? 42.804 13.886 -1.797 1.00 42.18 241 LYS F CA 1
ATOM 11775 C C . LYS F 1 241 ? 43.225 13.123 -0.545 1.00 41.53 241 LYS F C 1
ATOM 11776 O O . LYS F 1 241 ? 43.758 12.017 -0.627 1.00 39.15 241 LYS F O 1
ATOM 11782 N N . GLY F 1 242 ? 42.971 13.709 0.617 1.00 38.87 242 GLY F N 1
ATOM 11783 C CA . GLY F 1 242 ? 43.339 13.046 1.851 1.00 39.13 242 GLY F CA 1
ATOM 11784 C C . GLY F 1 242 ? 44.836 13.047 2.103 1.00 36.19 242 GLY F C 1
ATOM 11785 O O . GLY F 1 242 ? 45.629 13.551 1.304 1.00 35.96 242 GLY F O 1
ATOM 11786 N N . ASN F 1 243 ? 45.207 12.459 3.231 1.00 36.06 243 ASN F N 1
ATOM 11787 C CA . ASN F 1 243 ? 46.588 12.376 3.674 1.00 33.62 243 ASN F CA 1
ATOM 11788 C C . ASN F 1 243 ? 47.571 12.240 2.508 1.00 34.54 243 ASN F C 1
ATOM 11789 O O . ASN F 1 243 ? 47.520 11.267 1.772 1.00 34.20 243 ASN F O 1
ATOM 11794 N N . PRO F 1 244 ? 48.477 13.224 2.322 1.00 32.24 244 PRO F N 1
ATOM 11795 C CA . PRO F 1 244 ? 49.473 13.207 1.243 1.00 31.65 244 PRO F CA 1
ATOM 11796 C C . PRO F 1 244 ? 50.786 12.647 1.779 1.00 31.75 244 PRO F C 1
ATOM 11797 O O . PRO F 1 244 ? 51.728 12.417 1.028 1.00 29.38 244 PRO F O 1
ATOM 11801 N N . HIS F 1 245 ? 50.844 12.457 3.095 1.00 29.43 245 HIS F N 1
ATOM 11802 C CA . HIS F 1 245 ? 52.032 11.913 3.728 1.00 28.70 245 HIS F CA 1
ATOM 11803 C C . HIS F 1 245 ? 52.210 10.446 3.325 1.00 31.34 245 HIS F C 1
ATOM 11804 O O . HIS F 1 245 ? 51.338 9.870 2.661 1.00 31.68 245 HIS F O 1
ATOM 11811 N N . ASN F 1 246 ? 53.338 9.848 3.703 1.00 31.16 246 ASN F N 1
ATOM 11812 C CA . ASN F 1 246 ? 53.605 8.459 3.351 1.00 34.73 246 ASN F CA 1
ATOM 11813 C C . ASN F 1 246 ? 53.614 8.267 1.835 1.00 36.10 246 ASN F C 1
ATOM 11814 O O . ASN F 1 246 ? 53.390 7.160 1.343 1.00 36.47 246 ASN F O 1
ATOM 11819 N N . PHE F 1 247 ? 53.862 9.348 1.100 1.00 36.85 247 PHE F N 1
ATOM 11820 C CA . PHE F 1 247 ? 53.910 9.284 -0.358 1.00 40.99 247 PHE F CA 1
ATOM 11821 C C . PHE F 1 247 ? 52.602 8.763 -0.932 1.00 44.59 247 PHE F C 1
ATOM 11822 O O . PHE F 1 247 ? 52.584 8.115 -1.985 1.00 44.48 247 PHE F O 1
ATOM 11830 N N . ALA F 1 248 ? 51.507 9.035 -0.229 1.00 47.10 248 ALA F N 1
ATOM 11831 C CA . ALA F 1 248 ? 50.203 8.597 -0.689 1.00 51.53 248 ALA F CA 1
ATOM 11832 C C . ALA F 1 248 ? 50.058 9.247 -2.051 1.00 54.29 248 ALA F C 1
ATOM 11833 O O . ALA F 1 248 ? 50.806 10.171 -2.377 1.00 57.71 248 ALA F O 1
ATOM 11835 N N . HIS F 1 249 ? 49.114 8.776 -2.853 1.00 57.10 249 HIS F N 1
ATOM 11836 C CA . HIS F 1 249 ? 48.929 9.354 -4.177 1.00 59.62 249 HIS F CA 1
ATOM 11837 C C . HIS F 1 249 ? 50.055 8.813 -5.064 1.00 60.81 249 HIS F C 1
ATOM 11838 O O . HIS F 1 249 ? 50.895 9.622 -5.526 1.00 60.67 249 HIS F O 1
#

Solvent-accessible surface area: 67841 Å² total

Radius of gyration: 36.86 Å; Cα contacts (8 Å, |Δi|>4): 2848; chains: 6; bounding box: 89×83×93 Å